Protein AF-0000000069060490 (afdb_homodimer)

Sequence (1458 aa):
MIKTLLTMTLVLTIKCEDIKHVHLLFMNHLDVGYDGLLPEELGFVNNVINKYFVEYFPRSINTSATLRELGYYEKQIYTTHPWLVRLYLHCPPNLVLSGIKLQCPNETEKAKFIAAARRGDITWHAGPMNMYMETMDPMMVGFGVQLSIDLDKELGIKRKYRTLSQRDVPAMTQAVLPILTDLGIEAVSVGVNTVTAPPAVPPIFNWKFKNSSVIGIWHPGGYPENPGPNPAKPYGLSRRDCATFPGFDHALCFAFRTDNSGPPMDYKEVLGYYEIARSQFPGADVQSSSLEAFVEALMPYKSKLPVITKEFGDTWIQGSASDPRKVAEMRAVFRARTKCLQSESGCSLSDPRFYNASVFFLKHGEHTWGLSSVFDSHHWSNDAFYPIMSNLSYGFVNGTLSWQEQRNFTNLGLEALGNHTLATEIVHQLGLIQAKKPNMSGFDNVGSPSEIQKCSNGFEFQFDSKGSLIHLKDPASQNVWADNTHPLGAFVYQTLNQTDFDFFNRNYPYSPRFQLGIGKPNISEANATSGYWDVSMQDLFKSKEGCSFIFHLQMSDPTSMSNYGAPAVIYVKYTGNVVSKQMSSIDVELQWFQKPPTRMPESIYFMFRPISNPKLSWKLHKVGQFIDPLNVILNGSQILHAVDKGVYYTDSRNQGLSIDSPDVAVVNVLTPGSHPSVIPVPLKPIKAVDGMAFNLFNNVWDVNFIFWYPFEKRDVNQKFRFKLNITPAMIKTLLTMTLVLTIKCEDIKHVHLLFMNHLDVGYDGLLPEELGFVNNVINKYFVEYFPRSINTSATLRELGYYEKQIYTTHPWLVRLYLHCPPNLVLSGIKLQCPNETEKAKFIAAARRGDITWHAGPMNMYMETMDPMMVGFGVQLSIDLDKELGIKRKYRTLSQRDVPAMTQAVLPILTDLGIEAVSVGVNTVTAPPAVPPIFNWKFKNSSVIGIWHPGGYPENPGPNPAKPYGLSRRDCATFPGFDHALCFAFRTDNSGPPMDYKEVLGYYEIARSQFPGADVQSSSLEAFVEALMPYKSKLPVITKEFGDTWIQGSASDPRKVAEMRAVFRARTKCLQSESGCSLSDPRFYNASVFFLKHGEHTWGLSSVFDSHHWSNDAFYPIMSNLSYGFVNGTLSWQEQRNFTNLGLEALGNHTLATEIVHQLGLIQAKKPNMSGFDNVGSPSEIQKCSNGFEFQFDSKGSLIHLKDPASQNVWADNTHPLGAFVYQTLNQTDFDFFNRNYPYSPRFQLGIGKPNISEANATSGYWDVSMQDLFKSKEGCSFIFHLQMSDPTSMSNYGAPAVIYVKYTGNVVSKQMSSIDVELQWFQKPPTRMPESIYFMFRPISNPKLSWKLHKVGQFIDPLNVILNGSQILHAVDKGVYYTDSRNQGLSIDSPDVAVVNVLTPGSHPSVIPVPLKPIKAVDGMAFNLFNNVWDVNFIFWYPFEKRDVNQKFRFKLNITPA

Secondary structure (DSSP, 8-state):
---------------GGG--EEEEEEEEE--TT---S-TTS---HHHHHHIIIIIIHHHHHHHHHHHHHTT-S----EEE-HHHHHHHHT--TT-EETTEE-----HHHHHHHHHHHHHTSEEE-SSSSSB-GGGS-HHHHHHHHHHHHHHHHHHT----SEEEEEEES----GGGHHHHHHTTEEEEEEEEPTTSPPPS--SEEEEEETTEEEEEEEE-SSS-PPEEEETTEEETTSGGGSB--TT--EEEEEEEEEET--S-SSHHHHHHHHHHHHHHSTT-EEEE--HHHHHHHHGGGGGGSPEE--B---GGGGGGGG-HHHHHHHHHHHHHHHHHHHSSSS--TTSHHHHHHHHHHHGGGBS--S-STT--SS--SHHHHHHHHTT--HHHHHHHHHHHHHHTHHHHHHHHHTT-HHHHHHHHHHHHTS--PPP-TTEEEEES--SPEEPTTS-EEEE-TTS-EEEEE-TTT--B--BTTB-EEEEEEEE--HHHHHHHHHHS-SSTT---SBS-TTGGGGT---EEE-EEEEEEEEESSSSEEEEEEEESSTHHHHTS---SEEEEEEEEEEEETTEEEEEEEEEEE-PPPB-S-EEEEEEE-PPP-TT-EEEEEETTEEE-TT-BPTTS-SSEEE-SSEEEEE-TTS-EEEEE-SS--EEEEEPTTPPP-SS----SPP----EEEEEEEE--B-SSS--SB--SGGGGSEEEEEEEEE---/---------------GGG--EEEEEEEEE--TT-S-S-TTS---HHHHHHIIIIIIHHHHHHHHHHHHHTT-S----EEE-HHHHHHHHT--TT-EETTEE-----HHHHHHHHHHHHHTSEEE-SSSSSB-GGGS-HHHHHHHHHHHHHHHHHHT----SEEEEEEES----GGGHHHHHHTTEEEEEEEEPTTSPPPS--SEEEEEETTEEEEEEEETTSS-PPEEEETTEEETTSGGGSB--TT--EEEEEEEEEET--S-SSHHHHHHHHHHHHHHSTT-EEEE--HHHHHHHHGGGGGGSPEE--B---GGGGGGGG-HHHHHHHHHHHHHHHHHHHSSSS--TTSHHHHHHHHHHHGGGBS--S-STT--SS--SHHHHHHHHTT--HHHHHHHHHHHHHHTHHHHHHHHHTT-HHHHHHHHHHHHTS--PPP-TTEEEEES--SPEEPTTS-EEEE-TTS-EEEEE-TTT--B--BTTB-EEEEEEEE--HHHHHHHHHHS-SSTT---SBS-TTGGGGT---EEE-EEEEEEEEESSSSEEEEEEEESSTHHHHTS---SEEEEEEEEEEEETTEEEEEEEEEEE-PPPB-S-EEEEEEE-PPP-TT-EEEEEETTEEE-TT-BPTTS-SSEEE-SSEEEEE-TTS-EEEEE-SS--EEEEEPTTPPP-SS----SPP----EEEEEEEE--B-SSS--SB--SGGGGSEEEEEEEEE---

Structure (mmCIF, N/CA/C/O backbone):
data_AF-0000000069060490-model_v1
#
loop_
_entity.id
_entity.type
_entity.pdbx_description
1 polymer 'Glycoside hydrolase family 38 N-terminal domain-containing protein'
#
loop_
_atom_site.group_PDB
_atom_site.id
_atom_site.type_symbol
_atom_site.label_atom_id
_atom_site.label_alt_id
_atom_site.label_comp_id
_atom_site.label_asym_id
_atom_site.label_entity_id
_atom_site.label_seq_id
_atom_site.pdbx_PDB_ins_code
_atom_site.Cartn_x
_atom_site.Cartn_y
_atom_site.Cartn_z
_atom_site.occupancy
_atom_site.B_iso_or_equiv
_atom_site.auth_seq_id
_atom_site.auth_comp_id
_atom_site.auth_asym_id
_atom_site.auth_atom_id
_atom_site.pdbx_PDB_model_num
ATOM 1 N N . MET A 1 1 ? -1.941 43.094 -11.805 1 22.73 1 MET A N 1
ATOM 2 C CA . MET A 1 1 ? -1.127 41.969 -12.227 1 22.73 1 MET A CA 1
ATOM 3 C C . MET A 1 1 ? 0.32 42.125 -11.773 1 22.73 1 MET A C 1
ATOM 5 O O . MET A 1 1 ? 1.102 42.844 -12.43 1 22.73 1 MET A O 1
ATOM 9 N N . ILE A 1 2 ? 0.549 42.219 -10.484 1 23.03 2 ILE A N 1
ATOM 10 C CA . ILE A 1 2 ? 1.885 42.438 -9.93 1 23.03 2 ILE A CA 1
ATOM 11 C C . ILE A 1 2 ? 2.762 41.219 -10.266 1 23.03 2 ILE A C 1
ATOM 13 O O . ILE A 1 2 ? 2.436 40.094 -9.906 1 23.03 2 ILE A O 1
ATOM 17 N N . LYS A 1 3 ? 3.508 41.469 -11.375 1 28.16 3 LYS A N 1
ATOM 18 C CA . LYS A 1 3 ? 4.621 40.656 -11.828 1 28.16 3 LYS A CA 1
ATOM 19 C C . LYS A 1 3 ? 5.535 40.281 -10.664 1 28.16 3 LYS A C 1
ATOM 21 O O . LYS A 1 3 ? 6.129 41.156 -10.031 1 28.16 3 LYS A O 1
ATOM 26 N N . THR A 1 4 ? 5.156 39.219 -9.93 1 28.62 4 THR A N 1
ATOM 27 C CA . THR A 1 4 ? 6.051 38.562 -8.984 1 28.62 4 THR A CA 1
ATOM 28 C C . THR A 1 4 ? 7.465 38.469 -9.555 1 28.62 4 THR A C 1
ATOM 30 O O . THR A 1 4 ? 7.668 37.875 -10.617 1 28.62 4 THR A O 1
ATOM 33 N N . LEU A 1 5 ? 8.188 39.375 -9.305 1 31.41 5 LEU A N 1
ATOM 34 C CA . LEU A 1 5 ? 9.594 39.25 -9.664 1 31.41 5 LEU A CA 1
ATOM 35 C C . LEU A 1 5 ? 10.203 38 -9.078 1 31.41 5 LEU A C 1
ATOM 37 O O . LEU A 1 5 ? 10.422 37.906 -7.867 1 31.41 5 LEU A O 1
ATOM 41 N N . LEU A 1 6 ? 9.852 36.875 -9.664 1 32.62 6 LEU A N 1
ATOM 42 C CA . LEU A 1 6 ? 10.57 35.625 -9.391 1 32.62 6 LEU A CA 1
ATOM 43 C C . LEU A 1 6 ? 12.062 35.781 -9.664 1 32.62 6 LEU A C 1
ATOM 45 O O . LEU A 1 6 ? 12.461 36.062 -10.797 1 32.62 6 LEU A O 1
ATOM 49 N N . THR A 1 7 ? 12.719 36.344 -8.75 1 31.27 7 THR A N 1
ATOM 50 C CA . THR A 1 7 ? 14.156 36.156 -8.898 1 31.27 7 THR A CA 1
ATOM 51 C C . THR A 1 7 ? 14.477 34.781 -9.469 1 31.27 7 THR A C 1
ATOM 53 O O . THR A 1 7 ? 13.977 33.781 -8.977 1 31.27 7 THR A O 1
ATOM 56 N N . MET A 1 8 ? 14.844 34.812 -10.695 1 32.97 8 MET A N 1
ATOM 57 C CA . MET A 1 8 ? 15.305 33.625 -11.438 1 32.97 8 MET A CA 1
ATOM 58 C C . MET A 1 8 ? 16.406 32.906 -10.68 1 32.97 8 MET A C 1
ATOM 60 O O . MET A 1 8 ? 17.578 33.219 -10.812 1 32.97 8 MET A O 1
ATOM 64 N N . THR A 1 9 ? 16.391 32.781 -9.406 1 33.75 9 THR A N 1
ATOM 65 C CA . THR A 1 9 ? 17.375 31.812 -8.969 1 33.75 9 THR A CA 1
ATOM 66 C C . THR A 1 9 ? 17.203 30.484 -9.719 1 33.75 9 THR A C 1
ATOM 68 O O . THR A 1 9 ? 16.078 30.016 -9.914 1 33.75 9 THR A O 1
ATOM 71 N N . LEU A 1 10 ? 18.156 30.078 -10.383 1 36.97 10 LEU A N 1
ATOM 72 C CA . LEU A 1 10 ? 18.297 28.766 -11.016 1 36.97 10 LEU A CA 1
ATOM 73 C C . LEU A 1 10 ? 17.703 27.672 -10.133 1 36.97 10 LEU A C 1
ATOM 75 O O . LEU A 1 10 ? 18.312 27.266 -9.148 1 36.97 10 LEU A O 1
ATOM 79 N N . VAL A 1 11 ? 16.484 27.812 -9.891 1 43.19 11 VAL A N 1
ATOM 80 C CA . VAL A 1 11 ? 15.828 26.719 -9.18 1 43.19 11 VAL A CA 1
ATOM 81 C C . VAL A 1 11 ? 16.156 25.391 -9.859 1 43.19 11 VAL A C 1
ATOM 83 O O . VAL A 1 11 ? 15.75 25.141 -11 1 43.19 11 VAL A O 1
ATOM 86 N N . LEU A 1 12 ? 17.312 24.828 -9.641 1 50.28 12 LEU A N 1
ATOM 87 C CA . LEU A 1 12 ? 17.562 23.438 -10.016 1 50.28 12 LEU A CA 1
ATOM 88 C C . LEU A 1 12 ? 16.328 22.578 -9.781 1 50.28 12 LEU A C 1
ATOM 90 O O . LEU A 1 12 ? 15.797 22.531 -8.672 1 50.28 12 LEU A O 1
ATOM 94 N N . THR A 1 13 ? 15.633 22.344 -10.828 1 65.56 13 THR A N 1
ATOM 95 C CA . THR A 1 13 ? 14.438 21.516 -10.836 1 65.56 13 THR A CA 1
ATOM 96 C C . THR A 1 13 ? 14.711 20.156 -10.195 1 65.56 13 THR A C 1
ATOM 98 O O . THR A 1 13 ? 15.625 19.438 -10.617 1 65.56 13 THR A O 1
ATOM 101 N N . ILE A 1 14 ? 14.359 19.953 -8.992 1 74.06 14 ILE A N 1
ATOM 102 C CA . ILE A 1 14 ? 14.453 18.672 -8.289 1 74.06 14 ILE A CA 1
ATOM 103 C C . ILE A 1 14 ? 13.562 17.641 -8.984 1 74.06 14 ILE A C 1
ATOM 105 O O . ILE A 1 14 ? 12.352 17.828 -9.086 1 74.06 14 ILE A O 1
ATOM 109 N N . LYS A 1 15 ? 14.344 16.75 -9.602 1 80.38 15 LYS A N 1
ATOM 110 C CA . LYS A 1 15 ? 13.602 15.656 -10.219 1 80.38 15 LYS A CA 1
ATOM 111 C C . LYS A 1 15 ? 13.102 14.672 -9.172 1 80.38 15 LYS A C 1
ATOM 113 O O . LYS A 1 15 ? 13.719 14.5 -8.117 1 80.38 15 LYS A O 1
ATOM 118 N N . CYS A 1 16 ? 11.945 14.008 -9.383 1 77.69 16 CYS A N 1
ATOM 119 C CA . CYS A 1 16 ? 11.375 13.016 -8.477 1 77.69 16 CYS A CA 1
ATOM 120 C C . CYS A 1 16 ? 12.375 11.906 -8.172 1 77.69 16 CYS A C 1
ATOM 122 O O . CYS A 1 16 ? 12.445 11.422 -7.047 1 77.69 16 CYS A O 1
ATOM 124 N N . GLU A 1 17 ? 13.148 11.57 -9.078 1 81.69 17 GLU A N 1
ATOM 125 C CA . GLU A 1 17 ? 14.094 10.469 -8.953 1 81.69 17 GLU A CA 1
ATOM 126 C C . GLU A 1 17 ? 15.242 10.836 -8.016 1 81.69 17 GLU A C 1
ATOM 128 O O . GLU A 1 17 ? 15.961 9.961 -7.531 1 81.69 17 GLU A O 1
ATOM 133 N N . ASP A 1 18 ? 15.328 12.094 -7.746 1 88.62 18 ASP A N 1
ATOM 134 C CA . ASP A 1 18 ? 16.406 12.555 -6.875 1 88.62 18 ASP A CA 1
ATOM 135 C C . ASP A 1 18 ? 16.094 12.266 -5.41 1 88.62 18 ASP A C 1
ATOM 137 O O . ASP A 1 18 ? 17 12.25 -4.57 1 88.62 18 ASP A O 1
ATOM 141 N N . ILE A 1 19 ? 14.852 12.102 -5.129 1 95.31 19 ILE A N 1
ATOM 142 C CA . ILE A 1 19 ? 14.422 11.867 -3.754 1 95.31 19 ILE A CA 1
ATOM 143 C C . ILE A 1 19 ? 14.469 10.375 -3.438 1 95.31 19 ILE A C 1
ATOM 145 O O . ILE A 1 19 ? 13.875 9.57 -4.152 1 95.31 19 ILE A O 1
ATOM 149 N N . LYS A 1 20 ? 15.188 10.008 -2.387 1 95.44 20 LYS A N 1
ATOM 150 C CA . LYS A 1 20 ? 15.336 8.609 -1.995 1 95.44 20 LYS A CA 1
ATOM 151 C C . LYS A 1 20 ? 14.586 8.312 -0.696 1 95.44 20 LYS A C 1
ATOM 153 O O . LYS A 1 20 ? 14.273 7.16 -0.4 1 95.44 20 LYS A O 1
ATOM 158 N N . HIS A 1 21 ? 14.391 9.422 0.159 1 97 21 HIS A N 1
ATOM 159 C CA . HIS A 1 21 ? 13.734 9.266 1.449 1 97 21 HIS A CA 1
ATOM 160 C C . HIS A 1 21 ? 12.578 10.258 1.598 1 97 21 HIS A C 1
ATOM 162 O O . HIS A 1 21 ? 12.766 11.461 1.407 1 97 21 HIS A O 1
ATOM 168 N N . VAL A 1 22 ? 11.422 9.789 1.873 1 98 22 VAL A N 1
ATOM 169 C CA . VAL A 1 22 ? 10.273 10.656 2.121 1 98 22 VAL A CA 1
ATOM 170 C C . VAL A 1 22 ? 9.875 10.57 3.594 1 98 22 VAL A C 1
ATOM 172 O O . VAL A 1 22 ? 9.594 9.492 4.109 1 98 22 VAL A O 1
ATOM 175 N N . HIS A 1 23 ? 9.977 11.688 4.309 1 98.62 23 HIS A N 1
ATOM 176 C CA . HIS A 1 23 ? 9.438 11.82 5.656 1 98.62 23 HIS A CA 1
ATOM 177 C C . HIS A 1 23 ? 7.945 12.156 5.621 1 98.62 23 HIS A C 1
ATOM 179 O O . HIS A 1 23 ? 7.566 13.281 5.293 1 98.62 23 HIS A O 1
ATOM 185 N N . LEU A 1 24 ? 7.125 11.203 5.902 1 98.56 24 LEU A N 1
ATOM 186 C CA . LEU A 1 24 ? 5.68 11.398 5.914 1 98.56 24 LEU A CA 1
ATOM 187 C C . LEU A 1 24 ? 5.191 11.75 7.316 1 98.56 24 LEU A C 1
ATOM 189 O O . LEU A 1 24 ? 5.289 10.93 8.234 1 98.56 24 LEU A O 1
ATOM 193 N N . LEU A 1 25 ? 4.676 12.938 7.504 1 98.31 25 LEU A N 1
ATOM 194 C CA . LEU A 1 25 ? 4.25 13.43 8.812 1 98.31 25 LEU A CA 1
ATOM 195 C C . LEU A 1 25 ? 2.732 13.406 8.93 1 98.31 25 LEU A C 1
ATOM 197 O O . LEU A 1 25 ? 2.031 14.008 8.117 1 98.31 25 LEU A O 1
ATOM 201 N N . PHE A 1 26 ? 2.217 12.727 9.953 1 98.62 26 PHE A N 1
ATOM 202 C CA . PHE A 1 26 ? 0.795 12.742 10.273 1 98.62 26 PHE A CA 1
ATOM 203 C C . PHE A 1 26 ? 0.482 13.812 11.305 1 98.62 26 PHE A C 1
ATOM 205 O O . PHE A 1 26 ? 0.991 13.773 12.422 1 98.62 26 PHE A O 1
ATOM 212 N N . MET A 1 27 ? -0.321 14.742 10.875 1 97.81 27 MET A N 1
ATOM 213 C CA . MET A 1 27 ? -0.64 15.883 11.727 1 97.81 27 MET A CA 1
ATOM 214 C C . MET A 1 27 ? -1.958 16.516 11.305 1 97.81 27 MET A C 1
ATOM 216 O O . MET A 1 27 ? -2.459 16.266 10.211 1 97.81 27 MET A O 1
ATOM 220 N N . ASN A 1 28 ? -2.598 17.25 12.172 1 97.12 28 ASN A N 1
ATOM 221 C CA . ASN A 1 28 ? -3.738 18.094 11.836 1 97.12 28 ASN A CA 1
ATOM 222 C C . ASN A 1 28 ? -3.625 19.469 12.492 1 97.12 28 ASN A C 1
ATOM 224 O O . ASN A 1 28 ? -2.748 19.703 13.328 1 97.12 28 ASN A O 1
ATOM 228 N N . HIS A 1 29 ? -4.457 20.344 12.094 1 96.56 29 HIS A N 1
ATOM 229 C CA . HIS A 1 29 ? -4.473 21.703 12.625 1 96.56 29 HIS A CA 1
ATOM 230 C C . HIS A 1 29 ? -5.312 21.797 13.891 1 96.56 29 HIS A C 1
ATOM 232 O O . HIS A 1 29 ? -6.426 21.266 13.938 1 96.56 29 HIS A O 1
ATOM 238 N N . LEU A 1 30 ? -4.793 22.438 14.914 1 97.19 30 LEU A N 1
ATOM 239 C CA . LEU A 1 30 ? -5.512 22.688 16.156 1 97.19 30 LEU A CA 1
ATOM 240 C C . LEU A 1 30 ? -5.969 24.141 16.234 1 97.19 30 LEU A C 1
ATOM 242 O O . LEU A 1 30 ? -5.156 25.062 16.094 1 97.19 30 LEU A O 1
ATOM 246 N N . ASP A 1 31 ? -7.289 24.344 16.422 1 95.38 31 ASP A N 1
ATOM 247 C CA . ASP A 1 31 ? -7.957 25.578 16.766 1 95.38 31 ASP A CA 1
ATOM 248 C C . ASP A 1 31 ? -8.797 25.422 18.031 1 95.38 31 ASP A C 1
ATOM 250 O O . ASP A 1 31 ? -9.875 24.828 18 1 95.38 31 ASP A O 1
ATOM 254 N N . VAL A 1 32 ? -8.344 26 19.062 1 96.56 32 VAL A N 1
ATOM 255 C CA . VAL A 1 32 ? -9.047 25.766 20.312 1 96.56 32 VAL A CA 1
ATOM 256 C C . VAL A 1 32 ? -10.242 26.703 20.422 1 96.56 32 VAL A C 1
ATOM 258 O O . VAL A 1 32 ? -10.109 27.844 20.891 1 96.56 32 VAL A O 1
ATOM 261 N N . GLY A 1 33 ? -11.406 26.203 20.125 1 94.38 33 GLY A N 1
ATOM 262 C CA . GLY A 1 33 ? -12.609 27.016 20.172 1 94.38 33 GLY A CA 1
ATOM 263 C C . GLY A 1 33 ? -13.141 27.375 18.797 1 94.38 33 GLY A C 1
ATOM 264 O O . GLY A 1 33 ? -13.984 28.266 18.656 1 94.38 33 GLY A O 1
ATOM 265 N N . TYR A 1 34 ? -12.672 26.672 17.781 1 92.38 34 TYR A N 1
ATOM 266 C CA . TYR A 1 34 ? -13.094 26.875 16.391 1 92.38 34 TYR A CA 1
ATOM 267 C C . TYR A 1 34 ? -13.758 25.625 15.844 1 92.38 34 TYR A C 1
ATOM 269 O O . TYR A 1 34 ? -13.523 24.516 16.344 1 92.38 34 TYR A O 1
ATOM 277 N N . ASP A 1 35 ? -14.492 25.766 14.773 1 87.38 35 ASP A N 1
ATOM 278 C CA . ASP A 1 35 ? -15.188 24.641 14.164 1 87.38 35 ASP A CA 1
ATOM 279 C C . ASP A 1 35 ? -14.211 23.719 13.453 1 87.38 35 ASP A C 1
ATOM 281 O O . ASP A 1 35 ? -13 23.781 13.695 1 87.38 35 ASP A O 1
ATOM 285 N N . GLY A 1 36 ? -14.758 22.719 12.727 1 80.94 36 GLY A N 1
ATOM 286 C CA . GLY A 1 36 ? -13.953 21.719 12.055 1 80.94 36 GLY A CA 1
ATOM 287 C C . GLY A 1 36 ? -14.133 20.328 12.633 1 80.94 36 GLY A C 1
ATOM 288 O O . GLY A 1 36 ? -13.469 19.375 12.203 1 80.94 36 GLY A O 1
ATOM 289 N N . LEU A 1 37 ? -14.898 20.344 13.648 1 84.38 37 LEU A N 1
ATOM 290 C CA . LEU A 1 37 ? -15.297 19.047 14.172 1 84.38 37 LEU A CA 1
ATOM 291 C C . LEU A 1 37 ? -16.328 18.391 13.258 1 84.38 37 LEU A C 1
ATOM 293 O O . LEU A 1 37 ? -16.5 18.797 12.109 1 84.38 37 LEU A O 1
ATOM 297 N N . LEU A 1 38 ? -17.109 17.547 13.641 1 73.31 38 LEU A N 1
ATOM 298 C CA . LEU A 1 38 ? -18.203 16.984 12.867 1 73.31 38 LEU A CA 1
ATOM 299 C C . LEU A 1 38 ? -19.312 18.016 12.68 1 73.31 38 LEU A C 1
ATOM 301 O O . LEU A 1 38 ? -19.5 18.906 13.523 1 73.31 38 LEU A O 1
ATOM 305 N N . PRO A 1 39 ? -19.906 18.109 11.586 1 70 39 PRO A N 1
ATOM 306 C CA . PRO A 1 39 ? -20.891 19.125 11.227 1 70 39 PRO A CA 1
ATOM 307 C C . PRO A 1 39 ? -21.891 19.391 12.336 1 70 39 PRO A C 1
ATOM 309 O O . PRO A 1 39 ? -22.375 20.516 12.484 1 70 39 PRO A O 1
ATOM 312 N N . GLU A 1 40 ? -22.031 18.531 13.133 1 74.69 40 GLU A N 1
ATOM 313 C CA . GLU A 1 40 ? -23.078 18.719 14.125 1 74.69 40 GLU A CA 1
ATOM 314 C C . GLU A 1 40 ? -22.516 19.281 15.43 1 74.69 40 GLU A C 1
ATOM 316 O O . GLU A 1 40 ? -23.266 19.781 16.266 1 74.69 40 GLU A O 1
ATOM 321 N N . GLU A 1 41 ? -21.344 19.328 15.5 1 84.88 41 GLU A N 1
ATOM 322 C CA . GLU A 1 41 ? -20.75 19.75 16.766 1 84.88 41 GLU A CA 1
ATOM 323 C C . GLU A 1 41 ? -20.031 21.094 16.609 1 84.88 41 GLU A C 1
ATOM 325 O O . GLU A 1 41 ? -19.156 21.25 15.758 1 84.88 41 GLU A O 1
ATOM 330 N N . LEU A 1 42 ? -20.422 22.078 17.484 1 87.94 42 LEU A N 1
ATOM 331 C CA . LEU A 1 42 ? -19.781 23.375 17.438 1 87.94 42 LEU A CA 1
ATOM 332 C C . LEU A 1 42 ? -18.391 23.328 18.078 1 87.94 42 LEU A C 1
ATOM 334 O O . LEU A 1 42 ? -18.172 22.594 19.047 1 87.94 42 LEU A O 1
ATOM 338 N N . GLY A 1 43 ? -17.484 24.172 17.594 1 92.19 43 GLY A N 1
ATOM 339 C CA . GLY A 1 43 ? -16.078 24.125 18.016 1 92.19 43 GLY A CA 1
ATOM 340 C C . GLY A 1 43 ? -15.812 24.953 19.266 1 92.19 43 GLY A C 1
ATOM 341 O O . GLY A 1 43 ? -14.82 25.688 19.312 1 92.19 43 GLY A O 1
ATOM 342 N N . PHE A 1 44 ? -16.688 24.844 20.297 1 94.62 44 PHE A N 1
ATOM 343 C CA . PHE A 1 44 ? -16.359 25.438 21.594 1 94.62 44 PHE A CA 1
ATOM 344 C C . PHE A 1 44 ? -15.07 24.844 22.141 1 94.62 44 PHE A C 1
ATOM 346 O O . PHE A 1 44 ? -14.672 23.734 21.75 1 94.62 44 PHE A O 1
ATOM 353 N N . VAL A 1 45 ? -14.445 25.516 23.031 1 97 45 VAL A N 1
ATOM 354 C CA . VAL A 1 45 ? -13.133 25.156 23.562 1 97 45 VAL A CA 1
ATOM 355 C C . VAL A 1 45 ? -13.156 23.719 24.062 1 97 45 VAL A C 1
ATOM 357 O O . VAL A 1 45 ? -12.406 22.875 23.562 1 97 45 VAL A O 1
ATOM 360 N N . ASN A 1 46 ? -14.039 23.375 24.953 1 97.38 46 ASN A N 1
ATOM 361 C CA . ASN A 1 46 ? -14.039 22.047 25.562 1 97.38 46 ASN A CA 1
ATOM 362 C C . ASN A 1 46 ? -14.492 20.984 24.578 1 97.38 46 ASN A C 1
ATOM 364 O O . ASN A 1 46 ? -14.078 19.812 24.672 1 97.38 46 ASN A O 1
ATOM 368 N N . ASN A 1 47 ? -15.359 21.344 23.625 1 96.56 47 ASN A N 1
ATOM 369 C CA . ASN A 1 47 ? -15.703 20.375 22.578 1 96.56 47 ASN A CA 1
ATOM 370 C C . ASN A 1 47 ? -14.477 19.938 21.781 1 96.56 47 ASN A C 1
ATOM 372 O O . ASN A 1 47 ? -14.297 18.766 21.5 1 96.56 47 ASN A O 1
ATOM 376 N N . VAL A 1 48 ? -13.695 20.906 21.422 1 97.06 48 VAL A N 1
ATOM 377 C CA . VAL A 1 48 ? -12.484 20.609 20.656 1 97.06 48 VAL A CA 1
ATOM 378 C C . VAL A 1 48 ? -11.539 19.75 21.5 1 97.06 48 VAL A C 1
ATOM 380 O O . VAL A 1 48 ? -11.055 18.719 21.031 1 97.06 48 VAL A O 1
ATOM 383 N N . ILE A 1 49 ? -11.273 20.141 22.734 1 98 49 ILE A N 1
ATOM 384 C CA . ILE A 1 49 ? -10.336 19.422 23.594 1 98 49 ILE A CA 1
ATOM 385 C C . ILE A 1 49 ? -10.859 18.016 23.875 1 98 49 ILE A C 1
ATOM 387 O O . ILE A 1 49 ? -10.094 17.047 23.844 1 98 49 ILE A O 1
ATOM 391 N N . ASN A 1 50 ? -12.133 17.906 24.125 1 97.81 50 ASN A N 1
ATOM 392 C CA . ASN A 1 50 ? -12.734 16.609 24.375 1 97.81 50 ASN A CA 1
ATOM 393 C C . ASN A 1 50 ? -12.57 15.672 23.188 1 97.81 50 ASN A C 1
ATOM 395 O O . ASN A 1 50 ? -12.367 14.469 23.344 1 97.81 50 ASN A O 1
ATOM 399 N N . LYS A 1 51 ? -12.734 16.203 22 1 97.19 51 LYS A N 1
ATOM 400 C CA . LYS A 1 51 ? -12.531 15.375 20.812 1 97.19 51 LYS A CA 1
ATOM 401 C C . LYS A 1 51 ? -11.125 14.789 20.781 1 97.19 51 LYS A C 1
ATOM 403 O O . LYS A 1 51 ? -10.938 13.625 20.438 1 97.19 51 LYS A O 1
ATOM 408 N N . TYR A 1 52 ? -10.125 15.555 21.109 1 97.81 52 TYR A N 1
ATOM 409 C CA . TYR A 1 52 ? -8.75 15.062 21.156 1 97.81 52 TYR A CA 1
ATOM 410 C C . TYR A 1 52 ? -8.578 14.016 22.25 1 97.81 52 TYR A C 1
ATOM 412 O O . TYR A 1 52 ? -7.949 12.977 22.031 1 97.81 52 TYR A O 1
ATOM 420 N N . PHE A 1 53 ? -9.164 14.266 23.422 1 98.19 53 PHE A N 1
ATOM 421 C CA . PHE A 1 53 ? -8.961 13.422 24.578 1 98.19 53 PHE A CA 1
ATOM 422 C C . PHE A 1 53 ? -9.648 12.07 24.406 1 98.19 53 PHE A C 1
ATOM 424 O O . PHE A 1 53 ? -9.062 11.023 24.719 1 98.19 53 PHE A O 1
ATOM 431 N N . VAL A 1 54 ? -10.82 12.078 23.859 1 97.62 54 VAL A N 1
ATOM 432 C CA . VAL A 1 54 ? -11.672 10.891 23.953 1 97.62 54 VAL A CA 1
ATOM 433 C C . VAL A 1 54 ? -11.617 10.133 22.625 1 97.62 54 VAL A C 1
ATOM 435 O O . VAL A 1 54 ? -11.82 8.914 22.594 1 97.62 54 VAL A O 1
ATOM 438 N N . GLU A 1 55 ? -11.336 10.844 21.594 1 97.31 55 GLU A N 1
ATOM 439 C CA . GLU A 1 55 ? -11.438 10.188 20.281 1 97.31 55 GLU A CA 1
ATOM 440 C C . GLU A 1 55 ? -10.094 10.188 19.562 1 97.31 55 GLU A C 1
ATOM 442 O O . GLU A 1 55 ? -9.602 9.133 19.156 1 97.31 55 GLU A O 1
ATOM 447 N N . TYR A 1 56 ? -9.453 11.312 19.391 1 98.19 56 TYR A N 1
ATOM 448 C CA . TYR A 1 56 ? -8.32 11.438 18.484 1 98.19 56 TYR A CA 1
ATOM 449 C C . TYR A 1 56 ? -7.09 10.742 19.062 1 98.19 56 TYR A C 1
ATOM 451 O O . TYR A 1 56 ? -6.402 10 18.344 1 98.19 56 TYR A O 1
ATOM 459 N N . PHE A 1 57 ? -6.723 10.992 20.281 1 98.62 57 PHE A N 1
ATOM 460 C CA . PHE A 1 57 ? -5.551 10.352 20.875 1 98.62 57 PHE A CA 1
ATOM 461 C C . PHE A 1 57 ? -5.727 8.844 20.906 1 98.62 57 PHE A C 1
ATOM 463 O O . PHE A 1 57 ? -4.863 8.102 20.438 1 98.62 57 PHE A O 1
ATOM 470 N N . PRO A 1 58 ? -6.875 8.328 21.406 1 98.56 58 PRO A N 1
ATOM 471 C CA . PRO A 1 58 ? -7.062 6.879 21.391 1 98.56 58 PRO A CA 1
ATOM 472 C C . PRO A 1 58 ? -7.047 6.301 19.969 1 98.56 58 PRO A C 1
ATOM 474 O O . PRO A 1 58 ? -6.461 5.242 19.734 1 98.56 58 PRO A O 1
ATOM 477 N N . ARG A 1 59 ? -7.688 6.934 19.031 1 98.25 59 ARG A N 1
ATOM 478 C CA . ARG A 1 59 ? -7.727 6.477 17.656 1 98.25 59 ARG A CA 1
ATOM 479 C C . ARG A 1 59 ? -6.32 6.379 17.062 1 98.25 59 ARG A C 1
ATOM 481 O O . ARG A 1 59 ? -5.988 5.398 16.391 1 98.25 59 ARG A O 1
ATOM 488 N N . SER A 1 60 ? -5.531 7.418 17.297 1 98.56 60 SER A N 1
ATOM 489 C CA . SER A 1 60 ? -4.164 7.418 16.781 1 98.56 60 SER A CA 1
ATOM 490 C C . SER A 1 60 ? -3.35 6.273 17.375 1 98.56 60 SER A C 1
ATOM 492 O O . SER A 1 60 ? -2.609 5.594 16.656 1 98.56 60 SER A O 1
ATOM 494 N N . ILE A 1 61 ? -3.447 6.062 18.656 1 98.56 61 ILE A N 1
ATOM 495 C CA . ILE A 1 61 ? -2.727 5.008 19.359 1 98.56 61 ILE A CA 1
ATOM 496 C C . ILE A 1 61 ? -3.141 3.643 18.812 1 98.56 61 ILE A C 1
ATOM 498 O O . ILE A 1 61 ? -2.289 2.801 18.516 1 98.56 61 ILE A O 1
ATOM 502 N N . ASN A 1 62 ? -4.402 3.439 18.672 1 98.56 62 ASN A N 1
ATOM 503 C CA . ASN A 1 62 ? -4.926 2.172 18.172 1 98.56 62 ASN A CA 1
ATOM 504 C C . ASN A 1 62 ? -4.5 1.915 16.734 1 98.56 62 ASN A C 1
ATOM 506 O O . ASN A 1 62 ? -4.211 0.777 16.359 1 98.56 62 ASN A O 1
ATOM 510 N N . THR A 1 63 ? -4.57 2.926 15.906 1 98.62 63 THR A N 1
ATOM 511 C CA . THR A 1 63 ? -4.16 2.805 14.508 1 98.62 63 THR A CA 1
ATOM 512 C C . THR A 1 63 ? -2.703 2.365 14.414 1 98.62 63 THR A C 1
ATOM 514 O O . THR A 1 63 ? -2.373 1.455 13.648 1 98.62 63 THR A O 1
ATOM 517 N N . SER A 1 64 ? -1.799 2.992 15.156 1 98.56 64 SER A N 1
ATOM 518 C CA . SER A 1 64 ? -0.388 2.621 15.172 1 98.56 64 SER A CA 1
ATOM 519 C C . SER A 1 64 ? -0.199 1.185 15.648 1 98.56 64 SER A C 1
ATOM 521 O O . SER A 1 64 ? 0.603 0.438 15.078 1 98.56 64 SER A O 1
ATOM 523 N N . ALA A 1 65 ? -0.907 0.8 16.656 1 98.44 65 ALA A N 1
ATOM 524 C CA . ALA A 1 65 ? -0.831 -0.561 17.188 1 98.44 65 ALA A CA 1
ATOM 525 C C . ALA A 1 65 ? -1.286 -1.577 16.141 1 98.44 65 ALA A C 1
ATOM 527 O O . ALA A 1 65 ? -0.68 -2.643 16 1 98.44 65 ALA A O 1
ATOM 528 N N . THR A 1 66 ? -2.32 -1.298 15.469 1 98.5 66 THR A N 1
ATOM 529 C CA . THR A 1 66 ? -2.871 -2.197 14.461 1 98.5 66 THR A CA 1
ATOM 530 C C . THR A 1 66 ? -1.869 -2.422 13.336 1 98.5 66 THR A C 1
ATOM 532 O O . THR A 1 66 ? -1.693 -3.549 12.867 1 98.5 66 THR A O 1
ATOM 535 N N . LEU A 1 67 ? -1.286 -1.366 12.836 1 98.5 67 LEU A N 1
ATOM 536 C CA . LEU A 1 67 ? -0.266 -1.492 11.797 1 98.5 67 LEU A CA 1
ATOM 537 C C . LEU A 1 67 ? 0.844 -2.439 12.242 1 98.5 67 LEU A C 1
ATOM 539 O O . LEU A 1 67 ? 1.271 -3.305 11.469 1 98.5 67 LEU A O 1
ATOM 543 N N . ARG A 1 68 ? 1.331 -2.295 13.461 1 97.62 68 ARG A N 1
ATOM 544 C CA . ARG A 1 68 ? 2.379 -3.152 14 1 97.62 68 ARG A CA 1
ATOM 545 C C . ARG A 1 68 ? 1.898 -4.594 14.125 1 97.62 68 ARG A C 1
ATOM 547 O O . ARG A 1 68 ? 2.623 -5.527 13.773 1 97.62 68 ARG A O 1
ATOM 554 N N . GLU A 1 69 ? 0.678 -4.77 14.664 1 98 69 GLU A N 1
ATOM 555 C CA . GLU A 1 69 ? 0.118 -6.098 14.898 1 98 69 GLU A CA 1
ATOM 556 C C . GLU A 1 69 ? -0.076 -6.848 13.578 1 98 69 GLU A C 1
ATOM 558 O O . GLU A 1 69 ? 0.135 -8.062 13.516 1 98 69 GLU A O 1
ATOM 563 N N . LEU A 1 70 ? -0.441 -6.195 12.539 1 97.94 70 LEU A N 1
ATOM 564 C CA . LEU A 1 70 ? -0.703 -6.812 11.242 1 97.94 70 LEU A CA 1
ATOM 565 C C . LEU A 1 70 ? 0.576 -6.91 10.422 1 97.94 70 LEU A C 1
ATOM 567 O O . LEU A 1 70 ? 0.553 -7.391 9.289 1 97.94 70 LEU A O 1
ATOM 571 N N . GLY A 1 71 ? 1.686 -6.391 10.891 1 97.12 71 GLY A N 1
ATOM 572 C CA . GLY A 1 71 ? 3.012 -6.617 10.344 1 97.12 71 GLY A CA 1
ATOM 573 C C . GLY A 1 71 ? 3.354 -5.668 9.211 1 97.12 71 GLY A C 1
ATOM 574 O O . GLY A 1 71 ? 4.266 -5.938 8.422 1 97.12 71 GLY A O 1
ATOM 575 N N . TYR A 1 72 ? 2.648 -4.629 9.023 1 97.31 72 TYR A N 1
ATOM 576 C CA . TYR A 1 72 ? 2.914 -3.693 7.934 1 97.31 72 TYR A CA 1
ATOM 577 C C . TYR A 1 72 ? 4.277 -3.033 8.102 1 97.31 72 TYR A C 1
ATOM 579 O O . TYR A 1 72 ? 4.727 -2.803 9.227 1 97.31 72 TYR A O 1
ATOM 587 N N . TYR A 1 73 ? 4.98 -2.789 6.965 1 96.06 73 TYR A N 1
ATOM 588 C CA . TYR A 1 73 ? 6.199 -1.992 6.949 1 96.06 73 TYR A CA 1
ATOM 589 C C . TYR A 1 73 ? 5.914 -0.547 7.34 1 96.06 73 TYR A C 1
ATOM 591 O O . TYR A 1 73 ? 6.738 0.101 7.992 1 96.06 73 TYR A O 1
ATOM 599 N N . GLU A 1 74 ? 4.723 -0.003 6.949 1 97.5 74 GLU A N 1
ATOM 600 C CA . GLU A 1 74 ? 4.254 1.355 7.211 1 97.5 74 GLU A CA 1
ATOM 601 C C . GLU A 1 74 ? 3.945 1.559 8.688 1 97.5 74 GLU A C 1
ATOM 603 O O . GLU A 1 74 ? 3.418 0.658 9.352 1 97.5 74 GLU A O 1
ATOM 608 N N . LYS A 1 75 ? 4.246 2.711 9.188 1 98 75 LYS A N 1
ATOM 609 C CA . LYS A 1 75 ? 3.941 3.127 10.555 1 98 75 LYS A CA 1
ATOM 610 C C . LYS A 1 75 ? 3.168 4.445 10.57 1 98 75 LYS A C 1
ATOM 612 O O . LYS A 1 75 ? 2.994 5.078 9.523 1 98 75 LYS A O 1
ATOM 617 N N . GLN A 1 76 ? 2.629 4.793 11.68 1 98.56 76 GLN A N 1
ATOM 618 C CA . GLN A 1 76 ? 2.025 6.102 11.914 1 98.56 76 GLN A CA 1
ATOM 619 C C . GLN A 1 76 ? 2.627 6.773 13.148 1 98.56 76 GLN A C 1
ATOM 621 O O . GLN A 1 76 ? 2.539 6.242 14.258 1 98.56 76 GLN A O 1
ATOM 626 N N . ILE A 1 77 ? 3.252 7.82 12.969 1 98.69 77 ILE A N 1
ATOM 627 C CA . ILE A 1 77 ? 3.686 8.711 14.039 1 98.69 77 ILE A CA 1
ATOM 628 C C . ILE A 1 77 ? 2.85 9.992 14.008 1 98.69 77 ILE A C 1
ATOM 630 O O . ILE A 1 77 ? 2.996 10.82 13.102 1 98.69 77 ILE A O 1
ATOM 634 N N . TYR A 1 78 ? 2.02 10.133 14.977 1 98.62 78 TYR A N 1
ATOM 635 C CA . TYR A 1 78 ? 1.121 11.281 15.016 1 98.62 78 TYR A CA 1
ATOM 636 C C . TYR A 1 78 ? 1.746 12.438 15.789 1 98.62 78 TYR A C 1
ATOM 638 O O . TYR A 1 78 ? 2.152 12.273 16.938 1 98.62 78 TYR A O 1
ATOM 646 N N . THR A 1 79 ? 1.85 13.578 15.141 1 98.62 79 THR A N 1
ATOM 647 C CA . THR A 1 79 ? 2.391 14.773 15.781 1 98.62 79 THR A CA 1
ATOM 648 C C . THR A 1 79 ? 1.269 15.664 16.297 1 98.62 79 THR A C 1
ATOM 650 O O . THR A 1 79 ? 0.424 16.125 15.531 1 98.62 79 THR A O 1
ATOM 653 N N . THR A 1 80 ? 1.269 15.852 17.594 1 98.44 80 THR A N 1
ATOM 654 C CA . THR A 1 80 ? 0.262 16.703 18.219 1 98.44 80 THR A CA 1
ATOM 655 C C . THR A 1 80 ? 0.91 17.922 18.859 1 98.44 80 THR A C 1
ATOM 657 O O . THR A 1 80 ? 2.01 18.312 18.484 1 98.44 80 THR A O 1
ATOM 660 N N . HIS A 1 81 ? 0.161 18.641 19.766 1 98.38 81 HIS A N 1
ATOM 661 C CA . HIS A 1 81 ? 0.581 19.906 20.344 1 98.38 81 HIS A CA 1
ATOM 662 C C . HIS A 1 81 ? 0.844 19.797 21.828 1 98.38 81 HIS A C 1
ATOM 664 O O . HIS A 1 81 ? 0.019 19.25 22.578 1 98.38 81 HIS A O 1
ATOM 670 N N . PRO A 1 82 ? 1.939 20.328 22.328 1 98.5 82 PRO A N 1
ATOM 671 C CA . PRO A 1 82 ? 2.322 20.172 23.734 1 98.5 82 PRO A CA 1
ATOM 672 C C . PRO A 1 82 ? 1.257 20.688 24.703 1 98.5 82 PRO A C 1
ATOM 674 O O . PRO A 1 82 ? 1.05 20.109 25.766 1 98.5 82 PRO A O 1
ATOM 677 N N . TRP A 1 83 ? 0.624 21.781 24.375 1 98.69 83 TRP A N 1
ATOM 678 C CA . TRP A 1 83 ? -0.391 22.344 25.266 1 98.69 83 TRP A CA 1
ATOM 679 C C . TRP A 1 83 ? -1.512 21.344 25.516 1 98.69 83 TRP A C 1
ATOM 681 O O . TRP A 1 83 ? -1.968 21.188 26.656 1 98.69 83 TRP A O 1
ATOM 691 N N . LEU A 1 84 ? -1.938 20.641 24.484 1 98.25 84 LEU A N 1
ATOM 692 C CA . LEU A 1 84 ? -2.963 19.609 24.625 1 98.25 84 LEU A CA 1
ATOM 693 C C . LEU A 1 84 ? -2.463 18.453 25.484 1 98.25 84 LEU A C 1
ATOM 695 O O . LEU A 1 84 ? -3.209 17.906 26.297 1 98.25 84 LEU A O 1
ATOM 699 N N . VAL A 1 85 ? -1.234 18.047 25.172 1 98.69 85 VAL A N 1
ATOM 700 C CA . VAL A 1 85 ? -0.659 16.922 25.891 1 98.69 85 VAL A CA 1
ATOM 701 C C . VAL A 1 85 ? -0.572 17.266 27.391 1 98.69 85 VAL A C 1
ATOM 703 O O . VAL A 1 85 ? -0.881 16.438 28.234 1 98.69 85 VAL A O 1
ATOM 706 N N . ARG A 1 86 ? -0.139 18.469 27.703 1 98.5 86 ARG A N 1
ATOM 707 C CA . ARG A 1 86 ? -0.065 18.938 29.078 1 98.5 86 ARG A CA 1
ATOM 708 C C . ARG A 1 86 ? -1.434 18.875 29.75 1 98.5 86 ARG A C 1
ATOM 710 O O . ARG A 1 86 ? -1.558 18.406 30.891 1 98.5 86 ARG A O 1
ATOM 717 N N . LEU A 1 87 ? -2.422 19.391 29.078 1 98.25 87 LEU A N 1
ATOM 718 C CA . LEU A 1 87 ? -3.773 19.359 29.625 1 98.25 87 LEU A CA 1
ATOM 719 C C . LEU A 1 87 ? -4.258 17.938 29.812 1 98.25 87 LEU A C 1
ATOM 721 O O . LEU A 1 87 ? -4.969 17.641 30.781 1 98.25 87 LEU A O 1
ATOM 725 N N . TYR A 1 88 ? -3.936 17.078 28.875 1 98.56 88 TYR A N 1
ATOM 726 C CA . TYR A 1 88 ? -4.348 15.672 28.938 1 98.56 88 TYR A CA 1
ATOM 727 C C . TYR A 1 88 ? -3.77 14.992 30.172 1 98.56 88 TYR A C 1
ATOM 729 O O . TYR A 1 88 ? -4.484 14.312 30.906 1 98.56 88 TYR A O 1
ATOM 737 N N . LEU A 1 89 ? -2.484 15.164 30.406 1 98.38 89 LEU A N 1
ATOM 738 C CA . LEU A 1 89 ? -1.783 14.484 31.484 1 98.38 89 LEU A CA 1
ATOM 739 C C . LEU A 1 89 ? -2.104 15.125 32.844 1 98.38 89 LEU A C 1
ATOM 741 O O . LEU A 1 89 ? -2.092 14.445 33.875 1 98.38 89 LEU A O 1
ATOM 745 N N . HIS A 1 90 ? -2.307 16.484 32.844 1 97.81 90 HIS A N 1
ATOM 746 C CA . HIS A 1 90 ? -2.643 17.234 34.031 1 97.81 90 HIS A CA 1
ATOM 747 C C . HIS A 1 90 ? -3.998 17.922 33.906 1 97.81 90 HIS A C 1
ATOM 749 O O . HIS A 1 90 ? -4.113 19.125 34.125 1 97.81 90 HIS A O 1
ATOM 755 N N . CYS A 1 91 ? -4.988 17.188 33.719 1 97.44 91 CYS A N 1
ATOM 756 C CA . CYS A 1 91 ? -6.32 17.641 33.344 1 97.44 91 CYS A CA 1
ATOM 757 C C . CYS A 1 91 ? -7.055 18.25 34.531 1 97.44 91 CYS A C 1
ATOM 759 O O . CYS A 1 91 ? -7.148 17.609 35.594 1 97.44 91 CYS A O 1
ATOM 761 N N . PRO A 1 92 ? -7.566 19.438 34.344 1 96.12 92 PRO A N 1
ATOM 762 C CA . PRO A 1 92 ? -8.414 19.984 35.406 1 96.12 92 PRO A CA 1
ATOM 763 C C . PRO A 1 92 ? -9.789 19.328 35.469 1 96.12 92 PRO A C 1
ATOM 765 O O . PRO A 1 92 ? -10.625 19.578 34.594 1 96.12 92 PRO A O 1
ATOM 768 N N . PRO A 1 93 ? -10.109 18.625 36.406 1 92.44 93 PRO A N 1
ATOM 769 C CA . PRO A 1 93 ? -11.273 17.734 36.375 1 92.44 93 PRO A CA 1
ATOM 770 C C . PRO A 1 93 ? -12.594 18.5 36.438 1 92.44 93 PRO A C 1
ATOM 772 O O . PRO A 1 93 ? -13.633 17.984 36.031 1 92.44 93 PRO A O 1
ATOM 775 N N . ASN A 1 94 ? -12.695 19.734 36.906 1 93.44 94 ASN A N 1
ATOM 776 C CA . ASN A 1 94 ? -13.969 20.438 37.062 1 93.44 94 ASN A CA 1
ATOM 777 C C . ASN A 1 94 ? -14.086 21.641 36.125 1 93.44 94 ASN A C 1
ATOM 779 O O . ASN A 1 94 ? -14.891 22.531 36.375 1 93.44 94 ASN A O 1
ATOM 783 N N . LEU A 1 95 ? -13.344 21.594 35.094 1 97.19 95 LEU A N 1
ATOM 784 C CA . LEU A 1 95 ? -13.359 22.734 34.188 1 97.19 95 LEU A CA 1
ATOM 785 C C . LEU A 1 95 ? -14.594 22.703 33.281 1 97.19 95 LEU A C 1
ATOM 787 O O . LEU A 1 95 ? -14.828 21.719 32.562 1 97.19 95 LEU A O 1
ATOM 791 N N . VAL A 1 96 ? -15.453 23.688 33.375 1 97.5 96 VAL A N 1
ATOM 792 C CA . VAL A 1 96 ? -16.641 23.859 32.531 1 97.5 96 VAL A CA 1
ATOM 793 C C . VAL A 1 96 ? -16.578 25.203 31.812 1 97.5 96 VAL A C 1
ATOM 795 O O . VAL A 1 96 ? -16.344 26.25 32.438 1 97.5 96 VAL A O 1
ATOM 798 N N . LEU A 1 97 ? -16.703 25.203 30.594 1 97.25 97 LEU A N 1
ATOM 799 C CA . LEU A 1 97 ? -16.781 26.391 29.734 1 97.25 97 LEU A CA 1
ATOM 800 C C . LEU A 1 97 ? -18 26.312 28.812 1 97.25 97 LEU A C 1
ATOM 802 O O . LEU A 1 97 ? -18.188 25.312 28.125 1 97.25 97 LEU A O 1
ATOM 806 N N . SER A 1 98 ? -18.812 27.359 28.797 1 94.62 98 SER A N 1
ATOM 807 C CA . SER A 1 98 ? -20.016 27.422 27.969 1 94.62 98 SER A CA 1
ATOM 808 C C . SER A 1 98 ? -20.938 26.234 28.25 1 94.62 98 SER A C 1
ATOM 810 O O . SER A 1 98 ? -21.516 25.672 27.312 1 94.62 98 SER A O 1
ATOM 812 N N . GLY A 1 99 ? -20.906 25.797 29.438 1 95.31 99 GLY A N 1
ATOM 813 C CA . GLY A 1 99 ? -21.781 24.719 29.875 1 95.31 99 GLY A CA 1
ATOM 814 C C . GLY A 1 99 ? -21.266 23.344 29.5 1 95.31 99 GLY A C 1
ATOM 815 O O . GLY A 1 99 ? -21.938 22.328 29.75 1 95.31 99 GLY A O 1
ATOM 816 N N . ILE A 1 100 ? -20.125 23.234 28.922 1 96.81 100 ILE A N 1
ATOM 817 C CA . ILE A 1 100 ? -19.547 21.969 28.484 1 96.81 100 ILE A CA 1
ATOM 818 C C . ILE A 1 100 ? -18.438 21.562 29.438 1 96.81 100 ILE A C 1
ATOM 820 O O . ILE A 1 100 ? -17.484 22.297 29.656 1 96.81 100 ILE A O 1
ATOM 824 N N . LYS A 1 101 ? -18.516 20.422 29.922 1 97.88 101 LYS A N 1
ATOM 825 C CA . LYS A 1 101 ? -17.516 19.906 30.859 1 97.88 101 LYS A CA 1
ATOM 826 C C . LYS A 1 101 ? -16.344 19.266 30.109 1 97.88 101 LYS A C 1
ATOM 828 O O . LYS A 1 101 ? -16.531 18.562 29.125 1 97.88 101 LYS A O 1
ATOM 833 N N . LEU A 1 102 ? -15.133 19.516 30.562 1 98.12 102 LEU A N 1
ATOM 834 C CA . LEU A 1 102 ? -13.945 18.859 30.031 1 98.12 102 LEU A CA 1
ATOM 835 C C . LEU A 1 102 ? -13.922 17.391 30.438 1 98.12 102 LEU A C 1
ATOM 837 O O . LEU A 1 102 ? -14.156 17.062 31.609 1 98.12 102 LEU A O 1
ATOM 841 N N . GLN A 1 103 ? -13.672 16.516 29.531 1 98.19 103 GLN A N 1
ATOM 842 C CA . GLN A 1 103 ? -13.633 15.078 29.797 1 98.19 103 GLN A CA 1
ATOM 843 C C . GLN A 1 103 ? -12.195 14.602 30.016 1 98.19 103 GLN A C 1
ATOM 845 O O . GLN A 1 103 ? -11.516 14.203 29.078 1 98.19 103 GLN A O 1
ATOM 850 N N . CYS A 1 104 ? -11.82 14.508 31.266 1 98.44 104 CYS A N 1
ATOM 851 C CA . CYS A 1 104 ? -10.453 14.148 31.625 1 98.44 104 CYS A CA 1
ATOM 852 C C . CYS A 1 104 ? -10.219 12.648 31.469 1 98.44 104 CYS A C 1
ATOM 854 O O . CYS A 1 104 ? -11.109 11.844 31.75 1 98.44 104 CYS A O 1
ATOM 856 N N . PRO A 1 105 ? -9.047 12.25 30.984 1 98.25 105 PRO A N 1
ATOM 857 C CA . PRO A 1 105 ? -8.711 10.82 30.891 1 98.25 105 PRO A CA 1
ATOM 858 C C . PRO A 1 105 ? -8.539 10.172 32.25 1 98.25 105 PRO A C 1
ATOM 860 O O . PRO A 1 105 ? -8.109 10.82 33.219 1 98.25 105 PRO A O 1
ATOM 863 N N . ASN A 1 106 ? -8.859 8.852 32.406 1 97.56 106 ASN A N 1
ATOM 864 C CA . ASN A 1 106 ? -8.531 8.109 33.625 1 97.56 106 ASN A CA 1
ATOM 865 C C . ASN A 1 106 ? -7.086 7.633 33.625 1 97.56 106 ASN A C 1
ATOM 867 O O . ASN A 1 106 ? -6.344 7.887 32.656 1 97.56 106 ASN A O 1
ATOM 871 N N . GLU A 1 107 ? -6.684 6.949 34.594 1 97.88 107 GLU A N 1
ATOM 872 C CA . GLU A 1 107 ? -5.285 6.574 34.75 1 97.88 107 GLU A CA 1
ATOM 873 C C . GLU A 1 107 ? -4.848 5.574 33.688 1 97.88 107 GLU A C 1
ATOM 875 O O . GLU A 1 107 ? -3.703 5.605 33.25 1 97.88 107 GLU A O 1
ATOM 880 N N . THR A 1 108 ? -5.688 4.715 33.312 1 98.06 108 THR A N 1
ATOM 881 C CA . THR A 1 108 ? -5.383 3.73 32.281 1 98.06 108 THR A CA 1
ATOM 882 C C . THR A 1 108 ? -5.16 4.406 30.938 1 98.06 108 THR A C 1
ATOM 884 O O . THR A 1 108 ? -4.242 4.051 30.188 1 98.06 108 THR A O 1
ATOM 887 N N . GLU A 1 109 ? -6.043 5.293 30.641 1 98.06 109 GLU A N 1
ATOM 888 C CA . GLU A 1 109 ? -5.934 6.043 29.391 1 98.06 109 GLU A CA 1
ATOM 889 C C . GLU A 1 109 ? -4.641 6.852 29.344 1 98.06 109 GLU A C 1
ATOM 891 O O . GLU A 1 109 ? -3.963 6.887 28.312 1 98.06 109 GLU A O 1
ATOM 896 N N . LYS A 1 110 ? -4.277 7.477 30.438 1 98.25 110 LYS A N 1
ATOM 897 C CA . LYS A 1 110 ? -3.029 8.227 30.516 1 98.25 110 LYS A CA 1
ATOM 898 C C . LYS A 1 110 ? -1.824 7.312 30.312 1 98.25 110 LYS A C 1
ATOM 900 O O . LYS A 1 110 ? -0.879 7.672 29.609 1 98.25 110 LYS A O 1
ATOM 905 N N . ALA A 1 111 ? -1.924 6.152 30.953 1 98.38 111 ALA A N 1
ATOM 906 C CA . ALA A 1 111 ? -0.821 5.203 30.844 1 98.38 111 ALA A CA 1
ATOM 907 C C . ALA A 1 111 ? -0.627 4.758 29.391 1 98.38 111 ALA A C 1
ATOM 909 O O . ALA A 1 111 ? 0.505 4.602 28.938 1 98.38 111 ALA A O 1
ATOM 910 N N . LYS A 1 112 ? -1.699 4.488 28.766 1 98.25 112 LYS A N 1
ATOM 911 C CA . LYS A 1 112 ? -1.641 4.102 27.359 1 98.25 112 LYS A CA 1
ATOM 912 C C . LYS A 1 112 ? -1.025 5.211 26.516 1 98.25 112 LYS A C 1
ATOM 914 O O . LYS A 1 112 ? -0.236 4.938 25.594 1 98.25 112 LYS A O 1
ATOM 919 N N . PHE A 1 113 ? -1.41 6.379 26.75 1 98.69 113 PHE A N 1
ATOM 920 C CA . PHE A 1 113 ? -0.868 7.527 26.031 1 98.69 113 PHE A CA 1
ATOM 921 C C . PHE A 1 113 ? 0.634 7.648 26.266 1 98.69 113 PHE A C 1
ATOM 923 O O . PHE A 1 113 ? 1.399 7.84 25.312 1 98.69 113 PHE A O 1
ATOM 930 N N . ILE A 1 114 ? 1.035 7.559 27.484 1 98.69 114 ILE A N 1
ATOM 931 C CA . ILE A 1 114 ? 2.439 7.691 27.859 1 98.69 114 ILE A CA 1
ATOM 932 C C . ILE A 1 114 ? 3.26 6.602 27.172 1 98.69 114 ILE A C 1
ATOM 934 O O . ILE A 1 114 ? 4.344 6.867 26.656 1 98.69 114 ILE A O 1
ATOM 938 N N . ALA A 1 115 ? 2.742 5.422 27.172 1 98.56 115 ALA A N 1
ATOM 939 C CA . ALA A 1 115 ? 3.434 4.316 26.516 1 98.56 115 ALA A CA 1
ATOM 940 C C . ALA A 1 115 ? 3.59 4.582 25.016 1 98.56 115 ALA A C 1
ATOM 942 O O . ALA A 1 115 ? 4.641 4.301 24.438 1 98.56 115 ALA A O 1
ATOM 943 N N . ALA A 1 116 ? 2.527 5.043 24.391 1 98.62 116 ALA A N 1
ATOM 944 C CA . ALA A 1 116 ? 2.564 5.359 22.969 1 98.62 116 ALA A CA 1
ATOM 945 C C . ALA A 1 116 ? 3.576 6.461 22.672 1 98.62 116 ALA A C 1
ATOM 947 O O . ALA A 1 116 ? 4.277 6.418 21.656 1 98.62 116 ALA A O 1
ATOM 948 N N . ALA A 1 117 ? 3.609 7.477 23.531 1 98.5 117 ALA A N 1
ATOM 949 C CA . ALA A 1 117 ? 4.566 8.57 23.375 1 98.5 117 ALA A CA 1
ATOM 950 C C . ALA A 1 117 ? 6 8.07 23.516 1 98.5 117 ALA A C 1
ATOM 952 O O . ALA A 1 117 ? 6.875 8.453 22.734 1 98.5 117 ALA A O 1
ATOM 953 N N . ARG A 1 118 ? 6.254 7.211 24.453 1 98 118 ARG A N 1
ATOM 954 C CA . ARG A 1 118 ? 7.586 6.668 24.688 1 98 118 ARG A CA 1
ATOM 955 C C . ARG A 1 118 ? 8.023 5.777 23.531 1 98 118 ARG A C 1
ATOM 957 O O . ARG A 1 118 ? 9.203 5.742 23.172 1 98 118 ARG A O 1
ATOM 964 N N . ARG A 1 119 ? 7.07 5.082 22.953 1 96.81 119 ARG A N 1
ATOM 965 C CA . ARG A 1 119 ? 7.359 4.215 21.828 1 96.81 119 ARG A CA 1
ATOM 966 C C . ARG A 1 119 ? 7.578 5.031 20.547 1 96.81 119 ARG A C 1
ATOM 968 O O . ARG A 1 119 ? 8.102 4.523 19.562 1 96.81 119 ARG A O 1
ATOM 975 N N . GLY A 1 120 ? 7.082 6.273 20.578 1 97.12 120 GLY A N 1
ATOM 976 C CA . GLY A 1 120 ? 7.262 7.148 19.438 1 97.12 120 GLY A CA 1
ATOM 977 C C . GLY A 1 120 ? 6.059 7.176 18.5 1 97.12 120 GLY A C 1
ATOM 978 O O . GLY A 1 120 ? 6.121 7.754 17.422 1 97.12 120 GLY A O 1
ATOM 979 N N . ASP A 1 121 ? 4.895 6.543 18.922 1 98.06 121 ASP A N 1
ATOM 980 C CA . ASP A 1 121 ? 3.682 6.535 18.109 1 98.06 121 ASP A CA 1
ATOM 981 C C . ASP A 1 121 ? 3.02 7.91 18.094 1 98.06 121 ASP A C 1
ATOM 983 O O . ASP A 1 121 ? 2.322 8.258 17.141 1 98.06 121 ASP A O 1
ATOM 987 N N . ILE A 1 122 ? 3.139 8.602 19.156 1 98.06 122 ILE A N 1
ATOM 988 C CA . ILE A 1 122 ? 2.666 9.977 19.297 1 98.06 122 ILE A CA 1
ATOM 989 C C . ILE A 1 122 ? 3.828 10.883 19.688 1 98.06 122 ILE A C 1
ATOM 991 O O . ILE A 1 122 ? 4.66 10.516 20.516 1 98.06 122 ILE A O 1
ATOM 995 N N . THR A 1 123 ? 3.938 11.93 19.016 1 98.38 123 THR A N 1
ATOM 996 C CA . THR A 1 123 ? 4.945 12.93 19.344 1 98.38 123 THR A CA 1
ATOM 997 C C . THR A 1 123 ? 4.348 14.336 19.281 1 98.38 123 THR A C 1
ATOM 999 O O . THR A 1 123 ? 3.145 14.492 19.062 1 98.38 123 THR A O 1
ATOM 1002 N N . TRP A 1 124 ? 5.074 15.328 19.656 1 98.62 124 TRP A N 1
ATOM 1003 C CA . TRP A 1 124 ? 4.617 16.719 19.578 1 98.62 124 TRP A CA 1
ATOM 1004 C C . TRP A 1 124 ? 5.742 17.641 19.125 1 98.62 124 TRP A C 1
ATOM 1006 O O . TRP A 1 124 ? 6.922 17.328 19.328 1 98.62 124 TRP A O 1
ATOM 1016 N N . HIS A 1 125 ? 5.363 18.703 18.422 1 98.44 125 HIS A N 1
ATOM 1017 C CA . HIS A 1 125 ? 6.363 19.688 18.016 1 98.44 125 HIS A CA 1
ATOM 1018 C C . HIS A 1 125 ? 6.762 20.578 19.172 1 98.44 125 HIS A C 1
ATOM 1020 O O . HIS A 1 125 ? 6.262 20.406 20.297 1 98.44 125 HIS A O 1
ATOM 1026 N N . ALA A 1 126 ? 7.547 21.578 18.969 1 98.5 126 ALA A N 1
ATOM 1027 C CA . ALA A 1 126 ? 8.219 22.297 20.047 1 98.5 126 ALA A CA 1
ATOM 1028 C C . ALA A 1 126 ? 7.367 23.453 20.547 1 98.5 126 ALA A C 1
ATOM 1030 O O . ALA A 1 126 ? 7.535 23.922 21.688 1 98.5 126 ALA A O 1
ATOM 1031 N N . GLY A 1 127 ? 6.539 24.078 19.703 1 98.06 127 GLY A N 1
ATOM 1032 C CA . GLY A 1 127 ? 5.664 25.156 20.125 1 98.06 127 GLY A CA 1
ATOM 1033 C C . GLY A 1 127 ? 4.438 24.672 20.875 1 98.06 127 GLY A C 1
ATOM 1034 O O . GLY A 1 127 ? 4.082 23.484 20.797 1 98.06 127 GLY A O 1
ATOM 1035 N N . PRO A 1 128 ? 3.844 25.516 21.672 1 98.06 128 PRO A N 1
ATOM 1036 C CA . PRO A 1 128 ? 2.666 25.062 22.406 1 98.06 128 PRO A CA 1
ATOM 1037 C C . PRO A 1 128 ? 1.499 24.703 21.484 1 98.06 128 PRO A C 1
ATOM 1039 O O . PRO A 1 128 ? 0.826 23.688 21.719 1 98.06 128 PRO A O 1
ATOM 1042 N N . MET A 1 129 ? 1.141 25.484 20.609 1 97.69 129 MET A N 1
ATOM 1043 C CA . MET A 1 129 ? 0.131 25.359 19.562 1 97.69 129 MET A CA 1
ATOM 1044 C C . MET A 1 129 ? 0.304 26.453 18.516 1 97.69 129 MET A C 1
ATOM 1046 O O . MET A 1 129 ? 1.422 26.906 18.266 1 97.69 129 MET A O 1
ATOM 1050 N N . ASN A 1 130 ? -0.721 26.891 17.828 1 97.5 130 ASN A N 1
ATOM 1051 C CA . ASN A 1 130 ? -0.625 27.938 16.812 1 97.5 130 ASN A CA 1
ATOM 1052 C C . ASN A 1 130 ? -0.862 29.312 17.422 1 97.5 130 ASN A C 1
ATOM 1054 O O . ASN A 1 130 ? -1.979 29.641 17.844 1 97.5 130 ASN A O 1
ATOM 1058 N N . MET A 1 131 ? 0.256 30.109 17.438 1 97.56 131 MET A N 1
ATOM 1059 C CA . MET A 1 131 ? 0.239 31.281 18.281 1 97.56 131 MET A CA 1
ATOM 1060 C C . MET A 1 131 ? 0.35 32.562 17.453 1 97.56 131 MET A C 1
ATOM 1062 O O . MET A 1 131 ? 0.947 32.562 16.375 1 97.56 131 MET A O 1
ATOM 1066 N N . TYR A 1 132 ? -0.233 33.656 18 1 96.94 132 TYR A N 1
ATOM 1067 C CA . TYR A 1 132 ? 0.218 35 17.688 1 96.94 132 TYR A CA 1
ATOM 1068 C C . TYR A 1 132 ? 1.369 35.438 18.609 1 96.94 132 TYR A C 1
ATOM 1070 O O . TYR A 1 132 ? 1.175 36.188 19.562 1 96.94 132 TYR A O 1
ATOM 1078 N N . MET A 1 133 ? 2.502 35.094 18.25 1 96.19 133 MET A N 1
ATOM 1079 C CA . MET A 1 133 ? 3.664 35.25 19.125 1 96.19 133 MET A CA 1
ATOM 1080 C C . MET A 1 133 ? 3.885 36.719 19.469 1 96.19 133 MET A C 1
ATOM 1082 O O . MET A 1 133 ? 4.285 37.062 20.578 1 96.19 133 MET A O 1
ATOM 1086 N N . GLU A 1 134 ? 3.533 37.625 18.609 1 95.25 134 GLU A N 1
ATOM 1087 C CA . GLU A 1 134 ? 3.818 39.062 18.766 1 95.25 134 GLU A CA 1
ATOM 1088 C C . GLU A 1 134 ? 2.941 39.688 19.859 1 95.25 134 GLU A C 1
ATOM 1090 O O . GLU A 1 134 ? 3.25 40.75 20.375 1 95.25 134 GLU A O 1
ATOM 1095 N N . THR A 1 135 ? 1.894 39 20.109 1 96.75 135 THR A N 1
ATOM 1096 C CA . THR A 1 135 ? 0.981 39.594 21.078 1 96.75 135 THR A CA 1
ATOM 1097 C C . THR A 1 135 ? 1.419 39.25 22.516 1 96.75 135 THR A C 1
ATOM 1099 O O . THR A 1 135 ? 0.861 39.781 23.469 1 96.75 135 THR A O 1
ATOM 1102 N N . MET A 1 136 ? 2.426 38.469 22.656 1 97.44 136 MET A N 1
ATOM 1103 C CA . MET A 1 136 ? 2.883 38.031 23.969 1 97.44 136 MET A CA 1
ATOM 1104 C C . MET A 1 136 ? 4.176 38.75 24.359 1 97.44 136 MET A C 1
ATOM 1106 O O . MET A 1 136 ? 4.793 39.438 23.531 1 97.44 136 MET A O 1
ATOM 1110 N N . ASP A 1 137 ? 4.508 38.688 25.625 1 97.69 137 ASP A N 1
ATOM 1111 C CA . ASP A 1 137 ? 5.809 39.156 26.062 1 97.69 137 ASP A CA 1
ATOM 1112 C C . ASP A 1 137 ? 6.855 38.062 26.031 1 97.69 137 ASP A C 1
ATOM 1114 O O . ASP A 1 137 ? 6.52 36.875 25.844 1 97.69 137 ASP A O 1
ATOM 1118 N N . PRO A 1 138 ? 8.133 38.406 26.125 1 97.88 138 PRO A N 1
ATOM 1119 C CA . PRO A 1 138 ? 9.203 37.406 25.969 1 97.88 138 PRO A CA 1
ATOM 1120 C C . PRO A 1 138 ? 9.062 36.219 26.922 1 97.88 138 PRO A C 1
ATOM 1122 O O . PRO A 1 138 ? 9.289 35.094 26.531 1 97.88 138 PRO A O 1
ATOM 1125 N N . MET A 1 139 ? 8.664 36.469 28.156 1 97.44 139 MET A N 1
ATOM 1126 C CA . MET A 1 139 ? 8.617 35.406 29.141 1 97.44 139 MET A CA 1
ATOM 1127 C C . MET A 1 139 ? 7.492 34.438 28.828 1 97.44 139 MET A C 1
ATOM 1129 O O . MET A 1 139 ? 7.637 33.219 29.062 1 97.44 139 MET A O 1
ATOM 1133 N N . MET A 1 140 ? 6.41 34.906 28.391 1 98.25 140 MET A N 1
ATOM 1134 C CA . MET A 1 140 ? 5.316 34.031 28.031 1 98.25 140 MET A CA 1
ATOM 1135 C C . MET A 1 140 ? 5.66 33.219 26.781 1 98.25 140 MET A C 1
ATOM 1137 O O . MET A 1 140 ? 5.32 32.031 26.672 1 98.25 140 MET A O 1
ATOM 1141 N N . VAL A 1 141 ? 6.312 33.844 25.797 1 98.44 141 VAL A N 1
ATOM 1142 C CA . VAL A 1 141 ? 6.793 33.125 24.625 1 98.44 141 VAL A CA 1
ATOM 1143 C C . VAL A 1 141 ? 7.734 32 25.047 1 98.44 141 VAL A C 1
ATOM 1145 O O . VAL A 1 141 ? 7.609 30.875 24.594 1 98.44 141 VAL A O 1
ATOM 1148 N N . GLY A 1 142 ? 8.648 32.375 25.875 1 98.44 142 GLY A N 1
ATOM 1149 C CA . GLY A 1 142 ? 9.578 31.375 26.391 1 98.44 142 GLY A CA 1
ATOM 1150 C C . GLY A 1 142 ? 8.883 30.219 27.094 1 98.44 142 GLY A C 1
ATOM 1151 O O . GLY A 1 142 ? 9.258 29.062 26.891 1 98.44 142 GLY A O 1
ATOM 1152 N N . PHE A 1 143 ? 7.895 30.484 27.922 1 98.25 143 PHE A N 1
ATOM 1153 C CA . PHE A 1 143 ? 7.148 29.453 28.625 1 98.25 143 PHE A CA 1
ATOM 1154 C C . PHE A 1 143 ? 6.453 28.516 27.641 1 98.25 143 PHE A C 1
ATOM 1156 O O . PHE A 1 143 ? 6.398 27.312 27.844 1 98.25 143 PHE A O 1
ATOM 1163 N N . GLY A 1 144 ? 5.875 29.141 26.609 1 98.38 144 GLY A N 1
ATOM 1164 C CA . GLY A 1 144 ? 5.234 28.344 25.594 1 98.38 144 GLY A CA 1
ATOM 1165 C C . GLY A 1 144 ? 6.148 27.281 25 1 98.38 144 GLY A C 1
ATOM 1166 O O . GLY A 1 144 ? 5.727 26.141 24.797 1 98.38 144 GLY A O 1
ATOM 1167 N N . VAL A 1 145 ? 7.355 27.625 24.703 1 98.31 145 VAL A N 1
ATOM 1168 C CA . VAL A 1 145 ? 8.336 26.688 24.156 1 98.31 145 VAL A CA 1
ATOM 1169 C C . VAL A 1 145 ? 8.82 25.75 25.266 1 98.31 145 VAL A C 1
ATOM 1171 O O . VAL A 1 145 ? 9 24.547 25.031 1 98.31 145 VAL A O 1
ATOM 1174 N N . GLN A 1 146 ? 9.008 26.266 26.438 1 98.06 146 GLN A N 1
ATOM 1175 C CA . GLN A 1 146 ? 9.477 25.5 27.578 1 98.06 146 GLN A CA 1
ATOM 1176 C C . GLN A 1 146 ? 8.516 24.359 27.906 1 98.06 146 GLN A C 1
ATOM 1178 O O . GLN A 1 146 ? 8.93 23.297 28.375 1 98.06 146 GLN A O 1
ATOM 1183 N N . LEU A 1 147 ? 7.324 24.562 27.641 1 98.25 147 LEU A N 1
ATOM 1184 C CA . LEU A 1 147 ? 6.293 23.578 27.938 1 98.25 147 LEU A CA 1
ATOM 1185 C C . LEU A 1 147 ? 6.617 22.234 27.281 1 98.25 147 LEU A C 1
ATOM 1187 O O . LEU A 1 147 ? 6.48 21.188 27.922 1 98.25 147 LEU A O 1
ATOM 1191 N N . SER A 1 148 ? 6.988 22.203 26 1 98.31 148 SER A N 1
ATOM 1192 C CA . SER A 1 148 ? 7.34 20.969 25.312 1 98.31 148 SER A CA 1
ATOM 1193 C C . SER A 1 148 ? 8.578 20.328 25.922 1 98.31 148 SER A C 1
ATOM 1195 O O . SER A 1 148 ? 8.664 19.094 26.016 1 98.31 148 SER A O 1
ATOM 1197 N N . ILE A 1 149 ? 9.523 21.109 26.328 1 98.38 149 ILE A N 1
ATOM 1198 C CA . ILE A 1 149 ? 10.75 20.625 26.969 1 98.38 149 ILE A CA 1
ATOM 1199 C C . ILE A 1 149 ? 10.414 19.953 28.297 1 98.38 149 ILE A C 1
ATOM 1201 O O . ILE A 1 149 ? 10.938 18.891 28.609 1 98.38 149 ILE A O 1
ATOM 1205 N N . ASP A 1 150 ? 9.578 20.578 29.047 1 98.44 150 ASP A N 1
ATOM 1206 C CA . ASP A 1 150 ? 9.172 20.031 30.344 1 98.44 150 ASP A CA 1
ATOM 1207 C C . ASP A 1 150 ? 8.43 18.703 30.172 1 98.44 150 ASP A C 1
ATOM 1209 O O . ASP A 1 150 ? 8.586 17.797 31 1 98.44 150 ASP A O 1
ATOM 1213 N N . LEU A 1 151 ? 7.582 18.656 29.156 1 98.25 151 LEU A N 1
ATOM 1214 C CA . LEU A 1 151 ? 6.867 17.406 28.891 1 98.25 151 LEU A CA 1
ATOM 1215 C C . LEU A 1 151 ? 7.844 16.281 28.547 1 98.25 151 LEU A C 1
ATOM 1217 O O . LEU A 1 151 ? 7.66 15.156 29 1 98.25 151 LEU A O 1
ATOM 1221 N N . ASP A 1 152 ? 8.805 16.578 27.688 1 98.31 152 ASP A N 1
ATOM 1222 C CA . ASP A 1 152 ? 9.836 15.602 27.359 1 98.31 152 ASP A CA 1
ATOM 1223 C C . ASP A 1 152 ? 10.516 15.086 28.641 1 98.31 152 ASP A C 1
ATOM 1225 O O . ASP A 1 152 ? 10.711 13.883 28.797 1 98.31 152 ASP A O 1
ATOM 1229 N N . LYS A 1 153 ? 10.891 16.016 29.5 1 97.94 153 LYS A N 1
ATOM 1230 C CA . LYS A 1 153 ? 11.539 15.656 30.75 1 97.94 153 LYS A CA 1
ATOM 1231 C C . LYS A 1 153 ? 10.625 14.781 31.609 1 97.94 153 LYS A C 1
ATOM 1233 O O . LYS A 1 153 ? 11.07 13.773 32.156 1 97.94 153 LYS A O 1
ATOM 1238 N N . GLU A 1 154 ? 9.422 15.195 31.703 1 97.62 154 GLU A N 1
ATOM 1239 C CA . GLU A 1 154 ? 8.438 14.469 32.5 1 97.62 154 GLU A CA 1
ATOM 1240 C C . GLU A 1 154 ? 8.281 13.031 32 1 97.62 154 GLU A C 1
ATOM 1242 O O . GLU A 1 154 ? 8.117 12.109 32.812 1 97.62 154 GLU A O 1
ATOM 1247 N N . LEU A 1 155 ? 8.32 12.852 30.719 1 97.94 155 LEU A N 1
ATOM 1248 C CA . LEU A 1 155 ? 8.055 11.531 30.156 1 97.94 155 LEU A CA 1
ATOM 1249 C C . LEU A 1 155 ? 9.352 10.797 29.844 1 97.94 155 LEU A C 1
ATOM 1251 O O . LEU A 1 155 ? 9.328 9.68 29.328 1 97.94 155 LEU A O 1
ATOM 1255 N N . GLY A 1 156 ? 10.477 11.414 30.094 1 97.31 156 GLY A N 1
ATOM 1256 C CA . GLY A 1 156 ? 11.773 10.797 29.844 1 97.31 156 GLY A CA 1
ATOM 1257 C C . GLY A 1 156 ? 12.125 10.711 28.375 1 97.31 156 GLY A C 1
ATOM 1258 O O . GLY A 1 156 ? 12.773 9.758 27.938 1 97.31 156 GLY A O 1
ATOM 1259 N N . ILE A 1 157 ? 11.648 11.602 27.594 1 97.5 157 ILE A N 1
ATOM 1260 C CA . ILE A 1 157 ? 11.906 11.625 26.156 1 97.5 157 ILE A CA 1
ATOM 1261 C C . ILE A 1 157 ? 13.086 12.555 25.859 1 97.5 157 ILE A C 1
ATOM 1263 O O . ILE A 1 157 ? 13.109 13.695 26.328 1 97.5 157 ILE A O 1
ATOM 1267 N N . LYS A 1 158 ? 14.07 12.086 25.188 1 96.12 158 LYS A N 1
ATOM 1268 C CA . LYS A 1 158 ? 15.195 12.891 24.734 1 96.12 158 LYS A CA 1
ATOM 1269 C C . LYS A 1 158 ? 15.023 13.297 23.266 1 96.12 158 LYS A C 1
ATOM 1271 O O . LYS A 1 158 ? 14.883 12.438 22.391 1 96.12 158 LYS A O 1
ATOM 1276 N N . ARG A 1 159 ? 14.977 14.555 23.062 1 95.62 159 ARG A N 1
ATOM 1277 C CA . ARG A 1 159 ? 14.75 15.062 21.719 1 95.62 159 ARG A CA 1
ATOM 1278 C C . ARG A 1 159 ? 15.875 16 21.281 1 95.62 159 ARG A C 1
ATOM 1280 O O . ARG A 1 159 ? 16.344 16.828 22.078 1 95.62 159 ARG A O 1
ATOM 1287 N N . LYS A 1 160 ? 16.359 15.719 20.094 1 95.69 160 LYS A N 1
ATOM 1288 C CA . LYS A 1 160 ? 17.281 16.625 19.422 1 95.69 160 LYS A CA 1
ATOM 1289 C C . LYS A 1 160 ? 16.641 17.297 18.203 1 95.69 160 LYS A C 1
ATOM 1291 O O . LYS A 1 160 ? 15.617 16.797 17.703 1 95.69 160 LYS A O 1
ATOM 1296 N N . TYR A 1 161 ? 17.156 18.453 17.781 1 97.94 161 TYR A N 1
ATOM 1297 C CA . TYR A 1 161 ? 16.719 19.188 16.609 1 97.94 161 TYR A CA 1
ATOM 1298 C C . TYR A 1 161 ? 15.25 19.578 16.719 1 97.94 161 TYR A C 1
ATOM 1300 O O . TYR A 1 161 ? 14.469 19.359 15.797 1 97.94 161 TYR A O 1
ATOM 1308 N N . ARG A 1 162 ? 14.898 20.109 17.953 1 98.44 162 ARG A N 1
ATOM 1309 C CA . ARG A 1 162 ? 13.523 20.516 18.234 1 98.44 162 ARG A CA 1
ATOM 1310 C C . ARG A 1 162 ? 13.008 21.469 17.172 1 98.44 162 ARG A C 1
ATOM 1312 O O . ARG A 1 162 ? 13.711 22.406 16.766 1 98.44 162 ARG A O 1
ATOM 1319 N N . THR A 1 163 ? 11.797 21.172 16.703 1 98.75 163 THR A N 1
ATOM 1320 C CA . THR A 1 163 ? 11.203 21.953 15.617 1 98.75 163 THR A CA 1
ATOM 1321 C C . THR A 1 163 ? 9.82 22.469 16.016 1 98.75 163 THR A C 1
ATOM 1323 O O . THR A 1 163 ? 8.969 21.688 16.453 1 98.75 163 THR A O 1
ATOM 1326 N N . LEU A 1 164 ? 9.641 23.766 15.93 1 98.69 164 LEU A N 1
ATOM 1327 C CA . LEU A 1 164 ? 8.352 24.391 16.172 1 98.69 164 LEU A CA 1
ATOM 1328 C C . LEU A 1 164 ? 7.488 24.391 14.922 1 98.69 164 LEU A C 1
ATOM 1330 O O . LEU A 1 164 ? 7.969 24.703 13.828 1 98.69 164 LEU A O 1
ATOM 1334 N N . SER A 1 165 ? 6.234 23.922 15.047 1 98.44 165 SER A N 1
ATOM 1335 C CA . SER A 1 165 ? 5.297 23.938 13.93 1 98.44 165 SER A CA 1
ATOM 1336 C C . SER A 1 165 ? 4.195 24.969 14.141 1 98.44 165 SER A C 1
ATOM 1338 O O . SER A 1 165 ? 3.592 25.031 15.211 1 98.44 165 SER A O 1
ATOM 1340 N N . GLN A 1 166 ? 3.992 25.797 13.195 1 97.69 166 GLN A N 1
ATOM 1341 C CA . GLN A 1 166 ? 2.869 26.734 13.133 1 97.69 166 GLN A CA 1
ATOM 1342 C C . GLN A 1 166 ? 2.096 26.578 11.828 1 97.69 166 GLN A C 1
ATOM 1344 O O . GLN A 1 166 ? 2.688 26.578 10.75 1 97.69 166 GLN A O 1
ATOM 1349 N N . ARG A 1 167 ? 0.806 26.375 11.961 1 96.81 167 ARG A N 1
ATOM 1350 C CA . ARG A 1 167 ? -0.068 26.188 10.805 1 96.81 167 ARG A CA 1
ATOM 1351 C C . ARG A 1 167 ? -1.191 27.219 10.797 1 96.81 167 ARG A C 1
ATOM 1353 O O . ARG A 1 167 ? -1.665 27.641 11.852 1 96.81 167 ARG A O 1
ATOM 1360 N N . ASP A 1 168 ? -1.655 27.641 9.656 1 94.94 168 ASP A N 1
ATOM 1361 C CA . ASP A 1 168 ? -2.727 28.609 9.453 1 94.94 168 ASP A CA 1
ATOM 1362 C C . ASP A 1 168 ? -2.215 30.047 9.617 1 94.94 168 ASP A C 1
ATOM 1364 O O . ASP A 1 168 ? -2.373 30.875 8.719 1 94.94 168 ASP A O 1
ATOM 1368 N N . VAL A 1 169 ? -1.593 30.328 10.734 1 95.06 169 VAL A N 1
ATOM 1369 C CA . VAL A 1 169 ? -1.004 31.641 10.992 1 95.06 169 VAL A CA 1
ATOM 1370 C C . VAL A 1 169 ? 0.168 31.859 10.039 1 95.06 169 VAL A C 1
ATOM 1372 O O . VAL A 1 169 ? 1.15 31.125 10.062 1 95.06 169 VAL A O 1
ATOM 1375 N N . PRO A 1 170 ? 0.094 32.875 9.188 1 94.06 170 PRO A N 1
ATOM 1376 C CA . PRO A 1 170 ? 0.97 32.938 8.016 1 94.06 170 PRO A CA 1
ATOM 1377 C C . PRO A 1 170 ? 2.436 33.156 8.391 1 94.06 170 PRO A C 1
ATOM 1379 O O . PRO A 1 170 ? 3.33 32.781 7.625 1 94.06 170 PRO A O 1
ATOM 1382 N N . ALA A 1 171 ? 2.631 33.906 9.523 1 96.31 171 ALA A N 1
ATOM 1383 C CA . ALA A 1 171 ? 4.02 34.25 9.836 1 96.31 171 ALA A CA 1
ATOM 1384 C C . ALA A 1 171 ? 4.188 34.562 11.312 1 96.31 171 ALA A C 1
ATOM 1386 O O . ALA A 1 171 ? 3.295 34.312 12.125 1 96.31 171 ALA A O 1
ATOM 1387 N N . MET A 1 172 ? 5.406 34.906 11.664 1 96.94 172 MET A N 1
ATOM 1388 C CA . MET A 1 172 ? 5.758 35.375 13.008 1 96.94 172 MET A CA 1
ATOM 1389 C C . MET A 1 172 ? 6.914 36.375 12.945 1 96.94 172 MET A C 1
ATOM 1391 O O . MET A 1 172 ? 7.574 36.5 11.914 1 96.94 172 MET A O 1
ATOM 1395 N N . THR A 1 173 ? 7.117 37.125 13.969 1 98.25 173 THR A N 1
ATOM 1396 C CA . THR A 1 173 ? 8.172 38.125 14.055 1 98.25 173 THR A CA 1
ATOM 1397 C C . THR A 1 173 ? 9.531 37.469 14.227 1 98.25 173 THR A C 1
ATOM 1399 O O . THR A 1 173 ? 9.648 36.438 14.891 1 98.25 173 THR A O 1
ATOM 1402 N N . GLN A 1 174 ? 10.578 38.031 13.672 1 98.19 174 GLN A N 1
ATOM 1403 C CA . GLN A 1 174 ? 11.938 37.531 13.883 1 98.19 174 GLN A CA 1
ATOM 1404 C C . GLN A 1 174 ? 12.391 37.781 15.32 1 98.19 174 GLN A C 1
ATOM 1406 O O . GLN A 1 174 ? 13.359 37.156 15.781 1 98.19 174 GLN A O 1
ATOM 1411 N N . ALA A 1 175 ? 11.609 38.562 16.031 1 98.31 175 ALA A N 1
ATOM 1412 C CA . ALA A 1 175 ? 11.938 38.906 17.422 1 98.31 175 ALA A CA 1
ATOM 1413 C C . ALA A 1 175 ? 11.898 37.656 18.312 1 98.31 175 ALA A C 1
ATOM 1415 O O . ALA A 1 175 ? 12.438 37.688 19.422 1 98.31 175 ALA A O 1
ATOM 1416 N N . VAL A 1 176 ? 11.352 36.594 17.906 1 98.38 176 VAL A N 1
ATOM 1417 C CA . VAL A 1 176 ? 11.234 35.406 18.75 1 98.38 176 VAL A CA 1
ATOM 1418 C C . VAL A 1 176 ? 12.5 34.562 18.625 1 98.38 176 VAL A C 1
ATOM 1420 O O . VAL A 1 176 ? 12.742 33.656 19.453 1 98.38 176 VAL A O 1
ATOM 1423 N N . LEU A 1 177 ? 13.391 34.75 17.609 1 98.5 177 LEU A N 1
ATOM 1424 C CA . LEU A 1 177 ? 14.492 33.875 17.266 1 98.5 177 LEU A CA 1
ATOM 1425 C C . LEU A 1 177 ? 15.461 33.719 18.438 1 98.5 177 LEU A C 1
ATOM 1427 O O . LEU A 1 177 ? 15.906 32.594 18.734 1 98.5 177 LEU A O 1
ATOM 1431 N N . PRO A 1 178 ? 15.797 34.844 19.141 1 98.56 178 PRO A N 1
ATOM 1432 C CA . PRO A 1 178 ? 16.703 34.656 20.281 1 98.56 178 PRO A CA 1
ATOM 1433 C C . PRO A 1 178 ? 16.141 33.719 21.344 1 98.56 178 PRO A C 1
ATOM 1435 O O . PRO A 1 178 ? 16.875 32.875 21.891 1 98.56 178 PRO A O 1
ATOM 1438 N N . ILE A 1 179 ? 14.875 33.812 21.609 1 98.5 179 ILE A N 1
ATOM 1439 C CA . ILE A 1 179 ? 14.234 32.938 22.594 1 98.5 179 ILE A CA 1
ATOM 1440 C C . ILE A 1 179 ? 14.25 31.5 22.094 1 98.5 179 ILE A C 1
ATOM 1442 O O . ILE A 1 179 ? 14.555 30.578 22.859 1 98.5 179 ILE A O 1
ATOM 1446 N N . LEU A 1 180 ? 13.93 31.281 20.812 1 98.62 180 LEU A N 1
ATOM 1447 C CA . LEU A 1 180 ? 13.914 29.938 20.234 1 98.62 180 LEU A CA 1
ATOM 1448 C C . LEU A 1 180 ? 15.289 29.297 20.297 1 98.62 180 LEU A C 1
ATOM 1450 O O . LEU A 1 180 ? 15.43 28.141 20.719 1 98.62 180 LEU A O 1
ATOM 1454 N N . THR A 1 181 ? 16.312 30.031 19.844 1 98.25 181 THR A N 1
ATOM 1455 C CA . THR A 1 181 ? 17.672 29.516 19.828 1 98.25 181 THR A CA 1
ATOM 1456 C C . THR A 1 181 ? 18.156 29.219 21.25 1 98.25 181 THR A C 1
ATOM 1458 O O . THR A 1 181 ? 18.797 28.188 21.484 1 98.25 181 THR A O 1
ATOM 1461 N N . ASP A 1 182 ? 17.859 30.078 22.172 1 98 182 ASP A N 1
ATOM 1462 C CA . ASP A 1 182 ? 18.266 29.891 23.562 1 98 182 ASP A CA 1
ATOM 1463 C C . ASP A 1 182 ? 17.641 28.625 24.141 1 98 182 ASP A C 1
ATOM 1465 O O . ASP A 1 182 ? 18.25 27.953 25 1 98 182 ASP A O 1
ATOM 1469 N N . LEU A 1 183 ? 16.484 28.312 23.688 1 98.19 183 LEU A N 1
ATOM 1470 C CA . LEU A 1 183 ? 15.773 27.156 24.219 1 98.19 183 LEU A CA 1
ATOM 1471 C C . LEU A 1 183 ? 16.031 25.922 23.359 1 98.19 183 LEU A C 1
ATOM 1473 O O . LEU A 1 183 ? 15.359 24.891 23.531 1 98.19 183 LEU A O 1
ATOM 1477 N N . GLY A 1 184 ? 16.844 25.984 22.422 1 97.69 184 GLY A N 1
ATOM 1478 C CA . GLY A 1 184 ? 17.312 24.828 21.688 1 97.69 184 GLY A CA 1
ATOM 1479 C C . GLY A 1 184 ? 16.438 24.469 20.5 1 97.69 184 GLY A C 1
ATOM 1480 O O . GLY A 1 184 ? 16.438 23.312 20.047 1 97.69 184 GLY A O 1
ATOM 1481 N N . ILE A 1 185 ? 15.68 25.328 20 1 98.56 185 ILE A N 1
ATOM 1482 C CA . ILE A 1 185 ? 14.883 25.094 18.797 1 98.56 185 ILE A CA 1
ATOM 1483 C C . ILE A 1 185 ? 15.758 25.219 17.562 1 98.56 185 ILE A C 1
ATOM 1485 O O . ILE A 1 185 ? 16.453 26.219 17.375 1 98.56 185 ILE A O 1
ATOM 1489 N N . GLU A 1 186 ? 15.703 24.188 16.719 1 98.5 186 GLU A N 1
ATOM 1490 C CA . GLU A 1 186 ? 16.562 24.156 15.539 1 98.5 186 GLU A CA 1
ATOM 1491 C C . GLU A 1 186 ? 15.82 24.641 14.297 1 98.5 186 GLU A C 1
ATOM 1493 O O . GLU A 1 186 ? 16.438 25.125 13.344 1 98.5 186 GLU A O 1
ATOM 1498 N N . ALA A 1 187 ? 14.547 24.469 14.273 1 98.75 187 ALA A N 1
ATOM 1499 C CA . ALA A 1 187 ? 13.812 24.797 13.062 1 98.75 187 ALA A CA 1
ATOM 1500 C C . ALA A 1 187 ? 12.383 25.234 13.383 1 98.75 187 ALA A C 1
ATOM 1502 O O . ALA A 1 187 ? 11.875 24.953 14.469 1 98.75 187 ALA A O 1
ATOM 1503 N N . VAL A 1 188 ? 11.82 25.984 12.445 1 98.56 188 VAL A N 1
ATOM 1504 C CA . VAL A 1 188 ? 10.414 26.375 12.453 1 98.56 188 VAL A CA 1
ATOM 1505 C C . VAL A 1 188 ? 9.766 25.969 11.133 1 98.56 188 VAL A C 1
ATOM 1507 O O . VAL A 1 188 ? 10.273 26.281 10.055 1 98.56 188 VAL A O 1
ATOM 1510 N N . SER A 1 189 ? 8.711 25.219 11.25 1 98.44 189 SER A N 1
ATOM 1511 C CA . SER A 1 189 ? 7.922 24.844 10.086 1 98.44 189 SER A CA 1
ATOM 1512 C C . SER A 1 189 ? 6.578 25.562 10.07 1 98.44 189 SER A C 1
ATOM 1514 O O . SER A 1 189 ? 5.809 25.484 11.031 1 98.44 189 SER A O 1
ATOM 1516 N N . VAL A 1 190 ? 6.273 26.234 8.984 1 98 190 VAL A N 1
ATOM 1517 C CA . VAL A 1 190 ? 5.043 27.016 8.914 1 98 190 VAL A CA 1
ATOM 1518 C C . VAL A 1 190 ? 4.25 26.625 7.672 1 98 190 VAL A C 1
ATOM 1520 O O . VAL A 1 190 ? 4.816 26.484 6.582 1 98 190 VAL A O 1
ATOM 1523 N N . GLY A 1 191 ? 2.955 26.297 7.863 1 96.94 191 GLY A N 1
ATOM 1524 C CA . GLY A 1 191 ? 1.992 26.219 6.773 1 96.94 191 GLY A CA 1
ATOM 1525 C C . GLY A 1 191 ? 1.088 27.438 6.703 1 96.94 191 GLY A C 1
ATOM 1526 O O . GLY A 1 191 ? 0.349 27.734 7.645 1 96.94 191 GLY A O 1
ATOM 1527 N N . VAL A 1 192 ? 1.127 28.109 5.582 1 96.06 192 VAL A N 1
ATOM 1528 C CA . VAL A 1 192 ? 0.417 29.375 5.434 1 96.06 192 VAL A CA 1
ATOM 1529 C C . VAL A 1 192 ? -1.009 29.109 4.949 1 96.06 192 VAL A C 1
ATOM 1531 O O . VAL A 1 192 ? -1.23 28.266 4.082 1 96.06 192 VAL A O 1
ATOM 1534 N N . ASN A 1 193 ? -1.879 29.812 5.52 1 93.62 193 ASN A N 1
ATOM 1535 C CA . ASN A 1 193 ? -3.271 29.719 5.094 1 93.62 193 ASN A CA 1
ATOM 1536 C C . ASN A 1 193 ? -3.406 29.828 3.578 1 93.62 193 ASN A C 1
ATOM 1538 O O . ASN A 1 193 ? -2.674 30.594 2.941 1 93.62 193 ASN A O 1
ATOM 1542 N N . THR A 1 194 ? -4.402 29.203 3.025 1 90.56 194 THR A N 1
ATOM 1543 C CA . THR A 1 194 ? -4.531 28.984 1.589 1 90.56 194 THR A CA 1
ATOM 1544 C C . THR A 1 194 ? -4.773 30.312 0.861 1 90.56 194 THR A C 1
ATOM 1546 O O . THR A 1 194 ? -4.422 30.453 -0.312 1 90.56 194 THR A O 1
ATOM 1549 N N . VAL A 1 195 ? -5.324 31.281 1.504 1 89.38 195 VAL A N 1
ATOM 1550 C CA . VAL A 1 195 ? -5.711 32.5 0.782 1 89.38 195 VAL A CA 1
ATOM 1551 C C . VAL A 1 195 ? -4.824 33.656 1.206 1 89.38 195 VAL A C 1
ATOM 1553 O O . VAL A 1 195 ? -4.973 34.781 0.708 1 89.38 195 VAL A O 1
ATOM 1556 N N . THR A 1 196 ? -3.896 33.438 2.078 1 92.88 196 THR A N 1
ATOM 1557 C CA . THR A 1 196 ? -3.018 34.469 2.602 1 92.88 196 THR A CA 1
ATOM 1558 C C . THR A 1 196 ? -1.714 34.531 1.812 1 92.88 196 THR A C 1
ATOM 1560 O O . THR A 1 196 ? -1.138 33.5 1.482 1 92.88 196 THR A O 1
ATOM 1563 N N . ALA A 1 197 ? -1.306 35.719 1.457 1 91.44 197 ALA A N 1
ATOM 1564 C CA . ALA A 1 197 ? -0.011 35.844 0.8 1 91.44 197 ALA A CA 1
ATOM 1565 C C . ALA A 1 197 ? 1.125 35.406 1.709 1 91.44 197 ALA A C 1
ATOM 1567 O O . ALA A 1 197 ? 1.307 35.938 2.805 1 91.44 197 ALA A O 1
ATOM 1568 N N . PRO A 1 198 ? 1.824 34.406 1.279 1 94.88 198 PRO A N 1
ATOM 1569 C CA . PRO A 1 198 ? 2.928 33.938 2.117 1 94.88 198 PRO A CA 1
ATOM 1570 C C . PRO A 1 198 ? 4.152 34.844 2.049 1 94.88 198 PRO A C 1
ATOM 1572 O O . PRO A 1 198 ? 4.457 35.406 0.987 1 94.88 198 PRO A O 1
ATOM 1575 N N . PRO A 1 199 ? 4.848 35.031 3.23 1 96.94 199 PRO A N 1
ATOM 1576 C CA . PRO A 1 199 ? 6.137 35.719 3.102 1 96.94 199 PRO A CA 1
ATOM 1577 C C . PRO A 1 199 ? 6.977 35.156 1.949 1 96.94 199 PRO A C 1
ATOM 1579 O O . PRO A 1 199 ? 7 33.969 1.714 1 96.94 199 PRO A O 1
ATOM 1582 N N . ALA A 1 200 ? 7.652 36.062 1.25 1 96.56 200 ALA A N 1
ATOM 1583 C CA . ALA A 1 200 ? 8.406 35.688 0.056 1 96.56 200 ALA A CA 1
ATOM 1584 C C . ALA A 1 200 ? 9.727 35.031 0.427 1 96.56 200 ALA A C 1
ATOM 1586 O O . ALA A 1 200 ? 10.797 35.625 0.293 1 96.56 200 ALA A O 1
ATOM 1587 N N . VAL A 1 201 ? 9.688 33.781 0.841 1 97 201 VAL A N 1
ATOM 1588 C CA . VAL A 1 201 ? 10.867 33.031 1.225 1 97 201 VAL A CA 1
ATOM 1589 C C . VAL A 1 201 ? 10.891 31.688 0.48 1 97 201 VAL A C 1
ATOM 1591 O O . VAL A 1 201 ? 9.844 31.219 0.023 1 97 201 VAL A O 1
ATOM 1594 N N . PRO A 1 202 ? 12.102 31.109 0.268 1 94.75 202 PRO A N 1
ATOM 1595 C CA . PRO A 1 202 ? 12.141 29.75 -0.284 1 94.75 202 PRO A CA 1
ATOM 1596 C C . PRO A 1 202 ? 11.594 28.703 0.684 1 94.75 202 PRO A C 1
ATOM 1598 O O . PRO A 1 202 ? 11.391 29 1.864 1 94.75 202 PRO A O 1
ATOM 1601 N N . PRO A 1 203 ? 11.328 27.484 0.218 1 94.69 203 PRO A N 1
ATOM 1602 C CA . PRO A 1 203 ? 10.719 26.469 1.069 1 94.69 203 PRO A CA 1
ATOM 1603 C C . PRO A 1 203 ? 11.578 26.109 2.281 1 94.69 203 PRO A C 1
ATOM 1605 O O . PRO A 1 203 ? 11.047 25.734 3.328 1 94.69 203 PRO A O 1
ATOM 1608 N N . ILE A 1 204 ? 12.875 26.141 2.113 1 97.62 204 ILE A N 1
ATOM 1609 C CA . ILE A 1 204 ? 13.82 25.875 3.197 1 97.62 204 ILE A CA 1
ATOM 1610 C C . ILE A 1 204 ? 14.914 26.938 3.193 1 97.62 204 ILE A C 1
ATOM 1612 O O . ILE A 1 204 ? 15.523 27.203 2.154 1 97.62 204 ILE A O 1
ATOM 1616 N N . PHE A 1 205 ? 15.203 27.547 4.293 1 98.12 205 PHE A N 1
ATOM 1617 C CA . PHE A 1 205 ? 16.172 28.625 4.395 1 98.12 205 PHE A CA 1
ATOM 1618 C C . PHE A 1 205 ? 16.703 28.75 5.82 1 98.12 205 PHE A C 1
ATOM 1620 O O . PHE A 1 205 ? 16.203 28.078 6.73 1 98.12 205 PHE A O 1
ATOM 1627 N N . ASN A 1 206 ? 17.703 29.5 6.012 1 98.31 206 ASN A N 1
ATOM 1628 C CA . ASN A 1 206 ? 18.25 29.859 7.32 1 98.31 206 ASN A CA 1
ATOM 1629 C C . ASN A 1 206 ? 17.766 31.234 7.762 1 98.31 206 ASN A C 1
ATOM 1631 O O . ASN A 1 206 ? 18.141 32.25 7.16 1 98.31 206 ASN A O 1
ATOM 1635 N N . TRP A 1 207 ? 16.922 31.312 8.719 1 98.56 207 TRP A N 1
ATOM 1636 C CA . TRP A 1 207 ? 16.391 32.562 9.242 1 98.56 207 TRP A CA 1
ATOM 1637 C C . TRP A 1 207 ? 17.281 33.094 10.352 1 98.56 207 TRP A C 1
ATOM 1639 O O . TRP A 1 207 ? 17.438 32.469 11.391 1 98.56 207 TRP A O 1
ATOM 1649 N N . LYS A 1 208 ? 17.734 34.312 10.148 1 98.5 208 LYS A N 1
ATOM 1650 C CA . LYS A 1 208 ? 18.719 34.875 11.07 1 98.5 208 LYS A CA 1
ATOM 1651 C C . LYS A 1 208 ? 18.297 36.219 11.617 1 98.5 208 LYS A C 1
ATOM 1653 O O . LYS A 1 208 ? 17.734 37.031 10.883 1 98.5 208 LYS A O 1
ATOM 1658 N N . PHE A 1 209 ? 18.469 36.469 12.82 1 98.38 209 PHE A N 1
ATOM 1659 C CA . PHE A 1 209 ? 18.266 37.75 13.523 1 98.38 209 PHE A CA 1
ATOM 1660 C C . PHE A 1 209 ? 19.281 37.875 14.656 1 98.38 209 PHE A C 1
ATOM 1662 O O . PHE A 1 209 ? 19.297 37.094 15.594 1 98.38 209 PHE A O 1
ATOM 1669 N N . LYS A 1 210 ? 20.141 38.906 14.57 1 96.62 210 LYS A N 1
ATOM 1670 C CA . LYS A 1 210 ? 21.25 39.094 15.5 1 96.62 210 LYS A CA 1
ATOM 1671 C C . LYS A 1 210 ? 22.125 37.844 15.555 1 96.62 210 LYS A C 1
ATOM 1673 O O . LYS A 1 210 ? 22.562 37.344 14.516 1 96.62 210 LYS A O 1
ATOM 1678 N N . ASN A 1 211 ? 22.312 37.25 16.734 1 96.56 211 ASN A N 1
ATOM 1679 C CA . ASN A 1 211 ? 23.188 36.094 16.859 1 96.56 211 ASN A CA 1
ATOM 1680 C C . ASN A 1 211 ? 22.391 34.781 16.875 1 96.56 211 ASN A C 1
ATOM 1682 O O . ASN A 1 211 ? 22.906 33.719 17.234 1 96.56 211 ASN A O 1
ATOM 1686 N N . SER A 1 212 ? 21.172 34.875 16.469 1 98 212 SER A N 1
ATOM 1687 C CA . SER A 1 212 ? 20.297 33.719 16.5 1 98 212 SER A CA 1
ATOM 1688 C C . SER A 1 212 ? 19.922 33.281 15.094 1 98 212 SER A C 1
ATOM 1690 O O . SER A 1 212 ? 19.812 34.094 14.18 1 98 212 SER A O 1
ATOM 1692 N N . SER A 1 213 ? 19.812 31.953 14.953 1 97.25 213 SER A N 1
ATOM 1693 C CA . SER A 1 213 ? 19.422 31.406 13.664 1 97.25 213 SER A CA 1
ATOM 1694 C C . SER A 1 213 ? 18.609 30.125 13.836 1 97.25 213 SER A C 1
ATOM 1696 O O . SER A 1 213 ? 18.922 29.297 14.703 1 97.25 213 SER A O 1
ATOM 1698 N N . VAL A 1 214 ? 17.594 29.938 13.055 1 98.12 214 VAL A N 1
ATOM 1699 C CA . VAL A 1 214 ? 16.797 28.719 12.977 1 98.12 214 VAL A CA 1
ATOM 1700 C C . VAL A 1 214 ? 16.516 28.375 11.516 1 98.12 214 VAL A C 1
ATOM 1702 O O . VAL A 1 214 ? 16.484 29.266 10.656 1 98.12 214 VAL A O 1
ATOM 1705 N N . ILE A 1 215 ? 16.406 27.094 11.172 1 98.62 215 ILE A N 1
ATOM 1706 C CA . ILE A 1 215 ? 16 26.688 9.828 1 98.62 215 ILE A CA 1
ATOM 1707 C C . ILE A 1 215 ? 14.508 26.953 9.648 1 98.62 215 ILE A C 1
ATOM 1709 O O . ILE A 1 215 ? 13.695 26.547 10.484 1 98.62 215 ILE A O 1
ATOM 1713 N N . GLY A 1 216 ? 14.18 27.734 8.648 1 98.44 216 GLY A N 1
ATOM 1714 C CA . GLY A 1 216 ? 12.789 27.922 8.281 1 98.44 216 GLY A CA 1
ATOM 1715 C C . GLY A 1 216 ? 12.312 26.953 7.211 1 98.44 216 GLY A C 1
ATOM 1716 O O . GLY A 1 216 ? 13.008 26.734 6.215 1 98.44 216 GLY A O 1
ATOM 1717 N N . ILE A 1 217 ? 11.188 26.297 7.398 1 98.25 217 ILE A N 1
ATOM 1718 C CA . ILE A 1 217 ? 10.492 25.469 6.418 1 98.25 217 ILE A CA 1
ATOM 1719 C C . ILE A 1 217 ? 9.086 26.016 6.184 1 98.25 217 ILE A C 1
ATOM 1721 O O . ILE A 1 217 ? 8.188 25.812 6.996 1 98.25 217 ILE A O 1
ATOM 1725 N N . TRP A 1 218 ? 8.891 26.656 5.07 1 97.38 218 TRP A N 1
ATOM 1726 C CA . TRP A 1 218 ? 7.652 27.391 4.832 1 97.38 218 TRP A CA 1
ATOM 1727 C C . TRP A 1 218 ? 6.875 26.781 3.674 1 97.38 218 TRP A C 1
ATOM 1729 O O . TRP A 1 218 ? 7.418 26.594 2.582 1 97.38 218 TRP A O 1
ATOM 1739 N N . HIS A 1 219 ? 5.645 26.469 3.898 1 96 219 HIS A N 1
ATOM 1740 C CA . HIS A 1 219 ? 4.75 25.984 2.859 1 96 219 HIS A CA 1
ATOM 1741 C C . HIS A 1 219 ? 3.707 27.031 2.486 1 96 219 HIS A C 1
ATOM 1743 O O . HIS A 1 219 ? 2.836 27.359 3.295 1 96 219 HIS A O 1
ATOM 1749 N N . PRO A 1 220 ? 3.75 27.516 1.248 1 93.56 220 PRO A N 1
ATOM 1750 C CA . PRO A 1 220 ? 2.738 28.484 0.825 1 93.56 220 PRO A CA 1
ATOM 1751 C C . PRO A 1 220 ? 1.421 27.812 0.421 1 93.56 220 PRO A C 1
ATOM 1753 O O . PRO A 1 220 ? 1.413 26.672 -0.023 1 93.56 220 PRO A O 1
ATOM 1756 N N . GLY A 1 221 ? 0.312 28.516 0.547 1 87.62 221 GLY A N 1
ATOM 1757 C CA . GLY A 1 221 ? -0.952 28.172 -0.08 1 87.62 221 GLY A CA 1
ATOM 1758 C C . GLY A 1 221 ? -1.652 27 0.599 1 87.62 221 GLY A C 1
ATOM 1759 O O . GLY A 1 221 ? -2.273 26.172 -0.066 1 87.62 221 GLY A O 1
ATOM 1760 N N . GLY A 1 222 ? -1.354 26.938 1.752 1 86.31 222 GLY A N 1
ATOM 1761 C CA . GLY A 1 222 ? -2.096 25.922 2.482 1 86.31 222 GLY A CA 1
ATOM 1762 C C . GLY A 1 222 ? -1.331 25.359 3.668 1 86.31 222 GLY A C 1
ATOM 1763 O O . GLY A 1 222 ? -0.107 25.219 3.615 1 86.31 222 GLY A O 1
ATOM 1764 N N . TYR A 1 223 ? -2.301 24.203 4.301 1 82.12 223 TYR A N 1
ATOM 1765 C CA . TYR A 1 223 ? -1.524 23.891 5.496 1 82.12 223 TYR A CA 1
ATOM 1766 C C . TYR A 1 223 ? -1.423 22.391 5.703 1 82.12 223 TYR A C 1
ATOM 1768 O O . TYR A 1 223 ? -2.039 21.844 6.617 1 82.12 223 TYR A O 1
ATOM 1776 N N . PRO A 1 224 ? -0.519 21.797 4.609 1 93.5 224 PRO A N 1
ATOM 1777 C CA . PRO A 1 224 ? -1.075 21.797 3.254 1 93.5 224 PRO A CA 1
ATOM 1778 C C . PRO A 1 224 ? -2.537 21.359 3.217 1 93.5 224 PRO A C 1
ATOM 1780 O O . PRO A 1 224 ? -3.186 21.266 4.262 1 93.5 224 PRO A O 1
ATOM 1783 N N . GLU A 1 225 ? -3.088 21.156 2.125 1 92.69 225 GLU A N 1
ATOM 1784 C CA . GLU A 1 225 ? -4.457 20.672 2.02 1 92.69 225 GLU A CA 1
ATOM 1785 C C . GLU A 1 225 ? -4.555 19.203 2.455 1 92.69 225 GLU A C 1
ATOM 1787 O O . GLU A 1 225 ? -3.531 18.531 2.625 1 92.69 225 GLU A O 1
ATOM 1792 N N . ASN A 1 226 ? -5.781 18.766 2.748 1 95.56 226 ASN A N 1
ATOM 1793 C CA . ASN A 1 226 ? -6.02 17.344 3.02 1 95.56 226 ASN A CA 1
ATOM 1794 C C . ASN A 1 226 ? -5.461 16.453 1.909 1 95.56 226 ASN A C 1
ATOM 1796 O O . ASN A 1 226 ? -5.504 16.828 0.734 1 95.56 226 ASN A O 1
ATOM 1800 N N . PRO A 1 227 ? -4.914 15.273 2.316 1 96.31 227 PRO A N 1
ATOM 1801 C CA . PRO A 1 227 ? -4.578 14.312 1.263 1 96.31 227 PRO A CA 1
ATOM 1802 C C . PRO A 1 227 ? -5.781 13.938 0.399 1 96.31 227 PRO A C 1
ATOM 1804 O O . PRO A 1 227 ? -6.906 13.867 0.899 1 96.31 227 PRO A O 1
ATOM 1807 N N . GLY A 1 228 ? -5.516 13.719 -0.894 1 95.88 228 GLY A N 1
ATOM 1808 C CA . GLY A 1 228 ? -6.586 13.328 -1.8 1 95.88 228 GLY A CA 1
ATOM 1809 C C . GLY A 1 228 ? -6.984 11.875 -1.66 1 95.88 228 GLY A C 1
ATOM 1810 O O . GLY A 1 228 ? -6.457 11.156 -0.808 1 95.88 228 GLY A O 1
ATOM 1811 N N . PRO A 1 229 ? -7.969 11.422 -2.455 1 96.06 229 PRO A N 1
ATOM 1812 C CA . PRO A 1 229 ? -8.531 10.078 -2.32 1 96.06 229 PRO A CA 1
ATOM 1813 C C . PRO A 1 229 ? -7.637 9 -2.934 1 96.06 229 PRO A C 1
ATOM 1815 O O . PRO A 1 229 ? -7.723 7.828 -2.557 1 96.06 229 PRO A O 1
ATOM 1818 N N . ASN A 1 230 ? -6.789 9.344 -3.877 1 96.38 230 ASN A N 1
ATOM 1819 C CA . ASN A 1 230 ? -5.918 8.414 -4.59 1 96.38 230 ASN A CA 1
ATOM 1820 C C . ASN A 1 230 ? -4.73 9.133 -5.223 1 96.38 230 ASN A C 1
ATOM 1822 O O . ASN A 1 230 ? -4.656 10.359 -5.199 1 96.38 230 ASN A O 1
ATOM 1826 N N . PRO A 1 231 ? -3.771 8.406 -5.793 1 97.12 231 PRO A N 1
ATOM 1827 C CA . PRO A 1 231 ? -2.555 9.039 -6.301 1 97.12 231 PRO A CA 1
ATOM 1828 C C . PRO A 1 231 ? -2.822 9.969 -7.488 1 97.12 231 PRO A C 1
ATOM 1830 O O . PRO A 1 2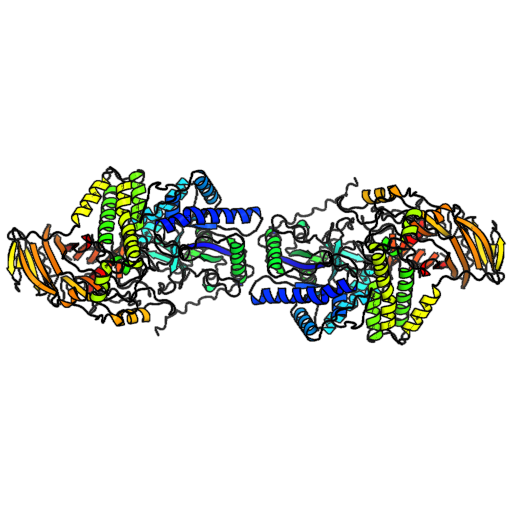31 ? -2.064 10.906 -7.727 1 97.12 231 PRO A O 1
ATOM 1833 N N . ALA A 1 232 ? -3.852 9.742 -8.312 1 97.25 232 ALA A N 1
ATOM 1834 C CA . ALA A 1 232 ? -4.168 10.609 -9.445 1 97.25 232 ALA A CA 1
ATOM 1835 C C . ALA A 1 232 ? -4.629 11.984 -8.961 1 97.25 232 ALA A C 1
ATOM 1837 O O . ALA A 1 232 ? -4.492 12.977 -9.68 1 97.25 232 ALA A O 1
ATOM 1838 N N . LYS A 1 233 ? -5.164 12.094 -7.793 1 98.06 233 LYS A N 1
ATOM 1839 C CA . LYS A 1 233 ? -5.598 13.305 -7.109 1 98.06 233 LYS A CA 1
ATOM 1840 C C . LYS A 1 233 ? -4.965 13.414 -5.727 1 98.06 233 LYS A C 1
ATOM 1842 O O . LYS A 1 233 ? -5.66 13.312 -4.711 1 98.06 233 LYS A O 1
ATOM 1847 N N . PRO A 1 234 ? -3.746 13.797 -5.68 1 97.5 234 PRO A N 1
ATOM 1848 C CA . PRO A 1 234 ? -3.006 13.711 -4.418 1 97.5 234 PRO A CA 1
ATOM 1849 C C . PRO A 1 234 ? -3.342 14.844 -3.455 1 97.5 234 PRO A C 1
ATOM 1851 O O . PRO A 1 234 ? -3.094 14.734 -2.252 1 97.5 234 PRO A O 1
ATOM 1854 N N . TYR A 1 235 ? -3.824 16.078 -3.934 1 96.69 235 TYR A N 1
ATOM 1855 C CA . TYR A 1 235 ? -4.133 17.266 -3.131 1 96.69 235 TYR A CA 1
ATOM 1856 C C . TYR A 1 235 ? -2.953 17.641 -2.242 1 96.69 235 TYR A C 1
ATOM 1858 O O . TYR A 1 235 ? -1.844 17.859 -2.732 1 96.69 235 TYR A O 1
ATOM 1866 N N . GLY A 1 236 ? -3.068 17.656 -0.96 1 96.44 236 GLY A N 1
ATOM 1867 C CA . GLY A 1 236 ? -2.037 18.141 -0.054 1 96.44 236 GLY A CA 1
ATOM 1868 C C . GLY A 1 236 ? -0.8 17.266 -0.039 1 96.44 236 GLY A C 1
ATOM 1869 O O . GLY A 1 236 ? 0.242 17.656 0.488 1 96.44 236 GLY A O 1
ATOM 1870 N N . LEU A 1 237 ? -0.857 16.047 -0.667 1 97.31 237 LEU A N 1
ATOM 1871 C CA . LEU A 1 237 ? 0.293 15.156 -0.713 1 97.31 237 LEU A CA 1
ATOM 1872 C C . LEU A 1 237 ? 0.966 15.203 -2.08 1 97.31 237 LEU A C 1
ATOM 1874 O O . LEU A 1 237 ? 1.777 14.336 -2.41 1 97.31 237 LEU A O 1
ATOM 1878 N N . SER A 1 238 ? 0.628 16.172 -2.889 1 96.69 238 SER A N 1
ATOM 1879 C CA . SER A 1 238 ? 1.321 16.375 -4.16 1 96.69 238 SER A CA 1
ATOM 1880 C C . SER A 1 238 ? 2.791 16.719 -3.939 1 96.69 238 SER A C 1
ATOM 1882 O O . SER A 1 238 ? 3.15 17.297 -2.918 1 96.69 238 SER A O 1
ATOM 1884 N N . ARG A 1 239 ? 3.604 16.438 -4.863 1 94.94 239 ARG A N 1
ATOM 1885 C CA . ARG A 1 239 ? 5.035 16.719 -4.797 1 94.94 239 ARG A CA 1
ATOM 1886 C C . ARG A 1 239 ? 5.297 18.203 -4.582 1 94.94 239 ARG A C 1
ATOM 1888 O O . ARG A 1 239 ? 6.262 18.578 -3.906 1 94.94 239 ARG A O 1
ATOM 1895 N N . ARG A 1 240 ? 4.449 19.047 -5.074 1 92.81 240 ARG A N 1
ATOM 1896 C CA . ARG A 1 240 ? 4.621 20.484 -4.957 1 92.81 240 ARG A CA 1
ATOM 1897 C C . ARG A 1 240 ? 4.402 20.953 -3.521 1 92.81 240 ARG A C 1
ATOM 1899 O O . ARG A 1 240 ? 4.863 22.031 -3.133 1 92.81 240 ARG A O 1
ATOM 1906 N N . ASP A 1 241 ? 3.695 20.141 -2.766 1 95.81 241 ASP A N 1
ATOM 1907 C CA . ASP A 1 241 ? 3.365 20.5 -1.393 1 95.81 241 ASP A CA 1
ATOM 1908 C C . ASP A 1 241 ? 4.367 19.906 -0.407 1 95.81 241 ASP A C 1
ATOM 1910 O O . ASP A 1 241 ? 4.23 20.078 0.806 1 95.81 241 ASP A O 1
ATOM 1914 N N . CYS A 1 242 ? 5.387 19.219 -0.881 1 96.5 242 CYS A N 1
ATOM 1915 C CA . CYS A 1 242 ? 6.441 18.672 -0.035 1 96.5 242 CYS A CA 1
ATOM 1916 C C . CYS A 1 242 ? 7.672 19.578 -0.043 1 96.5 242 CYS A C 1
ATOM 1918 O O . CYS A 1 242 ? 7.98 20.203 -1.06 1 96.5 242 CYS A O 1
ATOM 1920 N N . ALA A 1 243 ? 8.352 19.688 1.057 1 96.81 243 ALA A N 1
ATOM 1921 C CA . ALA A 1 243 ? 9.555 20.5 1.148 1 96.81 243 ALA A CA 1
ATOM 1922 C C . ALA A 1 243 ? 10.781 19.703 0.696 1 96.81 243 ALA A C 1
ATOM 1924 O O . ALA A 1 243 ? 11.062 18.625 1.219 1 96.81 243 ALA A O 1
ATOM 1925 N N . THR A 1 244 ? 11.453 20.188 -0.243 1 95.38 244 THR A N 1
ATOM 1926 C CA . THR A 1 244 ? 12.695 19.609 -0.752 1 95.38 244 THR A CA 1
ATOM 1927 C C . THR A 1 244 ? 13.758 20.703 -0.917 1 95.38 244 THR A C 1
ATOM 1929 O O . THR A 1 244 ? 13.469 21.891 -0.765 1 95.38 244 THR A O 1
ATOM 1932 N N . PHE A 1 245 ? 14.953 20.297 -1.122 1 94.12 245 PHE A N 1
ATOM 1933 C CA . PHE A 1 245 ? 16.078 21.188 -1.369 1 94.12 245 PHE A CA 1
ATOM 1934 C C . PHE A 1 245 ? 17.031 20.578 -2.391 1 94.12 245 PHE A C 1
ATOM 1936 O O . PHE A 1 245 ? 17.281 19.375 -2.377 1 94.12 245 PHE A O 1
ATOM 1943 N N . PRO A 1 246 ? 17.547 21.406 -3.35 1 91.56 246 PRO A N 1
ATOM 1944 C CA . PRO A 1 246 ? 18.453 20.859 -4.363 1 91.56 246 PRO A CA 1
ATOM 1945 C C . PRO A 1 246 ? 19.641 20.109 -3.756 1 91.56 246 PRO A C 1
ATOM 1947 O O . PRO A 1 246 ? 20.312 20.641 -2.871 1 91.56 246 PRO A O 1
ATOM 1950 N N . GLY A 1 247 ? 19.844 18.953 -4.23 1 92.31 247 GLY A N 1
ATOM 1951 C CA . GLY A 1 247 ? 20.969 18.141 -3.777 1 92.31 247 GLY A CA 1
ATOM 1952 C C . GLY A 1 247 ? 20.656 17.344 -2.531 1 92.31 247 GLY A C 1
ATOM 1953 O O . GLY A 1 247 ? 21.453 16.484 -2.123 1 92.31 247 GLY A O 1
ATOM 1954 N N . PHE A 1 248 ? 19.625 17.641 -1.874 1 94.81 248 PHE A N 1
ATOM 1955 C CA . PHE A 1 248 ? 19.125 16.922 -0.698 1 94.81 248 PHE A CA 1
ATOM 1956 C C . PHE A 1 248 ? 18.172 15.812 -1.1 1 94.81 248 PHE A C 1
ATOM 1958 O O . PHE A 1 248 ? 17.188 16.047 -1.812 1 94.81 248 PHE A O 1
ATOM 1965 N N . ASP A 1 249 ? 18.391 14.594 -0.77 1 96.69 249 ASP A N 1
ATOM 1966 C CA . ASP A 1 249 ? 17.625 13.484 -1.322 1 96.69 249 ASP A CA 1
ATOM 1967 C C . ASP A 1 249 ? 16.453 13.117 -0.408 1 96.69 249 ASP A C 1
ATOM 1969 O O . ASP A 1 249 ? 15.953 11.992 -0.448 1 96.69 249 ASP A O 1
ATOM 1973 N N . HIS A 1 250 ? 16.125 14.023 0.569 1 97.75 250 HIS A N 1
ATOM 1974 C CA . HIS A 1 250 ? 14.961 13.82 1.422 1 97.75 250 HIS A CA 1
ATOM 1975 C C . HIS A 1 250 ? 13.836 14.781 1.046 1 97.75 250 HIS A C 1
ATOM 1977 O O . HIS A 1 250 ? 14.086 15.883 0.549 1 97.75 250 HIS A O 1
ATOM 1983 N N . ALA A 1 251 ? 12.625 14.391 1.225 1 97.88 251 ALA A N 1
ATOM 1984 C CA . ALA A 1 251 ? 11.43 15.234 1.12 1 97.88 251 ALA A CA 1
ATOM 1985 C C . ALA A 1 251 ? 10.602 15.172 2.4 1 97.88 251 ALA A C 1
ATOM 1987 O O . ALA A 1 251 ? 10.484 14.109 3.021 1 97.88 251 ALA A O 1
ATOM 1988 N N . LEU A 1 252 ? 10.125 16.312 2.855 1 98.25 252 LEU A N 1
ATOM 1989 C CA . LEU A 1 252 ? 9.164 16.375 3.949 1 98.25 252 LEU A CA 1
ATOM 1990 C C . LEU A 1 252 ? 7.746 16.562 3.416 1 98.25 252 LEU A C 1
ATOM 1992 O O . LEU A 1 252 ? 7.449 17.578 2.766 1 98.25 252 LEU A O 1
ATOM 1996 N N . CYS A 1 253 ? 6.918 15.594 3.58 1 97.94 253 CYS A N 1
ATOM 1997 C CA . CYS A 1 253 ? 5.52 15.648 3.166 1 97.94 253 CYS A CA 1
ATOM 1998 C C . CYS A 1 253 ? 4.594 15.5 4.367 1 97.94 253 CYS A C 1
ATOM 2000 O O . CYS A 1 253 ? 4.91 14.789 5.32 1 97.94 253 CYS A O 1
ATOM 2002 N N . PHE A 1 254 ? 3.469 16.156 4.312 1 97.5 254 PHE A N 1
ATOM 2003 C CA . PHE A 1 254 ? 2.514 16.109 5.414 1 97.5 254 PHE A CA 1
ATOM 2004 C C . PHE A 1 254 ? 1.248 15.367 5.004 1 97.5 254 PHE A C 1
ATOM 2006 O O . PHE A 1 254 ? 0.542 15.789 4.086 1 97.5 254 PHE A O 1
ATOM 2013 N N . ALA A 1 255 ? 1.046 14.234 5.641 1 97.38 255 ALA A N 1
ATOM 2014 C CA . ALA A 1 255 ? -0.311 13.695 5.656 1 97.38 255 ALA A CA 1
ATOM 2015 C C . ALA A 1 255 ? -1.203 14.477 6.613 1 97.38 255 ALA A C 1
ATOM 2017 O O . ALA A 1 255 ? -1.614 13.961 7.656 1 97.38 255 ALA A O 1
ATOM 2018 N N . PHE A 1 256 ? -1.492 15.656 6.211 1 95.5 256 PHE A N 1
ATOM 2019 C CA . PHE A 1 256 ? -2.094 16.688 7.043 1 95.5 256 PHE A CA 1
ATOM 2020 C C . PHE A 1 256 ? -3.611 16.688 6.902 1 95.5 256 PHE A C 1
ATOM 2022 O O . PHE A 1 256 ? -4.137 16.656 5.789 1 95.5 256 PHE A O 1
ATOM 2029 N N . ARG A 1 257 ? -4.316 16.688 8.039 1 94 257 ARG A N 1
ATOM 2030 C CA . ARG A 1 257 ? -5.762 16.891 8.055 1 94 257 ARG A CA 1
ATOM 2031 C C . ARG A 1 257 ? -6.117 18.25 8.625 1 94 257 ARG A C 1
ATOM 2033 O O . ARG A 1 257 ? -5.551 18.672 9.633 1 94 257 ARG A O 1
ATOM 2040 N N . THR A 1 258 ? -7.02 18.906 8.062 1 90.12 258 THR A N 1
ATOM 2041 C CA . THR A 1 258 ? -7.219 20.328 8.32 1 90.12 258 THR A CA 1
ATOM 2042 C C . THR A 1 258 ? -7.926 20.547 9.648 1 90.12 258 THR A C 1
ATOM 2044 O O . THR A 1 258 ? -7.738 19.766 10.594 1 90.12 258 THR A O 1
ATOM 2047 N N . ASP A 1 259 ? -8.648 21.547 9.914 1 92.62 259 ASP A N 1
ATOM 2048 C CA . ASP A 1 259 ? -9.094 22.156 11.164 1 92.62 259 ASP A CA 1
ATOM 2049 C C . ASP A 1 259 ? -9.766 21.125 12.07 1 92.62 259 ASP A C 1
ATOM 2051 O O . ASP A 1 259 ? -10.852 20.641 11.75 1 92.62 259 ASP A O 1
ATOM 2055 N N . ASN A 1 260 ? -9.133 20.844 13.156 1 95.56 260 ASN A N 1
ATOM 2056 C CA . ASN A 1 260 ? -9.625 20.016 14.258 1 95.56 260 ASN A CA 1
ATOM 2057 C C . ASN A 1 260 ? -10.148 18.672 13.758 1 95.56 260 ASN A C 1
ATOM 2059 O O . ASN A 1 260 ? -11.109 18.141 14.312 1 95.56 260 ASN A O 1
ATOM 2063 N N . SER A 1 261 ? -9.555 18.062 12.688 1 94.19 261 SER A N 1
ATOM 2064 C CA . SER A 1 261 ? -10.078 16.859 12.055 1 94.19 261 SER A CA 1
ATOM 2065 C C . SER A 1 261 ? -9.398 15.602 12.609 1 94.19 261 SER A C 1
ATOM 2067 O O . SER A 1 261 ? -9.859 14.484 12.367 1 94.19 261 SER A O 1
ATOM 2069 N N . GLY A 1 262 ? -8.328 15.773 13.336 1 96.06 262 GLY A N 1
ATOM 2070 C CA . GLY A 1 262 ? -7.711 14.656 14.031 1 96.06 262 GLY A CA 1
ATOM 2071 C C . GLY A 1 262 ? -6.863 13.781 13.133 1 96.06 262 GLY A C 1
ATOM 2072 O O . GLY A 1 262 ? -6.609 14.133 11.977 1 96.06 262 GLY A O 1
ATOM 2073 N N . PRO A 1 263 ? -6.289 12.695 13.719 1 97.69 263 PRO A N 1
ATOM 2074 C CA . PRO A 1 263 ? -5.484 11.742 12.953 1 97.69 263 PRO A CA 1
ATOM 2075 C C . PRO A 1 263 ? -6.312 10.945 11.945 1 97.69 263 PRO A C 1
ATOM 2077 O O . PRO A 1 263 ? -7.539 11.062 11.922 1 97.69 263 PRO A O 1
ATOM 2080 N N . PRO A 1 264 ? -5.633 10.148 11.086 1 97.56 264 PRO A N 1
ATOM 2081 C CA . PRO A 1 264 ? -6.383 9.297 10.156 1 97.56 264 PRO A CA 1
ATOM 2082 C C . PRO A 1 264 ? -7.434 8.445 10.859 1 97.56 264 PRO A C 1
ATOM 2084 O O . PRO A 1 264 ? -7.266 8.086 12.031 1 97.56 264 PRO A O 1
ATOM 2087 N N . MET A 1 265 ? -8.5 8.047 10.164 1 97.19 265 MET A N 1
ATOM 2088 C CA . MET A 1 265 ? -9.633 7.312 10.719 1 97.19 265 MET A CA 1
ATOM 2089 C C . MET A 1 265 ? -9.227 5.898 11.109 1 97.19 265 MET A C 1
ATOM 2091 O O . MET A 1 265 ? -9.773 5.328 12.055 1 97.19 265 MET A O 1
ATOM 2095 N N . ASP A 1 266 ? -8.328 5.27 10.383 1 97.69 266 ASP A N 1
ATOM 2096 C CA . ASP A 1 266 ? -7.855 3.91 10.633 1 97.69 266 ASP A CA 1
ATOM 2097 C C . ASP A 1 266 ? -6.578 3.621 9.844 1 97.69 266 ASP A C 1
ATOM 2099 O O . ASP A 1 266 ? -6.039 4.508 9.172 1 97.69 266 ASP A O 1
ATOM 2103 N N . TYR A 1 267 ? -6.059 2.35 9.984 1 97.88 267 TYR A N 1
ATOM 2104 C CA . TYR A 1 267 ? -4.797 1.976 9.359 1 97.88 267 TYR A CA 1
ATOM 2105 C C . TYR A 1 267 ? -4.926 1.964 7.84 1 97.88 267 TYR A C 1
ATOM 2107 O O . TYR A 1 267 ? -3.945 2.189 7.125 1 97.88 267 TYR A O 1
ATOM 2115 N N . LYS A 1 268 ? -6.125 1.709 7.227 1 97.31 268 LYS A N 1
ATOM 2116 C CA . LYS A 1 268 ? -6.316 1.712 5.777 1 97.31 268 LYS A CA 1
ATOM 2117 C C . LYS A 1 268 ? -6.09 3.104 5.195 1 97.31 268 LYS A C 1
ATOM 2119 O O . LYS A 1 268 ? -5.527 3.242 4.109 1 97.31 268 LYS A O 1
ATOM 2124 N N . GLU A 1 269 ? -6.617 4.148 5.891 1 97.81 269 GLU A N 1
ATOM 2125 C CA . GLU A 1 269 ? -6.375 5.52 5.453 1 97.81 269 GLU A CA 1
ATOM 2126 C C . GLU A 1 269 ? -4.883 5.848 5.461 1 97.81 269 GLU A C 1
ATOM 2128 O O . GLU A 1 269 ? -4.383 6.512 4.555 1 97.81 269 GLU A O 1
ATOM 2133 N N . VAL A 1 270 ? -4.164 5.391 6.516 1 98.56 270 VAL A N 1
ATOM 2134 C CA . VAL A 1 270 ? -2.719 5.578 6.605 1 98.56 270 VAL A CA 1
ATOM 2135 C C . VAL A 1 270 ? -2.045 4.977 5.375 1 98.56 270 VAL A C 1
ATOM 2137 O O . VAL A 1 270 ? -1.22 5.629 4.73 1 98.56 270 VAL A O 1
ATOM 2140 N N . LEU A 1 271 ? -2.396 3.73 5.023 1 98.12 271 LEU A N 1
ATOM 2141 C CA . LEU A 1 271 ? -1.809 3.051 3.873 1 98.12 271 LEU A CA 1
ATOM 2142 C C . LEU A 1 271 ? -2.125 3.797 2.58 1 98.12 271 LEU A C 1
ATOM 2144 O O . LEU A 1 271 ? -1.298 3.846 1.669 1 98.12 271 LEU A O 1
ATOM 2148 N N . GLY A 1 272 ? -3.344 4.289 2.471 1 97.69 272 GLY A N 1
ATOM 2149 C CA . GLY A 1 272 ? -3.699 5.105 1.318 1 97.69 272 GLY A CA 1
ATOM 2150 C C . GLY A 1 272 ? -2.783 6.297 1.127 1 97.69 272 GLY A C 1
ATOM 2151 O O . GLY A 1 272 ? -2.416 6.629 -0.003 1 97.69 272 GLY A O 1
ATOM 2152 N N . TYR A 1 273 ? -2.432 6.957 2.236 1 98.38 273 TYR A N 1
ATOM 2153 C CA . TYR A 1 273 ? -1.528 8.102 2.164 1 98.38 273 TYR A CA 1
ATOM 2154 C C . TYR A 1 273 ? -0.142 7.668 1.698 1 98.38 273 TYR A C 1
ATOM 2156 O O . TYR A 1 273 ? 0.517 8.391 0.944 1 98.38 273 TYR A O 1
ATOM 2164 N N . TYR A 1 274 ? 0.307 6.504 2.199 1 98.25 274 TYR A N 1
ATOM 2165 C CA . TYR A 1 274 ? 1.579 5.961 1.738 1 98.25 274 TYR A CA 1
ATOM 2166 C C . TYR A 1 274 ? 1.569 5.754 0.229 1 98.25 274 TYR A C 1
ATOM 2168 O O . TYR A 1 274 ? 2.549 6.062 -0.453 1 98.25 274 TYR A O 1
ATOM 2176 N N . GLU A 1 275 ? 0.478 5.172 -0.301 1 97.75 275 GLU A N 1
ATOM 2177 C CA . GLU A 1 275 ? 0.383 4.91 -1.734 1 97.75 275 GLU A CA 1
ATOM 2178 C C . GLU A 1 275 ? 0.472 6.203 -2.539 1 97.75 275 GLU A C 1
ATOM 2180 O O . GLU A 1 275 ? 1.114 6.242 -3.592 1 97.75 275 GLU A O 1
ATOM 2185 N N . ILE A 1 276 ? -0.174 7.266 -2.111 1 98.06 276 ILE A N 1
ATOM 2186 C CA . ILE A 1 276 ? -0.107 8.555 -2.793 1 98.06 276 ILE A CA 1
ATOM 2187 C C . ILE A 1 276 ? 1.331 9.07 -2.785 1 98.06 276 ILE A C 1
ATOM 2189 O O . ILE A 1 276 ? 1.859 9.469 -3.826 1 98.06 276 ILE A O 1
ATOM 2193 N N . ALA A 1 277 ? 1.94 9.07 -1.585 1 97.94 277 ALA A N 1
ATOM 2194 C CA . ALA A 1 277 ? 3.312 9.547 -1.457 1 97.94 277 ALA A CA 1
ATOM 2195 C C . ALA A 1 277 ? 4.254 8.773 -2.377 1 97.94 277 ALA A C 1
ATOM 2197 O O . ALA A 1 277 ? 5.133 9.359 -3.012 1 97.94 277 ALA A O 1
ATOM 2198 N N . ARG A 1 278 ? 4.141 7.418 -2.414 1 96.69 278 ARG A N 1
ATOM 2199 C CA . ARG A 1 278 ? 4.992 6.574 -3.246 1 96.69 278 ARG A CA 1
ATOM 2200 C C . ARG A 1 278 ? 4.836 6.922 -4.723 1 96.69 278 ARG A C 1
ATOM 2202 O O . ARG A 1 278 ? 5.801 6.863 -5.484 1 96.69 278 ARG A O 1
ATOM 2209 N N . SER A 1 279 ? 3.619 7.184 -5.117 1 96.81 279 SER A N 1
ATOM 2210 C CA . SER A 1 279 ? 3.377 7.574 -6.504 1 96.81 279 SER A CA 1
ATOM 2211 C C . SER A 1 279 ? 4.027 8.914 -6.82 1 96.81 279 SER A C 1
ATOM 2213 O O . SER A 1 279 ? 4.5 9.133 -7.938 1 96.81 279 SER A O 1
ATOM 2215 N N . GLN A 1 280 ? 4.078 9.859 -5.805 1 96.5 280 GLN A N 1
ATOM 2216 C CA . GLN A 1 280 ? 4.672 11.18 -6 1 96.5 280 GLN A CA 1
ATOM 2217 C C . GLN A 1 280 ? 6.195 11.094 -6.059 1 96.5 280 GLN A C 1
ATOM 2219 O O . GLN A 1 280 ? 6.844 11.914 -6.711 1 96.5 280 GLN A O 1
ATOM 2224 N N . PHE A 1 281 ? 6.742 10.086 -5.391 1 96.31 281 PHE A N 1
ATOM 2225 C CA . PHE A 1 281 ? 8.188 9.867 -5.367 1 96.31 281 PHE A CA 1
ATOM 2226 C C . PHE A 1 281 ? 8.523 8.414 -5.656 1 96.31 281 PHE A C 1
ATOM 2228 O O . PHE A 1 281 ? 8.984 7.688 -4.773 1 96.31 281 PHE A O 1
ATOM 2235 N N . PRO A 1 282 ? 8.414 8.023 -6.914 1 92.38 282 PRO A N 1
ATOM 2236 C CA . PRO A 1 282 ? 8.625 6.617 -7.277 1 92.38 282 PRO A CA 1
ATOM 2237 C C . PRO A 1 282 ? 10.016 6.113 -6.902 1 92.38 282 PRO A C 1
ATOM 2239 O O . PRO A 1 282 ? 11.016 6.777 -7.18 1 92.38 282 PRO A O 1
ATOM 2242 N N . GLY A 1 283 ? 9.984 4.969 -6.215 1 89.06 283 GLY A N 1
ATOM 2243 C CA . GLY A 1 283 ? 11.25 4.332 -5.871 1 89.06 283 GLY A CA 1
ATOM 2244 C C . GLY A 1 283 ? 11.789 4.773 -4.523 1 89.06 283 GLY A C 1
ATOM 2245 O O . GLY A 1 283 ? 12.688 4.137 -3.975 1 89.06 283 GLY A O 1
ATOM 2246 N N . ALA A 1 284 ? 11.305 5.898 -3.959 1 94.75 284 ALA A N 1
ATOM 2247 C CA . ALA A 1 284 ? 11.773 6.387 -2.666 1 94.75 284 ALA A CA 1
ATOM 2248 C C . ALA A 1 284 ? 11.25 5.52 -1.527 1 94.75 284 ALA A C 1
ATOM 2250 O O . ALA A 1 284 ? 10.203 4.879 -1.658 1 94.75 284 ALA A O 1
ATOM 2251 N N . ASP A 1 285 ? 12.07 5.434 -0.434 1 95.38 285 ASP A N 1
ATOM 2252 C CA . ASP A 1 285 ? 11.586 4.824 0.801 1 95.38 285 ASP A CA 1
ATOM 2253 C C . ASP A 1 285 ? 10.711 5.793 1.587 1 95.38 285 ASP A C 1
ATOM 2255 O O . ASP A 1 285 ? 11.203 6.781 2.139 1 95.38 285 ASP A O 1
ATOM 2259 N N . VAL A 1 286 ? 9.383 5.605 1.618 1 97.12 286 VAL A N 1
ATOM 2260 C CA . VAL A 1 286 ? 8.438 6.441 2.346 1 97.12 286 VAL A CA 1
ATOM 2261 C C . VAL A 1 286 ? 8.281 5.93 3.775 1 97.12 286 VAL A C 1
ATOM 2263 O O . VAL A 1 286 ? 7.922 4.77 3.99 1 97.12 286 VAL A O 1
ATOM 2266 N N . GLN A 1 287 ? 8.57 6.762 4.762 1 97.38 287 GLN A N 1
ATOM 2267 C CA . GLN A 1 287 ? 8.461 6.379 6.164 1 97.38 287 GLN A CA 1
ATOM 2268 C C . GLN A 1 287 ? 7.719 7.438 6.973 1 97.38 287 GLN A C 1
ATOM 2270 O O . GLN A 1 287 ? 7.883 8.633 6.734 1 97.38 287 GLN A O 1
ATOM 2275 N N . SER A 1 288 ? 6.84 6.977 7.887 1 98.12 288 SER A N 1
ATOM 2276 C CA . SER A 1 288 ? 6.344 7.906 8.898 1 98.12 288 SER A CA 1
ATOM 2277 C C . SER A 1 288 ? 7.488 8.523 9.688 1 98.12 288 SER A C 1
ATOM 2279 O O . SER A 1 288 ? 8.469 7.844 10.008 1 98.12 288 SER A O 1
ATOM 2281 N N . SER A 1 289 ? 7.383 9.789 9.938 1 98.06 289 SER A N 1
ATOM 2282 C CA . SER A 1 289 ? 8.523 10.5 10.508 1 98.06 289 SER A CA 1
ATOM 2283 C C . SER A 1 289 ? 8.078 11.625 11.43 1 98.06 289 SER A C 1
ATOM 2285 O O . SER A 1 289 ? 6.883 11.781 11.695 1 98.06 289 SER A O 1
ATOM 2287 N N . SER A 1 290 ? 9.008 12.305 12.102 1 97.69 290 SER A N 1
ATOM 2288 C CA . SER A 1 290 ? 8.82 13.508 12.891 1 97.69 290 SER A CA 1
ATOM 2289 C C . SER A 1 290 ? 9.547 14.695 12.273 1 97.69 290 SER A C 1
ATOM 2291 O O . SER A 1 290 ? 10.391 14.523 11.383 1 97.69 290 SER A O 1
ATOM 2293 N N . LEU A 1 291 ? 9.18 15.883 12.68 1 98.19 291 LEU A N 1
ATOM 2294 C CA . LEU A 1 291 ? 9.867 17.078 12.211 1 98.19 291 LEU A CA 1
ATOM 2295 C C . LEU A 1 291 ? 11.352 17.031 12.578 1 98.19 291 LEU A C 1
ATOM 2297 O O . LEU A 1 291 ? 12.203 17.422 11.773 1 98.19 291 LEU A O 1
ATOM 2301 N N . GLU A 1 292 ? 11.695 16.516 13.711 1 98.06 292 GLU A N 1
ATOM 2302 C CA . GLU A 1 292 ? 13.062 16.453 14.203 1 98.06 292 GLU A CA 1
ATOM 2303 C C . GLU A 1 292 ? 13.922 15.531 13.336 1 98.06 292 GLU A C 1
ATOM 2305 O O . GLU A 1 292 ? 15.086 15.836 13.055 1 98.06 292 GLU A O 1
ATOM 2310 N N . ALA A 1 293 ? 13.32 14.422 12.953 1 98.12 293 ALA A N 1
ATOM 2311 C CA . ALA A 1 293 ? 14.055 13.469 12.117 1 98.12 293 ALA A CA 1
ATOM 2312 C C . ALA A 1 293 ? 14.414 14.094 10.766 1 98.12 293 ALA A C 1
ATOM 2314 O O . ALA A 1 293 ? 15.508 13.875 10.25 1 98.12 293 ALA A O 1
ATOM 2315 N N . PHE A 1 294 ? 13.562 14.828 10.18 1 98.44 294 PHE A N 1
ATOM 2316 C CA . PHE A 1 294 ? 13.844 15.5 8.914 1 98.44 294 PHE A CA 1
ATOM 2317 C C . PHE A 1 294 ? 14.938 16.547 9.094 1 98.44 294 PHE A C 1
ATOM 2319 O O . PHE A 1 294 ? 15.852 16.641 8.281 1 98.44 294 PHE A O 1
ATOM 2326 N N . VAL A 1 295 ? 14.758 17.344 10.148 1 98.69 295 VAL A N 1
ATOM 2327 C CA . VAL A 1 295 ? 15.719 18.406 10.398 1 98.69 295 VAL A CA 1
ATOM 2328 C C . VAL A 1 295 ? 17.094 17.812 10.672 1 98.69 295 VAL A C 1
ATOM 2330 O O . VAL A 1 295 ? 18.109 18.375 10.258 1 98.69 295 VAL A O 1
ATOM 2333 N N . GLU A 1 296 ? 17.109 16.703 11.398 1 98.44 296 GLU A N 1
ATOM 2334 C CA . GLU A 1 296 ? 18.375 15.992 11.602 1 98.44 296 GLU A CA 1
ATOM 2335 C C . GLU A 1 296 ? 19.047 15.672 10.273 1 98.44 296 GLU A C 1
ATOM 2337 O O . GLU A 1 296 ? 20.25 15.898 10.117 1 98.44 296 GLU A O 1
ATOM 2342 N N . ALA A 1 297 ? 18.25 15.156 9.336 1 98 297 ALA A N 1
ATOM 2343 C CA . ALA A 1 297 ? 18.781 14.82 8.016 1 98 297 ALA A CA 1
ATOM 2344 C C . ALA A 1 297 ? 19.25 16.078 7.277 1 98 297 ALA A C 1
ATOM 2346 O O . ALA A 1 297 ? 20.156 16.016 6.453 1 98 297 ALA A O 1
ATOM 2347 N N . LEU A 1 298 ? 18.641 17.188 7.555 1 97.5 298 LEU A N 1
ATOM 2348 C CA . LEU A 1 298 ? 18.891 18.438 6.855 1 97.5 298 LEU A CA 1
ATOM 2349 C C . LEU A 1 298 ? 20.125 19.141 7.414 1 97.5 298 LEU A C 1
ATOM 2351 O O . LEU A 1 298 ? 20.703 20.016 6.75 1 97.5 298 LEU A O 1
ATOM 2355 N N . MET A 1 299 ? 20.625 18.812 8.602 1 97.5 299 MET A N 1
ATOM 2356 C CA . MET A 1 299 ? 21.641 19.531 9.352 1 97.5 299 MET A CA 1
ATOM 2357 C C . MET A 1 299 ? 22.922 19.656 8.539 1 97.5 299 MET A C 1
ATOM 2359 O O . MET A 1 299 ? 23.562 20.719 8.523 1 97.5 299 MET A O 1
ATOM 2363 N N . PRO A 1 300 ? 23.266 18.578 7.781 1 96.75 300 PRO A N 1
ATOM 2364 C CA . PRO A 1 300 ? 24.5 18.703 6.992 1 96.75 300 PRO A CA 1
ATOM 2365 C C . PRO A 1 300 ? 24.391 19.75 5.891 1 96.75 300 PRO A C 1
ATOM 2367 O O . PRO A 1 300 ? 25.406 20.219 5.375 1 96.75 300 PRO A O 1
ATOM 2370 N N . TYR A 1 301 ? 23.234 20.203 5.582 1 95.25 301 TYR A N 1
ATOM 2371 C CA . TYR A 1 301 ? 23.016 21.156 4.496 1 95.25 301 TYR A CA 1
ATOM 2372 C C . TYR A 1 301 ? 22.75 22.547 5.035 1 95.25 301 TYR A C 1
ATOM 2374 O O . TYR A 1 301 ? 22.547 23.5 4.262 1 95.25 301 TYR A O 1
ATOM 2382 N N . LYS A 1 302 ? 22.75 22.75 6.297 1 95.88 302 LYS A N 1
ATOM 2383 C CA . LYS A 1 302 ? 22.375 24.016 6.93 1 95.88 302 LYS A CA 1
ATOM 2384 C C . LYS A 1 302 ? 23.188 25.172 6.375 1 95.88 302 LYS A C 1
ATOM 2386 O O . LYS A 1 302 ? 22.656 26.25 6.102 1 95.88 302 LYS A O 1
ATOM 2391 N N . SER A 1 303 ? 24.469 24.969 6.137 1 95.69 303 SER A N 1
ATOM 2392 C CA . SER A 1 303 ? 25.359 26.016 5.68 1 95.69 303 SER A CA 1
ATOM 2393 C C . SER A 1 303 ? 25.062 26.406 4.23 1 95.69 303 SER A C 1
ATOM 2395 O O . SER A 1 303 ? 25.469 27.484 3.775 1 95.69 303 SER A O 1
ATOM 2397 N N . LYS A 1 304 ? 24.375 25.531 3.502 1 96.06 304 LYS A N 1
ATOM 2398 C CA . LYS A 1 304 ? 24.094 25.766 2.09 1 96.06 304 LYS A CA 1
ATOM 2399 C C . LYS A 1 304 ? 22.75 26.453 1.904 1 96.06 304 LYS A C 1
ATOM 2401 O O . LYS A 1 304 ? 22.422 26.922 0.81 1 96.06 304 LYS A O 1
ATOM 2406 N N . LEU A 1 305 ? 22 26.609 2.938 1 97.56 305 LEU A N 1
ATOM 2407 C CA . LEU A 1 305 ? 20.656 27.188 2.848 1 97.56 305 LEU A CA 1
ATOM 2408 C C . LEU A 1 305 ? 20.734 28.703 2.643 1 97.56 305 LEU A C 1
ATOM 2410 O O . LEU A 1 305 ? 21.609 29.359 3.205 1 97.56 305 LEU A O 1
ATOM 2414 N N . PRO A 1 306 ? 19.812 29.234 1.807 1 97.44 306 PRO A N 1
ATOM 2415 C CA . PRO A 1 306 ? 19.734 30.688 1.713 1 97.44 306 PRO A CA 1
ATOM 2416 C C . PRO A 1 306 ? 19.5 31.359 3.066 1 97.44 306 PRO A C 1
ATOM 2418 O O . PRO A 1 306 ? 18.719 30.844 3.881 1 97.44 306 PRO A O 1
ATOM 2421 N N . VAL A 1 307 ? 20.094 32.531 3.334 1 98.19 307 VAL A N 1
ATOM 2422 C CA . VAL A 1 307 ? 19.969 33.219 4.605 1 98.19 307 VAL A CA 1
ATOM 2423 C C . VAL A 1 307 ? 18.984 34.375 4.469 1 98.19 307 VAL A C 1
ATOM 2425 O O . VAL A 1 307 ? 19.078 35.188 3.541 1 98.19 307 VAL A O 1
ATOM 2428 N N . ILE A 1 308 ? 18.031 34.438 5.273 1 98.5 308 ILE A N 1
ATOM 2429 C CA . ILE A 1 308 ? 17.047 35.531 5.332 1 98.5 308 ILE A CA 1
ATOM 2430 C C . ILE A 1 308 ? 17.172 36.25 6.664 1 98.5 308 ILE A C 1
ATOM 2432 O O . ILE A 1 308 ? 17.125 35.656 7.73 1 98.5 308 ILE A O 1
ATOM 2436 N N . THR A 1 309 ? 17.25 37.594 6.707 1 98.44 309 THR A N 1
ATOM 2437 C CA . THR A 1 309 ? 17.438 38.375 7.93 1 98.44 309 THR A CA 1
ATOM 2438 C C . THR A 1 309 ? 16.281 39.344 8.117 1 98.44 309 THR A C 1
ATOM 2440 O O . THR A 1 309 ? 16.375 40.25 8.945 1 98.44 309 THR A O 1
ATOM 2443 N N . LYS A 1 310 ? 15.273 39.219 7.426 1 98.25 310 LYS A N 1
ATOM 2444 C CA . LYS A 1 310 ? 14.188 40.188 7.395 1 98.25 310 LYS A CA 1
ATOM 2445 C C . LYS A 1 310 ? 13.102 39.812 8.414 1 98.25 310 LYS A C 1
ATOM 2447 O O . LYS A 1 310 ? 12.945 38.656 8.773 1 98.25 310 LYS A O 1
ATOM 2452 N N . GLU A 1 311 ? 12.406 40.906 8.859 1 98.31 311 GLU A N 1
ATOM 2453 C CA . GLU A 1 311 ? 11.164 40.75 9.602 1 98.31 311 GLU A CA 1
ATOM 2454 C C . GLU A 1 311 ? 10.039 40.25 8.695 1 98.31 311 GLU A C 1
ATOM 2456 O O . GLU A 1 311 ? 9.922 40.688 7.551 1 98.31 311 GLU A O 1
ATOM 2461 N N . PHE A 1 312 ? 9.258 39.219 9.25 1 97.88 312 PHE A N 1
ATOM 2462 C CA . PHE A 1 312 ? 8.07 38.812 8.492 1 97.88 312 PHE A CA 1
ATOM 2463 C C . PHE A 1 312 ? 6.832 39.531 9.008 1 97.88 312 PHE A C 1
ATOM 2465 O O . PHE A 1 312 ? 6.055 40.094 8.219 1 97.88 312 PHE A O 1
ATOM 2472 N N . GLY A 1 313 ? 6.742 39.625 10.43 1 95.44 313 GLY A N 1
ATOM 2473 C CA . GLY A 1 313 ? 5.477 40.062 10.977 1 95.44 313 GLY A CA 1
ATOM 2474 C C . GLY A 1 313 ? 4.293 39.219 10.539 1 95.44 313 GLY A C 1
ATOM 2475 O O . GLY A 1 313 ? 4.359 38.531 9.523 1 95.44 313 GLY A O 1
ATOM 2476 N N . ASP A 1 314 ? 3.227 39.25 11.328 1 94.44 314 ASP A N 1
ATOM 2477 C CA . ASP A 1 314 ? 2.033 38.5 10.977 1 94.44 314 ASP A CA 1
ATOM 2478 C C . ASP A 1 314 ? 0.941 39.406 10.422 1 94.44 314 ASP A C 1
ATOM 2480 O O . ASP A 1 314 ? 0.408 40.25 11.141 1 94.44 314 ASP A O 1
ATOM 2484 N N . THR A 1 315 ? 0.547 39.125 9.203 1 93.81 315 THR A N 1
ATOM 2485 C CA . THR A 1 315 ? -0.454 40 8.562 1 93.81 315 THR A CA 1
ATOM 2486 C C . THR A 1 315 ? -1.82 39.781 9.219 1 93.81 315 THR A C 1
ATOM 2488 O O . THR A 1 315 ? -2.723 40.625 9.039 1 93.81 315 THR A O 1
ATOM 2491 N N . TRP A 1 316 ? -1.979 38.75 9.969 1 94.69 316 TRP A N 1
ATOM 2492 C CA . TRP A 1 316 ? -3.246 38.469 10.641 1 94.69 316 TRP A CA 1
ATOM 2493 C C . TRP A 1 316 ? -3.309 39.125 12 1 94.69 316 TRP A C 1
ATOM 2495 O O . TRP A 1 316 ? -4.352 39.125 12.656 1 94.69 316 TRP A O 1
ATOM 2505 N N . ILE A 1 317 ? -2.297 39.812 12.383 1 95.44 317 ILE A N 1
ATOM 2506 C CA . ILE A 1 317 ? -2.152 40.312 13.742 1 95.44 317 ILE A CA 1
ATOM 2507 C C . ILE A 1 317 ? -3.23 41.344 14.023 1 95.44 317 ILE A C 1
ATOM 2509 O O . ILE A 1 317 ? -3.551 41.625 15.188 1 95.44 317 ILE A O 1
ATOM 2513 N N . GLN A 1 318 ? -3.762 42 12.953 1 93 318 GLN A N 1
ATOM 2514 C CA . GLN A 1 318 ? -4.766 43.062 13.109 1 93 318 GLN A CA 1
ATOM 2515 C C . GLN A 1 318 ? -6.004 42.531 13.828 1 93 318 GLN A C 1
ATOM 2517 O O . GLN A 1 318 ? -6.676 43.281 14.539 1 93 318 GLN A O 1
ATOM 2522 N N . GLY A 1 319 ? -6.293 41.25 13.695 1 93.5 319 GLY A N 1
ATOM 2523 C CA . GLY A 1 319 ? -7.453 40.656 14.344 1 93.5 319 GLY A CA 1
ATOM 2524 C C . GLY A 1 319 ? -7.391 40.719 15.859 1 93.5 319 GLY A C 1
ATOM 2525 O O . GLY A 1 319 ? -8.43 40.719 16.531 1 93.5 319 GLY A O 1
ATOM 2526 N N . SER A 1 320 ? -6.219 40.812 16.359 1 94.69 320 SER A N 1
ATOM 2527 C CA . SER A 1 320 ? -6.047 40.812 17.812 1 94.69 320 SER A CA 1
ATOM 2528 C C . SER A 1 320 ? -6.586 42.094 18.438 1 94.69 320 SER A C 1
ATOM 2530 O O . SER A 1 320 ? -6.801 42.156 19.656 1 94.69 320 SER A O 1
ATOM 2532 N N . ALA A 1 321 ? -6.883 43.062 17.672 1 96.5 321 ALA A N 1
ATOM 2533 C CA . ALA A 1 321 ? -7.426 44.312 18.203 1 96.5 321 ALA A CA 1
ATOM 2534 C C . ALA A 1 321 ? -8.953 44.281 18.25 1 96.5 321 ALA A C 1
ATOM 2536 O O . ALA A 1 321 ? -9.594 45.219 18.688 1 96.5 321 ALA A O 1
ATOM 2537 N N . SER A 1 322 ? -9.531 43.188 17.953 1 95.75 322 SER A N 1
ATOM 2538 C CA . SER A 1 322 ? -10.984 43.062 17.891 1 95.75 322 SER A CA 1
ATOM 2539 C C . SER A 1 322 ? -11.602 43 19.281 1 95.75 322 SER A C 1
ATOM 2541 O O . SER A 1 322 ? -12.805 43.219 19.438 1 95.75 322 SER A O 1
ATOM 2543 N N . ASP A 1 323 ? -10.828 42.688 20.25 1 96.81 323 ASP A N 1
ATOM 2544 C CA . ASP A 1 323 ? -11.266 42.625 21.656 1 96.81 323 ASP A CA 1
ATOM 2545 C C . ASP A 1 323 ? -10.328 43.438 22.547 1 96.81 323 ASP A C 1
ATOM 2547 O O . ASP A 1 323 ? -9.477 42.875 23.234 1 96.81 323 ASP A O 1
ATOM 2551 N N . PRO A 1 324 ? -10.516 44.719 22.562 1 96.81 324 PRO A N 1
ATOM 2552 C CA . PRO A 1 324 ? -9.578 45.562 23.297 1 96.81 324 PRO A CA 1
ATOM 2553 C C . PRO A 1 324 ? -9.523 45.25 24.797 1 96.81 324 PRO A C 1
ATOM 2555 O O . PRO A 1 324 ? -8.453 45.344 25.406 1 96.81 324 PRO A O 1
ATOM 2558 N N . ARG A 1 325 ? -10.633 44.844 25.375 1 96.81 325 ARG A N 1
ATOM 2559 C CA . ARG A 1 325 ? -10.641 44.469 26.797 1 96.81 325 ARG A CA 1
ATOM 2560 C C . ARG A 1 325 ? -9.781 43.25 27.031 1 96.81 325 ARG A C 1
ATOM 2562 O O . ARG A 1 325 ? -8.961 43.219 27.953 1 96.81 325 ARG A O 1
ATOM 2569 N N . LYS A 1 326 ? -9.984 42.219 26.25 1 96.94 326 LYS A N 1
ATOM 2570 C CA . LYS A 1 326 ? -9.195 41 26.375 1 96.94 326 LYS A CA 1
ATOM 2571 C C . LYS A 1 326 ? -7.699 41.312 26.266 1 96.94 326 LYS A C 1
ATOM 2573 O O . LYS A 1 326 ? -6.891 40.75 27.016 1 96.94 326 LYS A O 1
ATOM 2578 N N . VAL A 1 327 ? -7.344 42.125 25.281 1 97.56 327 VAL A N 1
ATOM 2579 C CA . VAL A 1 327 ? -5.941 42.469 25.031 1 97.56 327 VAL A CA 1
ATOM 2580 C C . VAL A 1 327 ? -5.363 43.219 26.234 1 97.56 327 VAL A C 1
ATOM 2582 O O . VAL A 1 327 ? -4.262 42.906 26.703 1 97.56 327 VAL A O 1
ATOM 2585 N N . ALA A 1 328 ? -6.094 44.156 26.719 1 97.75 328 ALA A N 1
ATOM 2586 C CA . ALA A 1 328 ? -5.625 44.906 27.875 1 97.75 328 ALA A CA 1
ATOM 2587 C C . ALA A 1 328 ? -5.441 44 29.094 1 97.75 328 ALA A C 1
ATOM 2589 O O . ALA A 1 328 ? -4.438 44.094 29.797 1 97.75 328 ALA A O 1
ATOM 2590 N N . GLU A 1 329 ? -6.395 43.156 29.328 1 97.44 329 GLU A N 1
ATOM 2591 C CA . GLU A 1 329 ? -6.34 42.25 30.469 1 97.44 329 GLU A CA 1
ATOM 2592 C C . GLU A 1 329 ? -5.195 41.25 30.312 1 97.44 329 GLU A C 1
ATOM 2594 O O . GLU A 1 329 ? -4.445 41.031 31.266 1 97.44 329 GLU A O 1
ATOM 2599 N N . MET A 1 330 ? -5.109 40.688 29.188 1 97.81 330 MET A N 1
ATOM 2600 C CA . MET A 1 330 ? -4.047 39.719 28.938 1 97.81 330 MET A CA 1
ATOM 2601 C C . MET A 1 330 ? -2.674 40.344 29.156 1 97.81 330 MET A C 1
ATOM 2603 O O . MET A 1 330 ? -1.787 39.719 29.75 1 97.81 330 MET A O 1
ATOM 2607 N N . ARG A 1 331 ? -2.514 41.5 28.609 1 97.94 331 ARG A N 1
ATOM 2608 C CA . ARG A 1 331 ? -1.235 42.188 28.734 1 97.94 331 ARG A CA 1
ATOM 2609 C C . ARG A 1 331 ? -0.951 42.562 30.188 1 97.94 331 ARG A C 1
ATOM 2611 O O . ARG A 1 331 ? 0.197 42.5 30.641 1 97.94 331 ARG A O 1
ATOM 2618 N N . ALA A 1 332 ? -1.976 42.938 30.969 1 98 332 ALA A N 1
ATOM 2619 C CA . ALA A 1 332 ? -1.816 43.156 32.406 1 98 332 ALA A CA 1
ATOM 2620 C C . ALA A 1 332 ? -1.348 41.875 33.094 1 98 332 ALA A C 1
ATOM 2622 O O . ALA A 1 332 ? -0.468 41.938 33.969 1 98 332 ALA A O 1
ATOM 2623 N N . VAL A 1 333 ? -1.921 40.812 32.75 1 98 333 VAL A N 1
ATOM 2624 C CA . VAL A 1 333 ? -1.572 39.5 33.312 1 98 333 VAL A CA 1
ATOM 2625 C C . VAL A 1 333 ? -0.114 39.188 33 1 98 333 VAL A C 1
ATOM 2627 O O . VAL A 1 333 ? 0.645 38.781 33.875 1 98 333 VAL A O 1
ATOM 2630 N N . PHE A 1 334 ? 0.308 39.344 31.75 1 97.81 334 PHE A N 1
ATOM 2631 C CA . PHE A 1 334 ? 1.669 39.031 31.328 1 97.81 334 PHE A CA 1
ATOM 2632 C C . PHE A 1 334 ? 2.68 39.875 32.062 1 97.81 334 PHE A C 1
ATOM 2634 O O . PHE A 1 334 ? 3.711 39.375 32.531 1 97.81 334 PHE A O 1
ATOM 2641 N N . ARG A 1 335 ? 2.383 41.156 32.188 1 96.38 335 ARG A N 1
ATOM 2642 C CA . ARG A 1 335 ? 3.291 42.062 32.906 1 96.38 335 ARG A CA 1
ATOM 2643 C C . ARG A 1 335 ? 3.42 41.688 34.375 1 96.38 335 ARG A C 1
ATOM 2645 O O . ARG A 1 335 ? 4.52 41.688 34.906 1 96.38 335 ARG A O 1
ATOM 2652 N N . ALA A 1 336 ? 2.279 41.406 35 1 96.75 336 ALA A N 1
ATOM 2653 C CA . ALA A 1 336 ? 2.303 41 36.375 1 96.75 336 ALA A CA 1
ATOM 2654 C C . ALA A 1 336 ? 3.098 39.719 36.562 1 96.75 336 ALA A C 1
ATOM 2656 O O . ALA A 1 336 ? 3.877 39.594 37.531 1 96.75 336 ALA A O 1
ATOM 2657 N N . ARG A 1 337 ? 2.883 38.812 35.75 1 96.94 337 ARG A N 1
ATOM 2658 C CA . ARG A 1 337 ? 3.582 37.531 35.812 1 96.94 337 ARG A CA 1
ATOM 2659 C C . ARG A 1 337 ? 5.086 37.719 35.625 1 96.94 337 ARG A C 1
ATOM 2661 O O . ARG A 1 337 ? 5.883 37.156 36.344 1 96.94 337 ARG A O 1
ATOM 2668 N N . THR A 1 338 ? 5.434 38.469 34.562 1 96.12 338 THR A N 1
ATOM 2669 C CA . THR A 1 338 ? 6.84 38.719 34.312 1 96.12 338 THR A CA 1
ATOM 2670 C C . THR A 1 338 ? 7.512 39.406 35.5 1 96.12 338 THR A C 1
ATOM 2672 O O . THR A 1 338 ? 8.609 39.031 35.906 1 96.12 338 THR A O 1
ATOM 2675 N N . LYS A 1 339 ? 6.895 40.406 36.031 1 95 339 LYS A N 1
ATOM 2676 C CA . LYS A 1 339 ? 7.426 41.094 37.188 1 95 339 LYS A CA 1
ATOM 2677 C C . LYS A 1 339 ? 7.602 40.156 38.375 1 95 339 LYS A C 1
ATOM 2679 O O . LYS A 1 339 ? 8.609 40.219 39.094 1 95 339 LYS A O 1
ATOM 2684 N N . CYS A 1 340 ? 6.637 39.375 38.562 1 94.88 340 CYS A N 1
ATOM 2685 C CA . CYS A 1 340 ? 6.664 38.406 39.656 1 94.88 340 CYS A CA 1
ATOM 2686 C C . CYS A 1 340 ? 7.848 37.438 39.5 1 94.88 340 CYS A C 1
ATOM 2688 O O . CYS A 1 340 ? 8.531 37.125 40.5 1 94.88 340 CYS A O 1
ATOM 2690 N N . LEU A 1 341 ? 8.117 36.969 38.312 1 93.94 341 LEU A N 1
ATOM 2691 C CA . LEU A 1 341 ? 9.211 36.031 38.062 1 93.94 341 LEU A CA 1
ATOM 2692 C C . LEU A 1 341 ? 10.562 36.719 38.25 1 93.94 341 LEU A C 1
ATOM 2694 O O . LEU A 1 341 ? 11.531 36.062 38.688 1 93.94 341 LEU A O 1
ATOM 2698 N N . GLN A 1 342 ? 10.562 37.969 37.875 1 91.06 342 GLN A N 1
ATOM 2699 C CA . GLN A 1 342 ? 11.812 38.688 37.969 1 91.06 342 GLN A CA 1
ATOM 2700 C C . GLN A 1 342 ? 12.094 39.125 39.406 1 91.06 342 GLN A C 1
ATOM 2702 O O . GLN A 1 342 ? 13.25 39.312 39.781 1 91.06 342 GLN A O 1
ATOM 2707 N N . SER A 1 343 ? 10.93 39.344 40.094 1 83.06 343 SER A N 1
ATOM 2708 C CA . SER A 1 343 ? 11.102 39.75 41.5 1 83.06 343 SER A CA 1
ATOM 2709 C C . SER A 1 343 ? 11.469 38.562 42.375 1 83.06 343 SER A C 1
ATOM 2711 O O . SER A 1 343 ? 11.141 37.438 42.062 1 83.06 343 SER A O 1
ATOM 2713 N N . GLU A 1 344 ? 12.734 38.219 42.781 1 62.38 344 GLU A N 1
ATOM 2714 C CA . GLU A 1 344 ? 13.258 37.094 43.594 1 62.38 344 GLU A CA 1
ATOM 2715 C C . GLU A 1 344 ? 12.258 36.688 44.688 1 62.38 344 GLU A C 1
ATOM 2717 O O . GLU A 1 344 ? 12.609 35.969 45.594 1 62.38 344 GLU A O 1
ATOM 2722 N N . SER A 1 345 ? 11.023 37.219 44.625 1 63.75 345 SER A N 1
ATOM 2723 C CA . SER A 1 345 ? 10.234 36.844 45.781 1 63.75 345 SER A CA 1
ATOM 2724 C C . SER A 1 345 ? 8.938 36.156 45.406 1 63.75 345 SER A C 1
ATOM 2726 O O . SER A 1 345 ? 8.078 36.75 44.75 1 63.75 345 SER A O 1
ATOM 2728 N N . GLY A 1 346 ? 8.844 34.812 45.312 1 77.81 346 GLY A N 1
ATOM 2729 C CA . GLY A 1 346 ? 7.684 33.969 45.531 1 77.81 346 GLY A CA 1
ATOM 2730 C C . GLY A 1 346 ? 7.156 33.344 44.25 1 77.81 346 GLY A C 1
ATOM 2731 O O . GLY A 1 346 ? 6.324 32.438 44.312 1 77.81 346 GLY A O 1
ATOM 2732 N N . CYS A 1 347 ? 7.551 33.844 42.906 1 90.44 347 CYS A N 1
ATOM 2733 C CA . CYS A 1 347 ? 7.047 33.219 41.719 1 90.44 347 CYS A CA 1
ATOM 2734 C C . CYS A 1 347 ? 8.094 32.281 41.094 1 90.44 347 CYS A C 1
ATOM 2736 O O . CYS A 1 347 ? 9.266 32.656 40.969 1 90.44 347 CYS A O 1
ATOM 2738 N N . SER A 1 348 ? 7.703 31.125 40.781 1 92.88 348 SER A N 1
ATOM 2739 C CA . SER A 1 348 ? 8.57 30.109 40.219 1 92.88 348 SER A CA 1
ATOM 2740 C C . SER A 1 348 ? 7.766 29.094 39.406 1 92.88 348 SER A C 1
ATOM 2742 O O . SER A 1 348 ? 6.652 28.734 39.781 1 92.88 348 SER A O 1
ATOM 2744 N N . LEU A 1 349 ? 8.43 28.641 38.375 1 92.69 349 LEU A N 1
ATOM 2745 C CA . LEU A 1 349 ? 7.797 27.625 37.531 1 92.69 349 LEU A CA 1
ATOM 2746 C C . LEU A 1 349 ? 7.758 26.281 38.281 1 92.69 349 LEU A C 1
ATOM 2748 O O . LEU A 1 349 ? 7.035 25.359 37.875 1 92.69 349 LEU A O 1
ATOM 2752 N N . SER A 1 350 ? 8.484 26.141 39.344 1 93.62 350 SER A N 1
ATOM 2753 C CA . SER A 1 350 ? 8.453 24.906 40.156 1 93.62 350 SER A CA 1
ATOM 2754 C C . SER A 1 350 ? 7.195 24.844 41 1 93.62 350 SER A C 1
ATOM 2756 O O . SER A 1 350 ? 6.844 23.766 41.5 1 93.62 350 SER A O 1
ATOM 2758 N N . ASP A 1 351 ? 6.555 25.969 41.25 1 95.06 351 ASP A N 1
ATOM 2759 C CA . ASP A 1 351 ? 5.262 26 41.906 1 95.06 351 ASP A CA 1
ATOM 2760 C C . ASP A 1 351 ? 4.141 25.578 40.969 1 95.06 351 ASP A C 1
ATOM 2762 O O . ASP A 1 351 ? 3.852 26.266 40 1 95.06 351 ASP A O 1
ATOM 2766 N N . PRO A 1 352 ? 3.455 24.469 41.344 1 95.19 352 PRO A N 1
ATOM 2767 C CA . PRO A 1 352 ? 2.42 23.969 40.406 1 95.19 352 PRO A CA 1
ATOM 2768 C C . PRO A 1 352 ? 1.291 24.984 40.219 1 95.19 352 PRO A C 1
ATOM 2770 O O . PRO A 1 352 ? 0.685 25.016 39.125 1 95.19 352 PRO A O 1
ATOM 2773 N N . ARG A 1 353 ? 0.966 25.703 41.344 1 94.69 353 ARG A N 1
ATOM 2774 C CA . ARG A 1 353 ? -0.072 26.719 41.188 1 94.69 353 ARG A CA 1
ATOM 2775 C C . ARG A 1 353 ? 0.301 27.734 40.094 1 94.69 353 ARG A C 1
ATOM 2777 O O . ARG A 1 353 ? -0.506 28.031 39.219 1 94.69 353 ARG A O 1
ATOM 2784 N N . PHE A 1 354 ? 1.534 28.219 40.031 1 97.06 354 PHE A N 1
ATOM 2785 C CA . PHE A 1 354 ? 2.068 29.172 39.062 1 97.06 354 PHE A CA 1
ATOM 2786 C C . PHE A 1 354 ? 2.152 28.547 37.688 1 97.06 354 PHE A C 1
ATOM 2788 O O . PHE A 1 354 ? 1.785 29.172 36.688 1 97.06 354 PHE A O 1
ATOM 2795 N N . TYR A 1 355 ? 2.678 27.359 37.625 1 97.56 355 TYR A N 1
ATOM 2796 C CA . TYR A 1 355 ? 2.826 26.656 36.344 1 97.56 355 TYR A CA 1
ATOM 2797 C C . TYR A 1 355 ? 1.475 26.469 35.688 1 97.56 355 TYR A C 1
ATOM 2799 O O . TYR A 1 355 ? 1.317 26.781 34.5 1 97.56 355 TYR A O 1
ATOM 2807 N N . ASN A 1 356 ? 0.512 26 36.438 1 97.69 356 ASN A N 1
ATOM 2808 C CA . ASN A 1 356 ? -0.819 25.734 35.906 1 97.69 356 ASN A CA 1
ATOM 2809 C C . ASN A 1 356 ? -1.485 27.031 35.406 1 97.69 356 ASN A C 1
ATOM 2811 O O . ASN A 1 356 ? -2.143 27.031 34.375 1 97.69 356 ASN A O 1
ATOM 2815 N N . ALA A 1 357 ? -1.372 28.031 36.188 1 98.12 357 ALA A N 1
ATOM 2816 C CA . ALA A 1 357 ? -1.912 29.312 35.75 1 98.12 357 ALA A CA 1
ATOM 2817 C C . ALA A 1 357 ? -1.288 29.781 34.438 1 98.12 357 ALA A C 1
ATOM 2819 O O . ALA A 1 357 ? -1.983 30.297 33.562 1 98.12 357 ALA A O 1
ATOM 2820 N N . SER A 1 358 ? -0.001 29.594 34.344 1 98.38 358 SER A N 1
ATOM 2821 C CA . SER A 1 358 ? 0.715 29.984 33.125 1 98.38 358 SER A CA 1
ATOM 2822 C C . SER A 1 358 ? 0.202 29.234 31.906 1 98.38 358 SER A C 1
ATOM 2824 O O . SER A 1 358 ? 0.128 29.781 30.812 1 98.38 358 SER A O 1
ATOM 2826 N N . VAL A 1 359 ? -0.129 27.953 32.125 1 98.5 359 VAL A N 1
ATOM 2827 C CA . VAL A 1 359 ? -0.682 27.156 31.031 1 98.5 359 VAL A CA 1
ATOM 2828 C C . VAL A 1 359 ? -1.995 27.766 30.547 1 98.5 359 VAL A C 1
ATOM 2830 O O . VAL A 1 359 ? -2.246 27.844 29.344 1 98.5 359 VAL A O 1
ATOM 2833 N N . PHE A 1 360 ? -2.82 28.203 31.453 1 98.5 360 PHE A N 1
ATOM 2834 C CA . PHE A 1 360 ? -4.082 28.828 31.094 1 98.5 360 PHE A CA 1
ATOM 2835 C C . PHE A 1 360 ? -3.842 30.188 30.438 1 98.5 360 PHE A C 1
ATOM 2837 O O . PHE A 1 360 ? -4.465 30.516 29.422 1 98.5 360 PHE A O 1
ATOM 2844 N N . PHE A 1 361 ? -2.955 30.984 30.969 1 98.56 361 PHE A N 1
ATOM 2845 C CA . PHE A 1 361 ? -2.66 32.312 30.422 1 98.56 361 PHE A CA 1
ATOM 2846 C C . PHE A 1 361 ? -2.121 32.188 29 1 98.56 361 PHE A C 1
ATOM 2848 O O . PHE A 1 361 ? -2.377 33.031 28.156 1 98.56 361 PHE A O 1
ATOM 2855 N N . LEU A 1 362 ? -1.399 31.141 28.766 1 98.25 362 LEU A N 1
ATOM 2856 C CA . LEU A 1 362 ? -0.779 30.922 27.469 1 98.25 362 LEU A CA 1
ATOM 2857 C C . LEU A 1 362 ? -1.829 30.891 26.359 1 98.25 362 LEU A C 1
ATOM 2859 O O . LEU A 1 362 ? -1.56 31.312 25.234 1 98.25 362 LEU A O 1
ATOM 2863 N N . LYS A 1 363 ? -3.033 30.484 26.656 1 98.12 363 LYS A N 1
ATOM 2864 C CA . LYS A 1 363 ? -4.109 30.375 25.672 1 98.12 363 LYS A CA 1
ATOM 2865 C C . LYS A 1 363 ? -4.457 31.734 25.078 1 98.12 363 LYS A C 1
ATOM 2867 O O . LYS A 1 363 ? -4.984 31.812 23.969 1 98.12 363 LYS A O 1
ATOM 2872 N N . HIS A 1 364 ? -4.164 32.75 25.781 1 97.38 364 HIS A N 1
ATOM 2873 C CA . HIS A 1 364 ? -4.461 34.094 25.281 1 97.38 364 HIS A CA 1
ATOM 2874 C C . HIS A 1 364 ? -3.703 34.375 23.984 1 97.38 364 HIS A C 1
ATOM 2876 O O . HIS A 1 364 ? -4.176 35.156 23.156 1 97.38 364 HIS A O 1
ATOM 2882 N N . GLY A 1 365 ? -2.547 33.812 23.844 1 96.06 365 GLY A N 1
ATOM 2883 C CA . GLY A 1 365 ? -1.728 34.062 22.672 1 96.06 365 GLY A CA 1
ATOM 2884 C C . GLY A 1 365 ? -2.1 33.188 21.484 1 96.06 365 GLY A C 1
ATOM 2885 O O . GLY A 1 365 ? -1.552 33.344 20.391 1 96.06 365 GLY A O 1
ATOM 2886 N N . GLU A 1 366 ? -3.037 32.219 21.656 1 97.5 366 GLU A N 1
ATOM 2887 C CA . GLU A 1 366 ? -3.465 31.344 20.578 1 97.5 366 GLU A CA 1
ATOM 2888 C C . GLU A 1 366 ? -4.336 32.094 19.578 1 97.5 366 GLU A C 1
ATOM 2890 O O . GLU A 1 366 ? -5.066 33 19.938 1 97.5 366 GLU A O 1
ATOM 2895 N N . HIS A 1 367 ? -4.34 31.672 18.328 1 95.62 367 HIS A N 1
ATOM 2896 C CA . HIS A 1 367 ? -4.828 32.5 17.234 1 95.62 367 HIS A CA 1
ATOM 2897 C C . HIS A 1 367 ? -6.344 32.375 17.094 1 95.62 367 HIS A C 1
ATOM 2899 O O . HIS A 1 367 ? -6.945 33.094 16.266 1 95.62 367 HIS A O 1
ATOM 2905 N N . THR A 1 368 ? -7.043 31.578 17.875 1 95.31 368 THR A N 1
ATOM 2906 C CA . THR A 1 368 ? -8.5 31.453 17.828 1 95.31 368 THR A CA 1
ATOM 2907 C C . THR A 1 368 ? -9.148 32.188 18.984 1 95.31 368 THR A C 1
ATOM 2909 O O . THR A 1 368 ? -8.875 31.906 20.141 1 95.31 368 THR A O 1
ATOM 2912 N N . TRP A 1 369 ? -10.031 33.094 18.641 1 94.69 369 TRP A N 1
ATOM 2913 C CA . TRP A 1 369 ? -10.688 33.906 19.672 1 94.69 369 TRP A CA 1
ATOM 2914 C C . TRP A 1 369 ? -12.203 33.719 19.625 1 94.69 369 TRP A C 1
ATOM 2916 O O . TRP A 1 369 ? -12.953 34.531 20.156 1 94.69 369 TRP A O 1
ATOM 2926 N N . GLY A 1 370 ? -12.625 32.688 18.938 1 91.12 370 GLY A N 1
ATOM 2927 C CA . GLY A 1 370 ? -14.039 32.344 18.953 1 91.12 370 GLY A CA 1
ATOM 2928 C C . GLY A 1 370 ? -14.477 31.562 17.719 1 91.12 370 GLY A C 1
ATOM 2929 O O . GLY A 1 370 ? -13.664 31.25 16.859 1 91.12 370 GLY A O 1
ATOM 2930 N N . LEU A 1 371 ? -15.844 31.359 17.578 1 88.81 371 LEU A N 1
ATOM 2931 C CA . LEU A 1 371 ? -16.453 30.531 16.547 1 88.81 371 LEU A CA 1
ATOM 2932 C C . LEU A 1 371 ? -16.578 31.312 15.234 1 88.81 371 LEU A C 1
ATOM 2934 O O . LEU A 1 371 ? -16.766 32.531 15.258 1 88.81 371 LEU A O 1
ATOM 2938 N N . SER A 1 372 ? -16.562 30.766 14.023 1 74.38 372 SER A N 1
ATOM 2939 C CA . SER A 1 372 ? -16.75 31.391 12.719 1 74.38 372 SER A CA 1
ATOM 2940 C C . SER A 1 372 ? -18.203 31.234 12.25 1 74.38 372 SER A C 1
ATOM 2942 O O . SER A 1 372 ? -18.734 32.125 11.57 1 74.38 372 SER A O 1
ATOM 2944 N N . SER A 1 373 ? -18.812 30.141 12.305 1 60.81 373 SER A N 1
ATOM 2945 C CA . SER A 1 373 ? -20 29.672 11.594 1 60.81 373 SER A CA 1
ATOM 2946 C C . SER A 1 373 ? -21.281 30.219 12.219 1 60.81 373 SER A C 1
ATOM 2948 O O . SER A 1 373 ? -22.391 29.812 11.859 1 60.81 373 SER A O 1
ATOM 2950 N N . VAL A 1 374 ? -21.188 31.203 12.906 1 62.56 374 VAL A N 1
ATOM 2951 C CA . VAL A 1 374 ? -22.375 31.688 13.602 1 62.56 374 VAL A CA 1
ATOM 2952 C C . VAL A 1 374 ? -22.781 33.062 13.047 1 62.56 374 VAL A C 1
ATOM 2954 O O . VAL A 1 374 ? -23.547 33.781 13.68 1 62.56 374 VAL A O 1
ATOM 2957 N N . PHE A 1 375 ? -22.5 33.156 11.742 1 65.69 375 PHE A N 1
ATOM 2958 C CA . PHE A 1 375 ? -22.547 34.5 11.195 1 65.69 375 PHE A CA 1
ATOM 2959 C C . PHE A 1 375 ? -23.891 34.781 10.547 1 65.69 375 PHE A C 1
ATOM 2961 O O . PHE A 1 375 ? -24.562 33.875 10.07 1 65.69 375 PHE A O 1
ATOM 2968 N N . ASP A 1 376 ? -24.359 35.812 10.75 1 80.44 376 ASP A N 1
ATOM 2969 C CA . ASP A 1 376 ? -25.5 36.5 10.125 1 80.44 376 ASP A CA 1
ATOM 2970 C C . ASP A 1 376 ? -25.016 37.531 9.102 1 80.44 376 ASP A C 1
ATOM 2972 O O . ASP A 1 376 ? -24.266 38.438 9.438 1 80.44 376 ASP A O 1
ATOM 2976 N N . SER A 1 377 ? -25.469 37.312 7.836 1 84.31 377 SER A N 1
ATOM 2977 C CA . SER A 1 377 ? -24.984 38.188 6.777 1 84.31 377 SER A CA 1
ATOM 2978 C C . SER A 1 377 ? -26.016 39.219 6.398 1 84.31 377 SER A C 1
ATOM 2980 O O . SER A 1 377 ? -26 39.781 5.289 1 84.31 377 SER A O 1
ATOM 2982 N N . HIS A 1 378 ? -26.938 39.531 7.277 1 85.88 378 HIS A N 1
ATOM 2983 C CA . HIS A 1 378 ? -28.016 40.438 6.902 1 85.88 378 HIS A CA 1
ATOM 2984 C C . HIS A 1 378 ? -28.172 41.562 7.922 1 85.88 378 HIS A C 1
ATOM 2986 O O . HIS A 1 378 ? -28.406 42.719 7.555 1 85.88 378 HIS A O 1
ATOM 2992 N N . HIS A 1 379 ? -28.078 41.344 9.172 1 89.88 379 HIS A N 1
ATOM 2993 C CA . HIS A 1 379 ? -28.359 42.312 10.211 1 89.88 379 HIS A CA 1
ATOM 2994 C C . HIS A 1 379 ? -27.109 43.125 10.562 1 89.88 379 HIS A C 1
ATOM 2996 O O . HIS A 1 379 ? -26.703 43.156 11.727 1 89.88 379 HIS A O 1
ATOM 3002 N N . TRP A 1 380 ? -26.641 43.906 9.508 1 92.5 380 TRP A N 1
ATOM 3003 C CA . TRP A 1 380 ? -25.406 44.656 9.703 1 92.5 380 TRP A CA 1
ATOM 3004 C C . TRP A 1 380 ? -25.688 46.031 10.336 1 92.5 380 TRP A C 1
ATOM 3006 O O . TRP A 1 380 ? -25.016 46.406 11.289 1 92.5 380 TRP A O 1
ATOM 3016 N N . SER A 1 381 ? -26.688 46.75 9.836 1 94.44 381 SER A N 1
ATOM 3017 C CA . SER A 1 381 ? -26.969 48.062 10.352 1 94.44 381 SER A CA 1
ATOM 3018 C C . SER A 1 381 ? -27.469 48.031 11.797 1 94.44 381 SER A C 1
ATOM 3020 O O . SER A 1 381 ? -28.109 47.031 12.195 1 94.44 381 SER A O 1
ATOM 3022 N N . ASN A 1 382 ? -27.203 49.094 12.539 1 95.06 382 ASN A N 1
ATOM 3023 C CA . ASN A 1 382 ? -27.672 49.125 13.922 1 95.06 382 ASN A CA 1
ATOM 3024 C C . ASN A 1 382 ? -29.188 48.969 14 1 95.06 382 ASN A C 1
ATOM 3026 O O . ASN A 1 382 ? -29.703 48.312 14.898 1 95.06 382 ASN A O 1
ATOM 3030 N N . ASP A 1 383 ? -29.859 49.562 13.062 1 93.88 383 ASP A N 1
ATOM 3031 C CA . ASP A 1 383 ? -31.328 49.469 13.031 1 93.88 383 ASP A CA 1
ATOM 3032 C C . ASP A 1 383 ? -31.781 48.031 12.875 1 93.88 383 ASP A C 1
ATOM 3034 O O . ASP A 1 383 ? -32.812 47.625 13.414 1 93.88 383 ASP A O 1
ATOM 3038 N N . ALA A 1 384 ? -31.078 47.344 12.102 1 92.25 384 ALA A N 1
ATOM 3039 C CA . ALA A 1 384 ? -31.422 45.938 11.875 1 92.25 384 ALA A CA 1
ATOM 3040 C C . ALA A 1 384 ? -30.922 45.062 13.023 1 92.25 384 ALA A C 1
ATOM 3042 O O . ALA A 1 384 ? -31.547 44.062 13.367 1 92.25 384 ALA A O 1
ATOM 3043 N N . PHE A 1 385 ? -29.828 45.344 13.625 1 92.62 385 PHE A N 1
ATOM 3044 C CA . PHE A 1 385 ? -29.141 44.531 14.625 1 92.62 385 PHE A CA 1
ATOM 3045 C C . PHE A 1 385 ? -29.812 44.688 15.984 1 92.62 385 PHE A C 1
ATOM 3047 O O . PHE A 1 385 ? -29.984 43.688 16.703 1 92.62 385 PHE A O 1
ATOM 3054 N N . TYR A 1 386 ? -30.172 45.812 16.422 1 91.5 386 TYR A N 1
ATOM 3055 C CA . TYR A 1 386 ? -30.625 46.094 17.781 1 91.5 386 TYR A CA 1
ATOM 3056 C C . TYR A 1 386 ? -31.891 45.312 18.094 1 91.5 386 TYR A C 1
ATOM 3058 O O . TYR A 1 386 ? -32.031 44.75 19.188 1 91.5 386 TYR A O 1
ATOM 3066 N N . PRO A 1 387 ? -32.781 45.219 17.125 1 89.69 387 PRO A N 1
ATOM 3067 C CA . PRO A 1 387 ? -34 44.469 17.438 1 89.69 387 PRO A CA 1
ATOM 3068 C C . PRO A 1 387 ? -33.719 43 17.75 1 89.69 387 PRO A C 1
ATOM 3070 O O . PRO A 1 387 ? -34.5 42.375 18.5 1 89.69 387 PRO A O 1
ATOM 3073 N N . ILE A 1 388 ? -32.719 42.5 17.172 1 86.88 388 ILE A N 1
ATOM 3074 C CA . ILE A 1 388 ? -32.5 41.062 17.359 1 86.88 388 ILE A CA 1
ATOM 3075 C C . ILE A 1 388 ? -31.609 40.844 18.578 1 86.88 388 ILE A C 1
ATOM 3077 O O . ILE A 1 388 ? -31.438 39.719 19.031 1 86.88 388 ILE A O 1
ATOM 3081 N N . MET A 1 389 ? -31.062 41.844 19.109 1 82.62 389 MET A N 1
ATOM 3082 C CA . MET A 1 389 ? -30.172 41.719 20.266 1 82.62 389 MET A CA 1
ATOM 3083 C C . MET A 1 389 ? -30.922 41.219 21.5 1 82.62 389 MET A C 1
ATOM 3085 O O . MET A 1 389 ? -30.344 40.594 22.375 1 82.62 389 MET A O 1
ATOM 3089 N N . SER A 1 390 ? -32.156 41.656 21.531 1 78.06 390 SER A N 1
ATOM 3090 C CA . SER A 1 390 ? -32.969 41.25 22.672 1 78.06 390 SER A CA 1
ATOM 3091 C C . SER A 1 390 ? -33.375 39.781 22.562 1 78.06 390 SER A C 1
ATOM 3093 O O . SER A 1 390 ? -33.75 39.125 23.547 1 78.06 390 SER A O 1
ATOM 3095 N N . ASN A 1 391 ? -33.344 39.281 21.391 1 77.25 391 ASN A N 1
ATOM 3096 C CA . ASN A 1 391 ? -33.688 37.875 21.125 1 77.25 391 ASN A CA 1
ATOM 3097 C C . ASN A 1 391 ? -32.719 37.25 20.109 1 77.25 391 ASN A C 1
ATOM 3099 O O . ASN A 1 391 ? -33.125 36.969 18.984 1 77.25 391 ASN A O 1
ATOM 3103 N N . LEU A 1 392 ? -31.594 37.094 20.594 1 72.44 392 LEU A N 1
ATOM 3104 C CA . LEU A 1 392 ? -30.547 36.625 19.703 1 72.44 392 LEU A CA 1
ATOM 3105 C C . LEU A 1 392 ? -30.812 35.188 19.234 1 72.44 392 LEU A C 1
ATOM 3107 O O . LEU A 1 392 ? -31.281 34.344 20 1 72.44 392 LEU A O 1
ATOM 3111 N N . SER A 1 393 ? -30.656 35.062 17.953 1 76.75 393 SER A N 1
ATOM 3112 C CA . SER A 1 393 ? -30.703 33.719 17.406 1 76.75 393 SER A CA 1
ATOM 3113 C C . SER A 1 393 ? -29.578 32.844 17.969 1 76.75 393 SER A C 1
ATOM 3115 O O . SER A 1 393 ? -28.656 33.375 18.594 1 76.75 393 SER A O 1
ATOM 3117 N N . TYR A 1 394 ? -29.656 31.641 17.812 1 78.5 394 TYR A N 1
ATOM 3118 C CA . TYR A 1 394 ? -28.703 30.672 18.344 1 78.5 394 TYR A CA 1
ATOM 3119 C C . TYR A 1 394 ? -27.297 30.984 17.859 1 78.5 394 TYR A C 1
ATOM 3121 O O . TYR A 1 394 ? -26.328 30.828 18.609 1 78.5 394 TYR A O 1
ATOM 3129 N N . GLY A 1 395 ? -27.25 31.547 16.703 1 78.25 395 GLY A N 1
ATOM 3130 C CA . GLY A 1 395 ? -25.938 31.891 16.172 1 78.25 395 GLY A CA 1
ATOM 3131 C C . GLY A 1 395 ? -25.266 33 16.953 1 78.25 395 GLY A C 1
ATOM 3132 O O . GLY A 1 395 ? -24.078 32.906 17.266 1 78.25 395 GLY A O 1
ATOM 3133 N N . PHE A 1 396 ? -25.953 34 17.297 1 84.88 396 PHE A N 1
ATOM 3134 C CA . PHE A 1 396 ? -25.406 35.156 18.031 1 84.88 396 PHE A CA 1
ATOM 3135 C C . PHE A 1 396 ? -25.094 34.781 19.484 1 84.88 396 PHE A C 1
ATOM 3137 O O . PHE A 1 396 ? -24.094 35.219 20.047 1 84.88 396 PHE A O 1
ATOM 3144 N N . VAL A 1 397 ? -25.953 33.969 20 1 88.69 397 VAL A N 1
ATOM 3145 C CA . VAL A 1 397 ? -25.734 33.5 21.359 1 88.69 397 VAL A CA 1
ATOM 3146 C C . VAL A 1 397 ? -24.453 32.656 21.422 1 88.69 397 VAL A C 1
ATOM 3148 O O . VAL A 1 397 ? -23.609 32.875 22.297 1 88.69 397 VAL A O 1
ATOM 3151 N N . ASN A 1 398 ? -24.344 31.734 20.5 1 89.19 398 ASN A N 1
ATOM 3152 C CA . ASN A 1 398 ? -23.156 30.891 20.453 1 89.19 398 ASN A CA 1
ATOM 3153 C C . ASN A 1 398 ? -21.891 31.719 20.203 1 89.19 398 ASN A C 1
ATOM 3155 O O . ASN A 1 398 ? -20.828 31.438 20.781 1 89.19 398 ASN A O 1
ATOM 3159 N N . GLY A 1 399 ? -21.984 32.688 19.328 1 89.25 399 GLY A N 1
ATOM 3160 C CA . GLY A 1 399 ? -20.859 33.594 19.109 1 89.25 399 GLY A CA 1
ATOM 3161 C C . GLY A 1 399 ? -20.406 34.281 20.391 1 89.25 399 GLY A C 1
ATOM 3162 O O . GLY A 1 399 ? -19.219 34.281 20.719 1 89.25 399 GLY A O 1
ATOM 3163 N N . THR A 1 400 ? -21.344 34.844 21.094 1 91.38 400 THR A N 1
ATOM 3164 C CA . THR A 1 400 ? -21.031 35.562 22.328 1 91.38 400 THR A CA 1
ATOM 3165 C C . THR A 1 400 ? -20.422 34.656 23.375 1 91.38 400 THR A C 1
ATOM 3167 O O . THR A 1 400 ? -19.438 35 24.016 1 91.38 400 THR A O 1
ATOM 3170 N N . LEU A 1 401 ? -21.016 33.438 23.469 1 92.81 401 LEU A N 1
ATOM 3171 C CA . LEU A 1 401 ? -20.5 32.438 24.422 1 92.81 401 LEU A CA 1
ATOM 3172 C C . LEU A 1 401 ? -19.062 32.062 24.078 1 92.81 401 LEU A C 1
ATOM 3174 O O . LEU A 1 401 ? -18.234 31.875 24.953 1 92.81 401 LEU A O 1
ATOM 3178 N N . SER A 1 402 ? -18.844 31.938 22.812 1 94.44 402 SER A N 1
ATOM 3179 C CA . SER A 1 402 ? -17.516 31.531 22.359 1 94.44 402 SER A CA 1
ATOM 3180 C C . SER A 1 402 ? -16.469 32.625 22.656 1 94.44 402 SER A C 1
ATOM 3182 O O . SER A 1 402 ? -15.328 32.312 22.969 1 94.44 402 SER A O 1
ATOM 3184 N N . TRP A 1 403 ? -16.828 33.906 22.531 1 94.81 403 TRP A N 1
ATOM 3185 C CA . TRP A 1 403 ? -15.93 35 22.828 1 94.81 403 TRP A CA 1
ATOM 3186 C C . TRP A 1 403 ? -15.695 35.125 24.328 1 94.81 403 TRP A C 1
ATOM 3188 O O . TRP A 1 403 ? -14.57 35.375 24.766 1 94.81 403 TRP A O 1
ATOM 3198 N N . GLN A 1 404 ? -16.688 34.812 25.078 1 95.75 404 GLN A N 1
ATOM 3199 C CA . GLN A 1 404 ? -16.609 34.875 26.531 1 95.75 404 GLN A CA 1
ATOM 3200 C C . GLN A 1 404 ? -15.688 33.781 27.078 1 95.75 404 GLN A C 1
ATOM 3202 O O . GLN A 1 404 ? -14.922 34.031 28.016 1 95.75 404 GLN A O 1
ATOM 3207 N N . GLU A 1 405 ? -15.797 32.625 26.547 1 96.44 405 GLU A N 1
ATOM 3208 C CA . GLU A 1 405 ? -14.961 31.547 27.078 1 96.44 405 GLU A CA 1
ATOM 3209 C C . GLU A 1 405 ? -13.484 31.797 26.781 1 96.44 405 GLU A C 1
ATOM 3211 O O . GLU A 1 405 ? -12.617 31.422 27.578 1 96.44 405 GLU A O 1
ATOM 3216 N N . GLN A 1 406 ? -13.227 32.469 25.672 1 96.56 406 GLN A N 1
ATOM 3217 C CA . GLN A 1 406 ? -11.836 32.844 25.391 1 96.56 406 GLN A CA 1
ATOM 3218 C C . GLN A 1 406 ? -11.312 33.812 26.438 1 96.56 406 GLN A C 1
ATOM 3220 O O . GLN A 1 406 ? -10.18 33.688 26.906 1 96.56 406 GLN A O 1
ATOM 3225 N N . ARG A 1 407 ? -12.102 34.75 26.875 1 96.12 407 ARG A N 1
ATOM 3226 C CA . ARG A 1 407 ? -11.727 35.719 27.891 1 96.12 407 ARG A CA 1
ATOM 3227 C C . ARG A 1 407 ? -11.523 35.031 29.25 1 96.12 407 ARG A C 1
ATOM 3229 O O . ARG A 1 407 ? -10.688 35.469 30.047 1 96.12 407 ARG A O 1
ATOM 3236 N N . ASN A 1 408 ? -12.273 34 29.391 1 96.69 408 ASN A N 1
ATOM 3237 C CA . ASN A 1 408 ? -12.352 33.375 30.688 1 96.69 408 ASN A CA 1
ATOM 3238 C C . ASN A 1 408 ? -11.031 32.719 31.078 1 96.69 408 ASN A C 1
ATOM 3240 O O . ASN A 1 408 ? -10.836 32.312 32.219 1 96.69 408 ASN A O 1
ATOM 3244 N N . PHE A 1 409 ? -10.117 32.625 30.234 1 97.62 409 PHE A N 1
ATOM 3245 C CA . PHE A 1 409 ? -8.836 31.984 30.562 1 97.62 409 PHE A CA 1
ATOM 3246 C C . PHE A 1 409 ? -8.07 32.812 31.578 1 97.62 409 PHE A C 1
ATOM 3248 O O . PHE A 1 409 ? -7.219 32.281 32.312 1 97.62 409 PHE A O 1
ATOM 3255 N N . THR A 1 410 ? -8.328 34.094 31.609 1 97.56 410 THR A N 1
ATOM 3256 C CA . THR A 1 410 ? -7.781 34.906 32.688 1 97.56 410 THR A CA 1
ATOM 3257 C C . THR A 1 410 ? -8.305 34.406 34.062 1 97.56 410 THR A C 1
ATOM 3259 O O . THR A 1 410 ? -7.531 34.188 34.969 1 97.56 410 THR A O 1
ATOM 3262 N N . ASN A 1 411 ? -9.586 34.219 34.156 1 96.81 411 ASN A N 1
ATOM 3263 C CA . ASN A 1 411 ? -10.195 33.719 35.375 1 96.81 411 ASN A CA 1
ATOM 3264 C C . ASN A 1 411 ? -9.727 32.312 35.75 1 96.81 411 ASN A C 1
ATOM 3266 O O . ASN A 1 411 ? -9.539 32 36.906 1 96.81 411 ASN A O 1
ATOM 3270 N N . LEU A 1 412 ? -9.609 31.484 34.75 1 97.44 412 LEU A N 1
ATOM 3271 C CA . LEU A 1 412 ? -9.102 30.141 34.969 1 97.44 412 LEU A CA 1
ATOM 3272 C C . LEU A 1 412 ? -7.688 30.188 35.562 1 97.44 412 LEU A C 1
ATOM 3274 O O . LEU A 1 412 ? -7.359 29.406 36.469 1 97.44 412 LEU A O 1
ATOM 3278 N N . GLY A 1 413 ? -6.832 31.094 34.938 1 98.06 413 GLY A N 1
ATOM 3279 C CA . GLY A 1 413 ? -5.5 31.281 35.5 1 98.06 413 GLY A CA 1
ATOM 3280 C C . GLY A 1 413 ? -5.52 31.766 36.938 1 98.06 413 GLY A C 1
ATOM 3281 O O . GLY A 1 413 ? -4.742 31.281 37.781 1 98.06 413 GLY A O 1
ATOM 3282 N N . LEU A 1 414 ? -6.395 32.656 37.25 1 98 414 LEU A N 1
ATOM 3283 C CA . LEU A 1 414 ? -6.531 33.188 38.625 1 98 414 LEU A CA 1
ATOM 3284 C C . LEU A 1 414 ? -6.977 32.094 39.562 1 98 414 LEU A C 1
ATOM 3286 O O . LEU A 1 414 ? -6.48 32 40.688 1 98 414 LEU A O 1
ATOM 3290 N N . GLU A 1 415 ? -7.898 31.312 39.125 1 97.19 415 GLU A N 1
ATOM 3291 C CA . GLU A 1 415 ? -8.352 30.188 39.938 1 97.19 415 GLU A CA 1
ATOM 3292 C C . GLU A 1 415 ? -7.211 29.219 40.219 1 97.19 415 GLU A C 1
ATOM 3294 O O . GLU A 1 415 ? -7.078 28.703 41.344 1 97.19 415 GLU A O 1
ATOM 3299 N N . ALA A 1 416 ? -6.449 28.938 39.188 1 97.06 416 ALA A N 1
ATOM 3300 C CA . ALA A 1 416 ? -5.324 28.031 39.344 1 97.06 416 ALA A CA 1
ATOM 3301 C C . ALA A 1 416 ? -4.293 28.562 40.312 1 97.06 416 ALA A C 1
ATOM 3303 O O . ALA A 1 416 ? -3.629 27.797 41 1 97.06 416 ALA A O 1
ATOM 3304 N N . LEU A 1 417 ? -4.156 29.875 40.375 1 97.12 417 LEU A N 1
ATOM 3305 C CA . LEU A 1 417 ? -3.215 30.5 41.281 1 97.12 417 LEU A CA 1
ATOM 3306 C C . LEU A 1 417 ? -3.67 30.344 42.719 1 97.12 417 LEU A C 1
ATOM 3308 O O . LEU A 1 417 ? -2.844 30.281 43.625 1 97.12 417 LEU A O 1
ATOM 3312 N N . GLY A 1 418 ? -5.035 30.359 42.969 1 95.5 418 GLY A N 1
ATOM 3313 C CA . GLY A 1 418 ? -5.547 30.281 44.344 1 95.5 418 GLY A CA 1
ATOM 3314 C C . GLY A 1 418 ? -5.133 31.453 45.219 1 95.5 418 GLY A C 1
ATOM 3315 O O . GLY A 1 418 ? -5.395 32.594 44.875 1 95.5 418 GLY A O 1
ATOM 3316 N N . ASN A 1 419 ? -4.344 31.156 46.281 1 94.38 419 ASN A N 1
ATOM 3317 C CA . ASN A 1 419 ? -3.936 32.188 47.219 1 94.38 419 ASN A CA 1
ATOM 3318 C C . ASN A 1 419 ? -2.533 32.719 46.906 1 94.38 419 ASN A C 1
ATOM 3320 O O . ASN A 1 419 ? -1.915 33.375 47.75 1 94.38 419 ASN A O 1
ATOM 3324 N N . HIS A 1 420 ? -2.006 32.344 45.812 1 94.5 420 HIS A N 1
ATOM 3325 C CA . HIS A 1 420 ? -0.691 32.844 45.406 1 94.5 420 HIS A CA 1
ATOM 3326 C C . HIS A 1 420 ? -0.666 34.344 45.312 1 94.5 420 HIS A C 1
ATOM 3328 O O . HIS A 1 420 ? -1.635 34.969 44.875 1 94.5 420 HIS A O 1
ATOM 3334 N N . THR A 1 421 ? 0.401 35.031 45.562 1 92.94 421 THR A N 1
ATOM 3335 C CA . THR A 1 421 ? 0.538 36.5 45.625 1 92.94 421 THR A CA 1
ATOM 3336 C C . THR A 1 421 ? 0.315 37.094 44.25 1 92.94 421 THR A C 1
ATOM 3338 O O . THR A 1 421 ? -0.175 38.25 44.125 1 92.94 421 THR A O 1
ATOM 3341 N N . LEU A 1 422 ? 0.69 36.375 43.281 1 95.94 422 LEU A N 1
ATOM 3342 C CA . LEU A 1 422 ? 0.5 36.875 41.938 1 95.94 422 LEU A CA 1
ATOM 3343 C C . LEU A 1 422 ? -0.973 37.156 41.656 1 95.94 422 LEU A C 1
ATOM 3345 O O . LEU A 1 422 ? -1.303 38.094 40.906 1 95.94 422 LEU A O 1
ATOM 3349 N N . ALA A 1 423 ? -1.893 36.375 42.188 1 96.81 423 ALA A N 1
ATOM 3350 C CA . ALA A 1 423 ? -3.324 36.562 42 1 96.81 423 ALA A CA 1
ATOM 3351 C C . ALA A 1 423 ? -3.75 37.969 42.438 1 96.81 423 ALA A C 1
ATOM 3353 O O . ALA A 1 423 ? -4.504 38.656 41.75 1 96.81 423 ALA A O 1
ATOM 3354 N N . THR A 1 424 ? -3.283 38.344 43.562 1 95.25 424 THR A N 1
ATOM 3355 C CA . THR A 1 424 ? -3.611 39.656 44.125 1 95.25 424 THR A CA 1
ATOM 3356 C C . THR A 1 424 ? -3.084 40.75 43.219 1 95.25 424 THR A C 1
ATOM 3358 O O . THR A 1 424 ? -3.777 41.75 42.969 1 95.25 424 THR A O 1
ATOM 3361 N N . GLU A 1 425 ? -1.913 40.531 42.812 1 95.5 425 GLU A N 1
ATOM 3362 C CA . GLU A 1 425 ? -1.31 41.531 41.938 1 95.5 425 GLU A CA 1
ATOM 3363 C C . GLU A 1 425 ? -2.088 41.656 40.625 1 95.5 425 GLU A C 1
ATOM 3365 O O . GLU A 1 425 ? -2.299 42.75 40.125 1 95.5 425 GLU A O 1
ATOM 3370 N N . ILE A 1 426 ? -2.447 40.531 40.062 1 97.5 426 ILE A N 1
ATOM 3371 C CA . ILE A 1 426 ? -3.203 40.531 38.812 1 97.5 426 ILE A CA 1
ATOM 3372 C C . ILE A 1 426 ? -4.531 41.281 39.031 1 97.5 426 ILE A C 1
ATOM 3374 O O . ILE A 1 426 ? -4.918 42.125 38.219 1 97.5 426 ILE A O 1
ATOM 3378 N N . VAL A 1 427 ? -5.215 40.969 40.062 1 97.38 427 VAL A N 1
ATOM 3379 C CA . VAL A 1 427 ? -6.492 41.594 40.375 1 97.38 427 VAL A CA 1
ATOM 3380 C C . VAL A 1 427 ? -6.297 43.125 40.5 1 97.38 427 VAL A C 1
ATOM 3382 O O . VAL A 1 427 ? -7.117 43.906 40.031 1 97.38 427 VAL A O 1
ATOM 3385 N N . HIS A 1 428 ? -5.254 43.469 41.125 1 96.75 428 HIS A N 1
ATOM 3386 C CA . HIS A 1 428 ? -4.93 44.875 41.25 1 96.75 428 HIS A CA 1
ATOM 3387 C C . HIS A 1 428 ? -4.727 45.531 39.906 1 96.75 428 HIS A C 1
ATOM 3389 O O . HIS A 1 428 ? -5.293 46.594 39.625 1 96.75 428 HIS A O 1
ATOM 3395 N N . GLN A 1 429 ? -3.928 44.938 39.094 1 97 429 GLN A N 1
ATOM 3396 C CA . GLN A 1 429 ? -3.652 45.469 37.75 1 97 429 GLN A CA 1
ATOM 3397 C C . GLN A 1 429 ? -4.93 45.562 36.938 1 97 429 GLN A C 1
ATOM 3399 O O . GLN A 1 429 ? -5.117 46.531 36.188 1 97 429 GLN A O 1
ATOM 3404 N N . LEU A 1 430 ? -5.781 44.594 37.062 1 97.19 430 LEU A N 1
ATOM 3405 C CA . LEU A 1 430 ? -7.051 44.594 36.344 1 97.19 430 LEU A CA 1
ATOM 3406 C C . LEU A 1 430 ? -7.93 45.75 36.812 1 97.19 430 LEU A C 1
ATOM 3408 O O . LEU A 1 430 ? -8.68 46.312 36 1 97.19 430 LEU A O 1
ATOM 3412 N N . GLY A 1 431 ? -7.836 46.031 38.031 1 95.44 431 GLY A N 1
ATOM 3413 C CA . GLY A 1 431 ? -8.562 47.188 38.562 1 95.44 431 GLY A CA 1
ATOM 3414 C C . GLY A 1 431 ? -8.117 48.5 38 1 95.44 431 GLY A C 1
ATOM 3415 O O . GLY A 1 431 ? -8.922 49.406 37.844 1 95.44 431 GLY A O 1
ATOM 3416 N N . LEU A 1 432 ? -6.891 48.562 37.625 1 94.38 432 LEU A N 1
ATOM 3417 C CA . LEU A 1 432 ? -6.305 49.812 37.156 1 94.38 432 LEU A CA 1
ATOM 3418 C C . LEU A 1 432 ? -6.754 50.125 35.719 1 94.38 432 LEU A C 1
ATOM 3420 O O . LEU A 1 432 ? -6.621 51.25 35.25 1 94.38 432 LEU A O 1
ATOM 3424 N N . ILE A 1 433 ? -7.273 49.188 35.031 1 94.88 433 ILE A N 1
ATOM 3425 C CA . ILE A 1 433 ? -7.586 49.438 33.625 1 94.88 433 ILE A CA 1
ATOM 3426 C C . ILE A 1 433 ? -9.094 49.625 33.469 1 94.88 433 ILE A C 1
ATOM 3428 O O . ILE A 1 433 ? -9.594 49.719 32.344 1 94.88 433 ILE A O 1
ATOM 3432 N N . GLN A 1 434 ? -9.812 49.688 34.562 1 95.56 434 GLN A N 1
ATOM 3433 C CA . GLN A 1 434 ? -11.242 49.969 34.5 1 95.56 434 GLN A CA 1
ATOM 3434 C C . GLN A 1 434 ? -11.484 51.469 34.188 1 95.56 434 GLN A C 1
ATOM 3436 O O . GLN A 1 434 ? -10.852 52.312 34.781 1 95.56 434 GLN A O 1
ATOM 3441 N N . ALA A 1 435 ? -12.352 51.656 33.25 1 96.81 435 ALA A N 1
ATOM 3442 C CA . ALA A 1 435 ? -12.695 53.031 32.875 1 96.81 435 ALA A CA 1
ATOM 3443 C C . ALA A 1 435 ? -13.445 53.719 34 1 96.81 435 ALA A C 1
ATOM 3445 O O . ALA A 1 435 ? -14.281 53.094 34.688 1 96.81 435 ALA A O 1
ATOM 3446 N N . LYS A 1 436 ? -13.062 54.906 34.312 1 95.81 436 LYS A N 1
ATOM 3447 C CA . LYS A 1 436 ? -13.711 55.781 35.25 1 95.81 436 LYS A CA 1
ATOM 3448 C C . LYS A 1 436 ? -13.68 57.25 34.781 1 95.81 436 LYS A C 1
ATOM 3450 O O . LYS A 1 436 ? -12.617 57.75 34.406 1 95.81 436 LYS A O 1
ATOM 3455 N N . LYS A 1 437 ? -14.859 57.875 34.75 1 94.81 437 LYS A N 1
ATOM 3456 C CA . LYS A 1 437 ? -14.883 59.281 34.344 1 94.81 437 LYS A CA 1
ATOM 3457 C C . LYS A 1 437 ? -13.883 60.094 35.156 1 94.81 437 LYS A C 1
ATOM 3459 O O . LYS A 1 437 ? -13.75 59.906 36.375 1 94.81 437 LYS A O 1
ATOM 3464 N N . PRO A 1 438 ? -13.148 60.906 34.5 1 94.38 438 PRO A N 1
ATOM 3465 C CA . PRO A 1 438 ? -12.148 61.688 35.219 1 94.38 438 PRO A CA 1
ATOM 3466 C C . PRO A 1 438 ? -12.766 62.562 36.312 1 94.38 438 PRO A C 1
ATOM 3468 O O . PRO A 1 438 ? -13.844 63.156 36.094 1 94.38 438 PRO A O 1
ATOM 3471 N N . ASN A 1 439 ? -12.055 62.562 37.406 1 91.81 439 ASN A N 1
ATOM 3472 C CA . ASN A 1 439 ? -12.422 63.5 38.469 1 91.81 439 ASN A CA 1
ATOM 3473 C C . ASN A 1 439 ? -11.992 64.938 38.125 1 91.81 439 ASN A C 1
ATOM 3475 O O . ASN A 1 439 ? -10.797 65.25 38.031 1 91.81 439 ASN A O 1
ATOM 3479 N N . MET A 1 440 ? -12.883 65.812 38.031 1 92 440 MET A N 1
ATOM 3480 C CA . MET A 1 440 ? -12.586 67.188 37.594 1 92 440 MET A CA 1
ATOM 3481 C C . MET A 1 440 ? -12.266 68.125 38.781 1 92 440 MET A C 1
ATOM 3483 O O . MET A 1 440 ? -11.945 69.25 38.594 1 92 440 MET A O 1
ATOM 3487 N N . SER A 1 441 ? -12.273 67.438 39.906 1 91.56 441 SER A N 1
ATOM 3488 C CA . SER A 1 441 ? -11.914 68.188 41.094 1 91.56 441 SER A CA 1
ATOM 3489 C C . SER A 1 441 ? -10.469 68.688 41 1 91.56 441 SER A C 1
ATOM 3491 O O . SER A 1 441 ? -9.562 67.938 40.719 1 91.56 441 SER A O 1
ATOM 3493 N N . GLY A 1 442 ? -10.25 69.938 41.188 1 93.06 442 GLY A N 1
ATOM 3494 C CA . GLY A 1 442 ? -8.914 70.5 41.125 1 93.06 442 GLY A CA 1
ATOM 3495 C C . GLY A 1 442 ? -8.555 71 39.75 1 93.06 442 GLY A C 1
ATOM 3496 O O . GLY A 1 442 ? -7.406 71.375 39.5 1 93.06 442 GLY A O 1
ATOM 3497 N N . PHE A 1 443 ? -9.5 70.875 38.875 1 94.81 443 PHE A N 1
ATOM 3498 C CA . PHE A 1 443 ? -9.297 71.375 37.531 1 94.81 443 PHE A CA 1
ATOM 3499 C C . PHE A 1 443 ? -10.195 72.625 37.25 1 94.81 443 PHE A C 1
ATOM 3501 O O . PHE A 1 443 ? -11.297 72.688 37.781 1 94.81 443 PHE A O 1
ATOM 3508 N N . ASP A 1 444 ? -9.727 73.5 36.469 1 94.06 444 ASP A N 1
ATOM 3509 C CA . ASP A 1 444 ? -10.531 74.625 36 1 94.06 444 ASP A CA 1
ATOM 3510 C C . ASP A 1 444 ? -10.883 74.438 34.5 1 94.06 444 ASP A C 1
ATOM 3512 O O . ASP A 1 444 ? -10.039 74.062 33.719 1 94.06 444 ASP A O 1
ATOM 3516 N N . ASN A 1 445 ? -12.094 74.625 34.219 1 92.31 445 ASN A N 1
ATOM 3517 C CA . ASN A 1 445 ? -12.5 74.625 32.812 1 92.31 445 ASN A CA 1
ATOM 3518 C C . ASN A 1 445 ? -11.992 75.875 32.094 1 92.31 445 ASN A C 1
ATOM 3520 O O . ASN A 1 445 ? -12.398 77 32.438 1 92.31 445 ASN A O 1
ATOM 3524 N N . VAL A 1 446 ? -11.141 75.688 31.203 1 88.5 446 VAL A N 1
ATOM 3525 C CA . VAL A 1 446 ? -10.547 76.812 30.531 1 88.5 446 VAL A CA 1
ATOM 3526 C C . VAL A 1 446 ? -11.094 76.938 29.109 1 88.5 446 VAL A C 1
ATOM 3528 O O . VAL A 1 446 ? -10.547 77.688 28.266 1 88.5 446 VAL A O 1
ATOM 3531 N N . GLY A 1 447 ? -12.164 76.188 28.828 1 81.5 447 GLY A N 1
ATOM 3532 C CA . GLY A 1 447 ? -12.805 76.188 27.516 1 81.5 447 GLY A CA 1
ATOM 3533 C C . GLY A 1 447 ? -11.992 75.5 26.438 1 81.5 447 GLY A C 1
ATOM 3534 O O . GLY A 1 447 ? -11.617 74.375 26.578 1 81.5 447 GLY A O 1
ATOM 3535 N N . SER A 1 448 ? -11.82 76.25 25.266 1 72.12 448 SER A N 1
ATOM 3536 C CA . SER A 1 448 ? -11.039 75.688 24.141 1 72.12 448 SER A CA 1
ATOM 3537 C C . SER A 1 448 ? -9.961 76.688 23.734 1 72.12 448 SER A C 1
ATOM 3539 O O . SER A 1 448 ? -10.016 77.25 22.641 1 72.12 448 SER A O 1
ATOM 3541 N N . PRO A 1 449 ? -9.109 76.75 24.609 1 75.06 449 PRO A N 1
ATOM 3542 C CA . PRO A 1 449 ? -8.109 77.812 24.328 1 75.06 449 PRO A CA 1
ATOM 3543 C C . PRO A 1 449 ? -7.23 77.438 23.125 1 75.06 449 PRO A C 1
ATOM 3545 O O . PRO A 1 449 ? -6.883 76.25 22.922 1 75.06 449 PRO A O 1
ATOM 3548 N N . SER A 1 450 ? -6.871 78.438 22.359 1 78.31 450 SER A N 1
ATOM 3549 C CA . SER A 1 450 ? -5.973 78.25 21.219 1 78.31 450 SER A CA 1
ATOM 3550 C C . SER A 1 450 ? -4.535 78.625 21.594 1 78.31 450 SER A C 1
ATOM 3552 O O . SER A 1 450 ? -3.604 78.312 20.844 1 78.31 450 SER A O 1
ATOM 3554 N N . GLU A 1 451 ? -4.367 79.062 22.75 1 87.75 451 GLU A N 1
ATOM 3555 C CA . GLU A 1 451 ? -3.043 79.562 23.125 1 87.75 451 GLU A CA 1
ATOM 3556 C C . GLU A 1 451 ? -2.209 78.438 23.781 1 87.75 451 GLU A C 1
ATOM 3558 O O . GLU A 1 451 ? -2.754 77.5 24.266 1 87.75 451 GLU A O 1
ATOM 3563 N N . ILE A 1 452 ? -0.928 78.688 23.734 1 92.88 452 ILE A N 1
ATOM 3564 C CA . ILE A 1 452 ? 0.019 77.812 24.406 1 92.88 452 ILE A CA 1
ATOM 3565 C C . ILE A 1 452 ? -0.185 77.875 25.922 1 92.88 452 ILE A C 1
ATOM 3567 O O . ILE A 1 452 ? -0.256 78.938 26.484 1 92.88 452 ILE A O 1
ATOM 3571 N N . GLN A 1 453 ? -0.423 76.75 26.5 1 90.75 453 GLN A N 1
ATOM 3572 C CA . GLN A 1 453 ? -0.513 76.625 27.953 1 90.75 453 GLN A CA 1
ATOM 3573 C C . GLN A 1 453 ? 0.842 76.312 28.562 1 90.75 453 GLN A C 1
ATOM 3575 O O . GLN A 1 453 ? 1.398 75.25 28.297 1 90.75 453 GLN A O 1
ATOM 3580 N N . LYS A 1 454 ? 1.339 77.125 29.438 1 92.25 454 LYS A N 1
ATOM 3581 C CA . LYS A 1 454 ? 2.635 76.938 30.078 1 92.25 454 LYS A CA 1
ATOM 3582 C C . LYS A 1 454 ? 2.467 76.375 31.484 1 92.25 454 LYS A C 1
ATOM 3584 O O . LYS A 1 454 ? 1.653 76.875 32.25 1 92.25 454 LYS A O 1
ATOM 3589 N N . CYS A 1 455 ? 3.143 75.375 31.781 1 93.62 455 CYS A N 1
ATOM 3590 C CA . CYS A 1 455 ? 3.117 74.812 33.125 1 93.62 455 CYS A CA 1
ATOM 3591 C C . CYS A 1 455 ? 4.293 75.312 33.938 1 93.62 455 CYS A C 1
ATOM 3593 O O . CYS A 1 455 ? 5.324 75.688 33.406 1 93.62 455 CYS A O 1
ATOM 3595 N N . SER A 1 456 ? 4.137 75.25 35.281 1 91.94 456 SER A N 1
ATOM 3596 C CA . SER A 1 456 ? 5.168 75.688 36.188 1 91.94 456 SER A CA 1
ATOM 3597 C C . SER A 1 456 ? 6.426 74.812 36.094 1 91.94 456 SER A C 1
ATOM 3599 O O . SER A 1 456 ? 7.531 75.312 36.375 1 91.94 456 SER A O 1
ATOM 3601 N N . ASN A 1 457 ? 6.289 73.625 35.688 1 92.5 457 ASN A N 1
ATOM 3602 C CA . ASN A 1 457 ? 7.441 72.75 35.625 1 92.5 457 ASN A CA 1
ATOM 3603 C C . ASN A 1 457 ? 8.172 72.875 34.281 1 92.5 457 ASN A C 1
ATOM 3605 O O . ASN A 1 457 ? 9.086 72.125 34 1 92.5 457 ASN A O 1
ATOM 3609 N N . GLY A 1 458 ? 7.691 73.688 33.438 1 92.69 458 GLY A N 1
ATOM 3610 C CA . GLY A 1 458 ? 8.445 74 32.219 1 92.69 458 GLY A CA 1
ATOM 3611 C C . GLY A 1 458 ? 7.797 73.5 30.953 1 92.69 458 GLY A C 1
ATOM 3612 O O . GLY A 1 458 ? 8.18 73.875 29.844 1 92.69 458 GLY A O 1
ATOM 3613 N N . PHE A 1 459 ? 6.754 72.625 30.984 1 95.19 459 PHE A N 1
ATOM 3614 C CA . PHE A 1 459 ? 6.066 72.125 29.812 1 95.19 459 PHE A CA 1
ATOM 3615 C C . PHE A 1 459 ? 5.242 73.188 29.125 1 95.19 459 PHE A C 1
ATOM 3617 O O . PHE A 1 459 ? 4.699 74.062 29.781 1 95.19 459 PHE A O 1
ATOM 3624 N N . GLU A 1 460 ? 5.246 73.062 27.844 1 95 460 GLU A N 1
ATOM 3625 C CA . GLU A 1 460 ? 4.289 73.875 27.062 1 95 460 GLU A CA 1
ATOM 3626 C C . GLU A 1 460 ? 3.395 72.938 26.219 1 95 460 GLU A C 1
ATOM 3628 O O . GLU A 1 460 ? 3.885 72.062 25.5 1 95 460 GLU A O 1
ATOM 3633 N N . PHE A 1 461 ? 2.078 73.125 26.359 1 94.31 461 PHE A N 1
ATOM 3634 C CA . PHE A 1 461 ? 1.09 72.375 25.609 1 94.31 461 PHE A CA 1
ATOM 3635 C C . PHE A 1 461 ? 0.19 73.25 24.797 1 94.31 461 PHE A C 1
ATOM 3637 O O . PHE A 1 461 ? -0.166 74.375 25.25 1 94.31 461 PHE A O 1
ATOM 3644 N N . GLN A 1 462 ? -0.006 72.938 23.641 1 94.62 462 GLN A N 1
ATOM 3645 C CA . GLN A 1 462 ? -1.089 73.562 22.859 1 94.62 462 GLN A CA 1
ATOM 3646 C C . GLN A 1 462 ? -1.912 72.5 22.156 1 94.62 462 GLN A C 1
ATOM 3648 O O . GLN A 1 462 ? -1.36 71.5 21.641 1 94.62 462 GLN A O 1
ATOM 3653 N N . PHE A 1 463 ? -3.256 72.625 22.109 1 93.75 463 PHE A N 1
ATOM 3654 C CA . PHE A 1 463 ? -4.172 71.688 21.531 1 93.75 463 PHE A CA 1
ATOM 3655 C C . PHE A 1 463 ? -4.992 72.312 20.406 1 93.75 463 PHE A C 1
ATOM 3657 O O . PHE A 1 463 ? -5.266 73.5 20.422 1 93.75 463 PHE A O 1
ATOM 3664 N N . ASP A 1 464 ? -5.285 71.5 19.438 1 92.94 464 ASP A N 1
ATOM 3665 C CA . ASP A 1 464 ? -6.191 72 18.406 1 92.94 464 ASP A CA 1
ATOM 3666 C C . ASP A 1 464 ? -7.648 71.688 18.766 1 92.94 464 ASP A C 1
ATOM 3668 O O . ASP A 1 464 ? -7.934 71.188 19.859 1 92.94 464 ASP A O 1
ATOM 3672 N N . SER A 1 465 ? -8.578 72 17.891 1 91.56 465 SER A N 1
ATOM 3673 C CA . SER A 1 465 ? -10.008 71.938 18.156 1 91.56 465 SER A CA 1
ATOM 3674 C C . SER A 1 465 ? -10.453 70.438 18.203 1 91.56 465 SER A C 1
ATOM 3676 O O . SER A 1 465 ? -11.555 70.125 18.656 1 91.56 465 SER A O 1
ATOM 3678 N N . LYS A 1 466 ? -9.586 69.562 17.781 1 92.5 466 LYS A N 1
ATOM 3679 C CA . LYS A 1 466 ? -9.906 68.125 17.781 1 92.5 466 LYS A CA 1
ATOM 3680 C C . LYS A 1 466 ? -9.266 67.438 18.969 1 92.5 466 LYS A C 1
ATOM 3682 O O . LYS A 1 466 ? -9.414 66.188 19.141 1 92.5 466 LYS A O 1
ATOM 3687 N N . GLY A 1 467 ? -8.586 68.188 19.781 1 89.62 467 GLY A N 1
ATOM 3688 C CA . GLY A 1 467 ? -8.008 67.625 21 1 89.62 467 GLY A CA 1
ATOM 3689 C C . GLY A 1 467 ? -6.621 67.062 20.797 1 89.62 467 GLY A C 1
ATOM 3690 O O . GLY A 1 467 ? -6.066 66.438 21.703 1 89.62 467 GLY A O 1
ATOM 3691 N N . SER A 1 468 ? -5.957 67.312 19.688 1 93.75 468 SER A N 1
ATOM 3692 C CA . SER A 1 468 ? -4.594 66.812 19.422 1 93.75 468 SER A CA 1
ATOM 3693 C C . SER A 1 468 ? -3.568 67.875 19.922 1 93.75 468 SER A C 1
ATOM 3695 O O . SER A 1 468 ? -3.801 69.062 19.859 1 93.75 468 SER A O 1
ATOM 3697 N N . LEU A 1 469 ? -2.473 67.312 20.375 1 94.88 469 LEU A N 1
ATOM 3698 C CA . LEU A 1 469 ? -1.355 68.188 20.703 1 94.88 469 LEU A CA 1
ATOM 3699 C C . LEU A 1 469 ? -0.715 68.75 19.453 1 94.88 469 LEU A C 1
ATOM 3701 O O . LEU A 1 469 ? -0.187 68 18.625 1 94.88 469 LEU A O 1
ATOM 3705 N N . ILE A 1 470 ? -0.701 70.062 19.312 1 96 470 ILE A N 1
ATOM 3706 C CA . ILE A 1 470 ? -0.11 70.688 18.125 1 96 470 ILE A CA 1
ATOM 3707 C C . ILE A 1 470 ? 1.072 71.562 18.547 1 96 470 ILE A C 1
ATOM 3709 O O . ILE A 1 470 ? 1.609 72.312 17.734 1 96 470 ILE A O 1
ATOM 3713 N N . HIS A 1 471 ? 1.336 71.625 19.828 1 96 471 HIS A N 1
ATOM 3714 C CA . HIS A 1 471 ? 2.566 72.188 20.406 1 96 471 HIS A CA 1
ATOM 3715 C C . HIS A 1 471 ? 2.934 71.438 21.688 1 96 471 HIS A C 1
ATOM 3717 O O . HIS A 1 471 ? 2.117 71.375 22.609 1 96 471 HIS A O 1
ATOM 3723 N N . LEU A 1 472 ? 4.027 70.875 21.734 1 96.31 472 LEU A N 1
ATOM 3724 C CA . LEU A 1 472 ? 4.559 70.188 22.922 1 96.31 472 LEU A CA 1
ATOM 3725 C C . LEU A 1 472 ? 6.047 70.5 23.094 1 96.31 472 LEU A C 1
ATOM 3727 O O . LEU A 1 472 ? 6.867 70.062 22.297 1 96.31 472 LEU A O 1
ATOM 3731 N N . LYS A 1 473 ? 6.352 71.312 24 1 94.81 473 LYS A N 1
ATOM 3732 C CA . LYS A 1 473 ? 7.738 71.562 24.359 1 94.81 473 LYS A CA 1
ATOM 3733 C C . LYS A 1 473 ? 8.086 70.938 25.703 1 94.81 473 LYS A C 1
ATOM 3735 O O . LYS A 1 473 ? 7.402 71.188 26.703 1 94.81 473 LYS A O 1
ATOM 3740 N N . ASP A 1 474 ? 9.055 70.125 25.703 1 89.94 474 ASP A N 1
ATOM 3741 C CA . ASP A 1 474 ? 9.438 69.438 26.938 1 89.94 474 ASP A CA 1
ATOM 3742 C C . ASP A 1 474 ? 10.5 70.25 27.688 1 89.94 474 ASP A C 1
ATOM 3744 O O . ASP A 1 474 ? 11.312 70.938 27.078 1 89.94 474 ASP A O 1
ATOM 3748 N N . PRO A 1 475 ? 10.453 70.188 28.969 1 90.62 475 PRO A N 1
ATOM 3749 C CA . PRO A 1 475 ? 11.383 71 29.766 1 90.62 475 PRO A CA 1
ATOM 3750 C C . PRO A 1 475 ? 12.797 70.438 29.797 1 90.62 475 PRO A C 1
ATOM 3752 O O . PRO A 1 475 ? 13.75 71.125 30.125 1 90.62 475 PRO A O 1
ATOM 3755 N N . ALA A 1 476 ? 12.906 69.188 29.531 1 84.69 476 ALA A N 1
ATOM 3756 C CA . ALA A 1 476 ? 14.211 68.562 29.609 1 84.69 476 ALA A CA 1
ATOM 3757 C C . ALA A 1 476 ? 15.07 68.875 28.391 1 84.69 476 ALA A C 1
ATOM 3759 O O . ALA A 1 476 ? 16.188 69.375 28.547 1 84.69 476 ALA A O 1
ATOM 3760 N N . SER A 1 477 ? 14.57 68.688 27.25 1 81.44 477 SER A N 1
ATOM 3761 C CA . SER A 1 477 ? 15.336 68.938 26.016 1 81.44 477 SER A CA 1
ATOM 3762 C C . SER A 1 477 ? 15.023 70.25 25.391 1 81.44 477 SER A C 1
ATOM 3764 O O . SER A 1 477 ? 15.773 70.75 24.547 1 81.44 477 SER A O 1
ATOM 3766 N N . GLN A 1 478 ? 14.023 70.875 25.734 1 87.62 478 GLN A N 1
ATOM 3767 C CA . GLN A 1 478 ? 13.531 72.125 25.188 1 87.62 478 GLN A CA 1
ATOM 3768 C C . GLN A 1 478 ? 13.125 72 23.734 1 87.62 478 GLN A C 1
ATOM 3770 O O . GLN A 1 478 ? 12.891 73 23.047 1 87.62 478 GLN A O 1
ATOM 3775 N N . ASN A 1 479 ? 13.023 70.75 23.359 1 91.25 479 ASN A N 1
ATOM 3776 C CA . ASN A 1 479 ? 12.578 70.438 21.984 1 91.25 479 ASN A CA 1
ATOM 3777 C C . ASN A 1 479 ? 11.062 70.562 21.859 1 91.25 479 ASN A C 1
ATOM 3779 O O . ASN A 1 479 ? 10.328 70.312 22.812 1 91.25 479 ASN A O 1
ATOM 3783 N N . VAL A 1 480 ? 10.648 70.938 20.656 1 94.94 480 VAL A N 1
ATOM 3784 C CA . VAL A 1 480 ? 9.234 71 20.297 1 94.94 480 VAL A CA 1
ATOM 3785 C C . VAL A 1 480 ? 8.906 69.75 19.453 1 94.94 480 VAL A C 1
ATOM 3787 O O . VAL A 1 480 ? 9.531 69.5 18.422 1 94.94 480 VAL A O 1
ATOM 3790 N N . TRP A 1 481 ? 7.949 69 19.891 1 96.06 481 TRP A N 1
ATOM 3791 C CA . TRP A 1 481 ? 7.699 67.688 19.312 1 96.06 481 TRP A CA 1
ATOM 3792 C C . TRP A 1 481 ? 6.449 67.688 18.438 1 96.06 481 TRP A C 1
ATOM 3794 O O . TRP A 1 481 ? 6.211 66.75 17.672 1 96.06 481 TRP A O 1
ATOM 3804 N N . ALA A 1 482 ? 5.605 68.688 18.453 1 96.88 482 ALA A N 1
ATOM 3805 C CA . ALA A 1 482 ? 4.348 68.75 17.719 1 96.88 482 ALA A CA 1
ATOM 3806 C C . ALA A 1 482 ? 4.105 70.125 17.109 1 96.88 482 ALA A C 1
ATOM 3808 O O . ALA A 1 482 ? 4.559 71.125 17.656 1 96.88 482 ALA A O 1
ATOM 3809 N N . ASP A 1 483 ? 3.457 70.125 16.047 1 96.06 483 ASP A N 1
ATOM 3810 C CA . ASP A 1 483 ? 2.945 71.312 15.406 1 96.06 483 ASP A CA 1
ATOM 3811 C C . ASP A 1 483 ? 1.647 71 14.648 1 96.06 483 ASP A C 1
ATOM 3813 O O . ASP A 1 483 ? 1.068 69.938 14.781 1 96.06 483 ASP A O 1
ATOM 3817 N N . ASN A 1 484 ? 1.174 71.938 13.914 1 93.69 484 ASN A N 1
ATOM 3818 C CA . ASN A 1 484 ? -0.136 71.875 13.281 1 93.69 484 ASN A CA 1
ATOM 3819 C C . ASN A 1 484 ? -0.193 70.688 12.289 1 93.69 484 ASN A C 1
ATOM 3821 O O . ASN A 1 484 ? -1.258 70.125 12.062 1 93.69 484 ASN A O 1
ATOM 3825 N N . THR A 1 485 ? 0.9 70.312 11.75 1 94.19 485 THR A N 1
ATOM 3826 C CA . THR A 1 485 ? 0.924 69.25 10.75 1 94.19 485 THR A CA 1
ATOM 3827 C C . THR A 1 485 ? 1.501 68 11.336 1 94.19 485 THR A C 1
ATOM 3829 O O . THR A 1 485 ? 1.523 66.938 10.672 1 94.19 485 THR A O 1
ATOM 3832 N N . HIS A 1 486 ? 1.955 68.062 12.531 1 96.56 486 HIS A N 1
ATOM 3833 C CA . HIS A 1 486 ? 2.525 66.938 13.25 1 96.56 486 HIS A CA 1
ATOM 3834 C C . HIS A 1 486 ? 1.86 66.75 14.609 1 96.56 486 HIS A C 1
ATOM 3836 O O . HIS A 1 486 ? 2.502 66.938 15.648 1 96.56 486 HIS A O 1
ATOM 3842 N N . PRO A 1 487 ? 0.631 66.375 14.562 1 96.12 487 PRO A N 1
ATOM 3843 C CA . PRO A 1 487 ? -0.11 66.25 15.82 1 96.12 487 PRO A CA 1
ATOM 3844 C C . PRO A 1 487 ? 0.278 65 16.625 1 96.12 487 PRO A C 1
ATOM 3846 O O . PRO A 1 487 ? 0.641 63.969 16.047 1 96.12 487 PRO A O 1
ATOM 3849 N N . LEU A 1 488 ? 0.229 65.125 17.938 1 97.44 488 LEU A N 1
ATOM 3850 C CA . LEU A 1 488 ? 0.373 63.969 18.844 1 97.44 488 LEU A CA 1
ATOM 3851 C C . LEU A 1 488 ? -0.929 63.688 19.594 1 97.44 488 LEU A C 1
ATOM 3853 O O . LEU A 1 488 ? -1.618 64.625 20 1 97.44 488 LEU A O 1
ATOM 3857 N N . GLY A 1 489 ? -1.249 62.438 19.672 1 97.19 489 GLY A N 1
ATOM 3858 C CA . GLY A 1 489 ? -2.426 62.031 20.422 1 97.19 489 GLY A CA 1
ATOM 3859 C C . GLY A 1 489 ? -3.727 62.344 19.719 1 97.19 489 GLY A C 1
ATOM 3860 O O . GLY A 1 489 ? -4.645 62.938 20.312 1 97.19 489 GLY A O 1
ATOM 3861 N N . ALA A 1 490 ? -3.77 62.094 18.422 1 96.69 490 ALA A N 1
ATOM 3862 C CA . ALA A 1 490 ? -5 62.312 17.656 1 96.69 490 ALA A CA 1
ATOM 3863 C C . ALA A 1 490 ? -5.926 61.094 17.766 1 96.69 490 ALA A C 1
ATOM 3865 O O . ALA A 1 490 ? -5.516 59.969 17.484 1 96.69 490 ALA A O 1
ATOM 3866 N N . PHE A 1 491 ? -7.16 61.344 18.266 1 97.25 491 PHE A N 1
ATOM 3867 C CA . PHE A 1 491 ? -8.195 60.312 18.219 1 97.25 491 PHE A CA 1
ATOM 3868 C C . PHE A 1 491 ? -8.797 60.219 16.828 1 97.25 491 PHE A C 1
ATOM 3870 O O . PHE A 1 491 ? -9.312 61.188 16.281 1 97.25 491 PHE A O 1
ATOM 3877 N N . VAL A 1 492 ? -8.688 59 16.219 1 97.38 492 VAL A N 1
ATOM 3878 C CA . VAL A 1 492 ? -9.148 58.812 14.844 1 97.38 492 VAL A CA 1
ATOM 3879 C C . VAL A 1 492 ? -10.211 57.719 14.805 1 97.38 492 VAL A C 1
ATOM 3881 O O . VAL A 1 492 ? -9.992 56.625 15.32 1 97.38 492 VAL A O 1
ATOM 3884 N N . TYR A 1 493 ? -11.367 58 14.273 1 98 493 TYR A N 1
ATOM 3885 C CA . TYR A 1 493 ? -12.445 57.031 14.062 1 98 493 TYR A CA 1
ATOM 3886 C C . TYR A 1 493 ? -12.672 56.812 12.57 1 98 493 TYR A C 1
ATOM 3888 O O . TYR A 1 493 ? -12.867 57.75 11.812 1 98 493 TYR A O 1
ATOM 3896 N N . GLN A 1 494 ? -12.609 55.531 12.203 1 98 494 GLN A N 1
ATOM 3897 C CA . GLN A 1 494 ? -12.773 55.156 10.797 1 98 494 GLN A CA 1
ATOM 3898 C C . GLN A 1 494 ? -13.938 54.188 10.625 1 98 494 GLN A C 1
ATOM 3900 O O . GLN A 1 494 ? -14.125 53.281 11.438 1 98 494 GLN A O 1
ATOM 3905 N N . THR A 1 495 ? -14.734 54.438 9.602 1 97.75 495 THR A N 1
ATOM 3906 C CA . THR A 1 495 ? -15.703 53.438 9.141 1 97.75 495 THR A CA 1
ATOM 3907 C C . THR A 1 495 ? -15.289 52.875 7.781 1 97.75 495 THR A C 1
ATOM 3909 O O . THR A 1 495 ? -14.508 53.5 7.059 1 97.75 495 THR A O 1
ATOM 3912 N N . LEU A 1 496 ? -15.695 51.656 7.531 1 96.94 496 LEU A N 1
ATOM 3913 C CA . LEU A 1 496 ? -15.344 51 6.285 1 96.94 496 LEU A CA 1
ATOM 3914 C C . LEU A 1 496 ? -16.594 50.469 5.574 1 96.94 496 LEU A C 1
ATOM 3916 O O . LEU A 1 496 ? -17.656 50.344 6.191 1 96.94 496 LEU A O 1
ATOM 3920 N N . ASN A 1 497 ? -16.5 50.188 4.285 1 95.88 497 ASN A N 1
ATOM 3921 C CA . ASN A 1 497 ? -17.578 49.625 3.49 1 95.88 497 ASN A CA 1
ATOM 3922 C C . ASN A 1 497 ? -17.047 48.594 2.482 1 95.88 497 ASN A C 1
ATOM 3924 O O . ASN A 1 497 ? -15.914 48.156 2.6 1 95.88 497 ASN A O 1
ATOM 3928 N N . GLN A 1 498 ? -17.875 48.25 1.528 1 94.56 498 GLN A N 1
ATOM 3929 C CA . GLN A 1 498 ? -17.547 47.188 0.587 1 94.56 498 GLN A CA 1
ATOM 3930 C C . GLN A 1 498 ? -16.344 47.562 -0.268 1 94.56 498 GLN A C 1
ATOM 3932 O O . GLN A 1 498 ? -15.547 46.688 -0.642 1 94.56 498 GLN A O 1
ATOM 3937 N N . THR A 1 499 ? -16.172 48.75 -0.568 1 95.44 499 THR A N 1
ATOM 3938 C CA . THR A 1 499 ? -15.062 49.188 -1.412 1 95.44 499 THR A CA 1
ATOM 3939 C C . THR A 1 499 ? -13.727 48.906 -0.718 1 95.44 499 THR A C 1
ATOM 3941 O O . THR A 1 499 ? -12.734 48.594 -1.373 1 95.44 499 THR A O 1
ATOM 3944 N N . ASP A 1 500 ? -13.648 49.031 0.567 1 95.44 500 ASP A N 1
ATOM 3945 C CA . ASP A 1 500 ? -12.445 48.719 1.334 1 95.44 500 ASP A CA 1
ATOM 3946 C C . ASP A 1 500 ? -12.125 47.25 1.269 1 95.44 500 ASP A C 1
ATOM 3948 O O . ASP A 1 500 ? -10.961 46.844 1.129 1 95.44 500 ASP A O 1
ATOM 3952 N N . PHE A 1 501 ? -13.102 46.469 1.351 1 93.25 501 PHE A N 1
ATOM 3953 C CA . PHE A 1 501 ? -12.914 45.031 1.362 1 93.25 501 PHE A CA 1
ATOM 3954 C C . PHE A 1 501 ? -12.594 44.5 -0.035 1 93.25 501 PHE A C 1
ATOM 3956 O O . PHE A 1 501 ? -11.836 43.562 -0.187 1 93.25 501 PHE A O 1
ATOM 3963 N N . ASP A 1 502 ? -13.203 45.125 -1.032 1 92.44 502 ASP A N 1
ATOM 3964 C CA . ASP A 1 502 ? -12.805 44.781 -2.4 1 92.44 502 ASP A CA 1
ATOM 3965 C C . ASP A 1 502 ? -11.328 45.094 -2.629 1 92.44 502 ASP A C 1
ATOM 3967 O O . ASP A 1 502 ? -10.633 44.344 -3.309 1 92.44 502 ASP A O 1
ATOM 3971 N N . PHE A 1 503 ? -10.953 46.219 -2.141 1 93.25 503 PHE A N 1
ATOM 3972 C CA . PHE A 1 503 ? -9.547 46.594 -2.227 1 93.25 503 PHE A CA 1
ATOM 3973 C C . PHE A 1 503 ? -8.672 45.531 -1.564 1 93.25 503 PHE A C 1
ATOM 3975 O O . PHE A 1 503 ? -7.66 45.125 -2.129 1 93.25 503 PHE A O 1
ATOM 3982 N N . PHE A 1 504 ? -9.031 45.125 -0.437 1 93.81 504 PHE A N 1
ATOM 3983 C CA . PHE A 1 504 ? -8.328 44.062 0.278 1 93.81 504 PHE A CA 1
ATOM 3984 C C . PHE A 1 504 ? -8.273 42.781 -0.561 1 93.81 504 PHE A C 1
ATOM 3986 O O . PHE A 1 504 ? -7.203 42.219 -0.768 1 93.81 504 PHE A O 1
ATOM 3993 N N . ASN A 1 505 ? -9.398 42.344 -1.032 1 91 505 ASN A N 1
ATOM 3994 C CA . ASN A 1 505 ? -9.516 41.062 -1.758 1 91 505 ASN A CA 1
ATOM 3995 C C . ASN A 1 505 ? -8.734 41.094 -3.07 1 91 505 ASN A C 1
ATOM 3997 O O . ASN A 1 505 ? -8.305 40.062 -3.568 1 91 505 ASN A O 1
ATOM 4001 N N . ARG A 1 506 ? -8.578 42.188 -3.568 1 90.56 506 ARG A N 1
ATOM 4002 C CA . ARG A 1 506 ? -7.855 42.344 -4.828 1 90.56 506 ARG A CA 1
ATOM 4003 C C . ARG A 1 506 ? -6.348 42.312 -4.598 1 90.56 506 ARG A C 1
ATOM 4005 O O . ARG A 1 506 ? -5.598 41.812 -5.441 1 90.56 506 ARG A O 1
ATOM 4012 N N . ASN A 1 507 ? -5.891 42.719 -3.438 1 91.94 507 ASN A N 1
ATOM 4013 C CA . ASN A 1 507 ? -4.469 43 -3.312 1 91.94 507 ASN A CA 1
ATOM 4014 C C . ASN A 1 507 ? -3.785 42.062 -2.324 1 91.94 507 ASN A C 1
ATOM 4016 O O . ASN A 1 507 ? -2.557 42 -2.287 1 91.94 507 ASN A O 1
ATOM 4020 N N . TYR A 1 508 ? -4.539 41.281 -1.673 1 92.12 508 TYR A N 1
ATOM 4021 C CA . TYR A 1 508 ? -3.971 40.531 -0.562 1 92.12 508 TYR A CA 1
ATOM 4022 C C . TYR A 1 508 ? -3.912 39.031 -0.885 1 92.12 508 TYR A C 1
ATOM 4024 O O . TYR A 1 508 ? -2.891 38.375 -0.657 1 92.12 508 TYR A O 1
ATOM 4032 N N . PRO A 1 509 ? -4.914 38.406 -1.415 1 86.19 509 PRO A N 1
ATOM 4033 C CA . PRO A 1 509 ? -4.988 36.969 -1.475 1 86.19 509 PRO A CA 1
ATOM 4034 C C . PRO A 1 509 ? -3.912 36.344 -2.375 1 86.19 509 PRO A C 1
ATOM 4036 O O . PRO A 1 509 ? -3.547 36.938 -3.393 1 86.19 509 PRO A O 1
ATOM 4039 N N . TYR A 1 510 ? -3.502 35.25 -1.862 1 83.25 510 TYR A N 1
ATOM 4040 C CA . TYR A 1 510 ? -2.6 34.375 -2.615 1 83.25 510 TYR A CA 1
ATOM 4041 C C . TYR A 1 510 ? -3.338 33.688 -3.746 1 83.25 510 TYR A C 1
ATOM 4043 O O . TYR A 1 510 ? -2.768 33.438 -4.812 1 83.25 510 TYR A O 1
ATOM 4051 N N . SER A 1 511 ? -4.555 33.344 -3.504 1 79 511 SER A N 1
ATOM 4052 C CA . SER A 1 511 ? -5.406 32.656 -4.477 1 79 511 SER A CA 1
ATOM 4053 C C . SER A 1 511 ? -6.801 33.281 -4.516 1 79 511 SER A C 1
ATOM 4055 O O . SER A 1 511 ? -7.281 33.781 -3.508 1 79 511 SER A O 1
ATOM 4057 N N . PRO A 1 512 ? -7.43 33.281 -5.648 1 71.19 512 PRO A N 1
ATOM 4058 C CA . PRO A 1 512 ? -8.766 33.875 -5.762 1 71.19 512 PRO A CA 1
ATOM 4059 C C . PRO A 1 512 ? -9.852 33 -5.137 1 71.19 512 PRO A C 1
ATOM 4061 O O . PRO A 1 512 ? -11 33.438 -5.008 1 71.19 512 PRO A O 1
ATOM 4064 N N . ARG A 1 513 ? -9.633 31.953 -4.754 1 60.34 513 ARG A N 1
ATOM 4065 C CA . ARG A 1 513 ? -10.641 30.953 -4.43 1 60.34 513 ARG A CA 1
ATOM 4066 C C . ARG A 1 513 ? -11.391 31.328 -3.156 1 60.34 513 ARG A C 1
ATOM 4068 O O . ARG A 1 513 ? -12.539 30.906 -2.963 1 60.34 513 ARG A O 1
ATOM 4075 N N . PHE A 1 514 ? -10.586 31.797 -2.07 1 63.91 514 PHE A N 1
ATOM 4076 C CA . PHE A 1 514 ? -11.18 31.938 -0.746 1 63.91 514 PHE A CA 1
ATOM 4077 C C . PHE A 1 514 ? -11.031 33.375 -0.24 1 63.91 514 PHE A C 1
ATOM 4079 O O . PHE A 1 514 ? -10.172 34.125 -0.71 1 63.91 514 PHE A O 1
ATOM 4086 N N . GLN A 1 515 ? -12.117 33.656 0.481 1 68.56 515 GLN A N 1
ATOM 4087 C CA . GLN A 1 515 ? -12.086 34.938 1.19 1 68.56 515 GLN A CA 1
ATOM 4088 C C . GLN A 1 515 ? -11.594 34.75 2.625 1 68.56 515 GLN A C 1
ATOM 4090 O O . GLN A 1 515 ? -12.102 33.906 3.355 1 68.56 515 GLN A O 1
ATOM 4095 N N . LEU A 1 516 ? -10.5 35.344 3.1 1 71.81 516 LEU A N 1
ATOM 4096 C CA . LEU A 1 516 ? -9.891 35.281 4.422 1 71.81 516 LEU A CA 1
ATOM 4097 C C . LEU A 1 516 ? -10.906 35.625 5.508 1 71.81 516 LEU A C 1
ATOM 4099 O O . LEU A 1 516 ? -10.742 35.25 6.664 1 71.81 516 LEU A O 1
ATOM 4103 N N . GLY A 1 517 ? -11.984 36.281 5.156 1 77.75 517 GLY A N 1
ATOM 4104 C CA . GLY A 1 517 ? -13 36.656 6.129 1 77.75 517 GLY A CA 1
ATOM 4105 C C . GLY A 1 517 ? -12.906 38.094 6.594 1 77.75 517 GLY A C 1
ATOM 4106 O O . GLY A 1 517 ? -13.719 38.531 7.406 1 77.75 517 GLY A O 1
ATOM 4107 N N . ILE A 1 518 ? -11.852 38.75 6.199 1 85.81 518 ILE A N 1
ATOM 4108 C CA . ILE A 1 518 ? -11.875 40.188 6.391 1 85.81 518 ILE A CA 1
ATOM 4109 C C . ILE A 1 518 ? -12.922 40.812 5.477 1 85.81 518 ILE A C 1
ATOM 4111 O O . ILE A 1 518 ? -12.859 40.656 4.254 1 85.81 518 ILE A O 1
ATOM 4115 N N . GLY A 1 519 ? -13.797 41.406 6.078 1 87.69 519 GLY A N 1
ATOM 4116 C CA . GLY A 1 519 ? -14.977 41.938 5.395 1 87.69 519 GLY A CA 1
ATOM 4117 C C . GLY A 1 519 ? -16.281 41.5 6.051 1 87.69 519 GLY A C 1
ATOM 4118 O O . GLY A 1 519 ? -16.266 40.812 7.059 1 87.69 519 GLY A O 1
ATOM 4119 N N . LYS A 1 520 ? -17.281 42.031 5.555 1 88.56 520 LYS A N 1
ATOM 4120 C CA . LYS A 1 520 ? -18.641 41.75 6.012 1 88.56 520 LYS A CA 1
ATOM 4121 C C . LYS A 1 520 ? -19.562 41.469 4.832 1 88.56 520 LYS A C 1
ATOM 4123 O O . LYS A 1 520 ? -20.078 42.375 4.195 1 88.56 520 LYS A O 1
ATOM 4128 N N . PRO A 1 521 ? -19.781 40.156 4.691 1 86.69 521 PRO A N 1
ATOM 4129 C CA . PRO A 1 521 ? -20.578 39.781 3.52 1 86.69 521 PRO A CA 1
ATOM 4130 C C . PRO A 1 521 ? -21.906 40.531 3.445 1 86.69 521 PRO A C 1
ATOM 4132 O O . PRO A 1 521 ? -22.609 40.625 4.445 1 86.69 521 PRO A O 1
ATOM 4135 N N . ASN A 1 522 ? -22.281 41.094 2.318 1 88.88 522 ASN A N 1
ATOM 4136 C CA . ASN A 1 522 ? -23.531 41.781 2.012 1 88.88 522 ASN A CA 1
ATOM 4137 C C . ASN A 1 522 ? -23.609 43.125 2.723 1 88.88 522 ASN A C 1
ATOM 4139 O O . ASN A 1 522 ? -24.703 43.625 2.979 1 88.88 522 ASN A O 1
ATOM 4143 N N . ILE A 1 523 ? -22.484 43.688 3.145 1 91.25 523 ILE A N 1
ATOM 4144 C CA . ILE A 1 523 ? -22.453 44.938 3.891 1 91.25 523 ILE A CA 1
ATOM 4145 C C . ILE A 1 523 ? -23.078 46.062 3.051 1 91.25 523 ILE A C 1
ATOM 4147 O O . ILE A 1 523 ? -23.531 47.062 3.59 1 91.25 523 ILE A O 1
ATOM 4151 N N . SER A 1 524 ? -23.141 45.844 1.757 1 89.69 524 SER A N 1
ATOM 4152 C CA . SER A 1 524 ? -23.734 46.844 0.871 1 89.69 524 SER A CA 1
ATOM 4153 C C . SER A 1 524 ? -25.188 47.094 1.207 1 89.69 524 SER A C 1
ATOM 4155 O O . SER A 1 524 ? -25.719 48.188 0.961 1 89.69 524 SER A O 1
ATOM 4157 N N . GLU A 1 525 ? -25.797 46.156 1.794 1 89.88 525 GLU A N 1
ATOM 4158 C CA . GLU A 1 525 ? -27.203 46.281 2.164 1 89.88 525 GLU A CA 1
ATOM 4159 C C . GLU A 1 525 ? -27.406 47.281 3.289 1 89.88 525 GLU A C 1
ATOM 4161 O O . GLU A 1 525 ? -28.5 47.812 3.459 1 89.88 525 GLU A O 1
ATOM 4166 N N . ALA A 1 526 ? -26.406 47.594 4.004 1 92.19 526 ALA A N 1
ATOM 4167 C CA . ALA A 1 526 ? -26.531 48.438 5.188 1 92.19 526 ALA A CA 1
ATOM 4168 C C . ALA A 1 526 ? -26.109 49.875 4.875 1 92.19 526 ALA A C 1
ATOM 4170 O O . ALA A 1 526 ? -26.062 50.719 5.77 1 92.19 526 ALA A O 1
ATOM 4171 N N . ASN A 1 527 ? -25.797 50.188 3.617 1 91.12 527 ASN A N 1
ATOM 4172 C CA . ASN A 1 527 ? -25.391 51.531 3.176 1 91.12 527 ASN A CA 1
ATOM 4173 C C . ASN A 1 527 ? -24.234 52.062 4.008 1 91.12 527 ASN A C 1
ATOM 4175 O O . ASN A 1 527 ? -24.281 53.188 4.492 1 91.12 527 ASN A O 1
ATOM 4179 N N . ALA A 1 528 ? -23.297 51.25 4.266 1 94.62 528 ALA A N 1
ATOM 4180 C CA . ALA A 1 528 ? -22.109 51.656 5.012 1 94.62 528 ALA A CA 1
ATOM 4181 C C . ALA A 1 528 ? -21.266 52.656 4.219 1 94.62 528 ALA A C 1
ATOM 4183 O O . ALA A 1 528 ? -21.172 52.562 2.992 1 94.62 528 ALA A O 1
ATOM 4184 N N . THR A 1 529 ? -20.641 53.594 4.867 1 95.12 529 THR A N 1
ATOM 4185 C CA . THR A 1 529 ? -19.766 54.594 4.25 1 95.12 529 THR A CA 1
ATOM 4186 C C . THR A 1 529 ? -18.328 54.406 4.723 1 95.12 529 THR A C 1
ATOM 4188 O O . THR A 1 529 ? -18.094 54.125 5.895 1 95.12 529 THR A O 1
ATOM 4191 N N . SER A 1 530 ? -17.422 54.531 3.717 1 96.31 530 SER A N 1
ATOM 4192 C CA . SER A 1 530 ? -16 54.562 4.043 1 96.31 530 SER A CA 1
ATOM 4193 C C . SER A 1 530 ? -15.5 55.969 4.309 1 96.31 530 SER A C 1
ATOM 4195 O O . SER A 1 530 ? -15.773 56.875 3.529 1 96.31 530 SER A O 1
ATOM 4197 N N . GLY A 1 531 ? -14.805 56.062 5.453 1 96.06 531 GLY A N 1
ATOM 4198 C CA . GLY A 1 531 ? -14.242 57.375 5.703 1 96.06 531 GLY A CA 1
ATOM 4199 C C . GLY A 1 531 ? -13.75 57.562 7.125 1 96.06 531 GLY A C 1
ATOM 4200 O O . GLY A 1 531 ? -13.883 56.656 7.953 1 96.06 531 GLY A O 1
ATOM 4201 N N . TYR A 1 532 ? -13.148 58.656 7.34 1 97.06 532 TYR A N 1
ATOM 4202 C CA . TYR A 1 532 ? -12.664 59.094 8.641 1 97.06 532 TYR A CA 1
ATOM 4203 C C . TYR A 1 532 ? -13.547 60.219 9.203 1 97.06 532 TYR A C 1
ATOM 4205 O O . TYR A 1 532 ? -14.008 61.094 8.461 1 97.06 532 TYR A O 1
ATOM 4213 N N . TRP A 1 533 ? -13.82 60.125 10.484 1 96.88 533 TRP A N 1
ATOM 4214 C CA . TRP A 1 533 ? -14.758 61.062 11.109 1 96.88 533 TRP A CA 1
ATOM 4215 C C . TRP A 1 533 ? -14.031 62.031 12.039 1 96.88 533 TRP A C 1
ATOM 4217 O O . TRP A 1 533 ? -13.086 61.656 12.727 1 96.88 533 TRP A O 1
ATOM 4227 N N . ASP A 1 534 ? -14.555 63.25 12.109 1 92.94 534 ASP A N 1
ATOM 4228 C CA . ASP A 1 534 ? -13.93 64.312 12.922 1 92.94 534 ASP A CA 1
ATOM 4229 C C . ASP A 1 534 ? -14.43 64.25 14.367 1 92.94 534 ASP A C 1
ATOM 4231 O O . ASP A 1 534 ? -15.578 63.844 14.617 1 92.94 534 ASP A O 1
ATOM 4235 N N . VAL A 1 535 ? -13.523 64.562 15.25 1 94.88 535 VAL A N 1
ATOM 4236 C CA . VAL A 1 535 ? -13.875 64.75 16.656 1 94.88 535 VAL A CA 1
ATOM 4237 C C . VAL A 1 535 ? -13.75 66.25 17 1 94.88 535 VAL A C 1
ATOM 4239 O O . VAL A 1 535 ? -13.062 67 16.312 1 94.88 535 VAL A O 1
ATOM 4242 N N . SER A 1 536 ? -14.562 66.625 17.984 1 94.19 536 SER A N 1
ATOM 4243 C CA . SER A 1 536 ? -14.516 68.062 18.438 1 94.19 536 SER A CA 1
ATOM 4244 C C . SER A 1 536 ? -14.305 68.125 19.953 1 94.19 536 SER A C 1
ATOM 4246 O O . SER A 1 536 ? -14.891 67.312 20.703 1 94.19 536 SER A O 1
ATOM 4248 N N . MET A 1 537 ? -13.477 69 20.359 1 93.94 537 MET A N 1
ATOM 4249 C CA . MET A 1 537 ? -13.273 69.25 21.781 1 93.94 537 MET A CA 1
ATOM 4250 C C . MET A 1 537 ? -14.445 70.062 22.375 1 93.94 537 MET A C 1
ATOM 4252 O O . MET A 1 537 ? -14.789 71.125 21.875 1 93.94 537 MET A O 1
ATOM 4256 N N . GLN A 1 538 ? -14.984 69.625 23.375 1 92.38 538 GLN A N 1
ATOM 4257 C CA . GLN A 1 538 ? -16.109 70.25 24.047 1 92.38 538 GLN A CA 1
ATOM 4258 C C . GLN A 1 538 ? -15.625 71.125 25.219 1 92.38 538 GLN A C 1
ATOM 4260 O O . GLN A 1 538 ? -16.141 72.188 25.469 1 92.38 538 GLN A O 1
ATOM 4265 N N . ASP A 1 539 ? -14.695 70.5 25.906 1 91.94 539 ASP A N 1
ATOM 4266 C CA . ASP A 1 539 ? -14.156 71.188 27.094 1 91.94 539 ASP A CA 1
ATOM 4267 C C . ASP A 1 539 ? -12.672 70.875 27.281 1 91.94 539 ASP A C 1
ATOM 4269 O O . ASP A 1 539 ? -12.219 69.75 26.906 1 91.94 539 ASP A O 1
ATOM 4273 N N . LEU A 1 540 ? -11.953 71.875 27.812 1 93.25 540 LEU A N 1
ATOM 4274 C CA . LEU A 1 540 ? -10.586 71.688 28.281 1 93.25 540 LEU A CA 1
ATOM 4275 C C . LEU A 1 540 ? -10.461 72.062 29.75 1 93.25 540 LEU A C 1
ATOM 4277 O O . LEU A 1 540 ? -10.852 73.125 30.141 1 93.25 540 LEU A O 1
ATOM 4281 N N . PHE A 1 541 ? -10.039 71.125 30.531 1 93.81 541 PHE A N 1
ATOM 4282 C CA . PHE A 1 541 ? -9.805 71.312 31.953 1 93.81 541 PHE A CA 1
ATOM 4283 C C . PHE A 1 541 ? -8.312 71.375 32.25 1 93.81 541 PHE A C 1
ATOM 4285 O O . PHE A 1 541 ? -7.574 70.438 31.828 1 93.81 541 PHE A O 1
ATOM 4292 N N . LYS A 1 542 ? -7.836 72.375 32.875 1 94.31 542 LYS A N 1
ATOM 4293 C CA . LYS A 1 542 ? -6.441 72.5 33.312 1 94.31 542 LYS A CA 1
ATOM 4294 C C . LYS A 1 542 ? -6.305 72.375 34.812 1 94.31 542 LYS A C 1
ATOM 4296 O O . LYS A 1 542 ? -7.098 72.938 35.562 1 94.31 542 LYS A O 1
ATOM 4301 N N . SER A 1 543 ? -5.395 71.562 35.219 1 94.88 543 SER A N 1
ATOM 4302 C CA . SER A 1 543 ? -5.195 71.375 36.656 1 94.88 543 SER A CA 1
ATOM 4303 C C . SER A 1 543 ? -4.797 72.688 37.344 1 94.88 543 SER A C 1
ATOM 4305 O O . SER A 1 543 ? -4.02 73.438 36.812 1 94.88 543 SER A O 1
ATOM 4307 N N . LYS A 1 544 ? -5.32 72.812 38.562 1 91.88 544 LYS A N 1
ATOM 4308 C CA . LYS A 1 544 ? -4.973 74 39.344 1 91.88 544 LYS A CA 1
ATOM 4309 C C . LYS A 1 544 ? -3.525 73.938 39.812 1 91.88 544 LYS A C 1
ATOM 4311 O O . LYS A 1 544 ? -2.836 74.938 39.875 1 91.88 544 LYS A O 1
ATOM 4316 N N . GLU A 1 545 ? -3.281 72.812 40.156 1 88.88 545 GLU A N 1
ATOM 4317 C CA . GLU A 1 545 ? -1.915 72.5 40.594 1 88.88 545 GLU A CA 1
ATOM 4318 C C . GLU A 1 545 ? -1.256 71.438 39.719 1 88.88 545 GLU A C 1
ATOM 4320 O O . GLU A 1 545 ? -1.912 70.5 39.281 1 88.88 545 GLU A O 1
ATOM 4325 N N . GLY A 1 546 ? -0.103 71.75 39.281 1 86.94 546 GLY A N 1
ATOM 4326 C CA . GLY A 1 546 ? 0.621 70.75 38.5 1 86.94 546 GLY A CA 1
ATOM 4327 C C . GLY A 1 546 ? 0.469 71 37 1 86.94 546 GLY A C 1
ATOM 4328 O O . GLY A 1 546 ? 0.162 72.125 36.562 1 86.94 546 GLY A O 1
ATOM 4329 N N . CYS A 1 547 ? 0.823 70 36.219 1 93.25 547 CYS A N 1
ATOM 4330 C CA . CYS A 1 547 ? 0.77 70.125 34.75 1 93.25 547 CYS A CA 1
ATOM 4331 C C . CYS A 1 547 ? -0.093 69 34.156 1 93.25 547 CYS A C 1
ATOM 4333 O O . CYS A 1 547 ? 0.428 68.062 33.594 1 93.25 547 CYS A O 1
ATOM 4335 N N . SER A 1 548 ? -1.426 69.125 34.312 1 95.12 548 SER A N 1
ATOM 4336 C CA . SER A 1 548 ? -2.375 68.125 33.812 1 95.12 548 SER A CA 1
ATOM 4337 C C . SER A 1 548 ? -3.523 68.812 33.062 1 95.12 548 SER A C 1
ATOM 4339 O O . SER A 1 548 ? -3.971 69.875 33.438 1 95.12 548 SER A O 1
ATOM 4341 N N . PHE A 1 549 ? -3.885 68.125 32.062 1 94.5 549 PHE A N 1
ATOM 4342 C CA . PHE A 1 549 ? -4.988 68.625 31.234 1 94.5 549 PHE A CA 1
ATOM 4343 C C . PHE A 1 549 ? -5.98 67.5 30.953 1 94.5 549 PHE A C 1
ATOM 4345 O O . PHE A 1 549 ? -5.582 66.375 30.75 1 94.5 549 PHE A O 1
ATOM 4352 N N . ILE A 1 550 ? -7.312 67.75 30.984 1 94.62 550 ILE A N 1
ATOM 4353 C CA . ILE A 1 550 ? -8.359 66.812 30.594 1 94.62 550 ILE A CA 1
ATOM 4354 C C . ILE A 1 550 ? -9.227 67.438 29.5 1 94.62 550 ILE A C 1
ATOM 4356 O O . ILE A 1 550 ? -9.734 68.562 29.641 1 94.62 550 ILE A O 1
ATOM 4360 N N . PHE A 1 551 ? -9.344 66.75 28.5 1 92.44 551 PHE A N 1
ATOM 4361 C CA . PHE A 1 551 ? -10.273 67.188 27.469 1 92.44 551 PHE A CA 1
ATOM 4362 C C . PHE A 1 551 ? -11.43 66.188 27.297 1 92.44 551 PHE A C 1
ATOM 4364 O O . PHE A 1 551 ? -11.25 65 27.453 1 92.44 551 PHE A O 1
ATOM 4371 N N . HIS A 1 552 ? -12.484 66.812 27.047 1 94.06 552 HIS A N 1
ATOM 4372 C CA . HIS A 1 552 ? -13.711 66.125 26.688 1 94.06 552 HIS A CA 1
ATOM 4373 C C . HIS A 1 552 ? -13.984 66.25 25.188 1 94.06 552 HIS A C 1
ATOM 4375 O O . HIS A 1 552 ? -14.148 67.312 24.672 1 94.06 552 HIS A O 1
ATOM 4381 N N . LEU A 1 553 ? -13.945 65.062 24.547 1 95.31 553 LEU A N 1
ATOM 4382 C CA . LEU A 1 553 ? -14.156 65 23.094 1 95.31 553 LEU A CA 1
ATOM 4383 C C . LEU A 1 553 ? -15.492 64.312 22.766 1 95.31 553 LEU A C 1
ATOM 4385 O O . LEU A 1 553 ? -15.953 63.469 23.5 1 95.31 553 LEU A O 1
ATOM 4389 N N . GLN A 1 554 ? -16.078 64.812 21.641 1 95.5 554 GLN A N 1
ATOM 4390 C CA . GLN A 1 554 ? -17.25 64.188 21.031 1 95.5 554 GLN A CA 1
ATOM 4391 C C . GLN A 1 554 ? -17.125 64.125 19.516 1 95.5 554 GLN A C 1
ATOM 4393 O O . GLN A 1 554 ? -16.469 65 18.906 1 95.5 554 GLN A O 1
ATOM 4398 N N . MET A 1 555 ? -17.75 63.094 19 1 96.5 555 MET A N 1
ATOM 4399 C CA . MET A 1 555 ? -17.781 63.062 17.547 1 96.5 555 MET A CA 1
ATOM 4400 C C . MET A 1 555 ? -18.547 64.25 16.984 1 96.5 555 MET A C 1
ATOM 4402 O O . MET A 1 555 ? -19.578 64.688 17.531 1 96.5 555 MET A O 1
ATOM 4406 N N . SER A 1 556 ? -18.031 64.875 15.883 1 95.88 556 SER A N 1
ATOM 4407 C CA . SER A 1 556 ? -18.656 66.062 15.289 1 95.88 556 SER A CA 1
ATOM 4408 C C . SER A 1 556 ? -19.984 65.688 14.633 1 95.88 556 SER A C 1
ATOM 4410 O O . SER A 1 556 ? -20.906 66.5 14.57 1 95.88 556 SER A O 1
ATOM 4412 N N . ASP A 1 557 ? -19.984 64.562 14.062 1 96.12 557 ASP A N 1
ATOM 4413 C CA . ASP A 1 557 ? -21.188 64.062 13.391 1 96.12 557 ASP A CA 1
ATOM 4414 C C . ASP A 1 557 ? -21.828 62.938 14.195 1 96.12 557 ASP A C 1
ATOM 4416 O O . ASP A 1 557 ? -21.266 61.844 14.305 1 96.12 557 ASP A O 1
ATOM 4420 N N . PRO A 1 558 ? -22.953 63.156 14.695 1 94.19 558 PRO A N 1
ATOM 4421 C CA . PRO A 1 558 ? -23.609 62.156 15.555 1 94.19 558 PRO A CA 1
ATOM 4422 C C . PRO A 1 558 ? -23.938 60.875 14.82 1 94.19 558 PRO A C 1
ATOM 4424 O O . PRO A 1 558 ? -24.188 59.844 15.453 1 94.19 558 PRO A O 1
ATOM 4427 N N . THR A 1 559 ? -23.938 60.938 13.508 1 94.62 559 THR A N 1
ATOM 4428 C CA . THR A 1 559 ? -24.234 59.719 12.742 1 94.62 559 THR A CA 1
ATOM 4429 C C . THR A 1 559 ? -23.156 58.656 12.969 1 94.62 559 THR A C 1
ATOM 4431 O O . THR A 1 559 ? -23.406 57.469 12.789 1 94.62 559 THR A O 1
ATOM 4434 N N . SER A 1 560 ? -21.953 59.031 13.328 1 95.88 560 SER A N 1
ATOM 4435 C CA . SER A 1 560 ? -20.875 58.125 13.641 1 95.88 560 SER A CA 1
ATOM 4436 C C . SER A 1 560 ? -21.219 57.25 14.836 1 95.88 560 SER A C 1
ATOM 4438 O O . SER A 1 560 ? -20.734 56.125 14.961 1 95.88 560 SER A O 1
ATOM 4440 N N . MET A 1 561 ? -22.062 57.75 15.688 1 94.56 561 MET A N 1
ATOM 4441 C CA . MET A 1 561 ? -22.531 57 16.844 1 94.56 561 MET A CA 1
ATOM 4442 C C . MET A 1 561 ? -23.812 56.25 16.516 1 94.56 561 MET A C 1
ATOM 4444 O O . MET A 1 561 ? -23.906 55.062 16.797 1 94.56 561 MET A O 1
ATOM 4448 N N . SER A 1 562 ? -24.812 56.938 15.93 1 94.75 562 SER A N 1
ATOM 4449 C CA . SER A 1 562 ? -26.125 56.344 15.727 1 94.75 562 SER A CA 1
ATOM 4450 C C . SER A 1 562 ? -26.078 55.25 14.68 1 94.75 562 SER A C 1
ATOM 4452 O O . SER A 1 562 ? -26.672 54.188 14.859 1 94.75 562 SER A O 1
ATOM 4454 N N . ASN A 1 563 ? -25.328 55.469 13.57 1 95.62 563 ASN A N 1
ATOM 4455 C CA . ASN A 1 563 ? -25.266 54.5 12.484 1 95.62 563 ASN A CA 1
ATOM 4456 C C . ASN A 1 563 ? -24.094 53.531 12.648 1 95.62 563 ASN A C 1
ATOM 4458 O O . ASN A 1 563 ? -24.062 52.469 12.016 1 95.62 563 ASN A O 1
ATOM 4462 N N . TYR A 1 564 ? -23.203 53.938 13.445 1 96.56 564 TYR A N 1
ATOM 4463 C CA . TYR A 1 564 ? -22.016 53.094 13.68 1 96.56 564 TYR A CA 1
ATOM 4464 C C . TYR A 1 564 ? -21.75 52.938 15.164 1 96.56 564 TYR A C 1
ATOM 4466 O O . TYR A 1 564 ? -22.672 52.625 15.938 1 96.56 564 TYR A O 1
ATOM 4474 N N . GLY A 1 565 ? -20.562 52.938 15.594 1 96.56 565 GLY A N 1
ATOM 4475 C CA . GLY A 1 565 ? -20.297 52.594 16.984 1 96.56 565 GLY A CA 1
ATOM 4476 C C . GLY A 1 565 ? -19.297 53.531 17.641 1 96.56 565 GLY A C 1
ATOM 4477 O O . GLY A 1 565 ? -18.641 53.156 18.609 1 96.56 565 GLY A O 1
ATOM 4478 N N . ALA A 1 566 ? -19.141 54.719 17.125 1 97.94 566 ALA A N 1
ATOM 4479 C CA . ALA A 1 566 ? -18.25 55.656 17.812 1 97.94 566 ALA A CA 1
ATOM 4480 C C . ALA A 1 566 ? -18.719 55.906 19.25 1 97.94 566 ALA A C 1
ATOM 4482 O O . ALA A 1 566 ? -19.922 56 19.516 1 97.94 566 ALA A O 1
ATOM 4483 N N . PRO A 1 567 ? -17.812 56 20.188 1 97.56 567 PRO A N 1
ATOM 4484 C CA . PRO A 1 567 ? -18.219 56.281 21.562 1 97.56 567 PRO A CA 1
ATOM 4485 C C . PRO A 1 567 ? -18.891 57.625 21.719 1 97.56 567 PRO A C 1
ATOM 4487 O O . PRO A 1 567 ? -18.547 58.594 21.016 1 97.56 567 PRO A O 1
ATOM 4490 N N . ALA A 1 568 ? -19.734 57.781 22.672 1 96.12 568 ALA A N 1
ATOM 4491 C CA . ALA A 1 568 ? -20.484 59 22.891 1 96.12 568 ALA A CA 1
ATOM 4492 C C . ALA A 1 568 ? -19.594 60.062 23.547 1 96.12 568 ALA A C 1
ATOM 4494 O O . ALA A 1 568 ? -19.734 61.25 23.281 1 96.12 568 ALA A O 1
ATOM 4495 N N . VAL A 1 569 ? -18.797 59.594 24.422 1 96.06 569 VAL A N 1
ATOM 4496 C CA . VAL A 1 569 ? -17.938 60.5 25.188 1 96.06 569 VAL A CA 1
ATOM 4497 C C . VAL A 1 569 ? -16.516 59.969 25.188 1 96.06 569 VAL A C 1
ATOM 4499 O O . VAL A 1 569 ? -16.297 58.75 25.344 1 96.06 569 VAL A O 1
ATOM 4502 N N . ILE A 1 570 ? -15.562 60.844 24.953 1 97.69 570 ILE A N 1
ATOM 4503 C CA . ILE A 1 570 ? -14.148 60.469 24.984 1 97.69 570 ILE A CA 1
ATOM 4504 C C . ILE A 1 570 ? -13.398 61.469 25.891 1 97.69 570 ILE A C 1
ATOM 4506 O O . ILE A 1 570 ? -13.555 62.688 25.75 1 97.69 570 ILE A O 1
ATOM 4510 N N . TYR A 1 571 ? -12.688 60.969 26.797 1 97.25 571 TYR A N 1
ATOM 4511 C CA . TYR A 1 571 ? -11.812 61.781 27.625 1 97.25 571 TYR A CA 1
ATOM 4512 C C . TYR A 1 571 ? -10.344 61.438 27.375 1 97.25 571 TYR A C 1
ATOM 4514 O O . TYR A 1 571 ? -10 60.25 27.203 1 97.25 571 TYR A O 1
ATOM 4522 N N . VAL A 1 572 ? -9.516 62.438 27.281 1 97.06 572 VAL A N 1
ATOM 4523 C CA . VAL A 1 572 ? -8.07 62.25 27.25 1 97.06 572 VAL A CA 1
ATOM 4524 C C . VAL A 1 572 ? -7.418 63.125 28.328 1 97.06 572 VAL A C 1
ATOM 4526 O O . VAL A 1 572 ? -7.656 64.312 28.406 1 97.06 572 VAL A O 1
ATOM 4529 N N . LYS A 1 573 ? -6.664 62.531 29.125 1 96.5 573 LYS A N 1
ATOM 4530 C CA . LYS A 1 573 ? -5.938 63.25 30.188 1 96.5 573 LYS A CA 1
ATOM 4531 C C . LYS A 1 573 ? -4.43 63.188 29.953 1 96.5 573 LYS A C 1
ATOM 4533 O O . LYS A 1 573 ? -3.877 62.094 29.719 1 96.5 573 LYS A O 1
ATOM 4538 N N . TYR A 1 574 ? -3.799 64.312 29.922 1 95.81 574 TYR A N 1
ATOM 4539 C CA . TYR A 1 574 ? -2.348 64.375 29.844 1 95.81 574 TYR A CA 1
ATOM 4540 C C . TYR A 1 574 ? -1.766 64.875 31.172 1 95.81 574 TYR A C 1
ATOM 4542 O O . TYR A 1 574 ? -2.283 65.812 31.766 1 95.81 574 TYR A O 1
ATOM 4550 N N . THR A 1 575 ? -0.77 64.25 31.641 1 96.31 575 THR A N 1
ATOM 4551 C CA . THR A 1 575 ? -0.032 64.688 32.812 1 96.31 575 THR A CA 1
ATOM 4552 C C . THR A 1 575 ? 1.464 64.75 32.531 1 96.31 575 THR A C 1
ATOM 4554 O O . THR A 1 575 ? 2.104 63.719 32.281 1 96.31 575 THR A O 1
ATOM 4557 N N . GLY A 1 576 ? 2.018 66 32.531 1 95.62 576 GLY A N 1
ATOM 4558 C CA . GLY A 1 576 ? 3.443 66.188 32.312 1 95.62 576 GLY A CA 1
ATOM 4559 C C . GLY A 1 576 ? 4.266 66 33.594 1 95.62 576 GLY A C 1
ATOM 4560 O O . GLY A 1 576 ? 3.953 66.625 34.625 1 95.62 576 GLY A O 1
ATOM 4561 N N . ASN A 1 577 ? 5.258 65.188 33.469 1 95.44 577 ASN A N 1
ATOM 4562 C CA . ASN A 1 577 ? 6.129 64.938 34.625 1 95.44 577 ASN A CA 1
ATOM 4563 C C . ASN A 1 577 ? 7.594 65.188 34.281 1 95.44 577 ASN A C 1
ATOM 4565 O O . ASN A 1 577 ? 8.07 64.812 33.219 1 95.44 577 ASN A O 1
ATOM 4569 N N . VAL A 1 578 ? 8.234 65.938 35.156 1 94 578 VAL A N 1
ATOM 4570 C CA . VAL A 1 578 ? 9.68 66.062 35.062 1 94 578 VAL A CA 1
ATOM 4571 C C . VAL A 1 578 ? 10.344 64.938 35.875 1 94 578 VAL A C 1
ATOM 4573 O O . VAL A 1 578 ? 10.305 65 37.125 1 94 578 VAL A O 1
ATOM 4576 N N . VAL A 1 579 ? 10.906 64 35.25 1 91.12 579 VAL A N 1
ATOM 4577 C CA . VAL A 1 579 ? 11.484 62.844 35.875 1 91.12 579 VAL A CA 1
ATOM 4578 C C . VAL A 1 579 ? 12.891 63.188 36.375 1 91.12 579 VAL A C 1
ATOM 4580 O O . VAL A 1 579 ? 13.281 62.75 37.469 1 91.12 579 VAL A O 1
ATOM 4583 N N . SER A 1 580 ? 13.664 63.812 35.562 1 91.44 580 SER A N 1
ATOM 4584 C CA . SER A 1 580 ? 14.992 64.312 35.875 1 91.44 580 SER A CA 1
ATOM 4585 C C . SER A 1 580 ? 15.352 65.5 35.031 1 91.44 580 SER A C 1
ATOM 4587 O O . SER A 1 580 ? 14.531 66 34.219 1 91.44 580 SER A O 1
ATOM 4589 N N . LYS A 1 581 ? 16.594 65.875 35.219 1 88.75 581 LYS A N 1
ATOM 4590 C CA . LYS A 1 581 ? 17.047 67 34.438 1 88.75 581 LYS A CA 1
ATOM 4591 C C . LYS A 1 581 ? 17.078 66.688 32.938 1 88.75 581 LYS A C 1
ATOM 4593 O O . LYS A 1 581 ? 16.969 67.562 32.094 1 88.75 581 LYS A O 1
ATOM 4598 N N . GLN A 1 582 ? 17.188 65.438 32.719 1 91.06 582 GLN A N 1
ATOM 4599 C CA . GLN A 1 582 ? 17.391 65 31.344 1 91.06 582 GLN A CA 1
ATOM 4600 C C . GLN A 1 582 ? 16.234 64.125 30.844 1 91.06 582 GLN A C 1
ATOM 4602 O O . GLN A 1 582 ? 16.297 63.562 29.75 1 91.06 582 GLN A O 1
ATOM 4607 N N . MET A 1 583 ? 15.25 64 31.609 1 93.19 583 MET A N 1
ATOM 4608 C CA . MET A 1 583 ? 14.156 63.156 31.219 1 93.19 583 MET A CA 1
ATOM 4609 C C . MET A 1 583 ? 12.82 63.688 31.703 1 93.19 583 MET A C 1
ATOM 4611 O O . MET A 1 583 ? 12.688 64.125 32.844 1 93.19 583 MET A O 1
ATOM 4615 N N . SER A 1 584 ? 11.891 63.781 30.828 1 95.31 584 SER A N 1
ATOM 4616 C CA . SER A 1 584 ? 10.508 64.125 31.141 1 95.31 584 SER A CA 1
ATOM 4617 C C . SER A 1 584 ? 9.555 63.062 30.594 1 95.31 584 SER A C 1
ATOM 4619 O O . SER A 1 584 ? 9.953 62.219 29.766 1 95.31 584 SER A O 1
ATOM 4621 N N . SER A 1 585 ? 8.43 63 31.094 1 96.56 585 SER A N 1
ATOM 4622 C CA . SER A 1 585 ? 7.43 62.062 30.594 1 96.56 585 SER A CA 1
ATOM 4623 C C . SER A 1 585 ? 6.035 62.688 30.625 1 96.56 585 SER A C 1
ATOM 4625 O O . SER A 1 585 ? 5.801 63.688 31.312 1 96.56 585 SER A O 1
ATOM 4627 N N . ILE A 1 586 ? 5.219 62.188 29.812 1 97.06 586 ILE A N 1
ATOM 4628 C CA . ILE A 1 586 ? 3.809 62.562 29.781 1 97.06 586 ILE A CA 1
ATOM 4629 C C . ILE A 1 586 ? 2.947 61.281 29.906 1 97.06 586 ILE A C 1
ATOM 4631 O O . ILE A 1 586 ? 2.99 60.406 29.047 1 97.06 586 ILE A O 1
ATOM 4635 N N . ASP A 1 587 ? 2.174 61.156 30.969 1 97.25 587 ASP A N 1
ATOM 4636 C CA . ASP A 1 587 ? 1.165 60.125 31.078 1 97.25 587 ASP A CA 1
ATOM 4637 C C . ASP A 1 587 ? -0.11 60.5 30.328 1 97.25 587 ASP A C 1
ATOM 4639 O O . ASP A 1 587 ? -0.588 61.625 30.438 1 97.25 587 ASP A O 1
ATOM 4643 N N . VAL A 1 588 ? -0.548 59.594 29.562 1 97.56 588 VAL A N 1
ATOM 4644 C CA . VAL A 1 588 ? -1.776 59.812 28.812 1 97.56 588 VAL A CA 1
ATOM 4645 C C . VAL A 1 588 ? -2.811 58.75 29.172 1 97.56 588 VAL A C 1
ATOM 4647 O O . VAL A 1 588 ? -2.51 57.562 29.172 1 97.56 588 VAL A O 1
ATOM 4650 N N . GLU A 1 589 ? -3.992 59.125 29.516 1 97.5 589 GLU A N 1
ATOM 4651 C CA . GLU A 1 589 ? -5.141 58.25 29.719 1 97.5 589 GLU A CA 1
ATOM 4652 C C . GLU A 1 589 ? -6.27 58.594 28.75 1 97.5 589 GLU A C 1
ATOM 4654 O O . GLU A 1 589 ? -6.785 59.719 28.75 1 97.5 589 GLU A O 1
ATOM 4659 N N . LEU A 1 590 ? -6.535 57.688 27.875 1 98.12 590 LEU A N 1
ATOM 4660 C CA . LEU A 1 590 ? -7.664 57.812 26.953 1 98.12 590 LEU A CA 1
ATOM 4661 C C . LEU A 1 590 ? -8.812 56.906 27.391 1 98.12 590 LEU A C 1
ATOM 4663 O O . LEU A 1 590 ? -8.625 55.688 27.578 1 98.12 590 LEU A O 1
ATOM 4667 N N . GLN A 1 591 ? -10.008 57.438 27.594 1 98 591 GLN A N 1
ATOM 4668 C CA . GLN A 1 591 ? -11.18 56.688 27.984 1 98 591 GLN A CA 1
ATOM 4669 C C . GLN A 1 591 ? -12.375 57 27.094 1 98 591 GLN A C 1
ATOM 4671 O O . GLN A 1 591 ? -12.594 58.156 26.734 1 98 591 GLN A O 1
ATOM 4676 N N . TRP A 1 592 ? -13.023 56 26.656 1 98.12 592 TRP A N 1
ATOM 4677 C CA . TRP A 1 592 ? -14.297 56.25 25.984 1 98.12 592 TRP A CA 1
ATOM 4678 C C . TRP A 1 592 ? -15.461 55.719 26.812 1 98.12 592 TRP A C 1
ATOM 4680 O O . TRP A 1 592 ? -15.281 54.812 27.641 1 98.12 592 TRP A O 1
ATOM 4690 N N . PHE A 1 593 ? -16.625 56.281 26.656 1 97.5 593 PHE A N 1
ATOM 4691 C CA . PHE A 1 593 ? -17.828 55.906 27.391 1 97.5 593 PHE A CA 1
ATOM 4692 C C . PHE A 1 593 ? -19.031 55.781 26.469 1 97.5 593 PHE A C 1
ATOM 4694 O O . PHE A 1 593 ? -19.109 56.5 25.469 1 97.5 593 PHE A O 1
ATOM 4701 N N . GLN A 1 594 ? -19.828 54.844 26.781 1 96.88 594 GLN A N 1
ATOM 4702 C CA . GLN A 1 594 ? -21.109 54.656 26.125 1 96.88 594 GLN A CA 1
ATOM 4703 C C . GLN A 1 594 ? -20.953 54.375 24.641 1 96.88 594 GLN A C 1
ATOM 4705 O O . GLN A 1 594 ? -21.594 55.031 23.797 1 96.88 594 GLN A O 1
ATOM 4710 N N . LYS A 1 595 ? -20 53.562 24.312 1 97.62 595 LYS A N 1
ATOM 4711 C CA . LYS A 1 595 ? -19.906 53.062 22.938 1 97.62 595 LYS A CA 1
ATOM 4712 C C . LYS A 1 595 ? -21.094 52.156 22.609 1 97.62 595 LYS A C 1
ATOM 4714 O O . LYS A 1 595 ? -21.359 51.188 23.328 1 97.62 595 LYS A O 1
ATOM 4719 N N . PRO A 1 596 ? -21.797 52.438 21.594 1 96.19 596 PRO A N 1
ATOM 4720 C CA . PRO A 1 596 ? -22.891 51.531 21.234 1 96.19 596 PRO A CA 1
ATOM 4721 C C . PRO A 1 596 ? -22.391 50.281 20.531 1 96.19 596 PRO A C 1
ATOM 4723 O O . PRO A 1 596 ? -21.391 50.312 19.828 1 96.19 596 PRO A O 1
ATOM 4726 N N . PRO A 1 597 ? -23.062 49.125 20.812 1 94.88 597 PRO A N 1
ATOM 4727 C CA . PRO A 1 597 ? -22.703 47.938 20.062 1 94.88 597 PRO A CA 1
ATOM 4728 C C . PRO A 1 597 ? -23 48.062 18.562 1 94.88 597 PRO A C 1
ATOM 4730 O O . PRO A 1 597 ? -24 48.688 18.188 1 94.88 597 PRO A O 1
ATOM 4733 N N . THR A 1 598 ? -22.141 47.656 17.734 1 95.19 598 THR A N 1
ATOM 4734 C CA . THR A 1 598 ? -22.391 47.719 16.297 1 95.19 598 THR A CA 1
ATOM 4735 C C . THR A 1 598 ? -21.688 46.562 15.578 1 95.19 598 THR A C 1
ATOM 4737 O O . THR A 1 598 ? -20.641 46.094 16.031 1 95.19 598 THR A O 1
ATOM 4740 N N . ARG A 1 599 ? -22.266 46.094 14.523 1 93.25 599 ARG A N 1
ATOM 4741 C CA . ARG A 1 599 ? -21.672 45.125 13.617 1 93.25 599 ARG A CA 1
ATOM 4742 C C . ARG A 1 599 ? -21.078 45.812 12.391 1 93.25 599 ARG A C 1
ATOM 4744 O O . ARG A 1 599 ? -20.344 45.188 11.617 1 93.25 599 ARG A O 1
ATOM 4751 N N . MET A 1 600 ? -21.438 47.125 12.289 1 95.62 600 MET A N 1
ATOM 4752 C CA . MET A 1 600 ? -20.906 47.906 11.172 1 95.62 600 MET A CA 1
ATOM 4753 C C . MET A 1 600 ? -19.391 48 11.242 1 95.62 600 MET A C 1
ATOM 4755 O O . MET A 1 600 ? -18.812 48.094 12.336 1 95.62 600 MET A O 1
ATOM 4759 N N . PRO A 1 601 ? -18.719 47.875 10.047 1 95.81 601 PRO A N 1
ATOM 4760 C CA . PRO A 1 601 ? -17.25 47.844 10.086 1 95.81 601 PRO A CA 1
ATOM 4761 C C . PRO A 1 601 ? -16.656 49.188 10.555 1 95.81 601 PRO A C 1
ATOM 4763 O O . PRO A 1 601 ? -16.984 50.25 10.008 1 95.81 601 PRO A O 1
ATOM 4766 N N . GLU A 1 602 ? -15.836 49.125 11.492 1 97.06 602 GLU A N 1
ATOM 4767 C CA . GLU A 1 602 ? -15.242 50.312 12.102 1 97.06 602 GLU A CA 1
ATOM 4768 C C . GLU A 1 602 ? -13.852 50.031 12.656 1 97.06 602 GLU A C 1
ATOM 4770 O O . GLU A 1 602 ? -13.477 48.875 12.805 1 97.06 602 GLU A O 1
ATOM 4775 N N . SER A 1 603 ? -13.102 51.062 12.875 1 97.56 603 SER A N 1
ATOM 4776 C CA . SER A 1 603 ? -11.797 51.031 13.523 1 97.56 603 SER A CA 1
ATOM 4777 C C . SER A 1 603 ? -11.5 52.312 14.258 1 97.56 603 SER A C 1
ATOM 4779 O O . SER A 1 603 ? -11.953 53.406 13.852 1 97.56 603 SER A O 1
ATOM 4781 N N . ILE A 1 604 ? -10.859 52.219 15.375 1 98.19 604 ILE A N 1
ATOM 4782 C CA . ILE A 1 604 ? -10.508 53.375 16.203 1 98.19 604 ILE A CA 1
ATOM 4783 C C . ILE A 1 604 ? -9.008 53.375 16.469 1 98.19 604 ILE A C 1
ATOM 4785 O O . ILE A 1 604 ? -8.406 52.344 16.734 1 98.19 604 ILE A O 1
ATOM 4789 N N . TYR A 1 605 ? -8.414 54.625 16.406 1 98.44 605 TYR A N 1
ATOM 4790 C CA . TYR A 1 605 ? -6.969 54.75 16.547 1 98.44 605 TYR A CA 1
ATOM 4791 C C . TYR A 1 605 ? -6.609 55.906 17.484 1 98.44 605 TYR A C 1
ATOM 4793 O O . TYR A 1 605 ? -7.422 56.812 17.719 1 98.44 605 TYR A O 1
ATOM 4801 N N . PHE A 1 606 ? -5.48 55.781 18.125 1 98.25 606 PHE A N 1
ATOM 4802 C CA . PHE A 1 606 ? -4.766 56.875 18.781 1 98.25 606 PHE A CA 1
ATOM 4803 C C . PHE A 1 606 ? -3.424 57.125 18.094 1 98.25 606 PHE A C 1
ATOM 4805 O O . PHE A 1 606 ? -2.535 56.25 18.141 1 98.25 606 PHE A O 1
ATOM 4812 N N . MET A 1 607 ? -3.246 58.25 17.453 1 98.31 607 MET A N 1
ATOM 4813 C CA . MET A 1 607 ? -2.207 58.438 16.438 1 98.31 607 MET A CA 1
ATOM 4814 C C . MET A 1 607 ? -1.171 59.469 16.891 1 98.31 607 MET A C 1
ATOM 4816 O O . MET A 1 607 ? -1.517 60.469 17.5 1 98.31 607 MET A O 1
ATOM 4820 N N . PHE A 1 608 ? 0.071 59.25 16.594 1 98.31 608 PHE A N 1
ATOM 4821 C CA . PHE A 1 608 ? 1.204 60.094 16.906 1 98.31 608 PHE A CA 1
ATOM 4822 C C . PHE A 1 608 ? 2.062 60.344 15.672 1 98.31 608 PHE A C 1
ATOM 4824 O O . PHE A 1 608 ? 2.602 59.375 15.102 1 98.31 608 PHE A O 1
ATOM 4831 N N . ARG A 1 609 ? 2.176 61.531 15.25 1 97.69 609 ARG A N 1
ATOM 4832 C CA . ARG A 1 609 ? 3.051 61.938 14.156 1 97.69 609 ARG A CA 1
ATOM 4833 C C . ARG A 1 609 ? 3.947 63.094 14.586 1 97.69 609 ARG A C 1
ATOM 4835 O O . ARG A 1 609 ? 3.742 64.25 14.172 1 97.69 609 ARG A O 1
ATOM 4842 N N . PRO A 1 610 ? 4.988 62.844 15.297 1 97.31 610 PRO A N 1
ATOM 4843 C CA . PRO A 1 610 ? 5.859 63.906 15.781 1 97.31 610 PRO A CA 1
ATOM 4844 C C . PRO A 1 610 ? 6.59 64.625 14.648 1 97.31 610 PRO A C 1
ATOM 4846 O O . PRO A 1 610 ? 6.691 64.125 13.539 1 97.31 610 PRO A O 1
ATOM 4849 N N . ILE A 1 611 ? 7.066 65.812 15 1 96.38 611 ILE A N 1
ATOM 4850 C CA . ILE A 1 611 ? 7.887 66.562 14.062 1 96.38 611 ILE A CA 1
ATOM 4851 C C . ILE A 1 611 ? 9.07 65.688 13.609 1 96.38 611 ILE A C 1
ATOM 4853 O O . ILE A 1 611 ? 9.734 65.062 14.43 1 96.38 611 ILE A O 1
ATOM 4857 N N . SER A 1 612 ? 9.266 65.75 12.344 1 94.44 612 SER A N 1
ATOM 4858 C CA . SER A 1 612 ? 10.32 64.938 11.758 1 94.44 612 SER A CA 1
ATOM 4859 C C . SER A 1 612 ? 11.695 65.375 12.227 1 94.44 612 SER A C 1
ATOM 4861 O O . SER A 1 612 ? 11.969 66.562 12.32 1 94.44 612 SER A O 1
ATOM 4863 N N . ASN A 1 613 ? 12.445 64.375 12.602 1 93.75 613 ASN A N 1
ATOM 4864 C CA . ASN A 1 613 ? 13.852 64.562 12.961 1 93.75 613 ASN A CA 1
ATOM 4865 C C . ASN A 1 613 ? 14.742 63.562 12.258 1 93.75 613 ASN A C 1
ATOM 4867 O O . ASN A 1 613 ? 14.672 62.375 12.547 1 93.75 613 ASN A O 1
ATOM 4871 N N . PRO A 1 614 ? 15.633 64 11.406 1 92.56 614 PRO A N 1
ATOM 4872 C CA . PRO A 1 614 ? 16.453 63.094 10.602 1 92.56 614 PRO A CA 1
ATOM 4873 C C . PRO A 1 614 ? 17.406 62.25 11.453 1 92.56 614 PRO A C 1
ATOM 4875 O O . PRO A 1 614 ? 17.922 61.25 10.984 1 92.56 614 PRO A O 1
ATOM 4878 N N . LYS A 1 615 ? 17.609 62.656 12.672 1 94 615 LYS A N 1
ATOM 4879 C CA . LYS A 1 615 ? 18.516 61.906 13.547 1 94 615 LYS A CA 1
ATOM 4880 C C . LYS A 1 615 ? 17.797 60.75 14.219 1 94 615 LYS A C 1
ATOM 4882 O O . LYS A 1 615 ? 18.438 59.875 14.812 1 94 615 LYS A O 1
ATOM 4887 N N . LEU A 1 616 ? 16.562 60.75 14.148 1 96.31 616 LEU A N 1
ATOM 4888 C CA . LEU A 1 616 ? 15.766 59.75 14.836 1 96.31 616 LEU A CA 1
ATOM 4889 C C . LEU A 1 616 ? 15.156 58.781 13.844 1 96.31 616 LEU A C 1
ATOM 4891 O O . LEU A 1 616 ? 14.922 59.125 12.688 1 96.31 616 LEU A O 1
ATOM 4895 N N . SER A 1 617 ? 15.023 57.531 14.266 1 96.56 617 SER A N 1
ATOM 4896 C CA . SER A 1 617 ? 14.359 56.5 13.477 1 96.56 617 SER A CA 1
ATOM 4897 C C . SER A 1 617 ? 13.344 55.75 14.32 1 96.56 617 SER A C 1
ATOM 4899 O O . SER A 1 617 ? 13.492 55.625 15.547 1 96.56 617 SER A O 1
ATOM 4901 N N . TRP A 1 618 ? 12.375 55.25 13.609 1 98 618 TRP A N 1
ATOM 4902 C CA . TRP A 1 618 ? 11.328 54.5 14.289 1 98 618 TRP A CA 1
ATOM 4903 C C . TRP A 1 618 ? 11.742 53.062 14.492 1 98 618 TRP A C 1
ATOM 4905 O O . TRP A 1 618 ? 12.367 52.469 13.617 1 98 618 TRP A O 1
ATOM 4915 N N . LYS A 1 619 ? 11.383 52.531 15.641 1 98.31 619 LYS A N 1
ATOM 4916 C CA . LYS A 1 619 ? 11.523 51.125 15.977 1 98.31 619 LYS A CA 1
ATOM 4917 C C . LYS A 1 619 ? 10.289 50.594 16.688 1 98.31 619 LYS A C 1
ATOM 4919 O O . LYS A 1 619 ? 9.625 51.344 17.422 1 98.31 619 LYS A O 1
ATOM 4924 N N . LEU A 1 620 ? 9.992 49.375 16.438 1 98.44 620 LEU A N 1
ATOM 4925 C CA . LEU A 1 620 ? 8.953 48.656 17.156 1 98.44 620 LEU A CA 1
ATOM 4926 C C . LEU A 1 620 ? 9.555 47.75 18.219 1 98.44 620 LEU A C 1
ATOM 4928 O O . LEU A 1 620 ? 10.5 47 17.938 1 98.44 620 LEU A O 1
ATOM 4932 N N . HIS A 1 621 ? 9.109 47.844 19.422 1 98.31 621 HIS A N 1
ATOM 4933 C CA . HIS A 1 621 ? 9.555 46.875 20.438 1 98.31 621 HIS A CA 1
ATOM 4934 C C . HIS A 1 621 ? 8.648 45.656 20.484 1 98.31 621 HIS A C 1
ATOM 4936 O O . HIS A 1 621 ? 7.52 45.75 20.984 1 98.31 621 HIS A O 1
ATOM 4942 N N . LYS A 1 622 ? 9.133 44.531 19.984 1 98.19 622 LYS A N 1
ATOM 4943 C CA . LYS A 1 622 ? 8.375 43.281 19.859 1 98.19 622 LYS A CA 1
ATOM 4944 C C . LYS A 1 622 ? 9.062 42.156 20.625 1 98.19 622 LYS A C 1
ATOM 4946 O O . LYS A 1 622 ? 10.234 41.875 20.391 1 98.19 622 LYS A O 1
ATOM 4951 N N . VAL A 1 623 ? 8.391 41.531 21.484 1 98.12 623 VAL A N 1
ATOM 4952 C CA . VAL A 1 623 ? 8.859 40.344 22.203 1 98.12 623 VAL A CA 1
ATOM 4953 C C . VAL A 1 623 ? 10.273 40.594 22.734 1 98.12 623 VAL A C 1
ATOM 4955 O O . VAL A 1 623 ? 11.18 39.781 22.5 1 98.12 623 VAL A O 1
ATOM 4958 N N . GLY A 1 624 ? 10.484 41.688 23.219 1 97.56 624 GLY A N 1
ATOM 4959 C CA . GLY A 1 624 ? 11.727 42 23.891 1 97.56 624 GLY A CA 1
ATOM 4960 C C . GLY A 1 624 ? 12.805 42.5 22.953 1 97.56 624 GLY A C 1
ATOM 4961 O O . GLY A 1 624 ? 13.938 42.75 23.375 1 97.56 624 GLY A O 1
ATOM 4962 N N . GLN A 1 625 ? 12.5 42.688 21.703 1 98.12 625 GLN A N 1
ATOM 4963 C CA . GLN A 1 625 ? 13.5 43.094 20.734 1 98.12 625 GLN A CA 1
ATOM 4964 C C . GLN A 1 625 ? 13.031 44.344 19.969 1 98.12 625 GLN A C 1
ATOM 4966 O O . GLN A 1 625 ? 11.836 44.562 19.812 1 98.12 625 GLN A O 1
ATOM 4971 N N . PHE A 1 626 ? 14 45.094 19.469 1 97.88 626 PHE A N 1
ATOM 4972 C CA . PHE A 1 626 ? 13.703 46.219 18.562 1 97.88 626 PHE A CA 1
ATOM 4973 C C . PHE A 1 626 ? 13.672 45.75 17.109 1 97.88 626 PHE A C 1
ATOM 4975 O O . PHE A 1 626 ? 14.594 45.062 16.656 1 97.88 626 PHE A O 1
ATOM 4982 N N . ILE A 1 627 ? 12.641 46.094 16.453 1 98.25 627 ILE A N 1
ATOM 4983 C CA . ILE A 1 627 ? 12.461 45.719 15.047 1 98.25 627 ILE A CA 1
ATOM 4984 C C . ILE A 1 627 ? 12.352 46.969 14.188 1 98.25 627 ILE A C 1
ATOM 4986 O O . ILE A 1 627 ? 11.633 47.906 14.547 1 98.25 627 ILE A O 1
ATOM 4990 N N . ASP A 1 628 ? 13.102 47 13.109 1 97.94 628 ASP A N 1
ATOM 4991 C CA . ASP A 1 628 ? 13.008 48.062 12.117 1 97.94 628 ASP A CA 1
ATOM 4992 C C . ASP A 1 628 ? 11.797 47.875 11.203 1 97.94 628 ASP A C 1
ATOM 4994 O O . ASP A 1 628 ? 11.75 46.906 10.438 1 97.94 628 ASP A O 1
ATOM 4998 N N . PRO A 1 629 ? 10.828 48.781 11.273 1 98 629 PRO A N 1
ATOM 4999 C CA . PRO A 1 629 ? 9.641 48.594 10.438 1 98 629 PRO A CA 1
ATOM 5000 C C . PRO A 1 629 ? 9.953 48.688 8.945 1 98 629 PRO A C 1
ATOM 5002 O O . PRO A 1 629 ? 9.125 48.312 8.109 1 98 629 PRO A O 1
ATOM 5005 N N . LEU A 1 630 ? 11.125 49.094 8.578 1 98.06 630 LEU A N 1
ATOM 5006 C CA . LEU A 1 630 ? 11.492 49.25 7.172 1 98.06 630 LEU A CA 1
ATOM 5007 C C . LEU A 1 630 ? 12.234 48 6.688 1 98.06 630 LEU A C 1
ATOM 5009 O O . LEU A 1 630 ? 12.57 47.875 5.504 1 98.06 630 LEU A O 1
ATOM 5013 N N . ASN A 1 631 ? 12.414 47.031 7.496 1 98.06 631 ASN A N 1
ATOM 5014 C CA . ASN A 1 631 ? 13.102 45.781 7.137 1 98.06 631 ASN A CA 1
ATOM 5015 C C . ASN A 1 631 ? 12.141 44.594 7.137 1 98.06 631 ASN A C 1
ATOM 5017 O O . ASN A 1 631 ? 12.438 43.562 7.734 1 98.06 631 ASN A O 1
ATOM 5021 N N . VAL A 1 632 ? 11.016 44.719 6.523 1 98.38 632 VAL A N 1
ATOM 5022 C CA . VAL A 1 632 ? 10.008 43.656 6.445 1 98.38 632 VAL A CA 1
ATOM 5023 C C . VAL A 1 632 ? 10.078 42.969 5.078 1 98.38 632 VAL A C 1
ATOM 5025 O O . VAL A 1 632 ? 10.242 43.656 4.055 1 98.38 632 VAL A O 1
ATOM 5028 N N . ILE A 1 633 ? 10 41.719 5.031 1 98.25 633 ILE A N 1
ATOM 5029 C CA . ILE A 1 633 ? 10.102 40.938 3.816 1 98.25 633 ILE A CA 1
ATOM 5030 C C . ILE A 1 633 ? 8.898 41.188 2.914 1 98.25 633 ILE A C 1
ATOM 5032 O O . ILE A 1 633 ? 7.848 41.625 3.387 1 98.25 633 ILE A O 1
ATOM 5036 N N . LEU A 1 634 ? 9.086 41.031 1.571 1 97.31 634 LEU A N 1
ATOM 5037 C CA . LEU A 1 634 ? 7.973 41.031 0.634 1 97.31 634 LEU A CA 1
ATOM 5038 C C . LEU A 1 634 ? 6.871 40.094 1.076 1 97.31 634 LEU A C 1
ATOM 5040 O O . LEU A 1 634 ? 7.152 38.938 1.447 1 97.31 634 LEU A O 1
ATOM 5044 N N . ASN A 1 635 ? 5.582 40.531 1.096 1 96.19 635 ASN A N 1
ATOM 5045 C CA . ASN A 1 635 ? 4.398 39.781 1.497 1 96.19 635 ASN A CA 1
ATOM 5046 C C . ASN A 1 635 ? 4.34 39.594 3.01 1 96.19 635 ASN A C 1
ATOM 5048 O O . ASN A 1 635 ? 3.529 38.812 3.512 1 96.19 635 ASN A O 1
ATOM 5052 N N . GLY A 1 636 ? 5.219 40.188 3.773 1 97.12 636 GLY A N 1
ATOM 5053 C CA . GLY A 1 636 ? 5.117 40.281 5.223 1 97.12 636 GLY A CA 1
ATOM 5054 C C . GLY A 1 636 ? 4.215 41.375 5.707 1 97.12 636 GLY A C 1
ATOM 5055 O O . GLY A 1 636 ? 3.605 42.094 4.898 1 97.12 636 GLY A O 1
ATOM 5056 N N . SER A 1 637 ? 4.062 41.562 6.988 1 97.38 637 SER A N 1
ATOM 5057 C CA . SER A 1 637 ? 3.203 42.562 7.566 1 97.38 637 SER A CA 1
ATOM 5058 C C . SER A 1 637 ? 3.9 43.938 7.594 1 97.38 637 SER A C 1
ATOM 5060 O O . SER A 1 637 ? 4.613 44.25 8.547 1 97.38 637 SER A O 1
ATOM 5062 N N . GLN A 1 638 ? 3.551 44.781 6.684 1 97.88 638 GLN A N 1
ATOM 5063 C CA . GLN A 1 638 ? 4.285 46.031 6.484 1 97.88 638 GLN A CA 1
ATOM 5064 C C . GLN A 1 638 ? 3.832 47.094 7.473 1 97.88 638 GLN A C 1
ATOM 5066 O O . GLN A 1 638 ? 4.66 47.75 8.102 1 97.88 638 GLN A O 1
ATOM 5071 N N . ILE A 1 639 ? 2.506 47.156 7.648 1 97.69 639 ILE A N 1
ATOM 5072 C CA . ILE A 1 639 ? 2.062 48.344 8.336 1 97.69 639 ILE A CA 1
ATOM 5073 C C . ILE A 1 639 ? 1.332 47.969 9.625 1 97.69 639 ILE A C 1
ATOM 5075 O O . ILE A 1 639 ? 0.983 48.844 10.422 1 97.69 639 ILE A O 1
ATOM 5079 N N . LEU A 1 640 ? 1.04 46.75 9.844 1 97.56 640 LEU A N 1
ATOM 5080 C CA . LEU A 1 640 ? 0.359 46.312 11.055 1 97.56 640 LEU A CA 1
ATOM 5081 C C . LEU A 1 640 ? 1.247 45.406 11.875 1 97.56 640 LEU A C 1
ATOM 5083 O O . LEU A 1 640 ? 1.639 44.312 11.398 1 97.56 640 LEU A O 1
ATOM 5087 N N . HIS A 1 641 ? 1.556 45.75 13.086 1 98.12 641 HIS A N 1
ATOM 5088 C CA . HIS A 1 641 ? 2.391 44.969 14 1 98.12 641 HIS A CA 1
ATOM 5089 C C . HIS A 1 641 ? 1.821 45 15.414 1 98.12 641 HIS A C 1
ATOM 5091 O O . HIS A 1 641 ? 1.03 45.875 15.766 1 98.12 641 HIS A O 1
ATOM 5097 N N . ALA A 1 642 ? 2.139 44 16.156 1 98.25 642 ALA A N 1
ATOM 5098 C CA . ALA A 1 642 ? 1.893 44.062 17.594 1 98.25 642 ALA A CA 1
ATOM 5099 C C . ALA A 1 642 ? 3.186 44.312 18.359 1 98.25 642 ALA A C 1
ATOM 5101 O O . ALA A 1 642 ? 4.238 43.781 18.016 1 98.25 642 ALA A O 1
ATOM 5102 N N . VAL A 1 643 ? 3.115 45.188 19.359 1 98.19 643 VAL A N 1
ATOM 5103 C CA . VAL A 1 643 ? 4.262 45.5 20.203 1 98.19 643 VAL A CA 1
ATOM 5104 C C . VAL A 1 643 ? 4.023 45.031 21.625 1 98.19 643 VAL A C 1
ATOM 5106 O O . VAL A 1 643 ? 2.875 44.875 22.062 1 98.19 643 VAL A O 1
ATOM 5109 N N . ASP A 1 644 ? 5.109 44.688 22.344 1 96.88 644 ASP A N 1
ATOM 5110 C CA . ASP A 1 644 ? 4.957 44.25 23.734 1 96.88 644 ASP A CA 1
ATOM 5111 C C . ASP A 1 644 ? 5.102 45.438 24.688 1 96.88 644 ASP A C 1
ATOM 5113 O O . ASP A 1 644 ? 4.402 45.5 25.703 1 96.88 644 ASP A O 1
ATOM 5117 N N . LYS A 1 645 ? 5.973 46.438 24.344 1 97.44 645 LYS A N 1
ATOM 5118 C CA . LYS A 1 645 ? 6.141 47.594 25.188 1 97.44 645 LYS A CA 1
ATOM 5119 C C . LYS A 1 645 ? 5.602 48.844 24.5 1 97.44 645 LYS A C 1
ATOM 5121 O O . LYS A 1 645 ? 4.855 49.625 25.109 1 97.44 645 LYS A O 1
ATOM 5126 N N . GLY A 1 646 ? 6.078 49.062 23.312 1 98.25 646 GLY A N 1
ATOM 5127 C CA . GLY A 1 646 ? 5.652 50.25 22.609 1 98.25 646 GLY A CA 1
ATOM 5128 C C . GLY A 1 646 ? 6.484 50.531 21.359 1 98.25 646 GLY A C 1
ATOM 5129 O O . GLY A 1 646 ? 6.945 49.594 20.703 1 98.25 646 GLY A O 1
ATOM 5130 N N . VAL A 1 647 ? 6.512 51.844 21 1 98.69 647 VAL A N 1
ATOM 5131 C CA . VAL A 1 647 ? 7.23 52.281 19.812 1 98.69 647 VAL A CA 1
ATOM 5132 C C . VAL A 1 647 ? 8.258 53.344 20.203 1 98.69 647 VAL A C 1
ATOM 5134 O O . VAL A 1 647 ? 8.109 54.031 21.219 1 98.69 647 VAL A O 1
ATOM 5137 N N . TYR A 1 648 ? 9.312 53.438 19.344 1 98.19 648 TYR A N 1
ATOM 5138 C CA . TYR A 1 648 ? 10.445 54.312 19.672 1 98.19 648 TYR A CA 1
ATOM 5139 C C . TYR A 1 648 ? 10.859 55.125 18.469 1 98.19 648 TYR A C 1
ATOM 5141 O O . TYR A 1 648 ? 11.086 54.594 17.375 1 98.19 648 TYR A O 1
ATOM 5149 N N . TYR A 1 649 ? 10.812 56.375 18.578 1 98.06 649 TYR A N 1
ATOM 5150 C CA . TYR A 1 649 ? 11.398 57.312 17.656 1 98.06 649 TYR A CA 1
ATOM 5151 C C . TYR A 1 649 ? 12.672 57.938 18.219 1 98.06 649 TYR A C 1
ATOM 5153 O O . TYR A 1 649 ? 12.648 59 18.797 1 98.06 649 TYR A O 1
ATOM 5161 N N . THR A 1 650 ? 13.789 57.219 18.016 1 97 650 THR A N 1
ATOM 5162 C CA . THR A 1 650 ? 15 57.5 18.766 1 97 650 THR A CA 1
ATOM 5163 C C . THR A 1 650 ? 16.234 57.438 17.875 1 97 650 THR A C 1
ATOM 5165 O O . THR A 1 650 ? 16.156 56.969 16.734 1 97 650 THR A O 1
ATOM 5168 N N . ASP A 1 651 ? 17.359 57.938 18.375 1 95.69 651 ASP A N 1
ATOM 5169 C CA . ASP A 1 651 ? 18.641 57.844 17.688 1 95.69 651 ASP A CA 1
ATOM 5170 C C . ASP A 1 651 ? 19.344 56.531 18.016 1 95.69 651 ASP A C 1
ATOM 5172 O O . ASP A 1 651 ? 18.734 55.625 18.594 1 95.69 651 ASP A O 1
ATOM 5176 N N . SER A 1 652 ? 20.578 56.438 17.672 1 91.94 652 SER A N 1
ATOM 5177 C CA . SER A 1 652 ? 21.328 55.188 17.828 1 91.94 652 SER A CA 1
ATOM 5178 C C . SER A 1 652 ? 21.594 54.906 19.297 1 91.94 652 SER A C 1
ATOM 5180 O O . SER A 1 652 ? 21.891 53.75 19.656 1 91.94 652 SER A O 1
ATOM 5182 N N . ARG A 1 653 ? 21.469 55.938 20.234 1 89.44 653 ARG A N 1
ATOM 5183 C CA . ARG A 1 653 ? 21.688 55.781 21.672 1 89.44 653 ARG A CA 1
ATOM 5184 C C . ARG A 1 653 ? 20.359 55.594 22.406 1 89.44 653 ARG A C 1
ATOM 5186 O O . ARG A 1 653 ? 20.312 55.656 23.641 1 89.44 653 ARG A O 1
ATOM 5193 N N . ASN A 1 654 ? 19.297 55.438 21.594 1 90.5 654 ASN A N 1
ATOM 5194 C CA . ASN A 1 654 ? 17.938 55.25 22.109 1 90.5 654 ASN A CA 1
ATOM 5195 C C . ASN A 1 654 ? 17.453 56.469 22.859 1 90.5 654 ASN A C 1
ATOM 5197 O O . ASN A 1 654 ? 16.75 56.375 23.859 1 90.5 654 ASN A O 1
ATOM 5201 N N . GLN A 1 655 ? 17.922 57.625 22.453 1 93.62 655 GLN A N 1
ATOM 5202 C CA . GLN A 1 655 ? 17.438 58.906 22.984 1 93.62 655 GLN A CA 1
ATOM 5203 C C . GLN A 1 655 ? 16.438 59.562 22.031 1 93.62 655 GLN A C 1
ATOM 5205 O O . GLN A 1 655 ? 16.578 59.469 20.812 1 93.62 655 GLN A O 1
ATOM 5210 N N . GLY A 1 656 ? 15.461 60.094 22.609 1 95.25 656 GLY A N 1
ATOM 5211 C CA . GLY A 1 656 ? 14.391 60.719 21.828 1 95.25 656 GLY A CA 1
ATOM 5212 C C . GLY A 1 656 ? 13.023 60.562 22.484 1 95.25 656 GLY A C 1
ATOM 5213 O O . GLY A 1 656 ? 12.852 60.875 23.656 1 95.25 656 GLY A O 1
ATOM 5214 N N . LEU A 1 657 ? 12.078 60.156 21.656 1 96.56 657 LEU A N 1
ATOM 5215 C CA . LEU A 1 657 ? 10.703 59.969 22.094 1 96.56 657 LEU A CA 1
ATOM 5216 C C . LEU A 1 657 ? 10.289 58.5 22.047 1 96.56 657 LEU A C 1
ATOM 5218 O O . LEU A 1 657 ? 10.445 57.844 21.016 1 96.56 657 LEU A O 1
ATOM 5222 N N . SER A 1 658 ? 9.891 57.969 23.094 1 97.38 658 SER A N 1
ATOM 5223 C CA . SER A 1 658 ? 9.273 56.656 23.109 1 97.38 658 SER A CA 1
ATOM 5224 C C . SER A 1 658 ? 7.84 56.719 23.625 1 97.38 658 SER A C 1
ATOM 5226 O O . SER A 1 658 ? 7.516 57.562 24.453 1 97.38 658 SER A O 1
ATOM 5228 N N . ILE A 1 659 ? 7.012 55.906 23.109 1 98.5 659 ILE A N 1
ATOM 5229 C CA . ILE A 1 659 ? 5.621 55.812 23.531 1 98.5 659 ILE A CA 1
ATOM 5230 C C . ILE A 1 659 ? 5.328 54.406 24.047 1 98.5 659 ILE A C 1
ATOM 5232 O O . ILE A 1 659 ? 5.234 53.438 23.266 1 98.5 659 ILE A O 1
ATOM 5236 N N . ASP A 1 660 ? 5.133 54.281 25.344 1 98.31 660 ASP A N 1
ATOM 5237 C CA . ASP A 1 660 ? 4.727 53.031 25.953 1 98.31 660 ASP A CA 1
ATOM 5238 C C . ASP A 1 660 ? 3.221 52.812 25.828 1 98.31 660 ASP A C 1
ATOM 5240 O O . ASP A 1 660 ? 2.441 53.75 25.953 1 98.31 660 ASP A O 1
ATOM 5244 N N . SER A 1 661 ? 2.865 51.594 25.531 1 98.38 661 SER A N 1
ATOM 5245 C CA . SER A 1 661 ? 1.467 51.219 25.328 1 98.38 661 SER A CA 1
ATOM 5246 C C . SER A 1 661 ? 1.113 49.969 26.109 1 98.38 661 SER A C 1
ATOM 5248 O O . SER A 1 661 ? 1.042 48.875 25.547 1 98.38 661 SER A O 1
ATOM 5250 N N . PRO A 1 662 ? 0.818 50 27.344 1 98.06 662 PRO A N 1
ATOM 5251 C CA . PRO A 1 662 ? 0.596 48.781 28.172 1 98.06 662 PRO A CA 1
ATOM 5252 C C . PRO A 1 662 ? -0.724 48.094 27.844 1 98.06 662 PRO A C 1
ATOM 5254 O O . PRO A 1 662 ? -0.869 46.906 28.094 1 98.06 662 PRO A O 1
ATOM 5257 N N . ASP A 1 663 ? -1.679 48.844 27.234 1 98.25 663 ASP A N 1
ATOM 5258 C CA . ASP A 1 663 ? -3.018 48.25 27.109 1 98.25 663 ASP A CA 1
ATOM 5259 C C . ASP A 1 663 ? -3.359 47.969 25.656 1 98.25 663 ASP A C 1
ATOM 5261 O O . ASP A 1 663 ? -4.309 47.219 25.375 1 98.25 663 ASP A O 1
ATOM 5265 N N . VAL A 1 664 ? -2.641 48.531 24.672 1 98.25 664 VAL A N 1
ATOM 5266 C CA . VAL A 1 664 ? -2.9 48.344 23.25 1 98.25 664 VAL A CA 1
ATOM 5267 C C . VAL A 1 664 ? -1.697 47.688 22.578 1 98.25 664 VAL A C 1
ATOM 5269 O O . VAL A 1 664 ? -0.562 48.125 22.734 1 98.25 664 VAL A O 1
ATOM 5272 N N . ALA A 1 665 ? -1.974 46.625 21.844 1 98 665 ALA A N 1
ATOM 5273 C CA . ALA A 1 665 ? -0.872 45.844 21.281 1 98 665 ALA A CA 1
ATOM 5274 C C . ALA A 1 665 ? -0.624 46.25 19.828 1 98 665 ALA A C 1
ATOM 5276 O O . ALA A 1 665 ? 0.524 46.406 19.406 1 98 665 ALA A O 1
ATOM 5277 N N . VAL A 1 666 ? -1.683 46.344 19 1 98.38 666 VAL A N 1
ATOM 5278 C CA . VAL A 1 666 ? -1.555 46.5 17.562 1 98.38 666 VAL A CA 1
ATOM 5279 C C . VAL A 1 666 ? -1.24 47.938 17.203 1 98.38 666 VAL A C 1
ATOM 5281 O O . VAL A 1 666 ? -1.868 48.875 17.734 1 98.38 666 VAL A O 1
ATOM 5284 N N . VAL A 1 667 ? -0.261 48.125 16.391 1 98.19 667 VAL A N 1
ATOM 5285 C CA . VAL A 1 667 ? 0.143 49.469 15.953 1 98.19 667 VAL A CA 1
ATOM 5286 C C . VAL A 1 667 ? 0.193 49.5 14.422 1 98.19 667 VAL A C 1
ATOM 5288 O O . VAL A 1 667 ? 0.642 48.531 13.789 1 98.19 667 VAL A O 1
ATOM 5291 N N . ASN A 1 668 ? -0.333 50.531 13.898 1 97.94 668 ASN A N 1
ATOM 5292 C CA . ASN A 1 668 ? -0.208 50.844 12.484 1 97.94 668 ASN A CA 1
ATOM 5293 C C . ASN A 1 668 ? 1 51.75 12.211 1 97.94 668 ASN A C 1
ATOM 5295 O O . ASN A 1 668 ? 1.086 52.844 12.734 1 97.94 668 ASN A O 1
ATOM 5299 N N . VAL A 1 669 ? 1.874 51.25 11.414 1 98.31 669 VAL A N 1
ATOM 5300 C CA . VAL A 1 669 ? 2.99 52.062 10.945 1 98.31 669 VAL A CA 1
ATOM 5301 C C . VAL A 1 669 ? 2.506 53.031 9.867 1 98.31 669 VAL A C 1
ATOM 5303 O O . VAL A 1 669 ? 1.951 52.594 8.852 1 98.31 669 VAL A O 1
ATOM 5306 N N . LEU A 1 670 ? 2.744 54.281 10.117 1 98.19 670 LEU A N 1
ATOM 5307 C CA . LEU A 1 670 ? 2.23 55.281 9.195 1 98.19 670 LEU A CA 1
ATOM 5308 C C . LEU A 1 670 ? 3.311 55.719 8.219 1 98.19 670 LEU A C 1
ATOM 5310 O O . LEU A 1 670 ? 4.457 55.969 8.609 1 98.19 670 LEU A O 1
ATOM 5314 N N . THR A 1 671 ? 2.91 55.812 6.992 1 97.19 671 THR A N 1
ATOM 5315 C CA . THR A 1 671 ? 3.768 56.375 5.953 1 97.19 671 THR A CA 1
ATOM 5316 C C . THR A 1 671 ? 3.35 57.781 5.609 1 97.19 671 THR A C 1
ATOM 5318 O O . THR A 1 671 ? 2.244 58.219 5.949 1 97.19 671 THR A O 1
ATOM 5321 N N . PRO A 1 672 ? 4.277 58.562 5 1 95.06 672 PRO A N 1
ATOM 5322 C CA . PRO A 1 672 ? 3.922 59.938 4.672 1 95.06 672 PRO A CA 1
ATOM 5323 C C . PRO A 1 672 ? 2.635 60.031 3.857 1 95.06 672 PRO A C 1
ATOM 5325 O O . PRO A 1 672 ? 2.5 59.375 2.822 1 95.06 672 PRO A O 1
ATOM 5328 N N . GLY A 1 673 ? 1.736 60.812 4.445 1 89.56 673 GLY A N 1
ATOM 5329 C CA . GLY A 1 673 ? 0.5 61.094 3.732 1 89.56 673 GLY A CA 1
ATOM 5330 C C . GLY A 1 673 ? -0.566 60.031 3.943 1 89.56 673 GLY A C 1
ATOM 5331 O O . GLY A 1 673 ? -1.688 60.156 3.447 1 89.56 673 GLY A O 1
ATOM 5332 N N . SER A 1 674 ? -0.276 59.062 4.688 1 93.25 674 SER A N 1
ATOM 5333 C CA . SER A 1 674 ? -1.239 58 4.836 1 93.25 674 SER A CA 1
ATOM 5334 C C . SER A 1 674 ? -2.076 58.156 6.098 1 93.25 674 SER A C 1
ATOM 5336 O O . SER A 1 674 ? -1.61 58.719 7.086 1 93.25 674 SER A O 1
ATOM 5338 N N . HIS A 1 675 ? -3.322 57.688 6.031 1 95.12 675 HIS A N 1
ATOM 5339 C CA . HIS A 1 675 ? -4.137 57.469 7.219 1 95.12 675 HIS A CA 1
ATOM 5340 C C . HIS A 1 675 ? -3.934 56.062 7.773 1 95.12 675 HIS A C 1
ATOM 5342 O O . HIS A 1 675 ? -3.455 55.188 7.062 1 95.12 675 HIS A O 1
ATOM 5348 N N . PRO A 1 676 ? -4.16 55.906 9.109 1 97.12 676 PRO A N 1
ATOM 5349 C CA . PRO A 1 676 ? -4.109 54.531 9.617 1 97.12 676 PRO A CA 1
ATOM 5350 C C . PRO A 1 676 ? -5.141 53.625 8.961 1 97.12 676 PRO A C 1
ATOM 5352 O O . PRO A 1 676 ? -6.215 54.094 8.555 1 97.12 676 PRO A O 1
ATOM 5355 N N . SER A 1 677 ? -4.785 52.375 8.844 1 96.5 677 SER A N 1
ATOM 5356 C CA . SER A 1 677 ? -5.668 51.406 8.188 1 96.5 677 SER A CA 1
ATOM 5357 C C . SER A 1 677 ? -5.551 50.031 8.82 1 96.5 677 SER A C 1
ATOM 5359 O O . SER A 1 677 ? -4.453 49.594 9.156 1 96.5 677 SER A O 1
ATOM 5361 N N . VAL A 1 678 ? -6.68 49.375 8.914 1 95 678 VAL A N 1
ATOM 5362 C CA . VAL A 1 678 ? -6.695 48.031 9.461 1 95 678 VAL A CA 1
ATOM 5363 C C . VAL A 1 678 ? -6.57 47 8.328 1 95 678 VAL A C 1
ATOM 5365 O O . VAL A 1 678 ? -6.414 45.812 8.578 1 95 678 VAL A O 1
ATOM 5368 N N . ILE A 1 679 ? -6.641 47.406 7.051 1 94.75 679 ILE A N 1
ATOM 5369 C CA . ILE A 1 679 ? -6.441 46.531 5.898 1 94.75 679 ILE A CA 1
ATOM 5370 C C . ILE A 1 679 ? -4.953 46.188 5.746 1 94.75 679 ILE A C 1
ATOM 5372 O O . ILE A 1 679 ? -4.129 47.094 5.605 1 94.75 679 ILE A O 1
ATOM 5376 N N . PRO A 1 680 ? -4.586 44.875 5.805 1 94 680 PRO A N 1
ATOM 5377 C CA . PRO A 1 680 ? -3.174 44.469 5.875 1 94 680 PRO A CA 1
ATOM 5378 C C . PRO A 1 680 ? -2.473 44.562 4.52 1 94 680 PRO A C 1
ATOM 5380 O O . PRO A 1 680 ? -1.818 43.625 4.094 1 94 680 PRO A O 1
ATOM 5383 N N . VAL A 1 681 ? -2.553 45.625 3.793 1 94.44 681 VAL A N 1
ATOM 5384 C CA . VAL A 1 681 ? -1.845 46 2.57 1 94.44 681 VAL A CA 1
ATOM 5385 C C . VAL A 1 681 ? -1.214 47.375 2.736 1 94.44 681 VAL A C 1
ATOM 5387 O O . VAL A 1 681 ? -1.69 48.188 3.529 1 94.44 681 VAL A O 1
ATOM 5390 N N . PRO A 1 682 ? -0.193 47.688 2.152 1 94.94 682 PRO A N 1
ATOM 5391 C CA . PRO A 1 682 ? 0.432 46.938 1.047 1 94.94 682 PRO A CA 1
ATOM 5392 C C . PRO A 1 682 ? 1.259 45.75 1.521 1 94.94 682 PRO A C 1
ATOM 5394 O O . PRO A 1 682 ? 1.532 45.625 2.717 1 94.94 682 PRO A O 1
ATOM 5397 N N . LEU A 1 683 ? 1.59 44.938 0.517 1 95.06 683 LEU A N 1
ATOM 5398 C CA . LEU A 1 683 ? 2.447 43.781 0.768 1 95.06 683 LEU A CA 1
ATOM 5399 C C . LEU A 1 683 ? 3.881 44.062 0.333 1 95.06 683 LEU A C 1
ATOM 5401 O O . LEU A 1 683 ? 4.809 43.375 0.753 1 95.06 683 LEU A O 1
ATOM 5405 N N . LYS A 1 684 ? 4.066 45.062 -0.476 1 96.81 684 LYS A N 1
ATOM 5406 C CA . LYS A 1 684 ? 5.406 45.5 -0.841 1 96.81 684 LYS A CA 1
ATOM 5407 C C . LYS A 1 684 ? 6.051 46.312 0.295 1 96.81 684 LYS A C 1
ATOM 5409 O O . LYS A 1 684 ? 5.383 47.094 0.967 1 96.81 684 LYS A O 1
ATOM 5414 N N . PRO A 1 685 ? 7.312 46.125 0.533 1 97.31 685 PRO A N 1
ATOM 5415 C CA . PRO A 1 685 ? 8 46.844 1.61 1 97.31 685 PRO A CA 1
ATOM 5416 C C . PRO A 1 685 ? 7.82 48.344 1.52 1 97.31 685 PRO A C 1
ATOM 5418 O O . PRO A 1 685 ? 7.957 48.938 0.438 1 97.31 685 PRO A O 1
ATOM 5421 N N . ILE A 1 686 ? 7.539 49 2.623 1 97.62 686 ILE A N 1
ATOM 5422 C CA . ILE A 1 686 ? 7.383 50.438 2.676 1 97.62 686 ILE A CA 1
ATOM 5423 C C . ILE A 1 686 ? 8.758 51.094 2.719 1 97.62 686 ILE A C 1
ATOM 5425 O O . ILE A 1 686 ? 9.75 50.469 3.104 1 97.62 686 ILE A O 1
ATOM 5429 N N . LYS A 1 687 ? 8.781 52.438 2.426 1 96.69 687 LYS A N 1
ATOM 5430 C CA . LYS A 1 687 ? 10.07 53.094 2.227 1 96.69 687 LYS A CA 1
ATOM 5431 C C . LYS A 1 687 ? 10.32 54.156 3.307 1 96.69 687 LYS A C 1
ATOM 5433 O O . LYS A 1 687 ? 11.461 54.562 3.506 1 96.69 687 LYS A O 1
ATOM 5438 N N . ALA A 1 688 ? 9.273 54.531 3.994 1 97.12 688 ALA A N 1
ATOM 5439 C CA . ALA A 1 688 ? 9.414 55.562 5.02 1 97.12 688 ALA A CA 1
ATOM 5440 C C . ALA A 1 688 ? 8.328 55.438 6.082 1 97.12 688 ALA A C 1
ATOM 5442 O O . ALA A 1 688 ? 7.27 54.844 5.828 1 97.12 688 ALA A O 1
ATOM 5443 N N . VAL A 1 689 ? 8.633 55.906 7.234 1 97.75 689 VAL A N 1
ATOM 5444 C CA . VAL A 1 689 ? 7.711 55.938 8.367 1 97.75 689 VAL A CA 1
ATOM 5445 C C . VAL A 1 689 ? 7.711 57.344 8.977 1 97.75 689 VAL A C 1
ATOM 5447 O O . VAL A 1 689 ? 8.773 57.938 9.18 1 97.75 689 VAL A O 1
ATOM 5450 N N . ASP A 1 690 ? 6.52 57.906 9.227 1 97.06 690 ASP A N 1
ATOM 5451 C CA . ASP A 1 690 ? 6.508 59.219 9.805 1 97.06 690 ASP A CA 1
ATOM 5452 C C . ASP A 1 690 ? 5.57 59.312 11.008 1 97.06 690 ASP A C 1
ATOM 5454 O O . ASP A 1 690 ? 5.223 60.375 11.477 1 97.06 690 ASP A O 1
ATOM 5458 N N . GLY A 1 691 ? 5.109 58.188 11.445 1 97.88 691 GLY A N 1
ATOM 5459 C CA . GLY A 1 691 ? 4.258 58.156 12.625 1 97.88 691 GLY A CA 1
ATOM 5460 C C . GLY A 1 691 ? 3.779 56.75 12.984 1 97.88 691 GLY A C 1
ATOM 5461 O O . GLY A 1 691 ? 4.117 55.781 12.312 1 97.88 691 GLY A O 1
ATOM 5462 N N . MET A 1 692 ? 3.098 56.688 14.078 1 98.62 692 MET A N 1
ATOM 5463 C CA . MET A 1 692 ? 2.508 55.438 14.602 1 98.62 692 MET A CA 1
ATOM 5464 C C . MET A 1 692 ? 1.076 55.688 15.07 1 98.62 692 MET A C 1
ATOM 5466 O O . MET A 1 692 ? 0.778 56.719 15.664 1 98.62 692 MET A O 1
ATOM 5470 N N . ALA A 1 693 ? 0.212 54.781 14.703 1 98.69 693 ALA A N 1
ATOM 5471 C CA . ALA A 1 693 ? -1.161 54.812 15.203 1 98.69 693 ALA A CA 1
ATOM 5472 C C . ALA A 1 693 ? -1.514 53.531 15.938 1 98.69 693 ALA A C 1
ATOM 5474 O O . ALA A 1 693 ? -1.507 52.469 15.344 1 98.69 693 ALA A O 1
ATOM 5475 N N . PHE A 1 694 ? -1.756 53.656 17.234 1 98.69 694 PHE A N 1
ATOM 5476 C CA . PHE A 1 694 ? -2.199 52.5 18 1 98.69 694 PHE A CA 1
ATOM 5477 C C . PHE A 1 694 ? -3.645 52.125 17.672 1 98.69 694 PHE A C 1
ATOM 5479 O O . PHE A 1 694 ? -4.531 53 17.766 1 98.69 694 PHE A O 1
ATOM 5486 N N . ASN A 1 695 ? -3.898 50.906 17.188 1 98.56 695 ASN A N 1
ATOM 5487 C CA . ASN A 1 695 ? -5.25 50.469 16.891 1 98.56 695 ASN A CA 1
ATOM 5488 C C . ASN A 1 695 ? -5.984 50.031 18.172 1 98.56 695 ASN A C 1
ATOM 5490 O O . ASN A 1 695 ? -5.812 48.906 18.641 1 98.56 695 ASN A O 1
ATOM 5494 N N . LEU A 1 696 ? -6.879 50.875 18.609 1 98.31 696 LEU A N 1
ATOM 5495 C CA . LEU A 1 696 ? -7.602 50.625 19.844 1 98.31 696 LEU A CA 1
ATOM 5496 C C . LEU A 1 696 ? -8.648 49.531 19.656 1 98.31 696 LEU A C 1
ATOM 5498 O O . LEU A 1 696 ? -8.93 48.75 20.578 1 98.31 696 LEU A O 1
ATOM 5502 N N . PHE A 1 697 ? -9.188 49.531 18.516 1 97.62 697 PHE A N 1
ATOM 5503 C CA . PHE A 1 697 ? -10.266 48.594 18.234 1 97.62 697 PHE A CA 1
ATOM 5504 C C . PHE A 1 697 ? -10.531 48.5 16.734 1 97.62 697 PHE A C 1
ATOM 5506 O O . PHE A 1 697 ? -10.406 49.5 16.016 1 97.62 697 PHE A O 1
ATOM 5513 N N . ASN A 1 698 ? -10.836 47.312 16.266 1 96.88 698 ASN A N 1
ATOM 5514 C CA . ASN A 1 698 ? -11.469 47.125 14.969 1 96.88 698 ASN A CA 1
ATOM 5515 C C . ASN A 1 698 ? -12.336 45.875 14.953 1 96.88 698 ASN A C 1
ATOM 5517 O O . ASN A 1 698 ? -12.188 45 15.805 1 96.88 698 ASN A O 1
ATOM 5521 N N . ASN A 1 699 ? -13.273 45.719 14.031 1 94.56 699 ASN A N 1
ATOM 5522 C CA . ASN A 1 699 ? -14.148 44.562 13.984 1 94.56 699 ASN A CA 1
ATOM 5523 C C . ASN A 1 699 ? -14.328 44.062 12.555 1 94.56 699 ASN A C 1
ATOM 5525 O O . ASN A 1 699 ? -15.406 43.594 12.188 1 94.56 699 ASN A O 1
ATOM 5529 N N . VAL A 1 700 ? -13.281 44.094 11.797 1 93.06 700 VAL A N 1
ATOM 5530 C CA . VAL A 1 700 ? -13.461 43.875 10.367 1 93.06 700 VAL A CA 1
ATOM 5531 C C . VAL A 1 700 ? -13.289 42.375 10.039 1 93.06 700 VAL A C 1
ATOM 5533 O O . VAL A 1 700 ? -13.656 41.938 8.953 1 93.06 700 VAL A O 1
ATOM 5536 N N . TRP A 1 701 ? -12.727 41.656 10.906 1 90.25 701 TRP A N 1
ATOM 5537 C CA . TRP A 1 701 ? -12.484 40.219 10.648 1 90.25 701 TRP A CA 1
ATOM 5538 C C . TRP A 1 701 ? -13.555 39.375 11.312 1 90.25 701 TRP A C 1
ATOM 5540 O O . TRP A 1 701 ? -13.672 39.344 12.539 1 90.25 701 TRP A O 1
ATOM 5550 N N . ASP A 1 702 ? -14.234 38.562 10.547 1 81.25 702 ASP A N 1
ATOM 5551 C CA . ASP A 1 702 ? -15.438 37.906 11.055 1 81.25 702 ASP A CA 1
ATOM 5552 C C . ASP A 1 702 ? -15.242 36.406 11.141 1 81.25 702 ASP A C 1
ATOM 5554 O O . ASP A 1 702 ? -16.219 35.656 11.227 1 81.25 702 ASP A O 1
ATOM 5558 N N . VAL A 1 703 ? -14.086 35.844 11.109 1 83 703 VAL A N 1
ATOM 5559 C CA . VAL A 1 703 ? -13.922 34.375 11.094 1 83 703 VAL A CA 1
ATOM 5560 C C . VAL A 1 703 ? -13.539 33.875 12.492 1 83 703 VAL A C 1
ATOM 5562 O O . VAL A 1 703 ? -14.32 33.188 13.141 1 83 703 VAL A O 1
ATOM 5565 N N . ASN A 1 704 ? -12.414 34.344 13.047 1 86.5 704 ASN A N 1
ATOM 5566 C CA . ASN A 1 704 ? -11.984 33.781 14.32 1 86.5 704 ASN A CA 1
ATOM 5567 C C . ASN A 1 704 ? -11.891 34.844 15.398 1 86.5 704 ASN A C 1
ATOM 5569 O O . ASN A 1 704 ? -11.281 34.625 16.453 1 86.5 704 ASN A O 1
ATOM 5573 N N . PHE A 1 705 ? -12.516 35.969 15.141 1 91.75 705 PHE A N 1
ATOM 5574 C CA . PHE A 1 705 ? -12.422 37.094 16.062 1 91.75 705 PHE A CA 1
ATOM 5575 C C . PHE A 1 705 ? -13.805 37.656 16.359 1 91.75 705 PHE A C 1
ATOM 5577 O O . PHE A 1 705 ? -14.805 37.188 15.836 1 91.75 705 PHE A O 1
ATOM 5584 N N . ILE A 1 706 ? -13.82 38.594 17.234 1 91.12 706 ILE A N 1
ATOM 5585 C CA . ILE A 1 706 ? -15.047 39.281 17.594 1 91.12 706 ILE A CA 1
ATOM 5586 C C . ILE A 1 706 ? -15.492 40.188 16.453 1 91.12 706 ILE A C 1
ATOM 5588 O O . ILE A 1 706 ? -14.695 40.969 15.914 1 91.12 706 ILE A O 1
ATOM 5592 N N . PHE A 1 707 ? -16.812 40.156 16.141 1 83 707 PHE A N 1
ATOM 5593 C CA . PHE A 1 707 ? -17.172 40.938 14.977 1 83 707 PHE A CA 1
ATOM 5594 C C . PHE A 1 707 ? -18.234 41.969 15.336 1 83 707 PHE A C 1
ATOM 5596 O O . PHE A 1 707 ? -18.766 42.656 14.453 1 83 707 PHE A O 1
ATOM 5603 N N . TRP A 1 708 ? -18.609 42.031 16.516 1 89.75 708 TRP A N 1
ATOM 5604 C CA . TRP A 1 708 ? -19.281 43.219 16.984 1 89.75 708 TRP A CA 1
ATOM 5605 C C . TRP A 1 708 ? -18.875 43.562 18.422 1 89.75 708 TRP A C 1
ATOM 5607 O O . TRP A 1 708 ? -18.578 42.656 19.203 1 89.75 708 TRP A O 1
ATOM 5617 N N . TYR A 1 709 ? -18.766 44.719 18.766 1 93.19 709 TYR A N 1
ATOM 5618 C CA . TYR A 1 709 ? -18.297 45.219 20.047 1 93.19 709 TYR A CA 1
ATOM 5619 C C . TYR A 1 709 ? -18.984 46.531 20.406 1 93.19 709 TYR A C 1
ATOM 5621 O O . TYR A 1 709 ? -19.203 47.375 19.547 1 93.19 709 TYR A O 1
ATOM 5629 N N . PRO A 1 710 ? -19.375 46.719 21.672 1 95.69 710 PRO A N 1
ATOM 5630 C CA . PRO A 1 710 ? -19.266 45.781 22.797 1 95.69 710 PRO A CA 1
ATOM 5631 C C . PRO A 1 710 ? -20.266 44.625 22.703 1 95.69 710 PRO A C 1
ATOM 5633 O O . PRO A 1 710 ? -21.375 44.781 22.203 1 95.69 710 PRO A O 1
ATOM 5636 N N . PHE A 1 711 ? -19.828 43.5 23.188 1 92.69 711 PHE A N 1
ATOM 5637 C CA . PHE A 1 711 ? -20.719 42.344 23.234 1 92.69 711 PHE A CA 1
ATOM 5638 C C . PHE A 1 711 ? -21.109 42 24.656 1 92.69 711 PHE A C 1
ATOM 5640 O O . PHE A 1 711 ? -21.953 41.156 24.891 1 92.69 711 PHE A O 1
ATOM 5647 N N . GLU A 1 712 ? -20.438 42.688 25.641 1 93.25 712 GLU A N 1
ATOM 5648 C CA . GLU A 1 712 ? -20.797 42.656 27.062 1 93.25 712 GLU A CA 1
ATOM 5649 C C . GLU A 1 712 ? -21.094 44.062 27.594 1 93.25 712 GLU A C 1
ATOM 5651 O O . GLU A 1 712 ? -20.5 45.031 27.141 1 93.25 712 GLU A O 1
ATOM 5656 N N . LYS A 1 713 ? -21.859 44.094 28.562 1 91.56 713 LYS A N 1
ATOM 5657 C CA . LYS A 1 713 ? -22.266 45.375 29.141 1 91.56 713 LYS A CA 1
ATOM 5658 C C . LYS A 1 713 ? -21.047 46.125 29.688 1 91.56 713 LYS A C 1
ATOM 5660 O O . LYS A 1 713 ? -20.984 47.375 29.578 1 91.56 713 LYS A O 1
ATOM 5665 N N . ARG A 1 714 ? -20.172 45.469 30.219 1 91 714 ARG A N 1
ATOM 5666 C CA . ARG A 1 714 ? -19.016 46.125 30.844 1 91 714 ARG A CA 1
ATOM 5667 C C . ARG A 1 714 ? -18.094 46.719 29.797 1 91 714 ARG A C 1
ATOM 5669 O O . ARG A 1 714 ? -17.219 47.531 30.109 1 91 714 ARG A O 1
ATOM 5676 N N . ASP A 1 715 ? -18.281 46.438 28.547 1 94.38 715 ASP A N 1
ATOM 5677 C CA . ASP A 1 715 ? -17.359 46.812 27.484 1 94.38 715 ASP A CA 1
ATOM 5678 C C . ASP A 1 715 ? -17.75 48.156 26.875 1 94.38 715 ASP A C 1
ATOM 5680 O O . ASP A 1 715 ? -17.016 48.688 26.062 1 94.38 715 ASP A O 1
ATOM 5684 N N . VAL A 1 716 ? -18.797 48.719 27.328 1 96.25 716 VAL A N 1
ATOM 5685 C CA . VAL A 1 716 ? -19.281 49.969 26.797 1 96.25 716 VAL A CA 1
ATOM 5686 C C . VAL A 1 716 ? -18.281 51.094 27.109 1 96.25 716 VAL A C 1
ATOM 5688 O O . VAL A 1 716 ? -18.188 52.094 26.375 1 96.25 716 VAL A O 1
ATOM 5691 N N . ASN A 1 717 ? -17.625 50.969 28.156 1 97.69 717 ASN A N 1
ATOM 5692 C CA . ASN A 1 717 ? -16.578 51.906 28.594 1 97.69 717 ASN A CA 1
ATOM 5693 C C . ASN A 1 717 ? -15.203 51.219 28.609 1 97.69 717 ASN A C 1
ATOM 5695 O O . ASN A 1 717 ? -15.086 50.062 28.953 1 97.69 717 ASN A O 1
ATOM 5699 N N . GLN A 1 718 ? -14.219 51.938 28.172 1 97.62 718 GLN A N 1
ATOM 5700 C CA . GLN A 1 718 ? -12.875 51.375 28.094 1 97.62 718 GLN A CA 1
ATOM 5701 C C . GLN A 1 718 ? -11.812 52.438 28.375 1 97.62 718 GLN A C 1
ATOM 5703 O O . GLN A 1 718 ? -11.992 53.594 28.031 1 97.62 718 GLN A O 1
ATOM 5708 N N . LYS A 1 719 ? -10.766 51.969 28.984 1 98.06 719 LYS A N 1
ATOM 5709 C CA . LYS A 1 719 ? -9.617 52.812 29.328 1 98.06 719 LYS A CA 1
ATOM 5710 C C . LYS A 1 719 ? -8.352 52.312 28.641 1 98.06 719 LYS A C 1
ATOM 5712 O O . LYS A 1 719 ? -8.117 51.094 28.562 1 98.06 719 LYS A O 1
ATOM 5717 N N . PHE A 1 720 ? -7.629 53.25 28.141 1 98.31 720 PHE A N 1
ATOM 5718 C CA . PHE A 1 720 ? -6.32 52.969 27.547 1 98.31 720 PHE A CA 1
ATOM 5719 C C . PHE A 1 720 ? -5.262 53.906 28.141 1 98.31 720 PHE A C 1
ATOM 5721 O O . PHE A 1 720 ? -5.484 55.094 28.281 1 98.31 720 PHE A O 1
ATOM 5728 N N . ARG A 1 721 ? -4.09 53.281 28.453 1 98.44 721 ARG A N 1
ATOM 5729 C CA . ARG A 1 721 ? -2.984 54.062 29.016 1 98.44 721 ARG A CA 1
ATOM 5730 C C . ARG A 1 721 ? -1.812 54.125 28.031 1 98.44 721 ARG A C 1
ATOM 5732 O O . ARG A 1 721 ? -1.521 53.125 27.344 1 98.44 721 ARG A O 1
ATOM 5739 N N . PHE A 1 722 ? -1.206 55.344 27.969 1 98.5 722 PHE A N 1
ATOM 5740 C CA . PHE A 1 722 ? 0.041 55.562 27.234 1 98.5 722 PHE A CA 1
ATOM 5741 C C . PHE A 1 722 ? 1.014 56.375 28.062 1 98.5 722 PHE A C 1
ATOM 5743 O O . PHE A 1 722 ? 0.603 57.125 28.969 1 98.5 722 PHE A O 1
ATOM 5750 N N . LYS A 1 723 ? 2.262 56.25 27.781 1 98.38 723 LYS A N 1
ATOM 5751 C CA . LYS A 1 723 ? 3.291 57.062 28.391 1 98.38 723 LYS A CA 1
ATOM 5752 C C . LYS A 1 723 ? 4.324 57.5 27.359 1 98.38 723 LYS A C 1
ATOM 5754 O O . LYS A 1 723 ? 4.969 56.688 26.719 1 98.38 723 LYS A O 1
ATOM 5759 N N . LEU A 1 724 ? 4.426 58.781 27.172 1 97.5 724 LEU A N 1
ATOM 5760 C CA . LEU A 1 724 ? 5.477 59.344 26.328 1 97.5 724 LEU A CA 1
ATOM 5761 C C . LEU A 1 724 ? 6.723 59.656 27.156 1 97.5 724 LEU A C 1
ATOM 5763 O O . LEU A 1 724 ? 6.672 60.438 28.109 1 97.5 724 LEU A O 1
ATOM 5767 N N . ASN A 1 725 ? 7.754 59.031 26.844 1 96.81 725 ASN A N 1
ATOM 5768 C CA . ASN A 1 725 ? 9.047 59.312 27.453 1 96.81 725 ASN A CA 1
ATOM 5769 C C . ASN A 1 725 ? 9.938 60.125 26.531 1 96.81 725 ASN A C 1
ATOM 5771 O O . ASN A 1 725 ? 10.109 59.812 25.359 1 96.81 725 ASN A O 1
ATOM 5775 N N . ILE A 1 726 ? 10.484 61.188 27.062 1 95.75 726 ILE A N 1
ATOM 5776 C CA . ILE A 1 726 ? 11.234 62.156 26.234 1 95.75 726 ILE A CA 1
ATOM 5777 C C . ILE A 1 726 ? 12.625 62.375 26.828 1 95.75 726 ILE A C 1
ATOM 5779 O O . ILE A 1 726 ? 12.758 62.688 28.016 1 95.75 726 ILE A O 1
ATOM 5783 N N . THR A 1 727 ? 13.555 62.156 26.062 1 92.31 727 THR A N 1
ATOM 5784 C CA . THR A 1 727 ? 14.945 62.406 26.422 1 92.31 727 THR A CA 1
ATOM 5785 C C . THR A 1 727 ? 15.609 63.281 25.359 1 92.31 727 THR A C 1
ATOM 5787 O O . THR A 1 727 ? 15.109 63.406 24.234 1 92.31 727 THR A O 1
ATOM 5790 N N . PRO A 1 728 ? 16.734 63.969 25.812 1 86.25 728 PRO A N 1
ATOM 5791 C CA . PRO A 1 728 ? 17.438 64.812 24.844 1 86.25 728 PRO A CA 1
ATOM 5792 C C . PRO A 1 728 ? 18.062 64 23.719 1 86.25 728 PRO A C 1
ATOM 5794 O O . PRO A 1 728 ? 18.734 63 23.969 1 86.25 728 PRO A O 1
ATOM 5797 N N . ALA A 1 729 ? 17.516 64.188 22.531 1 77.38 729 ALA A N 1
ATOM 5798 C CA . ALA A 1 729 ? 18.078 63.5 21.375 1 77.38 729 ALA A CA 1
ATOM 5799 C C . ALA A 1 729 ? 19.25 64.25 20.766 1 77.38 729 ALA A C 1
ATOM 5801 O O . ALA A 1 729 ? 19.281 65.5 20.859 1 77.38 729 ALA A O 1
ATOM 5802 N N . MET B 1 1 ? 13.586 -41.562 9.047 1 22.72 1 MET B N 1
ATOM 5803 C CA . MET B 1 1 ? 14.148 -40.25 9.281 1 22.72 1 MET B CA 1
ATOM 5804 C C . MET B 1 1 ? 15.383 -40.031 8.406 1 22.72 1 MET B C 1
ATOM 5806 O O . MET B 1 1 ? 16.484 -40.469 8.75 1 22.72 1 MET B O 1
ATOM 5810 N N . ILE B 1 2 ? 15.234 -40.062 7.105 1 24.25 2 ILE B N 1
ATOM 5811 C CA . ILE B 1 2 ? 16.344 -39.875 6.176 1 24.25 2 ILE B CA 1
ATOM 5812 C C . ILE B 1 2 ? 16.922 -38.469 6.34 1 24.25 2 ILE B C 1
ATOM 5814 O O . ILE B 1 2 ? 16.203 -37.469 6.176 1 24.25 2 ILE B O 1
ATOM 5818 N N . LYS B 1 3 ? 18.016 -38.5 7.172 1 28.78 3 LYS B N 1
ATOM 5819 C CA . LYS B 1 3 ? 18.922 -37.344 7.34 1 28.78 3 LYS B CA 1
ATOM 5820 C C . LYS B 1 3 ? 19.312 -36.75 5.988 1 28.78 3 LYS B C 1
ATOM 5822 O O . LYS B 1 3 ? 19.875 -37.438 5.141 1 28.78 3 LYS B O 1
ATOM 5827 N N . THR B 1 4 ? 18.453 -35.844 5.508 1 29.45 4 THR B N 1
ATOM 5828 C CA . THR B 1 4 ? 18.812 -34.969 4.402 1 29.45 4 THR B CA 1
ATOM 5829 C C . THR B 1 4 ? 20.25 -34.5 4.535 1 29.45 4 THR B C 1
ATOM 5831 O O . THR B 1 4 ? 20.609 -33.875 5.531 1 29.45 4 THR B O 1
ATOM 5834 N N . LEU B 1 5 ? 21.094 -35.188 4.051 1 32.16 5 LEU B N 1
ATOM 5835 C CA . LEU B 1 5 ? 22.453 -34.688 3.965 1 32.16 5 LEU B CA 1
ATOM 5836 C C . LEU B 1 5 ? 22.469 -33.281 3.326 1 32.16 5 LEU B C 1
ATOM 5838 O O . LEU B 1 5 ? 22.219 -33.156 2.125 1 32.16 5 LEU B O 1
ATOM 5842 N N . LEU B 1 6 ? 22.062 -32.312 4.105 1 32.56 6 LEU B N 1
ATOM 5843 C CA . LEU B 1 6 ? 22.281 -30.906 3.734 1 32.56 6 LEU B CA 1
ATOM 5844 C C . LEU B 1 6 ? 23.766 -30.641 3.467 1 32.56 6 LEU B C 1
ATOM 5846 O O . LEU B 1 6 ? 24.594 -30.781 4.367 1 32.56 6 LEU B O 1
ATOM 5850 N N . THR B 1 7 ? 24.188 -31.047 2.34 1 31.47 7 THR B N 1
ATOM 5851 C CA . THR B 1 7 ? 25.484 -30.453 2.008 1 31.47 7 THR B CA 1
ATOM 5852 C C . THR B 1 7 ? 25.547 -29 2.502 1 31.47 7 THR B C 1
ATOM 5854 O O . THR B 1 7 ? 24.656 -28.203 2.229 1 31.47 7 THR B O 1
ATOM 5857 N N . MET B 1 8 ? 26.25 -28.875 3.574 1 33.03 8 MET B N 1
ATOM 5858 C CA . MET B 1 8 ? 26.562 -27.578 4.184 1 33.03 8 MET B CA 1
ATOM 5859 C C . MET B 1 8 ? 27.141 -26.625 3.152 1 33.03 8 MET B C 1
ATOM 5861 O O . MET B 1 8 ? 28.344 -26.609 2.912 1 33.03 8 MET B O 1
ATOM 5865 N N . THR B 1 9 ? 26.719 -26.578 1.961 1 34.03 9 THR B N 1
ATOM 5866 C CA . THR B 1 9 ? 27.219 -25.391 1.285 1 34.03 9 THR B CA 1
ATOM 5867 C C . THR B 1 9 ? 26.922 -24.141 2.104 1 34.03 9 THR B C 1
ATOM 5869 O O . THR B 1 9 ? 25.828 -23.984 2.648 1 34.03 9 THR B O 1
ATOM 5872 N N . LEU B 1 10 ? 27.891 -23.469 2.488 1 37.19 10 LEU B N 1
ATOM 5873 C CA . LEU B 1 10 ? 27.844 -22.141 3.1 1 37.19 10 LEU B CA 1
ATOM 5874 C C . LEU B 1 10 ? 26.734 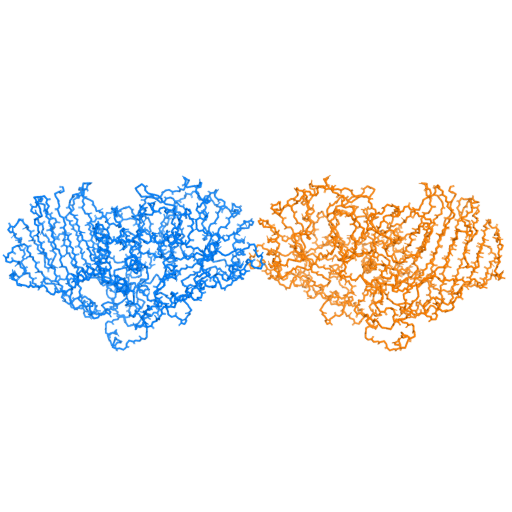-21.297 2.48 1 37.19 10 LEU B C 1
ATOM 5876 O O . LEU B 1 10 ? 26.891 -20.781 1.368 1 37.19 10 LEU B O 1
ATOM 5880 N N . VAL B 1 11 ? 25.578 -21.766 2.623 1 43.44 11 VAL B N 1
ATOM 5881 C CA . VAL B 1 11 ? 24.469 -20.922 2.189 1 43.44 11 VAL B CA 1
ATOM 5882 C C . VAL B 1 11 ? 24.625 -19.531 2.775 1 43.44 11 VAL B C 1
ATOM 5884 O O . VAL B 1 11 ? 24.531 -19.344 3.99 1 43.44 11 VAL B O 1
ATOM 5887 N N . LEU B 1 12 ? 25.438 -18.688 2.232 1 50.59 12 LEU B N 1
ATOM 5888 C CA . LEU B 1 12 ? 25.422 -17.266 2.566 1 50.59 12 LEU B CA 1
ATOM 5889 C C . LEU B 1 12 ? 23.984 -16.781 2.777 1 50.59 12 LEU B C 1
ATOM 5891 O O . LEU B 1 12 ? 23.141 -16.922 1.887 1 50.59 12 LEU B O 1
ATOM 5895 N N . THR B 1 13 ? 23.641 -16.688 4.004 1 65.62 13 THR B N 1
ATOM 5896 C CA . THR B 1 13 ? 22.328 -16.219 4.438 1 65.62 13 THR B CA 1
ATOM 5897 C C . THR B 1 13 ? 22.016 -14.867 3.807 1 65.62 13 THR B C 1
ATOM 5899 O O . THR B 1 13 ? 22.781 -13.914 3.947 1 65.62 13 THR B O 1
ATOM 5902 N N . ILE B 1 14 ? 21.25 -14.812 2.781 1 74.06 14 ILE B N 1
ATOM 5903 C CA . ILE B 1 14 ? 20.766 -13.586 2.154 1 74.06 14 ILE B CA 1
ATOM 5904 C C . ILE B 1 14 ? 19.891 -12.812 3.146 1 74.06 14 ILE B C 1
ATOM 5906 O O . ILE B 1 14 ? 18.875 -13.32 3.623 1 74.06 14 ILE B O 1
ATOM 5910 N N . LYS B 1 15 ? 20.562 -11.727 3.531 1 80.31 15 LYS B N 1
ATOM 5911 C CA . LYS B 1 15 ? 19.797 -10.844 4.406 1 80.31 15 LYS B CA 1
ATOM 5912 C C . LYS B 1 15 ? 18.734 -10.086 3.623 1 80.31 15 LYS B C 1
ATOM 5914 O O . LYS B 1 15 ? 18.922 -9.797 2.438 1 80.31 15 LYS B O 1
ATOM 5919 N N . CYS B 1 16 ? 17.578 -9.734 4.219 1 77.94 16 CYS B N 1
ATOM 5920 C CA . CYS B 1 16 ? 16.5 -8.977 3.594 1 77.94 16 CYS B CA 1
ATOM 5921 C C . CYS B 1 16 ? 17 -7.656 3.039 1 77.94 16 CYS B C 1
ATOM 5923 O O . CYS B 1 16 ? 16.578 -7.215 1.974 1 77.94 16 CYS B O 1
ATOM 5925 N N . GLU B 1 17 ? 17.906 -7.07 3.67 1 81.88 17 GLU B N 1
ATOM 5926 C CA . GLU B 1 17 ? 18.438 -5.762 3.297 1 81.88 17 GLU B CA 1
ATOM 5927 C C . GLU B 1 17 ? 19.281 -5.848 2.031 1 81.88 17 GLU B C 1
ATOM 5929 O O . GLU B 1 17 ? 19.547 -4.832 1.382 1 81.88 17 GLU B O 1
ATOM 5934 N N . ASP B 1 18 ? 19.625 -7.047 1.686 1 88.69 18 ASP B N 1
ATOM 5935 C CA . ASP B 1 18 ? 20.438 -7.234 0.497 1 88.69 18 ASP B CA 1
ATOM 5936 C C . ASP B 1 18 ? 19.609 -7.102 -0.777 1 88.69 18 ASP B C 1
ATOM 5938 O O . ASP B 1 18 ? 20.156 -6.883 -1.86 1 88.69 18 ASP B O 1
ATOM 5942 N N . ILE B 1 19 ? 18.344 -7.301 -0.646 1 95.25 19 ILE B N 1
ATOM 5943 C CA . ILE B 1 19 ? 17.453 -7.262 -1.799 1 95.25 19 ILE B CA 1
ATOM 5944 C C . ILE B 1 19 ? 17 -5.828 -2.045 1 95.25 19 ILE B C 1
ATOM 5946 O O . ILE B 1 19 ? 16.469 -5.176 -1.142 1 95.25 19 ILE B O 1
ATOM 5950 N N . LYS B 1 20 ? 17.203 -5.316 -3.246 1 95.44 20 LYS B N 1
ATOM 5951 C CA . LYS B 1 20 ? 16.844 -3.945 -3.598 1 95.44 20 LYS B CA 1
ATOM 5952 C C . LYS B 1 20 ? 15.68 -3.922 -4.578 1 95.44 20 LYS B C 1
ATOM 5954 O O . LYS B 1 20 ? 14.984 -2.91 -4.703 1 95.44 20 LYS B O 1
ATOM 5959 N N . HIS B 1 21 ? 15.531 -5.074 -5.387 1 97 21 HIS B N 1
ATOM 5960 C CA . HIS B 1 21 ? 14.477 -5.164 -6.391 1 97 21 HIS B CA 1
ATOM 5961 C C . HIS B 1 21 ? 13.648 -6.434 -6.211 1 97 21 HIS B C 1
ATOM 5963 O O . HIS B 1 21 ? 14.203 -7.535 -6.152 1 97 21 HIS B O 1
ATOM 5969 N N . VAL B 1 22 ? 12.383 -6.297 -6.07 1 98 22 VAL B N 1
ATOM 5970 C CA . VAL B 1 22 ? 11.492 -7.449 -5.977 1 98 22 VAL B CA 1
ATOM 5971 C C . VAL B 1 22 ? 10.641 -7.547 -7.242 1 98 22 VAL B C 1
ATOM 5973 O O . VAL B 1 22 ? 9.922 -6.605 -7.586 1 98 22 VAL B O 1
ATOM 5976 N N . HIS B 1 23 ? 10.805 -8.617 -8.008 1 98.62 23 HIS B N 1
ATOM 5977 C CA . HIS B 1 23 ? 9.914 -8.953 -9.117 1 98.62 23 HIS B CA 1
ATOM 5978 C C . HIS B 1 23 ? 8.664 -9.672 -8.625 1 98.62 23 HIS B C 1
ATOM 5980 O O . HIS B 1 23 ? 8.727 -10.844 -8.242 1 98.62 23 HIS B O 1
ATOM 5986 N N . LEU B 1 24 ? 7.57 -8.984 -8.586 1 98.56 24 LEU B N 1
ATOM 5987 C CA . LEU B 1 24 ? 6.305 -9.57 -8.148 1 98.56 24 LEU B CA 1
ATOM 5988 C C . LEU B 1 24 ? 5.512 -10.094 -9.336 1 98.56 24 LEU B C 1
ATOM 5990 O O . LEU B 1 24 ? 5.086 -9.32 -10.203 1 98.56 24 LEU B O 1
ATOM 5994 N N . LEU B 1 25 ? 5.301 -11.391 -9.406 1 98.38 25 LEU B N 1
ATOM 5995 C CA . LEU B 1 25 ? 4.633 -12.031 -10.539 1 98.38 25 LEU B CA 1
ATOM 5996 C C . LEU B 1 25 ? 3.207 -12.43 -10.164 1 98.38 25 LEU B C 1
ATOM 5998 O O . LEU B 1 25 ? 2.994 -13.156 -9.195 1 98.38 25 LEU B O 1
ATOM 6002 N N . PHE B 1 26 ? 2.232 -11.953 -10.938 1 98.62 26 PHE B N 1
ATOM 6003 C CA . PHE B 1 26 ? 0.841 -12.367 -10.789 1 98.62 26 PHE B CA 1
ATOM 6004 C C . PHE B 1 26 ? 0.52 -13.531 -11.719 1 98.62 26 PHE B C 1
ATOM 6006 O O . PHE B 1 26 ? 0.612 -13.398 -12.938 1 98.62 26 PHE B O 1
ATOM 6013 N N . MET B 1 27 ? 0.172 -14.617 -11.102 1 97.88 27 MET B N 1
ATOM 6014 C CA . MET B 1 27 ? -0.08 -15.836 -11.859 1 97.88 27 MET B CA 1
ATOM 6015 C C . MET B 1 27 ? -0.972 -16.797 -11.07 1 97.88 27 MET B C 1
ATOM 6017 O O . MET B 1 27 ? -1.151 -16.625 -9.859 1 97.88 27 MET B O 1
ATOM 6021 N N . ASN B 1 28 ? -1.632 -17.703 -11.719 1 97.12 28 ASN B N 1
ATOM 6022 C CA . ASN B 1 28 ? -2.33 -18.812 -11.078 1 97.12 28 ASN B CA 1
ATOM 6023 C C . ASN B 1 28 ? -2.072 -20.141 -11.797 1 97.12 28 ASN B C 1
ATOM 6025 O O . ASN B 1 28 ? -1.504 -20.141 -12.891 1 97.12 28 ASN B O 1
ATOM 6029 N N . HIS B 1 29 ? -2.451 -21.188 -11.195 1 96.56 29 HIS B N 1
ATOM 6030 C CA . HIS B 1 29 ? -2.271 -22.516 -11.758 1 96.56 29 HIS B CA 1
ATOM 6031 C C . HIS B 1 29 ? -3.418 -22.875 -12.695 1 96.56 29 HIS B C 1
ATOM 6033 O O . HIS B 1 29 ? -4.586 -22.656 -12.367 1 96.56 29 HIS B O 1
ATOM 6039 N N . LEU B 1 30 ? -3.1 -23.406 -13.867 1 97.25 30 LEU B N 1
ATOM 6040 C CA . LEU B 1 30 ? -4.086 -23.891 -14.828 1 97.25 30 LEU B CA 1
ATOM 6041 C C . LEU B 1 30 ? -4.137 -25.406 -14.82 1 97.25 30 LEU B C 1
ATOM 6043 O O . LEU B 1 30 ? -3.113 -26.078 -15 1 97.25 30 LEU B O 1
ATOM 6047 N N . ASP B 1 31 ? -5.34 -25.953 -14.586 1 95.38 31 ASP B N 1
ATOM 6048 C CA . ASP B 1 31 ? -5.73 -27.344 -14.773 1 95.38 31 ASP B CA 1
ATOM 6049 C C . ASP B 1 31 ? -6.938 -27.469 -15.703 1 95.38 31 ASP B C 1
ATOM 6051 O O . ASP B 1 31 ? -8.062 -27.172 -15.297 1 95.38 31 ASP B O 1
ATOM 6055 N N . VAL B 1 32 ? -6.695 -27.953 -16.844 1 96.5 32 VAL B N 1
ATOM 6056 C CA . VAL B 1 32 ? -7.793 -27.984 -17.797 1 96.5 32 VAL B CA 1
ATOM 6057 C C . VAL B 1 32 ? -8.664 -29.219 -17.562 1 96.5 32 VAL B C 1
ATOM 6059 O O . VAL B 1 32 ? -8.391 -30.281 -18.109 1 96.5 32 VAL B O 1
ATOM 6062 N N . GLY B 1 33 ? -9.75 -29.031 -16.875 1 94.31 33 GLY B N 1
ATOM 6063 C CA . GLY B 1 33 ? -10.633 -30.141 -16.578 1 94.31 33 GLY B CA 1
ATOM 6064 C C . GLY B 1 33 ? -10.57 -30.578 -15.117 1 94.31 33 GLY B C 1
ATOM 6065 O O . GLY B 1 33 ? -11.008 -31.688 -14.773 1 94.31 33 GLY B O 1
ATOM 6066 N N . TYR B 1 34 ? -10.039 -29.734 -14.273 1 92.06 34 TYR B N 1
ATOM 6067 C CA . TYR B 1 34 ? -9.922 -29.984 -12.844 1 92.06 34 TYR B CA 1
ATOM 6068 C C . TYR B 1 34 ? -10.695 -28.938 -12.039 1 92.06 34 TYR B C 1
ATOM 6070 O O . TYR B 1 34 ? -10.977 -27.844 -12.539 1 92.06 34 TYR B O 1
ATOM 6078 N N . ASP B 1 35 ? -10.938 -29.25 -10.82 1 86.81 35 ASP B N 1
ATOM 6079 C CA . ASP B 1 35 ? -11.68 -28.328 -9.961 1 86.81 35 ASP B CA 1
ATOM 6080 C C . ASP B 1 35 ? -10.828 -27.125 -9.57 1 86.81 35 ASP B C 1
ATOM 6082 O O . ASP B 1 35 ? -9.812 -26.844 -10.211 1 86.81 35 ASP B O 1
ATOM 6086 N N . GLY B 1 36 ? -11.352 -26.266 -8.664 1 81.5 36 GLY B N 1
ATOM 6087 C CA . GLY B 1 36 ? -10.68 -25.047 -8.25 1 81.5 36 GLY B CA 1
ATOM 6088 C C . GLY B 1 36 ? -11.406 -23.781 -8.68 1 81.5 36 GLY B C 1
ATOM 6089 O O . GLY B 1 36 ? -10.922 -22.672 -8.453 1 81.5 36 GLY B O 1
ATOM 6090 N N . LEU B 1 37 ? -12.438 -24.062 -9.406 1 84.25 37 LEU B N 1
ATOM 6091 C CA . LEU B 1 37 ? -13.32 -22.938 -9.719 1 84.25 37 LEU B CA 1
ATOM 6092 C C . LEU B 1 37 ? -14.156 -22.547 -8.5 1 84.25 37 LEU B C 1
ATOM 6094 O O . LEU B 1 37 ? -13.758 -22.828 -7.359 1 84.25 37 LEU B O 1
ATOM 6098 N N . LEU B 1 38 ? -15.258 -22 -8.633 1 74.38 38 LEU B N 1
ATOM 6099 C CA . LEU B 1 38 ? -16.172 -21.734 -7.527 1 74.38 38 LEU B CA 1
ATOM 6100 C C . LEU B 1 38 ? -16.812 -23.031 -7.035 1 74.38 38 LEU B C 1
ATOM 6102 O O . LEU B 1 38 ? -16.984 -23.969 -7.805 1 74.38 38 LEU B O 1
ATOM 6106 N N . PRO B 1 39 ? -17.031 -23.219 -5.789 1 70.25 39 PRO B N 1
ATOM 6107 C CA . PRO B 1 39 ? -17.531 -24.453 -5.188 1 70.25 39 PRO B CA 1
ATOM 6108 C C . PRO B 1 39 ? -18.734 -25.031 -5.945 1 70.25 39 PRO B C 1
ATOM 6110 O O . PRO B 1 39 ? -18.891 -26.25 -6.008 1 70.25 39 PRO B O 1
ATOM 6113 N N . GLU B 1 40 ? -19.359 -24.219 -6.621 1 74.75 40 GLU B N 1
ATOM 6114 C CA . GLU B 1 40 ? -20.578 -24.719 -7.262 1 74.75 40 GLU B CA 1
ATOM 6115 C C . GLU B 1 40 ? -20.297 -25.156 -8.703 1 74.75 40 GLU B C 1
ATOM 6117 O O . GLU B 1 40 ? -21.125 -25.828 -9.312 1 74.75 40 GLU B O 1
ATOM 6122 N N . GLU B 1 41 ? -19.203 -24.906 -9.109 1 84.31 41 GLU B N 1
ATOM 6123 C CA . GLU B 1 41 ? -18.906 -25.219 -10.508 1 84.31 41 GLU B CA 1
ATOM 6124 C C . GLU B 1 41 ? -17.859 -26.312 -10.609 1 84.31 41 GLU B C 1
ATOM 6126 O O . GLU B 1 41 ? -16.766 -26.219 -10.031 1 84.31 41 GLU B O 1
ATOM 6131 N N . LEU B 1 42 ? -18.203 -27.375 -11.375 1 86.88 42 LEU B N 1
ATOM 6132 C CA . LEU B 1 42 ? -17.25 -28.469 -11.578 1 86.88 42 LEU B CA 1
ATOM 6133 C C . LEU B 1 42 ? -16.203 -28.094 -12.617 1 86.88 42 LEU B C 1
ATOM 6135 O O . LEU B 1 42 ? -16.5 -27.391 -13.578 1 86.88 42 LEU B O 1
ATOM 6139 N N . GLY B 1 43 ? -14.992 -28.641 -12.484 1 91.88 43 GLY B N 1
ATOM 6140 C CA . GLY B 1 43 ? -13.859 -28.25 -13.305 1 91.88 43 GLY B CA 1
ATOM 6141 C C . GLY B 1 43 ? -13.789 -29 -14.617 1 91.88 43 GLY B C 1
ATOM 6142 O O . GLY B 1 43 ? -12.719 -29.453 -15.031 1 91.88 43 GLY B O 1
ATOM 6143 N N . PHE B 1 44 ? -14.953 -29.172 -15.312 1 94.44 44 PHE B N 1
ATOM 6144 C CA . PHE B 1 44 ? -14.922 -29.688 -16.672 1 94.44 44 PHE B CA 1
ATOM 6145 C C . PHE B 1 44 ? -14.086 -28.797 -17.578 1 94.44 44 PHE B C 1
ATOM 6147 O O . PHE B 1 44 ? -13.891 -27.609 -17.281 1 94.44 44 PHE B O 1
ATOM 6154 N N . VAL B 1 45 ? -13.633 -29.312 -18.656 1 96.88 45 VAL B N 1
ATOM 6155 C CA . VAL B 1 45 ? -12.703 -28.625 -19.547 1 96.88 45 VAL B CA 1
ATOM 6156 C C . VAL B 1 45 ? -13.273 -27.266 -19.938 1 96.88 45 VAL B C 1
ATOM 6158 O O . VAL B 1 45 ? -12.664 -26.234 -19.672 1 96.88 45 VAL B O 1
ATOM 6161 N N . ASN B 1 46 ? -14.453 -27.234 -20.484 1 97.25 46 ASN B N 1
ATOM 6162 C CA . ASN B 1 46 ? -15 -25.984 -21 1 97.25 46 ASN B CA 1
ATOM 6163 C C . ASN B 1 46 ? -15.391 -25.031 -19.875 1 97.25 46 ASN B C 1
ATOM 6165 O O . ASN B 1 46 ? -15.375 -23.812 -20.047 1 97.25 46 ASN B O 1
ATOM 6169 N N . ASN B 1 47 ? -15.781 -25.562 -18.703 1 96.44 47 ASN B N 1
ATOM 6170 C CA . ASN B 1 47 ? -16.031 -24.688 -17.578 1 96.44 47 ASN B CA 1
ATOM 6171 C C . ASN B 1 47 ? -14.773 -23.906 -17.188 1 96.44 47 ASN B C 1
ATOM 6173 O O . ASN B 1 47 ? -14.844 -22.703 -16.922 1 96.44 47 ASN B O 1
ATOM 6177 N N . VAL B 1 48 ? -13.688 -24.594 -17.141 1 97 48 VAL B N 1
ATOM 6178 C CA . VAL B 1 48 ? -12.422 -23.969 -16.781 1 97 48 VAL B CA 1
ATOM 6179 C C . VAL B 1 48 ? -12.055 -22.922 -17.844 1 97 48 VAL B C 1
ATOM 6181 O O . VAL B 1 48 ? -11.75 -21.766 -17.5 1 97 48 VAL B O 1
ATOM 6184 N N . ILE B 1 49 ? -12.102 -23.266 -19.109 1 97.94 49 ILE B N 1
ATOM 6185 C CA . ILE B 1 49 ? -11.711 -22.375 -20.188 1 97.94 49 ILE B CA 1
ATOM 6186 C C . ILE B 1 49 ? -12.656 -21.172 -20.219 1 97.94 49 ILE B C 1
ATOM 6188 O O . ILE B 1 49 ? -12.211 -20.031 -20.391 1 97.94 49 ILE B O 1
ATOM 6192 N N . ASN B 1 50 ? -13.93 -21.422 -20.062 1 97.75 50 ASN B N 1
ATOM 6193 C CA . ASN B 1 50 ? -14.906 -20.344 -20.047 1 97.75 50 ASN B CA 1
ATOM 6194 C C . ASN B 1 50 ? -14.625 -19.344 -18.922 1 97.75 50 ASN B C 1
ATOM 6196 O O . ASN B 1 50 ? -14.812 -18.141 -19.094 1 97.75 50 ASN B O 1
ATOM 6200 N N . LYS B 1 51 ? -14.266 -19.844 -17.781 1 97.19 51 LYS B N 1
ATOM 6201 C CA . LYS B 1 51 ? -13.922 -18.953 -16.672 1 97.19 51 LYS B CA 1
ATOM 6202 C C . LYS B 1 51 ? -12.797 -18 -17.078 1 97.19 51 LYS B C 1
ATOM 6204 O O . LYS B 1 51 ? -12.828 -16.812 -16.75 1 97.19 51 LYS B O 1
ATOM 6209 N N . TYR B 1 52 ? -11.781 -18.484 -17.734 1 97.81 52 TYR B N 1
ATOM 6210 C CA . TYR B 1 52 ? -10.672 -17.641 -18.188 1 97.81 52 TYR B CA 1
ATOM 6211 C C . TYR B 1 52 ? -11.148 -16.641 -19.234 1 97.81 52 TYR B C 1
ATOM 6213 O O . TYR B 1 52 ? -10.789 -15.461 -19.188 1 97.81 52 TYR B O 1
ATOM 6221 N N . PHE B 1 53 ? -11.992 -17.094 -20.156 1 98.19 53 PHE B N 1
ATOM 6222 C CA . PHE B 1 53 ? -12.398 -16.266 -21.297 1 98.19 53 PHE B CA 1
ATOM 6223 C C . PHE B 1 53 ? -13.328 -15.148 -20.844 1 98.19 53 PHE B C 1
ATOM 6225 O O . PHE B 1 53 ? -13.18 -14.008 -21.266 1 98.19 53 PHE B O 1
ATOM 6232 N N . VAL B 1 54 ? -14.219 -15.445 -19.953 1 97.62 54 VAL B N 1
ATOM 6233 C CA . VAL B 1 54 ? -15.336 -14.539 -19.703 1 97.62 54 VAL B CA 1
ATOM 6234 C C . VAL B 1 54 ? -15.07 -13.734 -18.422 1 97.62 54 VAL B C 1
ATOM 6236 O O . VAL B 1 54 ? -15.57 -12.617 -18.281 1 97.62 54 VAL B O 1
ATOM 6239 N N . GLU B 1 55 ? -14.297 -14.297 -17.562 1 97.38 55 GLU B N 1
ATOM 6240 C CA . GLU B 1 55 ? -14.148 -13.641 -16.266 1 97.38 55 GLU B CA 1
ATOM 6241 C C . GLU B 1 55 ? -12.695 -13.25 -16.016 1 97.38 55 GLU B C 1
ATOM 6243 O O . GLU B 1 55 ? -12.406 -12.086 -15.734 1 97.38 55 GLU B O 1
ATOM 6248 N N . TYR B 1 56 ? -11.766 -14.141 -16.109 1 98.19 56 TYR B N 1
ATOM 6249 C CA . TYR B 1 56 ? -10.406 -13.922 -15.617 1 98.19 56 TYR B CA 1
ATOM 6250 C C . TYR B 1 56 ? -9.656 -12.945 -16.516 1 98.19 56 TYR B C 1
ATOM 6252 O O . TYR B 1 56 ? -9.008 -12.016 -16.031 1 98.19 56 TYR B O 1
ATOM 6260 N N . PHE B 1 57 ? -9.641 -13.148 -17.812 1 98.62 57 PHE B N 1
ATOM 6261 C CA . PHE B 1 57 ? -8.938 -12.242 -18.719 1 98.62 57 PHE B CA 1
ATOM 6262 C C . PHE B 1 57 ? -9.516 -10.836 -18.625 1 98.62 57 PHE B C 1
ATOM 6264 O O . PHE B 1 57 ? -8.781 -9.867 -18.406 1 98.62 57 PHE B O 1
ATOM 6271 N N . PRO B 1 58 ? -10.867 -10.68 -18.703 1 98.56 58 PRO B N 1
ATOM 6272 C CA . PRO B 1 58 ? -11.422 -9.328 -18.562 1 98.56 58 PRO B CA 1
ATOM 6273 C C . PRO B 1 58 ? -11.109 -8.711 -17.203 1 98.56 58 PRO B C 1
ATOM 6275 O O . PRO B 1 58 ? -10.789 -7.52 -17.109 1 98.56 58 PRO B O 1
ATOM 6278 N N . ARG B 1 59 ? -11.219 -9.445 -16.141 1 98.25 59 ARG B N 1
ATOM 6279 C CA . ARG B 1 59 ? -10.938 -8.961 -14.789 1 98.25 59 ARG B CA 1
ATOM 6280 C C . ARG B 1 59 ? -9.5 -8.461 -14.68 1 98.25 59 ARG B C 1
ATOM 6282 O O . ARG B 1 59 ? -9.25 -7.398 -14.109 1 98.25 59 ARG B O 1
ATOM 6289 N N . SER B 1 60 ? -8.578 -9.25 -15.188 1 98.56 60 SER B N 1
ATOM 6290 C CA . SER B 1 60 ? -7.172 -8.859 -15.141 1 98.56 60 SER B CA 1
ATOM 6291 C C . SER B 1 60 ? -6.93 -7.566 -15.906 1 98.56 60 SER B C 1
ATOM 6293 O O . SER B 1 60 ? -6.219 -6.68 -15.438 1 98.56 60 SER B O 1
ATOM 6295 N N . ILE B 1 61 ? -7.484 -7.445 -17.078 1 98.56 61 ILE B N 1
ATOM 6296 C CA . ILE B 1 61 ? -7.34 -6.266 -17.938 1 98.56 61 ILE B CA 1
ATOM 6297 C C . ILE B 1 61 ? -7.91 -5.043 -17.219 1 98.56 61 ILE B C 1
ATOM 6299 O O . ILE B 1 61 ? -7.27 -3.988 -17.172 1 98.56 61 ILE B O 1
ATOM 6303 N N . ASN B 1 62 ? -9.062 -5.184 -16.656 1 98.56 62 ASN B N 1
ATOM 6304 C CA . ASN B 1 62 ? -9.727 -4.082 -15.969 1 98.56 62 ASN B CA 1
ATOM 6305 C C . ASN B 1 62 ? -8.945 -3.656 -14.727 1 98.56 62 ASN B C 1
ATOM 6307 O O . ASN B 1 62 ? -8.875 -2.467 -14.414 1 98.56 62 ASN B O 1
ATOM 6311 N N . THR B 1 63 ? -8.477 -4.609 -13.977 1 98.62 63 THR B N 1
ATOM 6312 C CA . THR B 1 63 ? -7.695 -4.316 -12.781 1 98.62 63 THR B CA 1
ATOM 6313 C C . THR B 1 63 ? -6.457 -3.498 -13.133 1 98.62 63 THR B C 1
ATOM 6315 O O . THR B 1 63 ? -6.16 -2.5 -12.469 1 98.62 63 THR B O 1
ATOM 6318 N N . SER B 1 64 ? -5.703 -3.887 -14.148 1 98.56 64 SER B N 1
ATOM 6319 C CA . SER B 1 64 ? -4.527 -3.148 -14.594 1 98.56 64 SER B CA 1
ATOM 6320 C C . SER B 1 64 ? -4.898 -1.736 -15.039 1 98.56 64 SER B C 1
ATOM 6322 O O . SER B 1 64 ? -4.191 -0.776 -14.727 1 98.56 64 SER B O 1
ATOM 6324 N N . ALA B 1 65 ? -5.965 -1.611 -15.758 1 98.5 65 ALA B N 1
ATOM 6325 C CA . ALA B 1 65 ? -6.434 -0.306 -16.219 1 98.5 65 ALA B CA 1
ATOM 6326 C C . ALA B 1 65 ? -6.789 0.595 -15.039 1 98.5 65 ALA B C 1
ATOM 6328 O O . ALA B 1 65 ? -6.48 1.789 -15.047 1 98.5 65 ALA B O 1
ATOM 6329 N N . THR B 1 66 ? -7.438 0.074 -14.086 1 98.5 66 THR B N 1
ATOM 6330 C CA . THR B 1 66 ? -7.859 0.832 -12.914 1 98.5 66 THR B CA 1
ATOM 6331 C C . THR B 1 66 ? -6.652 1.369 -12.148 1 98.5 66 THR B C 1
ATOM 6333 O O . THR B 1 66 ? -6.645 2.523 -11.719 1 98.5 66 THR B O 1
ATOM 6336 N N . LEU B 1 67 ? -5.68 0.542 -11.914 1 98.5 67 LEU B N 1
ATOM 6337 C CA . LEU B 1 67 ? -4.457 0.984 -11.258 1 98.5 67 LEU B CA 1
ATOM 6338 C C . LEU B 1 67 ? -3.844 2.174 -11.984 1 98.5 67 LEU B C 1
ATOM 6340 O O . LEU B 1 67 ? -3.447 3.156 -11.359 1 98.5 67 LEU B O 1
ATOM 6344 N N . ARG B 1 68 ? -3.75 2.107 -13.297 1 97.62 68 ARG B N 1
ATOM 6345 C CA . ARG B 1 68 ? -3.201 3.189 -14.109 1 97.62 68 ARG B CA 1
ATOM 6346 C C . ARG B 1 68 ? -4.066 4.441 -14.008 1 97.62 68 ARG B C 1
ATOM 6348 O O . ARG B 1 68 ? -3.547 5.551 -13.867 1 97.62 68 ARG B O 1
ATOM 6355 N N . GLU B 1 69 ? -5.391 4.262 -14.125 1 98 69 GLU B N 1
ATOM 6356 C CA . GLU B 1 69 ? -6.328 5.379 -14.102 1 98 69 GLU B CA 1
ATOM 6357 C C . GLU B 1 69 ? -6.289 6.109 -12.758 1 98 69 GLU B C 1
ATOM 6359 O O . GLU B 1 69 ? -6.402 7.336 -12.711 1 98 69 GLU B O 1
ATOM 6364 N N . LEU B 1 70 ? -6.117 5.422 -11.695 1 97.94 70 LEU B N 1
ATOM 6365 C CA . LEU B 1 70 ? -6.109 6.004 -10.359 1 97.94 70 LEU B CA 1
ATOM 6366 C C . LEU B 1 70 ? -4.707 6.473 -9.977 1 97.94 70 LEU B C 1
ATOM 6368 O O . LEU B 1 70 ? -4.496 6.973 -8.875 1 97.94 70 LEU B O 1
ATOM 6372 N N . GLY B 1 71 ? -3.713 6.258 -10.789 1 97.12 71 GLY B N 1
ATOM 6373 C CA . GLY B 1 71 ? -2.393 6.859 -10.68 1 97.12 71 GLY B CA 1
ATOM 6374 C C . GLY B 1 71 ? -1.464 6.086 -9.758 1 97.12 71 GLY B C 1
ATOM 6375 O O . GLY B 1 71 ? -0.458 6.625 -9.289 1 97.12 71 GLY B O 1
ATOM 6376 N N . TYR B 1 72 ? -1.761 4.898 -9.414 1 97.31 72 TYR B N 1
ATOM 6377 C CA . TYR B 1 72 ? -0.921 4.121 -8.508 1 97.31 72 TYR B CA 1
ATOM 6378 C C . TYR B 1 72 ? 0.441 3.842 -9.133 1 97.31 72 TYR B C 1
ATOM 6380 O O . TYR B 1 72 ? 0.554 3.693 -10.352 1 97.31 72 TYR B O 1
ATOM 6388 N N . TYR B 1 73 ? 1.497 3.838 -8.281 1 96.12 73 TYR B N 1
ATOM 6389 C CA . TYR B 1 73 ? 2.826 3.4 -8.695 1 96.12 73 TYR B CA 1
ATOM 6390 C C . TYR B 1 73 ? 2.832 1.916 -9.031 1 96.12 73 TYR B C 1
ATOM 6392 O O . TYR B 1 73 ? 3.543 1.484 -9.945 1 96.12 73 TYR B O 1
ATOM 6400 N N . GLU B 1 74 ? 2.023 1.097 -8.305 1 97.5 74 GLU B N 1
ATOM 6401 C CA . GLU B 1 74 ? 1.882 -0.348 -8.469 1 97.5 74 GLU B CA 1
ATOM 6402 C C . GLU B 1 74 ? 1.184 -0.694 -9.781 1 97.5 74 GLU B C 1
ATOM 6404 O O . GLU B 1 74 ? 0.25 -0.003 -10.195 1 97.5 74 GLU B O 1
ATOM 6409 N N . LYS B 1 75 ? 1.612 -1.74 -10.406 1 98 75 LYS B N 1
ATOM 6410 C CA . LYS B 1 75 ? 1.012 -2.285 -11.625 1 98 75 LYS B CA 1
ATOM 6411 C C . LYS B 1 75 ? 0.658 -3.76 -11.445 1 98 75 LYS B C 1
ATOM 6413 O O . LYS B 1 75 ? 1 -4.367 -10.43 1 98 75 LYS B O 1
ATOM 6418 N N . GLN B 1 76 ? -0.09 -4.289 -12.344 1 98.56 76 GLN B N 1
ATOM 6419 C CA . GLN B 1 76 ? -0.361 -5.719 -12.438 1 98.56 76 GLN B CA 1
ATOM 6420 C C . GLN B 1 76 ? -0.023 -6.258 -13.82 1 98.56 76 GLN B C 1
ATOM 6422 O O . GLN B 1 76 ? -0.6 -5.824 -14.82 1 98.56 76 GLN B O 1
ATOM 6427 N N . ILE B 1 77 ? 0.893 -7.078 -13.906 1 98.62 77 ILE B N 1
ATOM 6428 C CA . ILE B 1 77 ? 1.189 -7.871 -15.094 1 98.62 77 ILE B CA 1
ATOM 6429 C C . ILE B 1 77 ? 0.781 -9.32 -14.859 1 98.62 77 ILE B C 1
ATOM 6431 O O . ILE B 1 77 ? 1.419 -10.039 -14.086 1 98.62 77 ILE B O 1
ATOM 6435 N N . TYR B 1 78 ? -0.25 -9.734 -15.523 1 98.62 78 TYR B N 1
ATOM 6436 C CA . TYR B 1 78 ? -0.772 -11.078 -15.32 1 98.62 78 TYR B CA 1
ATOM 6437 C C . TYR B 1 78 ? -0.142 -12.055 -16.312 1 98.62 78 TYR B C 1
ATOM 6439 O O . TYR B 1 78 ? -0.186 -11.844 -17.516 1 98.62 78 TYR B O 1
ATOM 6447 N N . THR B 1 79 ? 0.471 -13.094 -15.781 1 98.62 79 THR B N 1
ATOM 6448 C CA . THR B 1 79 ? 1.083 -14.125 -16.609 1 98.62 79 THR B CA 1
ATOM 6449 C C . THR B 1 79 ? 0.136 -15.305 -16.781 1 98.62 79 THR B C 1
ATOM 6451 O O . THR B 1 79 ? -0.263 -15.938 -15.805 1 98.62 79 THR B O 1
ATOM 6454 N N . THR B 1 80 ? -0.222 -15.539 -18.016 1 98.44 80 THR B N 1
ATOM 6455 C CA . THR B 1 80 ? -1.106 -16.656 -18.328 1 98.44 80 THR B CA 1
ATOM 6456 C C . THR B 1 80 ? -0.392 -17.688 -19.203 1 98.44 80 THR B C 1
ATOM 6458 O O . THR B 1 80 ? 0.839 -17.75 -19.203 1 98.44 80 THR B O 1
ATOM 6461 N N . HIS B 1 81 ? -1.17 -18.609 -19.859 1 98.44 81 HIS B N 1
ATOM 6462 C CA . HIS B 1 81 ? -0.624 -19.75 -20.594 1 98.44 81 HIS B CA 1
ATOM 6463 C C . HIS B 1 81 ? -0.897 -19.625 -22.094 1 98.44 81 HIS B C 1
ATOM 6465 O O . HIS B 1 81 ? -2.029 -19.359 -22.5 1 98.44 81 HIS B O 1
ATOM 6471 N N . PRO B 1 82 ? 0.091 -19.875 -22.922 1 98.5 82 PRO B N 1
ATOM 6472 C CA . PRO B 1 82 ? -0.054 -19.672 -24.375 1 98.5 82 PRO B CA 1
ATOM 6473 C C . PRO B 1 82 ? -1.188 -20.516 -24.969 1 98.5 82 PRO B C 1
ATOM 6475 O O . PRO B 1 82 ? -1.874 -20.062 -25.891 1 98.5 82 PRO B O 1
ATOM 6478 N N . TRP B 1 83 ? -1.375 -21.703 -24.516 1 98.69 83 TRP B N 1
ATOM 6479 C CA . TRP B 1 83 ? -2.428 -22.562 -25.047 1 98.69 83 TRP B CA 1
ATOM 6480 C C . TRP B 1 83 ? -3.797 -21.906 -24.891 1 98.69 83 TRP B C 1
ATOM 6482 O O . TRP B 1 83 ? -4.613 -21.938 -25.812 1 98.69 83 TRP B O 1
ATOM 6492 N N . LEU B 1 84 ? -4.039 -21.297 -23.75 1 98.25 84 LEU B N 1
ATOM 6493 C CA . LEU B 1 84 ? -5.285 -20.594 -23.5 1 98.25 84 LEU B CA 1
ATOM 6494 C C . LEU B 1 84 ? -5.418 -19.375 -24.422 1 98.25 84 LEU B C 1
ATOM 6496 O O . LEU B 1 84 ? -6.504 -19.109 -24.938 1 98.25 84 LEU B O 1
ATOM 6500 N N . VAL B 1 85 ? -4.312 -18.656 -24.484 1 98.69 85 VAL B N 1
ATOM 6501 C CA . VAL B 1 85 ? -4.324 -17.453 -25.312 1 98.69 85 VAL B CA 1
ATOM 6502 C C . VAL B 1 85 ? -4.625 -17.828 -26.766 1 98.69 85 VAL B C 1
ATOM 6504 O O . VAL B 1 85 ? -5.406 -17.141 -27.438 1 98.69 85 VAL B O 1
ATOM 6507 N N . ARG B 1 86 ? -4.016 -18.875 -27.266 1 98.56 86 ARG B N 1
ATOM 6508 C CA . ARG B 1 86 ? -4.266 -19.359 -28.625 1 98.56 86 ARG B CA 1
ATOM 6509 C C . ARG B 1 86 ? -5.734 -19.703 -28.812 1 98.56 86 ARG B C 1
ATOM 6511 O O . ARG B 1 86 ? -6.336 -19.344 -29.828 1 98.56 86 ARG B O 1
ATOM 6518 N N . LEU B 1 87 ? -6.281 -20.438 -27.891 1 98.25 87 LEU B N 1
ATOM 6519 C CA . LEU B 1 87 ? -7.688 -20.797 -27.969 1 98.25 87 LEU B CA 1
ATOM 6520 C C . LEU B 1 87 ? -8.578 -19.562 -27.938 1 98.25 87 LEU B C 1
ATOM 6522 O O . LEU B 1 87 ? -9.609 -19.5 -28.609 1 98.25 87 LEU B O 1
ATOM 6526 N N . TYR B 1 88 ? -8.219 -18.609 -27.094 1 98.56 88 TYR B N 1
ATOM 6527 C CA . TYR B 1 88 ? -8.992 -17.375 -26.969 1 98.56 88 TYR B CA 1
ATOM 6528 C C . TYR B 1 88 ? -9.039 -16.625 -28.297 1 98.56 88 TYR B C 1
ATOM 6530 O O . TYR B 1 88 ? -10.109 -16.188 -28.734 1 98.56 88 TYR B O 1
ATOM 6538 N N . LEU B 1 89 ? -7.898 -16.453 -28.938 1 98.38 89 LEU B N 1
ATOM 6539 C CA . LEU B 1 89 ? -7.789 -15.648 -30.141 1 98.38 89 LEU B CA 1
ATOM 6540 C C . LEU B 1 89 ? -8.336 -16.406 -31.344 1 98.38 89 LEU B C 1
ATOM 6542 O O . LEU B 1 89 ? -8.828 -15.805 -32.312 1 98.38 89 LEU B O 1
ATOM 6546 N N . HIS B 1 90 ? -8.156 -17.781 -31.359 1 97.75 90 HIS B N 1
ATOM 6547 C CA . HIS B 1 90 ? -8.641 -18.656 -32.438 1 97.75 90 HIS B CA 1
ATOM 6548 C C . HIS B 1 90 ? -9.641 -19.672 -31.891 1 97.75 90 HIS B C 1
ATOM 6550 O O . HIS B 1 90 ? -9.484 -20.875 -32.125 1 97.75 90 HIS B O 1
ATOM 6556 N N . CYS B 1 91 ? -10.672 -19.219 -31.359 1 97.44 91 CYS B N 1
ATOM 6557 C CA . CYS B 1 91 ? -11.641 -20 -30.594 1 97.44 91 CYS B CA 1
ATOM 6558 C C . CYS B 1 91 ? -12.523 -20.828 -31.516 1 97.44 91 CYS B C 1
ATOM 6560 O O . CYS B 1 91 ? -13.117 -20.297 -32.469 1 97.44 91 CYS B O 1
ATOM 6562 N N . PRO B 1 92 ? -12.617 -22.109 -31.234 1 96.06 92 PRO B N 1
ATOM 6563 C CA . PRO B 1 92 ? -13.578 -22.906 -32 1 96.06 92 PRO B CA 1
ATOM 6564 C C . PRO B 1 92 ? -15.023 -22.656 -31.578 1 96.06 92 PRO B C 1
ATOM 6566 O O . PRO B 1 92 ? -15.438 -23.078 -30.5 1 96.06 92 PRO B O 1
ATOM 6569 N N . PRO B 1 93 ? -15.805 -22.109 -32.344 1 92.5 93 PRO B N 1
ATOM 6570 C CA . PRO B 1 93 ? -17.094 -21.562 -31.891 1 92.5 93 PRO B CA 1
ATOM 6571 C C . PRO B 1 93 ? -18.109 -22.656 -31.562 1 92.5 93 PRO B C 1
ATOM 6573 O O . PRO B 1 93 ? -19.062 -22.406 -30.828 1 92.5 93 PRO B O 1
ATOM 6576 N N . ASN B 1 94 ? -18.016 -23.891 -32.031 1 93.31 94 ASN B N 1
ATOM 6577 C CA . ASN B 1 94 ? -19.031 -24.906 -31.828 1 93.31 94 ASN B CA 1
ATOM 6578 C C . ASN B 1 94 ? -18.516 -26.062 -30.953 1 93.31 94 ASN B C 1
ATOM 6580 O O . ASN B 1 94 ? -19.094 -27.141 -30.953 1 93.31 94 ASN B O 1
ATOM 6584 N N . LEU B 1 95 ? -17.531 -25.781 -30.219 1 97.25 95 LEU B N 1
ATOM 6585 C CA . LEU B 1 95 ? -16.938 -26.828 -29.391 1 97.25 95 LEU B CA 1
ATOM 6586 C C . LEU B 1 95 ? -17.797 -27.094 -28.156 1 97.25 95 LEU B C 1
ATOM 6588 O O . LEU B 1 95 ? -18.047 -26.172 -27.359 1 97.25 95 LEU B O 1
ATOM 6592 N N . VAL B 1 96 ? -18.344 -28.281 -28 1 97.44 96 VAL B N 1
ATOM 6593 C CA . VAL B 1 96 ? -19.125 -28.734 -26.859 1 97.44 96 VAL B CA 1
ATOM 6594 C C . VAL B 1 96 ? -18.469 -29.969 -26.25 1 97.44 96 VAL B C 1
ATOM 6596 O O . VAL B 1 96 ? -18.188 -30.938 -26.953 1 97.44 96 VAL B O 1
ATOM 6599 N N . LEU B 1 97 ? -18.188 -29.953 -25.062 1 97.12 97 LEU B N 1
ATOM 6600 C CA . LEU B 1 97 ? -17.672 -31.078 -24.281 1 97.12 97 LEU B CA 1
ATOM 6601 C C . LEU B 1 97 ? -18.5 -31.297 -23.016 1 97.12 97 LEU B C 1
ATOM 6603 O O . LEU B 1 97 ? -18.719 -30.359 -22.25 1 97.12 97 LEU B O 1
ATOM 6607 N N . SER B 1 98 ? -18.938 -32.5 -22.797 1 94.44 98 SER B N 1
ATOM 6608 C CA . SER B 1 98 ? -19.766 -32.875 -21.641 1 94.44 98 SER B CA 1
ATOM 6609 C C . SER B 1 98 ? -21 -31.984 -21.547 1 94.44 98 SER B C 1
ATOM 6611 O O . SER B 1 98 ? -21.375 -31.562 -20.453 1 94.44 98 SER B O 1
ATOM 6613 N N . GLY B 1 99 ? -21.469 -31.609 -22.656 1 95.19 99 GLY B N 1
ATOM 6614 C CA . GLY B 1 99 ? -22.703 -30.828 -22.734 1 95.19 99 GLY B CA 1
ATOM 6615 C C . GLY B 1 99 ? -22.484 -29.344 -22.484 1 95.19 99 GLY B C 1
ATOM 6616 O O . GLY B 1 99 ? -23.438 -28.562 -22.453 1 95.19 99 GLY B O 1
ATOM 6617 N N . ILE B 1 100 ? -21.281 -28.922 -22.297 1 96.62 100 ILE B N 1
ATOM 6618 C CA . ILE B 1 100 ? -20.969 -27.516 -22 1 96.62 100 ILE B CA 1
ATOM 6619 C C . ILE B 1 100 ? -20.375 -26.859 -23.234 1 96.62 100 ILE B C 1
ATOM 6621 O O . ILE B 1 100 ? -19.359 -27.328 -23.781 1 96.62 100 ILE B O 1
ATOM 6625 N N . LYS B 1 101 ? -20.891 -25.812 -23.609 1 97.81 101 LYS B N 1
ATOM 6626 C CA . LYS B 1 101 ? -20.438 -25.078 -24.797 1 97.81 101 LYS B CA 1
ATOM 6627 C C . LYS B 1 101 ? -19.297 -24.125 -24.438 1 97.81 101 LYS B C 1
ATOM 6629 O O . LYS B 1 101 ? -19.344 -23.453 -23.391 1 97.81 101 LYS B O 1
ATOM 6634 N N . LEU B 1 102 ? -18.266 -24.062 -25.25 1 98.12 102 LEU B N 1
ATOM 6635 C CA . LEU B 1 102 ? -17.203 -23.078 -25.109 1 98.12 102 LEU B CA 1
ATOM 6636 C C . LEU B 1 102 ? -17.703 -21.672 -25.438 1 98.12 102 LEU B C 1
ATOM 6638 O O . LEU B 1 102 ? -18.391 -21.484 -26.453 1 98.12 102 LEU B O 1
ATOM 6642 N N . GLN B 1 103 ? -17.422 -20.719 -24.609 1 98.19 103 GLN B N 1
ATOM 6643 C CA . GLN B 1 103 ? -17.844 -19.344 -24.812 1 98.19 103 GLN B CA 1
ATOM 6644 C C . GLN B 1 103 ? -16.75 -18.516 -25.453 1 98.19 103 GLN B C 1
ATOM 6646 O O . GLN B 1 103 ? -15.922 -17.906 -24.766 1 98.19 103 GLN B O 1
ATOM 6651 N N . CYS B 1 104 ? -16.812 -18.375 -26.75 1 98.44 104 CYS B N 1
ATOM 6652 C CA . CYS B 1 104 ? -15.789 -17.672 -27.516 1 98.44 104 CYS B CA 1
ATOM 6653 C C . CYS B 1 104 ? -15.93 -16.172 -27.359 1 98.44 104 CYS B C 1
ATOM 6655 O O . CYS B 1 104 ? -17.047 -15.641 -27.328 1 98.44 104 CYS B O 1
ATOM 6657 N N . PRO B 1 105 ? -14.828 -15.445 -27.266 1 98.25 105 PRO B N 1
ATOM 6658 C CA . PRO B 1 105 ? -14.875 -13.984 -27.219 1 98.25 105 PRO B CA 1
ATOM 6659 C C . PRO B 1 105 ? -15.328 -13.367 -28.531 1 98.25 105 PRO B C 1
ATOM 6661 O O . PRO B 1 105 ? -15.062 -13.922 -29.609 1 98.25 105 PRO B O 1
ATOM 6664 N N . ASN B 1 106 ? -16.016 -12.188 -28.5 1 97.56 106 ASN B N 1
ATOM 6665 C CA . ASN B 1 106 ? -16.312 -11.43 -29.719 1 97.56 106 ASN B CA 1
ATOM 6666 C C . ASN B 1 106 ? -15.117 -10.586 -30.156 1 97.56 106 ASN B C 1
ATOM 6668 O O . ASN B 1 106 ? -14.078 -10.594 -29.5 1 97.56 106 ASN B O 1
ATOM 6672 N N . GLU B 1 107 ? -15.242 -9.867 -31.172 1 97.88 107 GLU B N 1
ATOM 6673 C CA . GLU B 1 107 ? -14.125 -9.133 -31.766 1 97.88 107 GLU B CA 1
ATOM 6674 C C . GLU B 1 107 ? -13.656 -8.008 -30.844 1 97.88 107 GLU B C 1
ATOM 6676 O O . GLU B 1 107 ? -12.461 -7.711 -30.766 1 97.88 107 GLU B O 1
ATOM 6681 N N . THR B 1 108 ? -14.539 -7.395 -30.172 1 98.06 108 THR B N 1
ATOM 6682 C CA . THR B 1 108 ? -14.195 -6.32 -29.25 1 98.06 108 THR B CA 1
ATOM 6683 C C . THR B 1 108 ? -13.391 -6.855 -28.078 1 98.06 108 THR B C 1
ATOM 6685 O O . THR B 1 108 ? -12.414 -6.23 -27.641 1 98.06 108 THR B O 1
ATOM 6688 N N . GLU B 1 109 ? -13.859 -7.934 -27.562 1 98.06 109 GLU B N 1
ATOM 6689 C CA . GLU B 1 109 ? -13.164 -8.57 -26.453 1 98.06 109 GLU B CA 1
ATOM 6690 C C . GLU B 1 109 ? -11.75 -9 -26.859 1 98.06 109 GLU B C 1
ATOM 6692 O O . GLU B 1 109 ? -10.797 -8.805 -26.094 1 98.06 109 GLU B O 1
ATOM 6697 N N . LYS B 1 110 ? -11.602 -9.547 -28.031 1 98.25 110 LYS B N 1
ATOM 6698 C CA . LYS B 1 110 ? -10.289 -9.93 -28.547 1 98.25 110 LYS B CA 1
ATOM 6699 C C . LYS B 1 110 ? -9.375 -8.719 -28.688 1 98.25 110 LYS B C 1
ATOM 6701 O O . LYS B 1 110 ? -8.195 -8.773 -28.328 1 98.25 110 LYS B O 1
ATOM 6706 N N . ALA B 1 111 ? -9.977 -7.652 -29.203 1 98.38 111 ALA B N 1
ATOM 6707 C CA . ALA B 1 111 ? -9.195 -6.438 -29.406 1 98.38 111 ALA B CA 1
ATOM 6708 C C . ALA B 1 111 ? -8.68 -5.895 -28.078 1 98.38 111 ALA B C 1
ATOM 6710 O O . ALA B 1 111 ? -7.547 -5.418 -27.984 1 98.38 111 ALA B O 1
ATOM 6711 N N . LYS B 1 112 ? -9.539 -5.898 -27.125 1 98.25 112 LYS B N 1
ATOM 6712 C CA . LYS B 1 112 ? -9.141 -5.453 -25.797 1 98.25 112 LYS B CA 1
ATOM 6713 C C . LYS B 1 112 ? -8.016 -6.316 -25.234 1 98.25 112 LYS B C 1
ATOM 6715 O O . LYS B 1 112 ? -7.078 -5.801 -24.625 1 98.25 112 LYS B O 1
ATOM 6720 N N . PHE B 1 113 ? -8.125 -7.555 -25.406 1 98.69 113 PHE B N 1
ATOM 6721 C CA . PHE B 1 113 ? -7.094 -8.477 -24.953 1 98.69 113 PHE B CA 1
ATOM 6722 C C . PHE B 1 113 ? -5.77 -8.203 -25.656 1 98.69 113 PHE B C 1
ATOM 6724 O O . PHE B 1 113 ? -4.723 -8.133 -25 1 98.69 113 PHE B O 1
ATOM 6731 N N . ILE B 1 114 ? -5.816 -8.062 -26.938 1 98.69 114 ILE B N 1
ATOM 6732 C CA . ILE B 1 114 ? -4.621 -7.828 -27.734 1 98.69 114 ILE B CA 1
ATOM 6733 C C . ILE B 1 114 ? -3.951 -6.531 -27.297 1 98.69 114 ILE B C 1
ATOM 6735 O O . ILE B 1 114 ? -2.729 -6.473 -27.156 1 98.69 114 ILE B O 1
ATOM 6739 N N . ALA B 1 115 ? -4.738 -5.531 -27.062 1 98.56 115 ALA B N 1
ATOM 6740 C CA . ALA B 1 115 ? -4.195 -4.254 -26.609 1 98.56 115 ALA B CA 1
ATOM 6741 C C . ALA B 1 115 ? -3.508 -4.398 -25.266 1 98.56 115 ALA B C 1
ATOM 6743 O O . ALA B 1 115 ? -2.443 -3.816 -25.031 1 98.56 115 ALA B O 1
ATOM 6744 N N . ALA B 1 116 ? -4.156 -5.105 -24.359 1 98.56 116 ALA B N 1
ATOM 6745 C CA . ALA B 1 116 ? -3.584 -5.336 -23.031 1 98.56 116 ALA B CA 1
ATOM 6746 C C . ALA B 1 116 ? -2.273 -6.113 -23.125 1 98.56 116 ALA B C 1
ATOM 6748 O O . ALA B 1 116 ? -1.324 -5.836 -22.391 1 98.56 116 ALA B O 1
ATOM 6749 N N . ALA B 1 117 ? -2.246 -7.109 -24 1 98.5 117 ALA B N 1
ATOM 6750 C CA . ALA B 1 117 ? -1.033 -7.898 -24.203 1 98.5 117 ALA B CA 1
ATOM 6751 C C . ALA B 1 117 ? 0.092 -7.035 -24.766 1 98.5 117 ALA B C 1
ATOM 6753 O O . ALA B 1 117 ? 1.238 -7.133 -24.328 1 98.5 117 ALA B O 1
ATOM 6754 N N . ARG B 1 118 ? -0.209 -6.184 -25.703 1 98 118 ARG B N 1
ATOM 6755 C CA . ARG B 1 118 ? 0.787 -5.312 -26.312 1 98 118 ARG B CA 1
ATOM 6756 C C . ARG B 1 118 ? 1.313 -4.289 -25.312 1 98 118 ARG B C 1
ATOM 6758 O O . ARG B 1 118 ? 2.49 -3.924 -25.359 1 98 118 ARG B O 1
ATOM 6765 N N . ARG B 1 119 ? 0.443 -3.855 -24.438 1 96.75 119 ARG B N 1
ATOM 6766 C CA . ARG B 1 119 ? 0.838 -2.896 -23.406 1 96.75 119 ARG B CA 1
ATOM 6767 C C . ARG B 1 119 ? 1.662 -3.572 -22.312 1 96.75 119 ARG B C 1
ATOM 6769 O O . ARG B 1 119 ? 2.324 -2.898 -21.531 1 96.75 119 ARG B O 1
ATOM 6776 N N . GLY B 1 120 ? 1.527 -4.898 -22.25 1 97.06 120 GLY B N 1
ATOM 6777 C CA . GLY B 1 120 ? 2.293 -5.641 -21.266 1 97.06 120 GLY B CA 1
ATOM 6778 C C . GLY B 1 120 ? 1.502 -5.953 -20.016 1 97.06 120 GLY B C 1
ATOM 6779 O O . GLY B 1 120 ? 2.059 -6.445 -19.031 1 97.06 120 GLY B O 1
ATOM 6780 N N . ASP B 1 121 ? 0.146 -5.676 -20 1 98.06 121 ASP B N 1
ATOM 6781 C CA . ASP B 1 121 ? -0.701 -5.957 -18.844 1 98.06 121 ASP B CA 1
ATOM 6782 C C . ASP B 1 121 ? -0.931 -7.457 -18.688 1 98.06 121 ASP B C 1
ATOM 6784 O O . ASP B 1 121 ? -1.172 -7.938 -17.578 1 98.06 121 ASP B O 1
ATOM 6788 N N . ILE B 1 122 ? -0.97 -8.141 -19.766 1 98.06 122 ILE B N 1
ATOM 6789 C CA . ILE B 1 122 ? -1.075 -9.594 -19.797 1 98.06 122 ILE B CA 1
ATOM 6790 C C . ILE B 1 122 ? 0.095 -10.172 -20.594 1 98.06 122 ILE B C 1
ATOM 6792 O O . ILE B 1 122 ? 0.48 -9.633 -21.625 1 98.06 122 ILE B O 1
ATOM 6796 N N . THR B 1 123 ? 0.69 -11.117 -20.031 1 98.38 123 THR B N 1
ATOM 6797 C CA . THR B 1 123 ? 1.772 -11.82 -20.703 1 98.38 123 THR B CA 1
ATOM 6798 C C . THR B 1 123 ? 1.619 -13.336 -20.531 1 98.38 123 THR B C 1
ATOM 6800 O O . THR B 1 123 ? 0.644 -13.797 -19.938 1 98.38 123 THR B O 1
ATOM 6803 N N . TRP B 1 124 ? 2.428 -14.117 -21.156 1 98.62 124 TRP B N 1
ATOM 6804 C CA . TRP B 1 124 ? 2.412 -15.562 -21.016 1 98.62 124 TRP B CA 1
ATOM 6805 C C . TRP B 1 124 ? 3.83 -16.125 -20.984 1 98.62 124 TRP B C 1
ATOM 6807 O O . TRP B 1 124 ? 4.75 -15.531 -21.547 1 98.62 124 TRP B O 1
ATOM 6817 N N . HIS B 1 125 ? 3.998 -17.219 -20.25 1 98.44 125 HIS B N 1
ATOM 6818 C CA . HIS B 1 125 ? 5.301 -17.875 -20.219 1 98.44 125 HIS B CA 1
ATOM 6819 C C . HIS B 1 125 ? 5.531 -18.672 -21.5 1 98.44 125 HIS B C 1
ATOM 6821 O O . HIS B 1 125 ? 4.68 -18.703 -22.391 1 98.44 125 HIS B O 1
ATOM 6827 N N . ALA B 1 126 ? 6.598 -19.422 -21.594 1 98.56 126 ALA B N 1
ATOM 6828 C CA . ALA B 1 126 ? 7.059 -19.984 -22.859 1 98.56 126 ALA B CA 1
ATOM 6829 C C . ALA B 1 126 ? 6.434 -21.344 -23.109 1 98.56 126 ALA B C 1
ATOM 6831 O O . ALA B 1 126 ? 6.34 -21.797 -24.266 1 98.56 126 ALA B O 1
ATOM 6832 N N . GLY B 1 127 ? 6.109 -22.125 -22.078 1 98.12 127 GLY B N 1
ATOM 6833 C CA . GLY B 1 127 ? 5.465 -23.422 -22.25 1 98.12 127 GLY B CA 1
ATOM 6834 C C . GLY B 1 127 ? 3.98 -23.312 -22.547 1 98.12 127 GLY B C 1
ATOM 6835 O O . GLY B 1 127 ? 3.367 -22.266 -22.297 1 98.12 127 GLY B O 1
ATOM 6836 N N . PRO B 1 128 ? 3.424 -24.328 -23.156 1 98.12 128 PRO B N 1
ATOM 6837 C CA . PRO B 1 128 ? 1.992 -24.234 -23.453 1 98.12 128 PRO B CA 1
ATOM 6838 C C . PRO B 1 128 ? 1.128 -24.172 -22.203 1 98.12 128 PRO B C 1
ATOM 6840 O O . PRO B 1 128 ? 0.169 -23.391 -22.141 1 98.12 128 PRO B O 1
ATOM 6843 N N . MET B 1 129 ? 1.298 -24.953 -21.297 1 97.75 129 MET B N 1
ATOM 6844 C CA . MET B 1 129 ? 0.682 -25.078 -19.969 1 97.75 129 MET B CA 1
ATOM 6845 C C . MET B 1 129 ? 1.46 -26.047 -19.094 1 97.75 129 MET B C 1
ATOM 6847 O O . MET B 1 129 ? 2.674 -26.203 -19.25 1 97.75 129 MET B O 1
ATOM 6851 N N . ASN B 1 130 ? 0.875 -26.703 -18.109 1 97.56 130 ASN B N 1
ATOM 6852 C CA . ASN B 1 130 ? 1.563 -27.641 -17.25 1 97.56 130 ASN B CA 1
ATOM 6853 C C . ASN B 1 130 ? 1.521 -29.062 -17.812 1 97.56 130 ASN B C 1
ATOM 6855 O O . ASN B 1 130 ? 0.458 -29.688 -17.859 1 97.56 130 ASN B O 1
ATOM 6859 N N . MET B 1 131 ? 2.746 -29.531 -18.203 1 97.62 131 MET B N 1
ATOM 6860 C CA . MET B 1 131 ? 2.775 -30.703 -19.078 1 97.62 131 MET B CA 1
ATOM 6861 C C . MET B 1 131 ? 3.486 -31.859 -18.391 1 97.62 131 MET B C 1
ATOM 6863 O O . MET B 1 131 ? 4.383 -31.656 -17.562 1 97.62 131 MET B O 1
ATOM 6867 N N . TYR B 1 132 ? 3.078 -33.094 -18.75 1 97 132 TYR B N 1
ATOM 6868 C CA . TYR B 1 132 ? 3.951 -34.281 -18.672 1 97 132 TYR B CA 1
ATOM 6869 C C . TYR B 1 132 ? 4.816 -34.375 -19.922 1 97 132 TYR B C 1
ATOM 6871 O O . TYR B 1 132 ? 4.539 -35.188 -20.812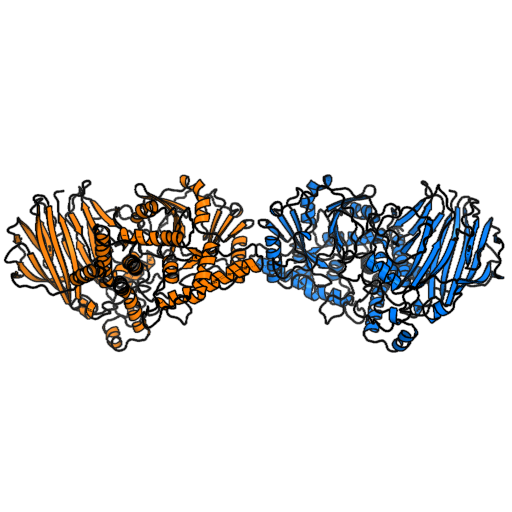 1 97 132 TYR B O 1
ATOM 6879 N N . MET B 1 133 ? 5.871 -33.75 -19.938 1 96.19 133 MET B N 1
ATOM 6880 C CA . MET B 1 133 ? 6.695 -33.625 -21.125 1 96.19 133 MET B CA 1
ATOM 6881 C C . MET B 1 133 ? 7.18 -35 -21.594 1 96.19 133 MET B C 1
ATOM 6883 O O . MET B 1 133 ? 7.277 -35.25 -22.797 1 96.19 133 MET B O 1
ATOM 6887 N N . GLU B 1 134 ? 7.375 -35.938 -20.719 1 95.25 134 GLU B N 1
ATOM 6888 C CA . GLU B 1 134 ? 7.961 -37.219 -21.031 1 95.25 134 GLU B CA 1
ATOM 6889 C C . GLU B 1 134 ? 6.984 -38.094 -21.812 1 95.25 134 GLU B C 1
ATOM 6891 O O . GLU B 1 134 ? 7.391 -39.062 -22.453 1 95.25 134 GLU B O 1
ATOM 6896 N N . THR B 1 135 ? 5.773 -37.75 -21.688 1 96.75 135 THR B N 1
ATOM 6897 C CA . THR B 1 135 ? 4.793 -38.625 -22.359 1 96.75 135 THR B CA 1
ATOM 6898 C C . THR B 1 135 ? 4.652 -38.219 -23.828 1 96.75 135 THR B C 1
ATOM 6900 O O . THR B 1 135 ? 3.979 -38.938 -24.594 1 96.75 135 THR B O 1
ATOM 6903 N N . MET B 1 136 ? 5.305 -37.188 -24.25 1 97.44 136 MET B N 1
ATOM 6904 C CA . MET B 1 136 ? 5.188 -36.719 -25.625 1 97.44 136 MET B CA 1
ATOM 6905 C C . MET B 1 136 ? 6.434 -37.062 -26.422 1 97.44 136 MET B C 1
ATOM 6907 O O . MET B 1 136 ? 7.438 -37.531 -25.859 1 97.44 136 MET B O 1
ATOM 6911 N N . ASP B 1 137 ? 6.309 -36.969 -27.719 1 97.75 137 ASP B N 1
ATOM 6912 C CA . ASP B 1 137 ? 7.484 -37.094 -28.578 1 97.75 137 ASP B CA 1
ATOM 6913 C C . ASP B 1 137 ? 8.148 -35.75 -28.828 1 97.75 137 ASP B C 1
ATOM 6915 O O . ASP B 1 137 ? 7.582 -34.719 -28.484 1 97.75 137 ASP B O 1
ATOM 6919 N N . PRO B 1 138 ? 9.375 -35.75 -29.344 1 97.88 138 PRO B N 1
ATOM 6920 C CA . PRO B 1 138 ? 10.125 -34.5 -29.484 1 97.88 138 PRO B CA 1
ATOM 6921 C C . PRO B 1 138 ? 9.375 -33.438 -30.297 1 97.88 138 PRO B C 1
ATOM 6923 O O . PRO B 1 138 ? 9.391 -32.25 -29.938 1 97.88 138 PRO B O 1
ATOM 6926 N N . MET B 1 139 ? 8.68 -33.844 -31.344 1 97.5 139 MET B N 1
ATOM 6927 C CA . MET B 1 139 ? 8.031 -32.875 -32.219 1 97.5 139 MET B CA 1
ATOM 6928 C C . MET B 1 139 ? 6.848 -32.219 -31.516 1 97.5 139 MET B C 1
ATOM 6930 O O . MET B 1 139 ? 6.582 -31.016 -31.719 1 97.5 139 MET B O 1
ATOM 6934 N N . MET B 1 140 ? 6.133 -32.938 -30.781 1 98.25 140 MET B N 1
ATOM 6935 C CA . MET B 1 140 ? 5.016 -32.375 -30.047 1 98.25 140 MET B CA 1
ATOM 6936 C C . MET B 1 140 ? 5.516 -31.453 -28.922 1 98.25 140 MET B C 1
ATOM 6938 O O . MET B 1 140 ? 4.922 -30.406 -28.672 1 98.25 140 MET B O 1
ATOM 6942 N N . VAL B 1 141 ? 6.59 -31.844 -28.234 1 98.44 141 VAL B N 1
ATOM 6943 C CA . VAL B 1 141 ? 7.207 -30.969 -27.234 1 98.44 141 VAL B CA 1
ATOM 6944 C C . VAL B 1 141 ? 7.625 -29.656 -27.906 1 98.44 141 VAL B C 1
ATOM 6946 O O . VAL B 1 141 ? 7.344 -28.578 -27.375 1 98.44 141 VAL B O 1
ATOM 6949 N N . GLY B 1 142 ? 8.297 -29.797 -28.984 1 98.44 142 GLY B N 1
ATOM 6950 C CA . GLY B 1 142 ? 8.703 -28.609 -29.719 1 98.44 142 GLY B CA 1
ATOM 6951 C C . GLY B 1 142 ? 7.539 -27.719 -30.109 1 98.44 142 GLY B C 1
ATOM 6952 O O . GLY B 1 142 ? 7.621 -26.484 -29.969 1 98.44 142 GLY B O 1
ATOM 6953 N N . PHE B 1 143 ? 6.445 -28.281 -30.594 1 98.31 143 PHE B N 1
ATOM 6954 C CA . PHE B 1 143 ? 5.262 -27.5 -30.969 1 98.31 143 PHE B CA 1
ATOM 6955 C C . PHE B 1 143 ? 4.699 -26.766 -29.766 1 98.31 143 PHE B C 1
ATOM 6957 O O . PHE B 1 143 ? 4.254 -25.625 -29.891 1 98.31 143 PHE B O 1
ATOM 6964 N N . GLY B 1 144 ? 4.656 -27.469 -28.641 1 98.38 144 GLY B N 1
ATOM 6965 C CA . GLY B 1 144 ? 4.188 -26.828 -27.438 1 98.38 144 GLY B CA 1
ATOM 6966 C C . GLY B 1 144 ? 4.918 -25.531 -27.125 1 98.38 144 GLY B C 1
ATOM 6967 O O . GLY B 1 144 ? 4.297 -24.547 -26.75 1 98.38 144 GLY B O 1
ATOM 6968 N N . VAL B 1 145 ? 6.215 -25.531 -27.234 1 98.31 145 VAL B N 1
ATOM 6969 C CA . VAL B 1 145 ? 7.023 -24.344 -26.984 1 98.31 145 VAL B CA 1
ATOM 6970 C C . VAL B 1 145 ? 6.855 -23.344 -28.141 1 98.31 145 VAL B C 1
ATOM 6972 O O . VAL B 1 145 ? 6.766 -22.141 -27.922 1 98.31 145 VAL B O 1
ATOM 6975 N N . GLN B 1 146 ? 6.797 -23.859 -29.344 1 98.06 146 GLN B N 1
ATOM 6976 C CA . GLN B 1 146 ? 6.648 -23.031 -30.547 1 98.06 146 GLN B CA 1
ATOM 6977 C C . GLN B 1 146 ? 5.367 -22.203 -30.484 1 98.06 146 GLN B C 1
ATOM 6979 O O . GLN B 1 146 ? 5.312 -21.094 -31.016 1 98.06 146 GLN B O 1
ATOM 6984 N N . LEU B 1 147 ? 4.426 -22.719 -29.859 1 98.25 147 LEU B N 1
ATOM 6985 C CA . LEU B 1 147 ? 3.129 -22.062 -29.766 1 98.25 147 LEU B CA 1
ATOM 6986 C C . LEU B 1 147 ? 3.271 -20.656 -29.188 1 98.25 147 LEU B C 1
ATOM 6988 O O . LEU B 1 147 ? 2.664 -19.703 -29.703 1 98.25 147 LEU B O 1
ATOM 6992 N N . SER B 1 148 ? 4.004 -20.469 -28.109 1 98.31 148 SER B N 1
ATOM 6993 C CA . SER B 1 148 ? 4.219 -19.156 -27.5 1 98.31 148 SER B CA 1
ATOM 6994 C C . SER B 1 148 ? 4.973 -18.219 -28.453 1 98.31 148 SER B C 1
ATOM 6996 O O . SER B 1 148 ? 4.699 -17.016 -28.5 1 98.31 148 SER B O 1
ATOM 6998 N N . ILE B 1 149 ? 5.914 -18.75 -29.172 1 98.31 149 ILE B N 1
ATOM 6999 C CA . ILE B 1 149 ? 6.699 -17.984 -30.125 1 98.31 149 ILE B CA 1
ATOM 7000 C C . ILE B 1 149 ? 5.793 -17.484 -31.25 1 98.31 149 ILE B C 1
ATOM 7002 O O . ILE B 1 149 ? 5.879 -16.328 -31.672 1 98.31 149 ILE B O 1
ATOM 7006 N N . ASP B 1 150 ? 4.953 -18.328 -31.734 1 98.44 150 ASP B N 1
ATOM 7007 C CA . ASP B 1 150 ? 4.027 -17.969 -32.812 1 98.44 150 ASP B CA 1
ATOM 7008 C C . ASP B 1 150 ? 3.051 -16.891 -32.344 1 98.44 150 ASP B C 1
ATOM 7010 O O . ASP B 1 150 ? 2.688 -16.016 -33.125 1 98.44 150 ASP B O 1
ATOM 7014 N N . LEU B 1 151 ? 2.59 -17.031 -31.125 1 98.25 151 LEU B N 1
ATOM 7015 C CA . LEU B 1 151 ? 1.695 -16.016 -30.578 1 98.25 151 LEU B CA 1
ATOM 7016 C C . LEU B 1 151 ? 2.385 -14.656 -30.516 1 98.25 151 LEU B C 1
ATOM 7018 O O . LEU B 1 151 ? 1.773 -13.633 -30.812 1 98.25 151 LEU B O 1
ATOM 7022 N N . ASP B 1 152 ? 3.611 -14.648 -30 1 98.31 152 ASP B N 1
ATOM 7023 C CA . ASP B 1 152 ? 4.383 -13.406 -29.969 1 98.31 152 ASP B CA 1
ATOM 7024 C C . ASP B 1 152 ? 4.465 -12.789 -31.375 1 98.31 152 ASP B C 1
ATOM 7026 O O . ASP B 1 152 ? 4.258 -11.586 -31.531 1 98.31 152 ASP B O 1
ATOM 7030 N N . LYS B 1 153 ? 4.789 -13.617 -32.344 1 97.94 153 LYS B N 1
ATOM 7031 C CA . LYS B 1 153 ? 4.879 -13.148 -33.719 1 97.94 153 LYS B CA 1
ATOM 7032 C C . LYS B 1 153 ? 3.541 -12.594 -34.219 1 97.94 153 LYS B C 1
ATOM 7034 O O . LYS B 1 153 ? 3.492 -11.531 -34.844 1 97.94 153 LYS B O 1
ATOM 7039 N N . GLU B 1 154 ? 2.521 -13.32 -33.938 1 97.62 154 GLU B N 1
ATOM 7040 C CA . GLU B 1 154 ? 1.181 -12.922 -34.344 1 97.62 154 GLU B CA 1
ATOM 7041 C C . GLU B 1 154 ? 0.809 -11.562 -33.75 1 97.62 154 GLU B C 1
ATOM 7043 O O . GLU B 1 154 ? 0.157 -10.75 -34.438 1 97.62 154 GLU B O 1
ATOM 7048 N N . LEU B 1 155 ? 1.204 -11.32 -32.531 1 97.88 155 LEU B N 1
ATOM 7049 C CA . LEU B 1 155 ? 0.789 -10.102 -31.859 1 97.88 155 LEU B CA 1
ATOM 7050 C C . LEU B 1 155 ? 1.874 -9.031 -31.938 1 97.88 155 LEU B C 1
ATOM 7052 O O . LEU B 1 155 ? 1.716 -7.938 -31.406 1 97.88 155 LEU B O 1
ATOM 7056 N N . GLY B 1 156 ? 2.979 -9.344 -32.562 1 97.25 156 GLY B N 1
ATOM 7057 C CA . GLY B 1 156 ? 4.062 -8.383 -32.719 1 97.25 156 GLY B CA 1
ATOM 7058 C C . GLY B 1 156 ? 4.828 -8.141 -31.438 1 97.25 156 GLY B C 1
ATOM 7059 O O . GLY B 1 156 ? 5.301 -7.027 -31.188 1 97.25 156 GLY B O 1
ATOM 7060 N N . ILE B 1 157 ? 4.883 -9.086 -30.578 1 97.44 157 ILE B N 1
ATOM 7061 C CA . ILE B 1 157 ? 5.582 -8.977 -29.312 1 97.44 157 ILE B CA 1
ATOM 7062 C C . ILE B 1 157 ? 6.992 -9.547 -29.453 1 97.44 157 ILE B C 1
ATOM 7064 O O . ILE B 1 157 ? 7.18 -10.656 -29.938 1 97.44 157 ILE B O 1
ATOM 7068 N N . LYS B 1 158 ? 7.977 -8.789 -29.094 1 96 158 LYS B N 1
ATOM 7069 C CA . LYS B 1 158 ? 9.367 -9.234 -29.062 1 96 158 LYS B CA 1
ATOM 7070 C C . LYS B 1 158 ? 9.781 -9.609 -27.641 1 96 158 LYS B C 1
ATOM 7072 O O . LYS B 1 158 ? 9.711 -8.789 -26.734 1 96 158 LYS B O 1
ATOM 7077 N N . ARG B 1 159 ? 10.148 -10.836 -27.5 1 95.56 159 ARG B N 1
ATOM 7078 C CA . ARG B 1 159 ? 10.5 -11.328 -26.172 1 95.56 159 ARG B CA 1
ATOM 7079 C C . ARG B 1 159 ? 11.906 -11.914 -26.156 1 95.56 159 ARG B C 1
ATOM 7081 O O . ARG B 1 159 ? 12.305 -12.609 -27.094 1 95.56 159 ARG B O 1
ATOM 7088 N N . LYS B 1 160 ? 12.664 -11.461 -25.172 1 95.5 160 LYS B N 1
ATOM 7089 C CA . LYS B 1 160 ? 13.961 -12.07 -24.875 1 95.5 160 LYS B CA 1
ATOM 7090 C C . LYS B 1 160 ? 13.922 -12.828 -23.547 1 95.5 160 LYS B C 1
ATOM 7092 O O . LYS B 1 160 ? 13.031 -12.609 -22.734 1 95.5 160 LYS B O 1
ATOM 7097 N N . TYR B 1 161 ? 14.852 -13.781 -23.359 1 97.88 161 TYR B N 1
ATOM 7098 C CA . TYR B 1 161 ? 15.023 -14.555 -22.141 1 97.88 161 TYR B CA 1
ATOM 7099 C C . TYR B 1 161 ? 13.758 -15.336 -21.797 1 97.88 161 TYR B C 1
ATOM 7101 O O . TYR B 1 161 ? 13.281 -15.289 -20.672 1 97.88 161 TYR B O 1
ATOM 7109 N N . ARG B 1 162 ? 13.188 -15.992 -22.875 1 98.44 162 ARG B N 1
ATOM 7110 C CA . ARG B 1 162 ? 11.953 -16.766 -22.734 1 98.44 162 ARG B CA 1
ATOM 7111 C C . ARG B 1 162 ? 12.086 -17.781 -21.594 1 98.44 162 ARG B C 1
ATOM 7113 O O . ARG B 1 162 ? 13.102 -18.469 -21.484 1 98.44 162 ARG B O 1
ATOM 7120 N N . THR B 1 163 ? 11.055 -17.781 -20.75 1 98.75 163 THR B N 1
ATOM 7121 C CA . THR B 1 163 ? 11.07 -18.656 -19.578 1 98.75 163 THR B CA 1
ATOM 7122 C C . THR B 1 163 ? 9.828 -19.531 -19.547 1 98.75 163 THR B C 1
ATOM 7124 O O . THR B 1 163 ? 8.703 -19.031 -19.656 1 98.75 163 THR B O 1
ATOM 7127 N N . LEU B 1 164 ? 10.047 -20.828 -19.453 1 98.69 164 LEU B N 1
ATOM 7128 C CA . LEU B 1 164 ? 8.969 -21.797 -19.312 1 98.69 164 LEU B CA 1
ATOM 7129 C C . LEU B 1 164 ? 8.578 -21.969 -17.859 1 98.69 164 LEU B C 1
ATOM 7131 O O . LEU B 1 164 ? 9.445 -22.109 -16.984 1 98.69 164 LEU B O 1
ATOM 7135 N N . SER B 1 165 ? 7.281 -21.859 -17.562 1 98.44 165 SER B N 1
ATOM 7136 C CA . SER B 1 165 ? 6.789 -22.078 -16.203 1 98.44 165 SER B CA 1
ATOM 7137 C C . SER B 1 165 ? 6.004 -23.375 -16.094 1 98.44 165 SER B C 1
ATOM 7139 O O . SER B 1 165 ? 5.141 -23.656 -16.938 1 98.44 165 SER B O 1
ATOM 7141 N N . GLN B 1 166 ? 6.336 -24.188 -15.172 1 97.75 166 GLN B N 1
ATOM 7142 C CA . GLN B 1 166 ? 5.586 -25.391 -14.797 1 97.75 166 GLN B CA 1
ATOM 7143 C C . GLN B 1 166 ? 5.25 -25.391 -13.312 1 97.75 166 GLN B C 1
ATOM 7145 O O . GLN B 1 166 ? 6.129 -25.172 -12.469 1 97.75 166 GLN B O 1
ATOM 7150 N N . ARG B 1 167 ? 3.988 -25.562 -13.016 1 96.88 167 ARG B N 1
ATOM 7151 C CA . ARG B 1 167 ? 3.506 -25.562 -11.641 1 96.88 167 ARG B CA 1
ATOM 7152 C C . ARG B 1 167 ? 2.766 -26.859 -11.32 1 96.88 167 ARG B C 1
ATOM 7154 O O . ARG B 1 167 ? 2.111 -27.438 -12.188 1 96.88 167 ARG B O 1
ATOM 7161 N N . ASP B 1 168 ? 2.814 -27.328 -10.117 1 94.88 168 ASP B N 1
ATOM 7162 C CA . ASP B 1 168 ? 2.17 -28.547 -9.625 1 94.88 168 ASP B CA 1
ATOM 7163 C C . ASP B 1 168 ? 2.969 -29.781 -10.016 1 94.88 168 ASP B C 1
ATOM 7165 O O . ASP B 1 168 ? 3.342 -30.578 -9.148 1 94.88 168 ASP B O 1
ATOM 7169 N N . VAL B 1 169 ? 3.248 -29.953 -11.289 1 95.19 169 VAL B N 1
ATOM 7170 C CA . VAL B 1 169 ? 4.062 -31.062 -11.781 1 95.19 169 VAL B CA 1
ATOM 7171 C C . VAL B 1 169 ? 5.488 -30.922 -11.258 1 95.19 169 VAL B C 1
ATOM 7173 O O . VAL B 1 1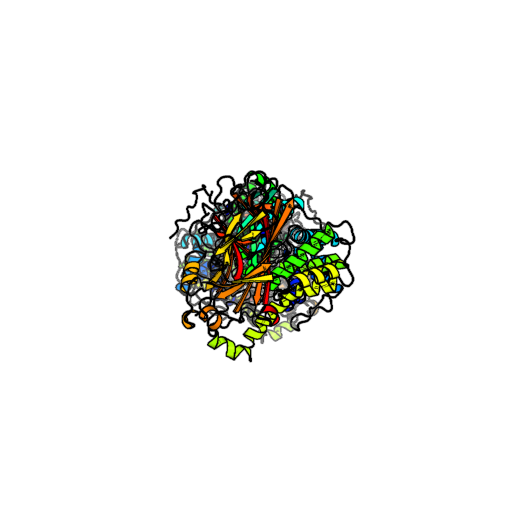69 ? 6.176 -29.938 -11.547 1 95.19 169 VAL B O 1
ATOM 7176 N N . PRO B 1 170 ? 5.973 -31.875 -10.484 1 93.94 170 PRO B N 1
ATOM 7177 C CA . PRO B 1 170 ? 7.16 -31.656 -9.648 1 93.94 170 PRO B CA 1
ATOM 7178 C C . PRO B 1 170 ? 8.43 -31.484 -10.477 1 93.94 170 PRO B C 1
ATOM 7180 O O . PRO B 1 170 ? 9.383 -30.844 -10.016 1 93.94 170 PRO B O 1
ATOM 7183 N N . ALA B 1 171 ? 8.445 -32.188 -11.656 1 96.19 171 ALA B N 1
ATOM 7184 C CA . ALA B 1 171 ? 9.703 -32.156 -12.406 1 96.19 171 ALA B CA 1
ATOM 7185 C C . ALA B 1 171 ? 9.469 -32.5 -13.875 1 96.19 171 ALA B C 1
ATOM 7187 O O . ALA B 1 171 ? 8.328 -32.531 -14.336 1 96.19 171 ALA B O 1
ATOM 7188 N N . MET B 1 172 ? 10.547 -32.5 -14.609 1 96.88 172 MET B N 1
ATOM 7189 C CA . MET B 1 172 ? 10.57 -32.906 -16.016 1 96.88 172 MET B CA 1
ATOM 7190 C C . MET B 1 172 ? 11.906 -33.562 -16.375 1 96.88 172 MET B C 1
ATOM 7192 O O . MET B 1 172 ? 12.867 -33.469 -15.609 1 96.88 172 MET B O 1
ATOM 7196 N N . THR B 1 173 ? 11.977 -34.281 -17.438 1 98.25 173 THR B N 1
ATOM 7197 C CA . THR B 1 173 ? 13.18 -34.969 -17.906 1 98.25 173 THR B CA 1
ATOM 7198 C C . THR B 1 173 ? 14.188 -33.969 -18.469 1 98.25 173 THR B C 1
ATOM 7200 O O . THR B 1 173 ? 13.797 -32.969 -19.094 1 98.25 173 THR B O 1
ATOM 7203 N N . GLN B 1 174 ? 15.461 -34.188 -18.312 1 98.25 174 GLN B N 1
ATOM 7204 C CA . GLN B 1 174 ? 16.5 -33.375 -18.922 1 98.25 174 GLN B CA 1
ATOM 7205 C C . GLN B 1 174 ? 16.516 -33.531 -20.438 1 98.25 174 GLN B C 1
ATOM 7207 O O . GLN B 1 174 ? 17.094 -32.719 -21.156 1 98.25 174 GLN B O 1
ATOM 7212 N N . ALA B 1 175 ? 15.781 -34.531 -20.906 1 98.31 175 ALA B N 1
ATOM 7213 C CA . ALA B 1 175 ? 15.719 -34.844 -22.328 1 98.31 175 ALA B CA 1
ATOM 7214 C C . ALA B 1 175 ? 15.078 -33.688 -23.109 1 98.31 175 ALA B C 1
ATOM 7216 O O . ALA B 1 175 ? 15.211 -33.625 -24.328 1 98.31 175 ALA B O 1
ATOM 7217 N N . VAL B 1 176 ? 14.414 -32.781 -22.5 1 98.38 176 VAL B N 1
ATOM 7218 C CA . VAL B 1 176 ? 13.727 -31.703 -23.188 1 98.38 176 VAL B CA 1
ATOM 7219 C C . VAL B 1 176 ? 14.688 -30.547 -23.453 1 98.38 176 VAL B C 1
ATOM 7221 O O . VAL B 1 176 ? 14.398 -29.656 -24.234 1 98.38 176 VAL B O 1
ATOM 7224 N N . LEU B 1 177 ? 15.867 -30.453 -22.781 1 98.44 177 LEU B N 1
ATOM 7225 C CA . LEU B 1 177 ? 16.75 -29.297 -22.766 1 98.44 177 LEU B CA 1
ATOM 7226 C C . LEU B 1 177 ? 17.203 -28.938 -24.172 1 98.44 177 LEU B C 1
ATOM 7228 O O . LEU B 1 177 ? 17.219 -27.766 -24.547 1 98.44 177 LEU B O 1
ATOM 7232 N N . PRO B 1 178 ? 17.594 -29.953 -25 1 98.56 178 PRO B N 1
ATOM 7233 C CA . PRO B 1 178 ? 18 -29.594 -26.359 1 98.56 178 PRO B CA 1
ATOM 7234 C C . PRO B 1 178 ? 16.891 -28.875 -27.125 1 98.56 178 PRO B C 1
ATOM 7236 O O . PRO B 1 178 ? 17.156 -27.906 -27.844 1 98.56 178 PRO B O 1
ATOM 7239 N N . ILE B 1 179 ? 15.688 -29.328 -27 1 98.5 179 ILE B N 1
ATOM 7240 C CA . ILE B 1 179 ? 14.555 -28.703 -27.688 1 98.5 179 ILE B CA 1
ATOM 7241 C C . ILE B 1 179 ? 14.344 -27.297 -27.141 1 98.5 179 ILE B C 1
ATOM 7243 O O . ILE B 1 179 ? 14.133 -26.359 -27.922 1 98.5 179 ILE B O 1
ATOM 7247 N N . LEU B 1 180 ? 14.406 -27.109 -25.828 1 98.62 180 LEU B N 1
ATOM 7248 C CA . LEU B 1 180 ? 14.211 -25.797 -25.203 1 98.62 180 LEU B CA 1
ATOM 7249 C C . LEU B 1 180 ? 15.273 -24.812 -25.672 1 98.62 180 LEU B C 1
ATOM 7251 O O . LEU B 1 180 ? 14.945 -23.688 -26.062 1 98.62 180 LEU B O 1
ATOM 7255 N N . THR B 1 181 ? 16.531 -25.219 -25.609 1 98.25 181 THR B N 1
ATOM 7256 C CA . THR B 1 181 ? 17.641 -24.359 -26 1 98.25 181 THR B CA 1
ATOM 7257 C C . THR B 1 181 ? 17.547 -23.984 -27.484 1 98.25 181 THR B C 1
ATOM 7259 O O . THR B 1 181 ? 17.781 -22.844 -27.859 1 98.25 181 THR B O 1
ATOM 7262 N N . ASP B 1 182 ? 17.203 -24.953 -28.297 1 98 182 ASP B N 1
ATOM 7263 C CA . ASP B 1 182 ? 17.078 -24.719 -29.734 1 98 182 ASP B CA 1
ATOM 7264 C C . ASP B 1 182 ? 15.992 -23.688 -30.031 1 98 182 ASP B C 1
ATOM 7266 O O . ASP B 1 182 ? 16.094 -22.922 -30.984 1 98 182 ASP B O 1
ATOM 7270 N N . LEU B 1 183 ? 15 -23.688 -29.203 1 98.19 183 LEU B N 1
ATOM 7271 C CA . LEU B 1 183 ? 13.867 -22.781 -29.438 1 98.19 183 LEU B CA 1
ATOM 7272 C C . LEU B 1 183 ? 14.039 -21.5 -28.641 1 98.19 183 LEU B C 1
ATOM 7274 O O . LEU B 1 183 ? 13.102 -20.703 -28.531 1 98.19 183 LEU B O 1
ATOM 7278 N N . GLY B 1 184 ? 15.094 -21.312 -28.016 1 97.69 184 GLY B N 1
ATOM 7279 C CA . GLY B 1 184 ? 15.453 -20.031 -27.406 1 97.69 184 GLY B CA 1
ATOM 7280 C C . GLY B 1 184 ? 14.938 -19.859 -26 1 97.69 184 GLY B C 1
ATOM 7281 O O . GLY B 1 184 ? 14.773 -18.75 -25.516 1 97.69 184 GLY B O 1
ATOM 7282 N N . ILE B 1 185 ? 14.648 -20.891 -25.312 1 98.56 185 ILE B N 1
ATOM 7283 C CA . ILE B 1 185 ? 14.242 -20.828 -23.922 1 98.56 185 ILE B CA 1
ATOM 7284 C C . ILE B 1 185 ? 15.469 -20.656 -23.031 1 98.56 185 ILE B C 1
ATOM 7286 O O . ILE B 1 185 ? 16.438 -21.422 -23.125 1 98.56 185 ILE B O 1
ATOM 7290 N N . GLU B 1 186 ? 15.414 -19.641 -22.156 1 98.5 186 GLU B N 1
ATOM 7291 C CA . GLU B 1 186 ? 16.562 -19.328 -21.312 1 98.5 186 GLU B CA 1
ATOM 7292 C C . GLU B 1 186 ? 16.422 -19.922 -19.922 1 98.5 186 GLU B C 1
ATOM 7294 O O . GLU B 1 186 ? 17.406 -20.188 -19.234 1 98.5 186 GLU B O 1
ATOM 7299 N N . ALA B 1 187 ? 15.227 -20.109 -19.5 1 98.81 187 ALA B N 1
ATOM 7300 C CA . ALA B 1 187 ? 15.031 -20.578 -18.125 1 98.81 187 ALA B CA 1
ATOM 7301 C C . ALA B 1 187 ? 13.75 -21.391 -18 1 98.81 187 ALA B C 1
ATOM 7303 O O . ALA B 1 187 ? 12.859 -21.297 -18.844 1 98.81 187 ALA B O 1
ATOM 7304 N N . VAL B 1 188 ? 13.734 -22.219 -16.969 1 98.56 188 VAL B N 1
ATOM 7305 C CA . VAL B 1 188 ? 12.562 -22.984 -16.531 1 98.56 188 VAL B CA 1
ATOM 7306 C C . VAL B 1 188 ? 12.281 -22.703 -15.062 1 98.56 188 VAL B C 1
ATOM 7308 O O . VAL B 1 188 ? 13.172 -22.812 -14.219 1 98.56 188 VAL B O 1
ATOM 7311 N N . SER B 1 189 ? 11.086 -22.281 -14.812 1 98.44 189 SER B N 1
ATOM 7312 C CA . SER B 1 189 ? 10.641 -22.062 -13.438 1 98.44 189 SER B CA 1
ATOM 7313 C C . SER B 1 189 ? 9.617 -23.125 -13.023 1 98.44 189 SER B C 1
ATOM 7315 O O . SER B 1 189 ? 8.578 -23.281 -13.672 1 98.44 189 SER B O 1
ATOM 7317 N N . VAL B 1 190 ? 9.875 -23.812 -11.938 1 98 190 VAL B N 1
ATOM 7318 C CA . VAL B 1 190 ? 8.984 -24.891 -11.508 1 98 190 VAL B CA 1
ATOM 7319 C C . VAL B 1 190 ? 8.555 -24.656 -10.062 1 98 190 VAL B C 1
ATOM 7321 O O . VAL B 1 190 ? 9.383 -24.359 -9.195 1 98 190 VAL B O 1
ATOM 7324 N N . GLY B 1 191 ? 7.223 -24.688 -9.82 1 96.94 191 GLY B N 1
ATOM 7325 C CA . GLY B 1 191 ? 6.672 -24.828 -8.477 1 96.94 191 GLY B CA 1
ATOM 7326 C C . GLY B 1 191 ? 6.199 -26.234 -8.18 1 96.94 191 GLY B C 1
ATOM 7327 O O . GLY B 1 191 ? 5.301 -26.75 -8.852 1 96.94 191 GLY B O 1
ATOM 7328 N N . VAL B 1 192 ? 6.762 -26.828 -7.156 1 96.06 192 VAL B N 1
ATOM 7329 C CA . VAL B 1 192 ? 6.504 -28.234 -6.848 1 96.06 192 VAL B CA 1
ATOM 7330 C C . VAL B 1 192 ? 5.285 -28.344 -5.934 1 96.06 192 VAL B C 1
ATOM 7332 O O . VAL B 1 192 ? 5.117 -27.547 -5.012 1 96.06 192 VAL B O 1
ATOM 7335 N N . ASN B 1 193 ? 4.508 -29.297 -6.23 1 93.69 193 ASN B N 1
ATOM 7336 C CA . ASN B 1 193 ? 3.361 -29.578 -5.375 1 93.69 193 ASN B CA 1
ATOM 7337 C C . ASN B 1 193 ? 3.768 -29.656 -3.906 1 93.69 193 ASN B C 1
ATOM 7339 O O . ASN B 1 193 ? 4.836 -30.172 -3.582 1 93.69 193 ASN B O 1
ATOM 7343 N N . THR B 1 194 ? 2.887 -29.297 -3.027 1 90.88 194 THR B N 1
ATOM 7344 C CA . THR B 1 194 ? 3.182 -29.062 -1.617 1 90.88 194 THR B CA 1
ATOM 7345 C C . THR B 1 194 ? 3.547 -30.375 -0.923 1 90.88 194 THR B C 1
ATOM 7347 O O . THR B 1 194 ? 4.293 -30.375 0.06 1 90.88 194 THR B O 1
ATOM 7350 N N . VAL B 1 195 ? 3.084 -31.484 -1.399 1 89.62 195 VAL B N 1
ATOM 7351 C CA . VAL B 1 195 ? 3.277 -32.719 -0.651 1 89.62 195 VAL B CA 1
ATOM 7352 C C . VAL B 1 195 ? 4.285 -33.594 -1.377 1 89.62 195 VAL B C 1
ATOM 7354 O O . VAL B 1 195 ? 4.641 -34.688 -0.885 1 89.62 195 VAL B O 1
ATOM 7357 N N . THR B 1 196 ? 4.781 -33.219 -2.484 1 92.75 196 THR B N 1
ATOM 7358 C CA . THR B 1 196 ? 5.691 -34 -3.311 1 92.75 196 THR B CA 1
ATOM 7359 C C . THR B 1 196 ? 7.145 -33.688 -2.969 1 92.75 196 THR B C 1
ATOM 7361 O O . THR B 1 196 ? 7.496 -32.5 -2.768 1 92.75 196 THR B O 1
ATOM 7364 N N . ALA B 1 197 ? 7.953 -34.656 -2.84 1 91.31 197 ALA B N 1
ATOM 7365 C CA . ALA B 1 197 ? 9.383 -34.438 -2.643 1 91.31 197 ALA B CA 1
ATOM 7366 C C . ALA B 1 197 ? 10 -33.719 -3.844 1 91.31 197 ALA B C 1
ATOM 7368 O O . ALA B 1 197 ? 9.961 -34.25 -4.965 1 91.31 197 ALA B O 1
ATOM 7369 N N . PRO B 1 198 ? 10.5 -32.594 -3.611 1 94.88 198 PRO B N 1
ATOM 7370 C CA . PRO B 1 198 ? 11.102 -31.875 -4.734 1 94.88 198 PRO B CA 1
ATOM 7371 C C . PRO B 1 198 ? 12.484 -32.406 -5.109 1 94.88 198 PRO B C 1
ATOM 7373 O O . PRO B 1 198 ? 13.25 -32.812 -4.23 1 94.88 198 PRO B O 1
ATOM 7376 N N . PRO B 1 199 ? 12.781 -32.406 -6.453 1 96.88 199 PRO B N 1
ATOM 7377 C CA . PRO B 1 199 ? 14.172 -32.719 -6.781 1 96.88 199 PRO B CA 1
ATOM 7378 C C . PRO B 1 199 ? 15.164 -31.922 -5.93 1 96.88 199 PRO B C 1
ATOM 7380 O O . PRO B 1 199 ? 14.938 -30.75 -5.648 1 96.88 199 PRO B O 1
ATOM 7383 N N . ALA B 1 200 ? 16.234 -32.562 -5.523 1 96.5 200 ALA B N 1
ATOM 7384 C CA . ALA B 1 200 ? 17.203 -31.969 -4.617 1 96.5 200 ALA B CA 1
ATOM 7385 C C . ALA B 1 200 ? 18.109 -30.984 -5.355 1 96.5 200 ALA B C 1
ATOM 7387 O O . ALA B 1 200 ? 19.297 -31.266 -5.582 1 96.5 200 ALA B O 1
ATOM 7388 N N . VAL B 1 201 ? 17.609 -29.844 -5.68 1 96.94 201 VAL B N 1
ATOM 7389 C CA . VAL B 1 201 ? 18.359 -28.797 -6.379 1 96.94 201 VAL B CA 1
ATOM 7390 C C . VAL B 1 201 ? 18.266 -27.484 -5.613 1 96.94 201 VAL B C 1
ATOM 7392 O O . VAL B 1 201 ? 17.328 -27.281 -4.832 1 96.94 201 VAL B O 1
ATOM 7395 N N . PRO B 1 202 ? 19.281 -26.578 -5.766 1 94.69 202 PRO B N 1
ATOM 7396 C CA . PRO B 1 202 ? 19.125 -25.25 -5.191 1 94.69 202 PRO B CA 1
ATOM 7397 C C . PRO B 1 202 ? 18.031 -24.422 -5.883 1 94.69 202 PRO B C 1
ATOM 7399 O O . PRO B 1 202 ? 17.562 -24.812 -6.953 1 94.69 202 PRO B O 1
ATOM 7402 N N . PRO B 1 203 ? 17.609 -23.297 -5.309 1 94.69 203 PRO B N 1
ATOM 7403 C CA . PRO B 1 203 ? 16.5 -22.516 -5.871 1 94.69 203 PRO B CA 1
ATOM 7404 C C . PRO B 1 203 ? 16.797 -22 -7.277 1 94.69 203 PRO B C 1
ATOM 7406 O O . PRO B 1 203 ? 15.883 -21.812 -8.078 1 94.69 203 PRO B O 1
ATOM 7409 N N . ILE B 1 204 ? 18.031 -21.656 -7.523 1 97.69 204 ILE B N 1
ATOM 7410 C CA . ILE B 1 204 ? 18.469 -21.203 -8.836 1 97.69 204 ILE B CA 1
ATOM 7411 C C . ILE B 1 204 ? 19.766 -21.922 -9.234 1 97.69 204 ILE B C 1
ATOM 7413 O O . ILE B 1 204 ? 20.719 -21.984 -8.453 1 97.69 204 ILE B O 1
ATOM 7417 N N . PHE B 1 205 ? 19.828 -22.484 -10.406 1 98.12 205 PHE B N 1
ATOM 7418 C CA . PHE B 1 205 ? 20.984 -23.25 -10.867 1 98.12 205 PHE B CA 1
ATOM 7419 C C . PHE B 1 205 ? 21.031 -23.281 -12.391 1 98.12 205 PHE B C 1
ATOM 7421 O O . PHE B 1 205 ? 20.109 -22.812 -13.055 1 98.12 205 PHE B O 1
ATOM 7428 N N . ASN B 1 206 ? 22.109 -23.75 -12.922 1 98.31 206 ASN B N 1
ATOM 7429 C CA . ASN B 1 206 ? 22.266 -24 -14.352 1 98.31 206 ASN B CA 1
ATOM 7430 C C . ASN B 1 206 ? 22.062 -25.484 -14.68 1 98.31 206 ASN B C 1
ATOM 7432 O O . ASN B 1 206 ? 22.875 -26.328 -14.289 1 98.31 206 ASN B O 1
ATOM 7436 N N . TRP B 1 207 ? 21 -25.812 -15.312 1 98.62 207 TRP B N 1
ATOM 7437 C CA . TRP B 1 207 ? 20.672 -27.188 -15.695 1 98.62 207 TRP B CA 1
ATOM 7438 C C . TRP B 1 207 ? 21.281 -27.516 -17.062 1 98.62 207 TRP B C 1
ATOM 7440 O O . TRP B 1 207 ? 20.906 -26.906 -18.062 1 98.62 207 TRP B O 1
ATOM 7450 N N . LYS B 1 208 ? 22.078 -28.562 -17.078 1 98.5 208 LYS B N 1
ATOM 7451 C CA . LYS B 1 208 ? 22.844 -28.844 -18.297 1 98.5 208 LYS B CA 1
ATOM 7452 C C . LYS B 1 208 ? 22.641 -30.297 -18.734 1 98.5 208 LYS B C 1
ATOM 7454 O O . LYS B 1 208 ? 22.578 -31.203 -17.906 1 98.5 208 LYS B O 1
ATOM 7459 N N . PHE B 1 209 ? 22.484 -30.547 -19.953 1 98.38 209 PHE B N 1
ATOM 7460 C CA . PHE B 1 209 ? 22.406 -31.844 -20.609 1 98.38 209 PHE B CA 1
ATOM 7461 C C . PHE B 1 209 ? 23 -31.766 -22.016 1 98.38 209 PHE B C 1
ATOM 7463 O O . PHE B 1 209 ? 22.484 -31.031 -22.875 1 98.38 209 PHE B O 1
ATOM 7470 N N . LYS B 1 210 ? 24.094 -32.5 -22.266 1 96.62 210 LYS B N 1
ATOM 7471 C CA . LYS B 1 210 ? 24.844 -32.406 -23.5 1 96.62 210 LYS B CA 1
ATOM 7472 C C . LYS B 1 210 ? 25.281 -30.984 -23.781 1 96.62 210 LYS B C 1
ATOM 7474 O O . LYS B 1 210 ? 25.891 -30.344 -22.906 1 96.62 210 LYS B O 1
ATOM 7479 N N . ASN B 1 211 ? 24.938 -30.406 -24.922 1 96.56 211 ASN B N 1
ATOM 7480 C CA . ASN B 1 211 ? 25.375 -29.062 -25.25 1 96.56 211 ASN B CA 1
ATOM 7481 C C . ASN B 1 211 ? 24.281 -28.031 -24.953 1 96.56 211 ASN B C 1
ATOM 7483 O O . ASN B 1 211 ? 24.359 -26.891 -25.438 1 96.56 211 ASN B O 1
ATOM 7487 N N . SER B 1 212 ? 23.344 -28.422 -24.188 1 98 212 SER B N 1
ATOM 7488 C CA . SER B 1 212 ? 22.219 -27.531 -23.875 1 98 212 SER B CA 1
ATOM 7489 C C . SER B 1 212 ? 22.203 -27.156 -22.406 1 98 212 SER B C 1
ATOM 7491 O O . SER B 1 212 ? 22.641 -27.938 -21.547 1 98 212 SER B O 1
ATOM 7493 N N . SER B 1 213 ? 21.797 -25.922 -22.172 1 97.25 213 SER B N 1
ATOM 7494 C CA . SER B 1 213 ? 21.703 -25.453 -20.781 1 97.25 213 SER B CA 1
ATOM 7495 C C . SER B 1 213 ? 20.562 -24.438 -20.625 1 97.25 213 SER B C 1
ATOM 7497 O O . SER B 1 213 ? 20.359 -23.609 -21.516 1 97.25 213 SER B O 1
ATOM 7499 N N . VAL B 1 214 ? 19.828 -24.516 -19.562 1 98.12 214 VAL B N 1
ATOM 7500 C CA . VAL B 1 214 ? 18.812 -23.531 -19.188 1 98.12 214 VAL B CA 1
ATOM 7501 C C . VAL B 1 214 ? 18.938 -23.219 -17.688 1 98.12 214 VAL B C 1
ATOM 7503 O O . VAL B 1 214 ? 19.406 -24.047 -16.906 1 98.12 214 VAL B O 1
ATOM 7506 N N . ILE B 1 215 ? 18.609 -22 -17.266 1 98.62 215 ILE B N 1
ATOM 7507 C CA . ILE B 1 215 ? 18.547 -21.672 -15.852 1 98.62 215 ILE B CA 1
ATOM 7508 C C . ILE B 1 215 ? 17.328 -22.312 -15.219 1 98.62 215 ILE B C 1
ATOM 7510 O O . ILE B 1 215 ? 16.203 -22.172 -15.719 1 98.62 215 ILE B O 1
ATOM 7514 N N . GLY B 1 216 ? 17.562 -23.109 -14.203 1 98.44 216 GLY B N 1
ATOM 7515 C CA . GLY B 1 216 ? 16.469 -23.656 -13.422 1 98.44 216 GLY B CA 1
ATOM 7516 C C . GLY B 1 216 ? 16.109 -22.812 -12.211 1 98.44 216 GLY B C 1
ATOM 7517 O O . GLY B 1 216 ? 17 -22.391 -11.477 1 98.44 216 GLY B O 1
ATOM 7518 N N . ILE B 1 217 ? 14.867 -22.5 -12.008 1 98.25 217 ILE B N 1
ATOM 7519 C CA . ILE B 1 217 ? 14.328 -21.844 -10.82 1 98.25 217 ILE B CA 1
ATOM 7520 C C . ILE B 1 217 ? 13.273 -22.734 -10.172 1 98.25 217 ILE B C 1
ATOM 7522 O O . ILE B 1 217 ? 12.133 -22.812 -10.641 1 98.25 217 ILE B O 1
ATOM 7526 N N . TRP B 1 218 ? 13.625 -23.375 -9.086 1 97.38 218 TRP B N 1
ATOM 7527 C CA . TRP B 1 218 ? 12.773 -24.391 -8.5 1 97.38 218 TRP B CA 1
ATOM 7528 C C . TRP B 1 218 ? 12.273 -23.969 -7.125 1 97.38 218 TRP B C 1
ATOM 7530 O O . TRP B 1 218 ? 13.07 -23.594 -6.262 1 97.38 218 TRP B O 1
ATOM 7540 N N . HIS B 1 219 ? 11.008 -24 -6.93 1 95.88 219 HIS B N 1
ATOM 7541 C CA . HIS B 1 219 ? 10.398 -23.734 -5.633 1 95.88 219 HIS B CA 1
ATOM 7542 C C . HIS B 1 219 ? 9.859 -25 -5 1 95.88 219 HIS B C 1
ATOM 7544 O O . HIS B 1 219 ? 8.883 -25.578 -5.488 1 95.88 219 HIS B O 1
ATOM 7550 N N . PRO B 1 220 ? 10.469 -25.484 -3.885 1 93.31 220 PRO B N 1
ATOM 7551 C CA . PRO B 1 220 ? 9.961 -26.688 -3.213 1 93.31 220 PRO B CA 1
ATOM 7552 C C . PRO B 1 220 ? 8.719 -26.406 -2.371 1 93.31 220 PRO B C 1
ATOM 7554 O O . PRO B 1 220 ? 8.555 -25.297 -1.854 1 93.31 220 PRO B O 1
ATOM 7557 N N . GLY B 1 221 ? 7.863 -27.484 -2.148 1 85.62 221 GLY B N 1
ATOM 7558 C CA . GLY B 1 221 ? 6.824 -27.484 -1.13 1 85.62 221 GLY B CA 1
ATOM 7559 C C . GLY B 1 221 ? 5.664 -26.562 -1.454 1 85.62 221 GLY B C 1
ATOM 7560 O O . GLY B 1 221 ? 5.039 -26 -0.552 1 85.62 221 GLY B O 1
ATOM 7561 N N . GLY B 1 222 ? 5.609 -26.469 -2.953 1 63.06 222 GLY B N 1
ATOM 7562 C CA . GLY B 1 222 ? 4.379 -25.812 -3.363 1 63.06 222 GLY B CA 1
ATOM 7563 C C . GLY B 1 222 ? 4.613 -24.531 -4.137 1 63.06 222 GLY B C 1
ATOM 7564 O O . GLY B 1 222 ? 5.598 -23.828 -3.895 1 63.06 222 GLY B O 1
ATOM 7565 N N . TYR B 1 223 ? 2.957 -23.766 -4.504 1 77.5 223 TYR B N 1
ATOM 7566 C CA . TYR B 1 223 ? 3.305 -23.312 -5.848 1 77.5 223 TYR B CA 1
ATOM 7567 C C . TYR B 1 223 ? 2.947 -21.844 -6.043 1 77.5 223 TYR B C 1
ATOM 7569 O O . TYR B 1 223 ? 2.111 -21.516 -6.887 1 77.5 223 TYR B O 1
ATOM 7577 N N . PRO B 1 224 ? 3.914 -21.25 -5.449 1 93.56 224 PRO B N 1
ATOM 7578 C CA . PRO B 1 224 ? 3.859 -21.297 -3.986 1 93.56 224 PRO B CA 1
ATOM 7579 C C . PRO B 1 224 ? 2.43 -21.281 -3.449 1 93.56 224 PRO B C 1
ATOM 7581 O O . PRO B 1 224 ? 1.476 -21.438 -4.215 1 93.56 224 PRO B O 1
ATOM 7584 N N . GLU B 1 225 ? 2.205 -21.172 -2.236 1 92.88 225 GLU B N 1
ATOM 7585 C CA . GLU B 1 225 ? 0.864 -21.062 -1.67 1 92.88 225 GLU B CA 1
ATOM 7586 C C . GLU B 1 225 ? 0.242 -19.703 -1.991 1 92.88 225 GLU B C 1
ATOM 7588 O O . GLU B 1 225 ? 0.931 -18.797 -2.453 1 92.88 225 GLU B O 1
ATOM 7593 N N . ASN B 1 226 ? -1.095 -19.609 -1.869 1 95.62 226 ASN B N 1
ATOM 7594 C CA . ASN B 1 226 ? -1.783 -18.328 -1.99 1 95.62 226 ASN B CA 1
ATOM 7595 C C . ASN B 1 226 ? -1.171 -17.281 -1.072 1 95.62 226 ASN B C 1
ATOM 7597 O O . ASN B 1 226 ? -0.745 -17.594 0.041 1 95.62 226 ASN B O 1
ATOM 7601 N N . PRO B 1 227 ? -1.131 -16 -1.568 1 96.38 227 PRO B N 1
ATOM 7602 C CA . PRO B 1 227 ? -0.75 -14.945 -0.632 1 96.38 227 PRO B CA 1
ATOM 7603 C C . PRO B 1 227 ? -1.669 -14.875 0.586 1 96.38 227 PRO B C 1
ATOM 7605 O O . PRO B 1 227 ? -2.869 -15.141 0.474 1 96.38 227 PRO B O 1
ATOM 7608 N N . GLY B 1 228 ? -1.079 -14.523 1.734 1 95.94 228 GLY B N 1
ATOM 7609 C CA . GLY B 1 228 ? -1.867 -14.391 2.949 1 95.94 228 GLY B CA 1
ATOM 7610 C C . GLY B 1 228 ? -2.67 -13.109 3.008 1 95.94 228 GLY B C 1
ATOM 7611 O O . GLY B 1 228 ? -2.65 -12.312 2.062 1 95.94 228 GLY B O 1
ATOM 7612 N N . PRO B 1 229 ? -3.432 -12.891 4.102 1 96.12 229 PRO B N 1
ATOM 7613 C CA . PRO B 1 229 ? -4.348 -11.75 4.211 1 96.12 229 PRO B CA 1
ATOM 7614 C C . PRO B 1 229 ? -3.629 -10.445 4.555 1 96.12 229 PRO B C 1
ATOM 7616 O O . PRO B 1 229 ? -4.141 -9.359 4.27 1 96.12 229 PRO B O 1
ATOM 7619 N N . ASN B 1 230 ? -2.479 -10.5 5.168 1 96.44 230 ASN B N 1
ATOM 7620 C CA . ASN B 1 230 ? -1.709 -9.344 5.605 1 96.44 230 ASN B CA 1
ATOM 7621 C C . ASN B 1 230 ? -0.236 -9.688 5.805 1 96.44 230 ASN B C 1
ATOM 7623 O O . ASN B 1 230 ? 0.15 -10.859 5.703 1 96.44 230 ASN B O 1
ATOM 7627 N N . PRO B 1 231 ? 0.62 -8.719 6.078 1 97.19 231 PRO B N 1
ATOM 7628 C CA . PRO B 1 231 ? 2.059 -8.984 6.148 1 97.19 231 PRO B CA 1
ATOM 7629 C C . PRO B 1 231 ? 2.438 -9.883 7.32 1 97.19 231 PRO B C 1
ATOM 7631 O O . PRO B 1 231 ? 3.457 -10.578 7.266 1 97.19 231 PRO B O 1
ATOM 7634 N N . ALA B 1 232 ? 1.696 -9.906 8.43 1 97.25 232 ALA B N 1
ATOM 7635 C CA . ALA B 1 232 ? 1.999 -10.773 9.562 1 97.25 232 ALA B CA 1
ATOM 7636 C C . ALA B 1 232 ? 1.8 -12.242 9.195 1 97.25 232 ALA B C 1
ATOM 7638 O O . ALA B 1 232 ? 2.412 -13.125 9.797 1 97.25 232 ALA B O 1
ATOM 7639 N N . LYS B 1 233 ? 0.981 -12.547 8.25 1 98.06 233 LYS B N 1
ATOM 7640 C CA . LYS B 1 233 ? 0.704 -13.867 7.684 1 98.06 233 LYS B CA 1
ATOM 7641 C C . LYS B 1 233 ? 0.873 -13.859 6.168 1 98.06 233 LYS B C 1
ATOM 7643 O O . LYS B 1 233 ? -0.103 -14.008 5.426 1 98.06 233 LYS B O 1
ATOM 7648 N N . PRO B 1 234 ? 2.066 -13.906 5.715 1 97.5 234 PRO B N 1
ATOM 7649 C CA . PRO B 1 234 ? 2.322 -13.68 4.289 1 97.5 234 PRO B CA 1
ATOM 7650 C C . PRO B 1 234 ? 2.016 -14.906 3.434 1 97.5 234 PRO B C 1
ATOM 7652 O O . PRO B 1 234 ? 1.828 -14.781 2.221 1 97.5 234 PRO B O 1
ATOM 7655 N N . TYR B 1 235 ? 2.062 -16.203 3.971 1 96.69 235 TYR B N 1
ATOM 7656 C CA . TYR B 1 235 ? 1.849 -17.453 3.258 1 96.69 235 TYR B CA 1
ATOM 7657 C C . TYR B 1 235 ? 2.736 -17.531 2.021 1 96.69 235 TYR B C 1
ATOM 7659 O O . TYR B 1 235 ? 3.961 -17.438 2.119 1 96.69 235 TYR B O 1
ATOM 7667 N N . GLY B 1 236 ? 2.238 -17.656 0.842 1 96.44 236 GLY B N 1
ATOM 7668 C CA . GLY B 1 236 ? 3.014 -17.875 -0.368 1 96.44 236 GLY B CA 1
ATOM 7669 C C . GLY B 1 236 ? 3.898 -16.703 -0.734 1 96.44 236 GLY B C 1
ATOM 7670 O O . GLY B 1 236 ? 4.77 -16.812 -1.597 1 96.44 236 GLY B O 1
ATOM 7671 N N . LEU B 1 237 ? 3.723 -15.516 -0.054 1 97.38 237 LEU B N 1
ATOM 7672 C CA . LEU B 1 237 ? 4.543 -14.336 -0.332 1 97.38 237 LEU B CA 1
ATOM 7673 C C . LEU B 1 237 ? 5.602 -14.148 0.747 1 97.38 237 LEU B C 1
ATOM 7675 O O . LEU B 1 237 ? 6.215 -13.086 0.84 1 97.38 237 LEU B O 1
ATOM 7679 N N . SER B 1 238 ? 5.816 -15.141 1.578 1 96.69 238 SER B N 1
ATOM 7680 C CA . SER B 1 238 ? 6.906 -15.086 2.549 1 96.69 238 SER B CA 1
ATOM 7681 C C . SER B 1 238 ? 8.266 -15.031 1.856 1 96.69 238 SER B C 1
ATOM 7683 O O . SER B 1 238 ? 8.422 -15.547 0.746 1 96.69 238 SER B O 1
ATOM 7685 N N . ARG B 1 239 ? 9.211 -14.516 2.486 1 94.88 239 ARG B N 1
ATOM 7686 C CA . ARG B 1 239 ? 10.562 -14.391 1.949 1 94.88 239 ARG B CA 1
ATOM 7687 C C . ARG B 1 239 ? 11.133 -15.758 1.593 1 94.88 239 ARG B C 1
ATOM 7689 O O . ARG B 1 239 ? 11.891 -15.891 0.628 1 94.88 239 ARG B O 1
ATOM 7696 N N . ARG B 1 240 ? 10.75 -16.781 2.297 1 92.94 240 ARG B N 1
ATOM 7697 C CA . ARG B 1 240 ? 11.266 -18.141 2.064 1 92.94 240 ARG B CA 1
ATOM 7698 C C . ARG B 1 240 ? 10.727 -18.703 0.755 1 92.94 240 ARG B C 1
ATOM 7700 O O . ARG B 1 240 ? 11.305 -19.641 0.197 1 92.94 240 ARG B O 1
ATOM 7707 N N . ASP B 1 241 ? 9.633 -18.141 0.289 1 95.81 241 ASP B N 1
ATOM 7708 C CA . ASP B 1 241 ? 9 -18.656 -0.923 1 95.81 241 ASP B CA 1
ATOM 7709 C C . ASP B 1 241 ? 9.438 -17.844 -2.148 1 95.81 241 ASP B C 1
ATOM 7711 O O . ASP B 1 241 ? 8.961 -18.094 -3.258 1 95.81 241 ASP B O 1
ATOM 7715 N N . CYS B 1 242 ? 10.312 -16.891 -1.99 1 96.56 242 CYS B N 1
ATOM 7716 C CA . CYS B 1 242 ? 10.852 -16.125 -3.104 1 96.56 242 CYS B CA 1
ATOM 7717 C C . CYS B 1 242 ? 12.219 -16.656 -3.527 1 96.56 242 CYS B C 1
ATOM 7719 O O . CYS B 1 242 ? 12.992 -17.125 -2.693 1 96.56 242 CYS B O 1
ATOM 7721 N N . ALA B 1 243 ? 12.523 -16.609 -4.789 1 96.88 243 ALA B N 1
ATOM 7722 C CA . ALA B 1 243 ? 13.812 -17.078 -5.301 1 96.88 243 ALA B CA 1
ATOM 7723 C C . ALA B 1 243 ? 14.859 -15.969 -5.227 1 96.88 243 ALA B C 1
ATOM 7725 O O . ALA B 1 243 ? 14.656 -14.875 -5.77 1 96.88 243 ALA B O 1
ATOM 7726 N N . THR B 1 244 ? 15.883 -16.203 -4.578 1 95.31 244 THR B N 1
ATOM 7727 C CA . THR B 1 244 ? 17.031 -15.297 -4.465 1 95.31 244 THR B CA 1
ATOM 7728 C C . THR B 1 244 ? 18.328 -16.047 -4.695 1 95.31 244 THR B C 1
ATOM 7730 O O . THR B 1 244 ? 18.344 -17.281 -4.809 1 95.31 244 THR B O 1
ATOM 7733 N N . PHE B 1 245 ? 19.375 -15.344 -4.855 1 93.88 245 PHE B N 1
ATOM 7734 C CA . PHE B 1 245 ? 20.734 -15.883 -5.02 1 93.88 245 PHE B CA 1
ATOM 7735 C C . PHE B 1 245 ? 21.75 -15 -4.328 1 93.88 245 PHE B C 1
ATOM 7737 O O . PHE B 1 245 ? 21.656 -13.773 -4.367 1 93.88 245 PHE B O 1
ATOM 7744 N N . PRO B 1 246 ? 22.734 -15.602 -3.617 1 91.38 246 PRO B N 1
ATOM 7745 C CA . PRO B 1 246 ? 23.734 -14.789 -2.926 1 91.38 246 PRO B CA 1
ATOM 7746 C C . PRO B 1 246 ? 24.422 -13.773 -3.848 1 91.38 246 PRO B C 1
ATOM 7748 O O . PRO B 1 246 ? 24.891 -14.141 -4.926 1 91.38 246 PRO B O 1
ATOM 7751 N N . GLY B 1 247 ? 24.453 -12.578 -3.418 1 92.19 247 GLY B N 1
ATOM 7752 C CA . GLY B 1 247 ? 25.109 -11.523 -4.172 1 92.19 247 GLY B CA 1
ATOM 7753 C C . GLY B 1 247 ? 24.203 -10.891 -5.215 1 92.19 247 GLY B C 1
ATOM 7754 O O . GLY B 1 247 ? 24.562 -9.875 -5.816 1 92.19 247 GLY B O 1
ATOM 7755 N N . PHE B 1 248 ? 23.141 -11.484 -5.512 1 94.81 248 PHE B N 1
ATOM 7756 C CA . PHE B 1 248 ? 22.125 -10.992 -6.434 1 94.81 248 PHE B CA 1
ATOM 7757 C C . PHE B 1 248 ? 21.078 -10.164 -5.691 1 94.81 248 PHE B C 1
ATOM 7759 O O . PHE B 1 248 ? 20.484 -10.633 -4.719 1 94.81 248 PHE B O 1
ATOM 7766 N N . ASP B 1 249 ? 20.844 -8.938 -6.012 1 96.69 249 ASP B N 1
ATOM 7767 C CA . ASP B 1 249 ? 20.016 -8.062 -5.191 1 96.69 249 ASP B CA 1
ATOM 7768 C C . ASP B 1 249 ? 18.578 -8.062 -5.668 1 96.69 249 ASP B C 1
ATOM 7770 O O . ASP B 1 249 ? 17.828 -7.109 -5.422 1 96.69 249 ASP B O 1
ATOM 7774 N N . HIS B 1 250 ? 18.203 -9.062 -6.535 1 97.69 250 HIS B N 1
ATOM 7775 C CA . HIS B 1 250 ? 16.828 -9.227 -6.965 1 97.69 250 HIS B CA 1
ATOM 7776 C C . HIS B 1 250 ? 16.172 -10.43 -6.297 1 97.69 250 HIS B C 1
ATOM 7778 O O . HIS B 1 250 ? 16.859 -11.398 -5.953 1 97.69 250 HIS B O 1
ATOM 7784 N N . ALA B 1 251 ? 14.914 -10.391 -6.059 1 97.88 251 ALA B N 1
ATOM 7785 C CA . ALA B 1 251 ? 14.086 -11.508 -5.617 1 97.88 251 ALA B CA 1
ATOM 7786 C C . ALA B 1 251 ? 12.906 -11.727 -6.562 1 97.88 251 ALA B C 1
ATOM 7788 O O . ALA B 1 251 ? 12.312 -10.766 -7.059 1 97.88 251 ALA B O 1
ATOM 7789 N N . LEU B 1 252 ? 12.648 -12.984 -6.895 1 98.25 252 LEU B N 1
ATOM 7790 C CA . LEU B 1 252 ? 11.438 -13.352 -7.625 1 98.25 252 LEU B CA 1
ATOM 7791 C C . LEU B 1 252 ? 10.375 -13.891 -6.68 1 98.25 252 LEU B C 1
ATOM 7793 O O . LEU B 1 252 ? 10.578 -14.906 -6.02 1 98.25 252 LEU B O 1
ATOM 7797 N N . CYS B 1 253 ? 9.312 -13.18 -6.527 1 97.94 253 CYS B N 1
ATOM 7798 C CA . CYS B 1 253 ? 8.18 -13.586 -5.691 1 97.94 253 CYS B CA 1
ATOM 7799 C C . CYS B 1 253 ? 6.918 -13.75 -6.527 1 97.94 253 CYS B C 1
ATOM 7801 O O . CYS B 1 253 ? 6.711 -13.023 -7.5 1 97.94 253 CYS B O 1
ATOM 7803 N N . PHE B 1 254 ? 6.082 -14.68 -6.16 1 97.56 254 PHE B N 1
ATOM 7804 C CA . PHE B 1 254 ? 4.852 -14.945 -6.898 1 97.56 254 PHE B CA 1
ATOM 7805 C C . PHE B 1 254 ? 3.633 -14.555 -6.07 1 97.56 254 PHE B C 1
ATOM 7807 O O . PHE B 1 254 ? 3.396 -15.117 -5 1 97.56 254 PHE B O 1
ATOM 7814 N N . ALA B 1 255 ? 2.939 -13.539 -6.559 1 97.38 255 ALA B N 1
ATOM 7815 C CA . ALA B 1 255 ? 1.556 -13.391 -6.113 1 97.38 255 ALA B CA 1
ATOM 7816 C C . ALA B 1 255 ? 0.653 -14.43 -6.773 1 97.38 255 ALA B C 1
ATOM 7818 O O . ALA B 1 255 ? -0.208 -14.086 -7.586 1 97.38 255 ALA B O 1
ATOM 7819 N N . PHE B 1 256 ? 0.846 -15.625 -6.359 1 95.56 256 PHE B N 1
ATOM 7820 C CA . PHE B 1 256 ? 0.312 -16.812 -7.004 1 95.56 256 PHE B CA 1
ATOM 7821 C C . PHE B 1 256 ? -1.026 -17.203 -6.391 1 95.56 256 PHE B C 1
ATOM 7823 O O . PHE B 1 256 ? -1.163 -17.266 -5.168 1 95.56 256 PHE B O 1
ATOM 7830 N N . ARG B 1 257 ? -2.029 -17.453 -7.246 1 94 257 ARG B N 1
ATOM 7831 C CA . ARG B 1 257 ? -3.297 -18.031 -6.809 1 94 257 ARG B CA 1
ATOM 7832 C C . ARG B 1 257 ? -3.441 -19.469 -7.301 1 94 257 ARG B C 1
ATOM 7834 O O . ARG B 1 257 ? -3.152 -19.75 -8.461 1 94 257 ARG B O 1
ATOM 7841 N N . THR B 1 258 ? -3.9 -20.312 -6.512 1 89.5 258 THR B N 1
ATOM 7842 C CA . THR B 1 258 ? -3.777 -21.734 -6.754 1 89.5 258 THR B CA 1
ATOM 7843 C C . THR B 1 258 ? -4.793 -22.203 -7.797 1 89.5 258 THR B C 1
ATOM 7845 O O . THR B 1 258 ? -5.125 -21.453 -8.719 1 89.5 258 THR B O 1
ATOM 7848 N N . ASP B 1 259 ? -5.242 -23.375 -7.887 1 92.56 259 ASP B N 1
ATOM 7849 C CA . ASP B 1 259 ? -5.875 -24.141 -8.961 1 92.56 259 ASP B CA 1
ATOM 7850 C C . ASP B 1 259 ? -7.059 -23.375 -9.547 1 92.56 259 ASP B C 1
ATOM 7852 O O . ASP B 1 259 ? -8.078 -23.188 -8.883 1 92.56 259 ASP B O 1
ATOM 7856 N N . ASN B 1 260 ? -6.922 -22.953 -10.758 1 95.56 260 ASN B N 1
ATOM 7857 C CA . ASN B 1 260 ? -7.949 -22.344 -11.602 1 95.56 260 ASN B CA 1
ATOM 7858 C C . ASN B 1 260 ? -8.625 -21.172 -10.898 1 95.56 260 ASN B C 1
ATOM 7860 O O . ASN B 1 260 ? -9.82 -20.953 -11.078 1 95.56 260 ASN B O 1
ATOM 7864 N N . SER B 1 261 ? -7.891 -20.375 -10.039 1 94.31 261 SER B N 1
ATOM 7865 C CA . SER B 1 261 ? -8.484 -19.328 -9.219 1 94.31 261 SER B CA 1
ATOM 7866 C C . SER B 1 261 ? -8.383 -17.969 -9.898 1 94.31 261 SER B C 1
ATOM 7868 O O . SER B 1 261 ? -9.016 -17 -9.461 1 94.31 261 SER B O 1
ATOM 7870 N N . GLY B 1 262 ? -7.598 -17.875 -10.938 1 96.12 262 GLY B N 1
ATOM 7871 C CA . GLY B 1 262 ? -7.562 -16.656 -11.742 1 96.12 262 GLY B CA 1
ATOM 7872 C C . GLY B 1 262 ? -6.738 -15.547 -11.117 1 96.12 262 GLY B C 1
ATOM 7873 O O . GLY B 1 262 ? -6.043 -15.773 -10.125 1 96.12 262 GLY B O 1
ATOM 7874 N N . PRO B 1 263 ? -6.699 -14.383 -11.789 1 97.69 263 PRO B N 1
ATOM 7875 C CA . PRO B 1 263 ? -5.98 -13.211 -11.273 1 97.69 263 PRO B CA 1
ATOM 7876 C C . PRO B 1 263 ? -6.633 -12.625 -10.023 1 97.69 263 PRO B C 1
ATOM 7878 O O . PRO B 1 263 ? -7.707 -13.07 -9.617 1 97.69 263 PRO B O 1
ATOM 7881 N N . PRO B 1 264 ? -5.965 -11.641 -9.398 1 97.56 264 PRO B N 1
ATOM 7882 C CA . PRO B 1 264 ? -6.582 -10.984 -8.242 1 97.56 264 PRO B CA 1
ATOM 7883 C C . PRO B 1 264 ? -7.992 -10.477 -8.531 1 97.56 264 PRO B C 1
ATOM 7885 O O . PRO B 1 264 ? -8.305 -10.141 -9.68 1 97.56 264 PRO B O 1
ATOM 7888 N N . MET B 1 265 ? -8.852 -10.344 -7.512 1 97.12 265 MET B N 1
ATOM 7889 C CA . MET B 1 265 ? -10.258 -9.961 -7.648 1 97.12 265 MET B CA 1
ATOM 7890 C C . MET B 1 265 ? -10.391 -8.508 -8.086 1 97.12 265 MET B C 1
ATOM 7892 O O . MET B 1 265 ? -11.344 -8.148 -8.781 1 97.12 265 MET B O 1
ATOM 7896 N N . ASP B 1 266 ? -9.516 -7.625 -7.652 1 97.62 266 ASP B N 1
ATOM 7897 C CA . ASP B 1 266 ? -9.523 -6.199 -7.977 1 97.62 266 ASP B CA 1
ATOM 7898 C C . ASP B 1 266 ? -8.188 -5.547 -7.621 1 97.62 266 ASP B C 1
ATOM 7900 O O . ASP B 1 266 ? -7.25 -6.227 -7.203 1 97.62 266 ASP B O 1
ATOM 7904 N N . TYR B 1 267 ? -8.102 -4.191 -7.867 1 97.88 267 TYR B N 1
ATOM 7905 C CA . TYR B 1 267 ? -6.852 -3.471 -7.656 1 97.88 267 TYR B CA 1
ATOM 7906 C C . TYR B 1 267 ? -6.492 -3.428 -6.176 1 97.88 267 TYR B C 1
ATOM 7908 O O . TYR B 1 267 ? -5.312 -3.354 -5.82 1 97.88 267 TYR B O 1
ATOM 7916 N N . LYS B 1 268 ? -7.465 -3.479 -5.191 1 97.31 268 LYS B N 1
ATOM 7917 C CA . LYS B 1 268 ? -7.176 -3.469 -3.76 1 97.31 268 LYS B CA 1
ATOM 7918 C C . LYS B 1 268 ? -6.41 -4.723 -3.346 1 97.31 268 LYS B C 1
ATOM 7920 O O . LYS B 1 268 ? -5.516 -4.656 -2.498 1 97.31 268 LYS B O 1
ATOM 7925 N N . GLU B 1 269 ? -6.82 -5.895 -3.887 1 97.88 269 GLU B N 1
ATOM 7926 C CA . GLU B 1 269 ? -6.09 -7.129 -3.611 1 97.88 269 GLU B CA 1
ATOM 7927 C C . GLU B 1 269 ? -4.652 -7.043 -4.113 1 97.88 269 GLU B C 1
ATOM 7929 O O . GLU B 1 269 ? -3.727 -7.512 -3.445 1 97.88 269 GLU B O 1
ATOM 7934 N N . VAL B 1 270 ? -4.457 -6.461 -5.324 1 98.56 270 VAL B N 1
ATOM 7935 C CA . VAL B 1 270 ? -3.123 -6.254 -5.875 1 98.56 270 VAL B CA 1
ATOM 7936 C C . VAL B 1 270 ? -2.279 -5.441 -4.895 1 98.56 270 VAL B C 1
ATOM 7938 O O . VAL B 1 270 ? -1.148 -5.82 -4.578 1 98.56 270 VAL B O 1
ATOM 7941 N N . LEU B 1 271 ? -2.824 -4.324 -4.395 1 98.12 271 LEU B N 1
ATOM 7942 C CA . LEU B 1 271 ? -2.109 -3.461 -3.461 1 98.12 271 LEU B CA 1
ATOM 7943 C C . LEU B 1 271 ? -1.783 -4.207 -2.17 1 98.12 271 LEU B C 1
ATOM 7945 O O . LEU B 1 271 ? -0.726 -3.994 -1.574 1 98.12 271 LEU B O 1
ATOM 7949 N N . GLY B 1 272 ? -2.723 -5.008 -1.697 1 97.75 272 GLY B N 1
ATOM 7950 C CA . GLY B 1 272 ? -2.461 -5.836 -0.532 1 97.75 272 GLY B CA 1
ATOM 7951 C C . GLY B 1 272 ? -1.246 -6.73 -0.697 1 97.75 272 GLY B C 1
ATOM 7952 O O . GLY B 1 272 ? -0.462 -6.898 0.239 1 97.75 272 GLY B O 1
ATOM 7953 N N . TYR B 1 273 ? -1.098 -7.312 -1.889 1 98.38 273 TYR B N 1
ATOM 7954 C CA . TYR B 1 273 ? 0.054 -8.164 -2.158 1 98.38 273 TYR B CA 1
ATOM 7955 C C . TYR B 1 273 ? 1.348 -7.359 -2.139 1 98.38 273 TYR B C 1
ATOM 7957 O O . TYR B 1 273 ? 2.379 -7.84 -1.663 1 98.38 273 TYR B O 1
ATOM 7965 N N . TYR B 1 274 ? 1.287 -6.141 -2.709 1 98.25 274 TYR B N 1
ATOM 7966 C CA . TYR B 1 274 ? 2.445 -5.254 -2.648 1 98.25 274 TYR B CA 1
ATOM 7967 C C . TYR B 1 274 ? 2.859 -4.996 -1.204 1 98.25 274 TYR B C 1
ATOM 7969 O O . TYR B 1 274 ? 4.051 -4.996 -0.883 1 98.25 274 TYR B O 1
ATOM 7977 N N . GLU B 1 275 ? 1.873 -4.711 -0.328 1 97.75 275 GLU B N 1
ATOM 7978 C CA . GLU B 1 275 ? 2.17 -4.422 1.072 1 97.75 275 GLU B CA 1
ATOM 7979 C C . GLU B 1 275 ? 2.859 -5.605 1.745 1 97.75 275 GLU B C 1
ATOM 7981 O O . GLU B 1 275 ? 3.789 -5.426 2.535 1 97.75 275 GLU B O 1
ATOM 7986 N N . ILE B 1 276 ? 2.426 -6.82 1.504 1 98.06 276 ILE B N 1
ATOM 7987 C CA . ILE B 1 276 ? 3.053 -8.008 2.068 1 98.06 276 ILE B CA 1
ATOM 7988 C C . ILE B 1 276 ? 4.496 -8.117 1.579 1 98.06 276 ILE B C 1
ATOM 7990 O O . ILE B 1 276 ? 5.414 -8.312 2.377 1 98.06 276 ILE B O 1
ATOM 7994 N N . ALA B 1 277 ? 4.668 -8.008 0.245 1 97.94 277 ALA B N 1
ATOM 7995 C CA . ALA B 1 277 ? 6.004 -8.102 -0.336 1 97.94 277 ALA B CA 1
ATOM 7996 C C . ALA B 1 277 ? 6.941 -7.062 0.271 1 97.94 277 ALA B C 1
ATOM 7998 O O . ALA B 1 277 ? 8.102 -7.363 0.568 1 97.94 277 ALA B O 1
ATOM 7999 N N . ARG B 1 278 ? 6.477 -5.781 0.413 1 96.75 278 ARG B N 1
ATOM 8000 C CA . ARG B 1 278 ? 7.285 -4.703 0.972 1 96.75 278 ARG B CA 1
ATOM 8001 C C . ARG B 1 278 ? 7.707 -5.023 2.402 1 96.75 278 ARG B C 1
ATOM 8003 O O . ARG B 1 278 ? 8.812 -4.668 2.824 1 96.75 278 ARG B O 1
ATOM 8010 N N . SER B 1 279 ? 6.797 -5.586 3.152 1 96.88 279 SER B N 1
ATOM 8011 C CA . SER B 1 279 ? 7.121 -5.969 4.523 1 96.88 279 SER B CA 1
ATOM 8012 C C . SER B 1 279 ? 8.18 -7.07 4.555 1 96.88 279 SER B C 1
ATOM 8014 O O . SER B 1 279 ? 9.023 -7.102 5.453 1 96.88 279 SER B O 1
ATOM 8016 N N . GLN B 1 280 ? 8.156 -8.008 3.543 1 96.5 280 GLN B N 1
ATOM 8017 C CA . GLN B 1 280 ? 9.109 -9.102 3.477 1 96.5 280 GLN B CA 1
ATOM 8018 C C . GLN B 1 280 ? 10.492 -8.602 3.055 1 96.5 280 GLN B C 1
ATOM 8020 O O . GLN B 1 280 ? 11.508 -9.195 3.424 1 96.5 280 GLN B O 1
ATOM 8025 N N . PHE B 1 281 ? 10.516 -7.523 2.285 1 96.31 281 PHE B N 1
ATOM 8026 C CA . PHE B 1 281 ? 11.758 -6.93 1.812 1 96.31 281 PHE B CA 1
ATOM 8027 C C . PHE B 1 281 ? 11.766 -5.422 2.049 1 96.31 281 PHE B C 1
ATOM 8029 O O . PHE B 1 281 ? 11.719 -4.641 1.097 1 96.31 281 PHE B O 1
ATOM 8036 N N . PRO B 1 282 ? 11.953 -5.02 3.291 1 92.44 282 PRO B N 1
ATOM 8037 C CA . PRO B 1 282 ? 11.883 -3.596 3.629 1 92.44 282 PRO B CA 1
ATOM 8038 C C . PRO B 1 282 ? 12.898 -2.754 2.859 1 92.44 282 PRO B C 1
ATOM 8040 O O . PRO B 1 282 ? 14.078 -3.119 2.781 1 92.44 282 PRO B O 1
ATOM 8043 N N . GLY B 1 283 ? 12.359 -1.685 2.273 1 88.94 283 GLY B N 1
ATOM 8044 C CA . GLY B 1 283 ? 13.234 -0.754 1.578 1 88.94 283 GLY B CA 1
ATOM 8045 C C . GLY B 1 283 ? 13.414 -1.088 0.11 1 88.94 283 GLY B C 1
ATOM 8046 O O . GLY B 1 283 ? 13.891 -0.26 -0.666 1 88.94 283 GLY B O 1
ATOM 8047 N N . ALA B 1 284 ? 13.086 -2.33 -0.326 1 94.75 284 ALA B N 1
ATOM 8048 C CA . ALA B 1 284 ? 13.227 -2.732 -1.723 1 94.75 284 ALA B CA 1
ATOM 8049 C C . ALA B 1 284 ? 12.156 -2.088 -2.594 1 94.75 284 ALA B C 1
ATOM 8051 O O . ALA B 1 284 ? 11.078 -1.745 -2.105 1 94.75 284 ALA B O 1
ATOM 8052 N N . ASP B 1 285 ? 12.523 -1.828 -3.889 1 95.38 285 ASP B N 1
ATOM 8053 C CA . ASP B 1 285 ? 11.523 -1.426 -4.875 1 95.38 285 ASP B CA 1
ATOM 8054 C C . ASP B 1 285 ? 10.734 -2.633 -5.383 1 95.38 285 ASP B C 1
ATOM 8056 O O . ASP B 1 285 ? 11.281 -3.473 -6.105 1 95.38 285 ASP B O 1
ATOM 8060 N N . VAL B 1 286 ? 9.477 -2.812 -4.984 1 97.12 286 VAL B N 1
ATOM 8061 C CA . VAL B 1 286 ? 8.609 -3.906 -5.41 1 97.12 286 VAL B CA 1
ATOM 8062 C C . VAL B 1 286 ? 7.883 -3.518 -6.695 1 97.12 286 VAL B C 1
ATOM 8064 O O . VAL B 1 286 ? 7.172 -2.512 -6.73 1 97.12 286 VAL B O 1
ATOM 8067 N N . GLN B 1 287 ? 8.062 -4.281 -7.758 1 97.38 287 GLN B N 1
ATOM 8068 C CA . GLN B 1 287 ? 7.414 -3.998 -9.031 1 97.38 287 GLN B CA 1
ATOM 8069 C C . GLN B 1 287 ? 6.762 -5.25 -9.609 1 97.38 287 GLN B C 1
ATOM 8071 O O . GLN B 1 287 ? 7.309 -6.352 -9.492 1 97.38 287 GLN B O 1
ATOM 8076 N N . SER B 1 288 ? 5.547 -5.082 -10.18 1 98.12 288 SER B N 1
ATOM 8077 C CA . SER B 1 288 ? 5.023 -6.152 -11.023 1 98.12 288 SER B CA 1
ATOM 8078 C C . SER B 1 288 ? 5.98 -6.469 -12.164 1 98.12 288 SER B C 1
ATOM 8080 O O . SER B 1 288 ? 6.586 -5.562 -12.742 1 98.12 288 SER B O 1
ATOM 8082 N N . SER B 1 289 ? 6.141 -7.73 -12.43 1 98.06 289 SER B N 1
ATOM 8083 C CA . SER B 1 289 ? 7.188 -8.125 -13.367 1 98.06 289 SER B CA 1
ATOM 8084 C C . SER B 1 289 ? 6.789 -9.375 -14.148 1 98.06 289 SER B C 1
ATOM 8086 O O . SER B 1 289 ? 5.652 -9.836 -14.055 1 98.06 289 SER B O 1
ATOM 8088 N N . SER B 1 290 ? 7.613 -9.812 -15.094 1 97.69 290 SER B N 1
ATOM 8089 C CA . SER B 1 290 ? 7.516 -11.055 -15.852 1 97.69 290 SER B CA 1
ATOM 8090 C C . SER B 1 290 ? 8.695 -11.977 -15.555 1 97.69 290 SER B C 1
ATOM 8092 O O . SER B 1 290 ? 9.695 -11.547 -14.977 1 97.69 290 SER B O 1
ATOM 8094 N N . LEU B 1 291 ? 8.539 -13.227 -15.883 1 98.19 291 LEU B N 1
ATOM 8095 C CA . LEU B 1 291 ? 9.633 -14.172 -15.711 1 98.19 291 LEU B CA 1
ATOM 8096 C C . LEU B 1 291 ? 10.852 -13.75 -16.531 1 98.19 291 LEU B C 1
ATOM 8098 O O . LEU B 1 291 ? 11.984 -13.859 -16.062 1 98.19 291 LEU B O 1
ATOM 8102 N N . GLU B 1 292 ? 10.664 -13.211 -17.688 1 98.06 292 GLU B N 1
ATOM 8103 C CA . GLU B 1 292 ? 11.734 -12.797 -18.578 1 98.06 292 GLU B CA 1
ATOM 8104 C C . GLU B 1 292 ? 12.547 -11.648 -17.984 1 98.06 292 GLU B C 1
ATOM 8106 O O . GLU B 1 292 ? 13.773 -11.617 -18.109 1 98.06 292 GLU B O 1
ATOM 8111 N N . ALA B 1 293 ? 11.828 -10.719 -17.391 1 98.12 293 ALA B N 1
ATOM 8112 C CA . ALA B 1 293 ? 12.508 -9.578 -16.781 1 98.12 293 ALA B CA 1
ATOM 8113 C C . ALA B 1 293 ? 13.43 -10.023 -15.656 1 98.12 293 ALA B C 1
ATOM 8115 O O . ALA B 1 293 ? 14.531 -9.5 -15.5 1 98.12 293 ALA B O 1
ATOM 8116 N N . PHE B 1 294 ? 13.023 -10.93 -14.852 1 98.44 294 PHE B N 1
ATOM 8117 C CA . PHE B 1 294 ? 13.859 -11.453 -13.781 1 98.44 294 PHE B CA 1
ATOM 8118 C C . PHE B 1 294 ? 15.078 -12.172 -14.344 1 98.44 294 PHE B C 1
ATOM 8120 O O . PHE B 1 294 ? 16.203 -11.977 -13.867 1 98.44 294 PHE B O 1
ATOM 8127 N N . VAL B 1 295 ? 14.805 -13.023 -15.312 1 98.69 295 VAL B N 1
ATOM 8128 C CA . VAL B 1 295 ? 15.883 -13.805 -15.906 1 98.69 295 VAL B CA 1
ATOM 8129 C C . VAL B 1 295 ? 16.891 -12.859 -16.578 1 98.69 295 VAL B C 1
ATOM 8131 O O . VAL B 1 295 ? 18.094 -13.109 -16.531 1 98.69 295 VAL B O 1
ATOM 8134 N N . GLU B 1 296 ? 16.375 -11.828 -17.219 1 98.44 296 GLU B N 1
ATOM 8135 C CA . GLU B 1 296 ? 17.266 -10.82 -17.781 1 98.44 296 GLU B CA 1
ATOM 8136 C C . GLU B 1 296 ? 18.219 -10.273 -16.734 1 98.44 296 GLU B C 1
ATOM 8138 O O . GLU B 1 296 ? 19.422 -10.164 -16.969 1 98.44 296 GLU B O 1
ATOM 8143 N N . ALA B 1 297 ? 17.656 -9.953 -15.555 1 98 297 ALA B N 1
ATOM 8144 C CA . ALA B 1 297 ? 18.469 -9.43 -14.461 1 98 297 ALA B CA 1
ATOM 8145 C C . ALA B 1 297 ? 19.453 -10.477 -13.969 1 98 297 ALA B C 1
ATOM 8147 O O . ALA B 1 297 ? 20.531 -10.141 -13.469 1 98 297 ALA B O 1
ATOM 8148 N N . LEU B 1 298 ? 19.125 -11.727 -14.094 1 97.44 298 LEU B N 1
ATOM 8149 C CA . LEU B 1 298 ? 19.906 -12.844 -13.562 1 97.44 298 LEU B CA 1
ATOM 8150 C C . LEU B 1 298 ? 21.031 -13.211 -14.516 1 97.44 298 LEU B C 1
ATOM 8152 O O . LEU B 1 298 ? 22.016 -13.859 -14.117 1 97.44 298 LEU B O 1
ATOM 8156 N N . MET B 1 299 ? 21.016 -12.82 -15.789 1 97.44 299 MET B N 1
ATOM 8157 C CA . MET B 1 299 ? 21.906 -13.266 -16.859 1 97.44 299 MET B CA 1
ATOM 8158 C C . MET B 1 299 ? 23.375 -13.008 -16.5 1 97.44 299 MET B C 1
ATOM 8160 O O . MET B 1 299 ? 24.234 -13.859 -16.734 1 97.44 299 MET B O 1
ATOM 8164 N N . PRO B 1 300 ? 23.625 -11.844 -15.844 1 96.75 300 PRO B N 1
ATOM 8165 C CA . PRO B 1 300 ? 25.031 -11.594 -15.5 1 96.75 300 PRO B CA 1
ATOM 8166 C C . PRO B 1 300 ? 25.562 -12.586 -14.469 1 96.75 300 PRO B C 1
ATOM 8168 O O . PRO B 1 300 ? 26.781 -12.734 -14.32 1 96.75 300 PRO B O 1
ATOM 8171 N N . TYR B 1 301 ? 24.734 -13.328 -13.836 1 95.25 301 TYR B N 1
ATOM 8172 C CA . TYR B 1 301 ? 25.125 -14.25 -12.773 1 95.25 301 TYR B CA 1
ATOM 8173 C C . TYR B 1 301 ? 25.094 -15.688 -13.266 1 95.25 301 TYR B C 1
ATOM 8175 O O . TYR B 1 301 ? 25.406 -16.625 -12.516 1 95.25 301 TYR B O 1
ATOM 8183 N N . LYS B 1 302 ? 24.75 -15.938 -14.461 1 95.88 302 LYS B N 1
ATOM 8184 C CA . LYS B 1 302 ? 24.547 -17.281 -15 1 95.88 302 LYS B CA 1
ATOM 8185 C C . LYS B 1 302 ? 25.781 -18.141 -14.797 1 95.88 302 LYS B C 1
ATOM 8187 O O . LYS B 1 302 ? 25.672 -19.312 -14.414 1 95.88 302 LYS B O 1
ATOM 8192 N N . SER B 1 303 ? 26.969 -17.594 -14.977 1 95.69 303 SER B N 1
ATOM 8193 C CA . SER B 1 303 ? 28.203 -18.359 -14.883 1 95.69 303 SER B CA 1
ATOM 8194 C C . SER B 1 303 ? 28.516 -18.734 -13.438 1 95.69 303 SER B C 1
ATOM 8196 O O . SER B 1 303 ? 29.312 -19.641 -13.18 1 95.69 303 SER B O 1
ATOM 8198 N N . LYS B 1 304 ? 27.891 -18.047 -12.477 1 96 304 LYS B N 1
ATOM 8199 C CA . LYS B 1 304 ? 28.141 -18.297 -11.055 1 96 304 LYS B CA 1
ATOM 8200 C C . LYS B 1 304 ? 27.156 -19.312 -10.484 1 96 304 LYS B C 1
ATOM 8202 O O . LYS B 1 304 ? 27.344 -19.797 -9.367 1 96 304 LYS B O 1
ATOM 8207 N N . LEU B 1 305 ? 26.188 -19.703 -11.242 1 97.56 305 LEU B N 1
ATOM 8208 C CA . LEU B 1 305 ? 25.156 -20.609 -10.75 1 97.56 305 LEU B CA 1
ATOM 8209 C C . LEU B 1 305 ? 25.688 -22.047 -10.656 1 97.56 305 LEU B C 1
ATOM 8211 O O . LEU B 1 305 ? 26.484 -22.469 -11.5 1 97.56 305 LEU B O 1
ATOM 8215 N N . PRO B 1 306 ? 25.266 -22.75 -9.594 1 97.5 306 PRO B N 1
ATOM 8216 C CA . PRO B 1 306 ? 25.625 -24.172 -9.547 1 97.5 306 PRO B CA 1
ATOM 8217 C C . PRO B 1 306 ? 25.156 -24.938 -10.781 1 97.5 306 PRO B C 1
ATOM 8219 O O . PRO B 1 306 ? 24.047 -24.688 -11.281 1 97.5 306 PRO B O 1
ATOM 8222 N N . VAL B 1 307 ? 25.922 -25.922 -11.281 1 98.25 307 VAL B N 1
ATOM 8223 C CA . VAL B 1 307 ? 25.609 -26.688 -12.484 1 98.25 307 VAL B CA 1
ATOM 8224 C C . VAL B 1 307 ? 25.047 -28.047 -12.102 1 98.25 307 VAL B C 1
ATOM 8226 O O . VAL B 1 307 ? 25.641 -28.766 -11.281 1 98.25 307 VAL B O 1
ATOM 8229 N N . ILE B 1 308 ? 23.938 -28.391 -12.57 1 98.5 308 ILE B N 1
ATOM 8230 C CA . ILE B 1 308 ? 23.328 -29.703 -12.367 1 98.5 308 ILE B CA 1
ATOM 8231 C C . ILE B 1 308 ? 23.203 -30.438 -13.703 1 98.5 308 ILE B C 1
ATOM 8233 O O . ILE B 1 308 ? 22.656 -29.891 -14.664 1 98.5 308 ILE B O 1
ATOM 8237 N N . THR B 1 309 ? 23.625 -31.688 -13.828 1 98.44 309 THR B N 1
ATOM 8238 C CA . THR B 1 309 ? 23.609 -32.438 -15.078 1 98.44 309 THR B CA 1
ATOM 8239 C C . THR B 1 309 ? 22.781 -33.719 -14.93 1 98.44 309 THR B C 1
ATOM 8241 O O . THR B 1 309 ? 22.844 -34.625 -15.781 1 98.44 309 THR B O 1
ATOM 8244 N N . LYS B 1 310 ? 22.031 -33.812 -13.953 1 98.25 310 LYS B N 1
ATOM 8245 C CA . LYS B 1 310 ? 21.312 -35.031 -13.617 1 98.25 310 LYS B CA 1
ATOM 8246 C C . LYS B 1 310 ? 19.906 -35.031 -14.219 1 98.25 310 LYS B C 1
ATOM 8248 O O . LYS B 1 310 ? 19.328 -33.969 -14.453 1 98.25 310 LYS B O 1
ATOM 8253 N N . GLU B 1 311 ? 19.438 -36.281 -14.484 1 98.38 311 GLU B N 1
ATOM 8254 C CA . GLU B 1 311 ? 18.016 -36.5 -14.781 1 98.38 311 GLU B CA 1
ATOM 8255 C C . GLU B 1 311 ? 17.156 -36.281 -13.539 1 98.38 311 GLU B C 1
ATOM 8257 O O . GLU B 1 311 ? 17.531 -36.688 -12.438 1 98.38 311 GLU B O 1
ATOM 8262 N N . PHE B 1 312 ? 15.992 -35.531 -13.75 1 97.88 312 PHE B N 1
ATOM 8263 C CA . PHE B 1 312 ? 15.047 -35.438 -12.641 1 97.88 312 PHE B CA 1
ATOM 8264 C C . PHE B 1 312 ? 13.953 -36.5 -12.766 1 97.88 312 PHE B C 1
ATOM 8266 O O . PHE B 1 312 ? 13.656 -37.188 -11.805 1 97.88 312 PHE B O 1
ATOM 8273 N N . GLY B 1 313 ? 13.43 -36.656 -14.086 1 95.44 313 GLY B N 1
ATOM 8274 C CA . GLY B 1 313 ? 12.234 -37.438 -14.219 1 95.44 313 GLY B CA 1
ATOM 8275 C C . GLY B 1 313 ? 11.07 -36.938 -13.383 1 95.44 313 GLY B C 1
ATOM 8276 O O . GLY B 1 313 ? 11.273 -36.25 -12.391 1 95.44 313 GLY B O 1
ATOM 8277 N N . ASP B 1 314 ? 9.852 -37.281 -13.789 1 94.38 314 ASP B N 1
ATOM 8278 C CA . ASP B 1 314 ? 8.68 -36.844 -13.039 1 94.38 314 ASP B CA 1
ATOM 8279 C C . ASP B 1 314 ? 8.102 -38 -12.219 1 94.38 314 ASP B C 1
ATOM 8281 O O . ASP B 1 314 ? 7.621 -38.969 -12.773 1 94.38 314 ASP B O 1
ATOM 8285 N N . THR B 1 315 ? 8.062 -37.781 -10.922 1 93.81 315 THR B N 1
ATOM 8286 C CA . THR B 1 315 ? 7.574 -38.844 -10.055 1 93.81 315 THR B CA 1
ATOM 8287 C C . THR B 1 315 ? 6.074 -39.062 -10.227 1 93.81 315 THR B C 1
ATOM 8289 O O . THR B 1 315 ? 5.527 -40.094 -9.805 1 93.81 315 THR B O 1
ATOM 8292 N N . TRP B 1 316 ? 5.41 -38.156 -10.844 1 94.75 316 TRP B N 1
ATOM 8293 C CA . TRP B 1 316 ? 3.971 -38.219 -11.062 1 94.75 316 TRP B CA 1
ATOM 8294 C C . TRP B 1 316 ? 3.658 -38.938 -12.367 1 94.75 316 TRP B C 1
ATOM 8296 O O . TRP B 1 316 ? 2.498 -39.25 -12.664 1 94.75 316 TRP B O 1
ATOM 8306 N N . ILE B 1 317 ? 4.633 -39.312 -13.078 1 95.38 317 ILE B N 1
ATOM 8307 C CA . ILE B 1 317 ? 4.465 -39.812 -14.445 1 95.38 317 ILE B CA 1
ATOM 8308 C C . ILE B 1 317 ? 3.674 -41.125 -14.422 1 95.38 317 ILE B C 1
ATOM 8310 O O . ILE B 1 317 ? 3.088 -41.531 -15.43 1 95.38 317 ILE B O 1
ATOM 8314 N N . GLN B 1 318 ? 3.717 -41.844 -13.266 1 92.94 318 GLN B N 1
ATOM 8315 C CA . GLN B 1 318 ? 3.041 -43.156 -13.141 1 92.94 318 GLN B CA 1
ATOM 8316 C C . GLN B 1 318 ? 1.545 -43 -13.406 1 92.94 318 GLN B C 1
ATOM 8318 O O . GLN B 1 318 ? 0.91 -43.938 -13.898 1 92.94 318 GLN B O 1
ATOM 8323 N N . GLY B 1 319 ? 0.963 -41.844 -13.133 1 93.5 319 GLY B N 1
ATOM 8324 C CA . GLY B 1 319 ? -0.458 -41.625 -13.352 1 93.5 319 GLY B CA 1
ATOM 8325 C C . GLY B 1 319 ? -0.867 -41.75 -14.805 1 93.5 319 GLY B C 1
ATOM 8326 O O . GLY B 1 319 ? -2.018 -42.062 -15.109 1 93.5 319 GLY B O 1
ATOM 8327 N N . SER B 1 320 ? 0.07 -41.531 -15.664 1 94.62 320 SER B N 1
ATOM 8328 C CA . SER B 1 320 ? -0.238 -41.562 -17.094 1 94.62 320 SER B CA 1
ATOM 8329 C C . SER B 1 320 ? -0.584 -42.938 -17.578 1 94.62 320 SER B C 1
ATOM 8331 O O . SER B 1 320 ? -1.138 -43.125 -18.656 1 94.62 320 SER B O 1
ATOM 8333 N N . ALA B 1 321 ? -0.342 -43.938 -16.781 1 96.5 321 ALA B N 1
ATOM 8334 C CA . ALA B 1 321 ? -0.664 -45.312 -17.172 1 96.5 321 ALA B CA 1
ATOM 8335 C C . ALA B 1 321 ? -2.082 -45.688 -16.75 1 96.5 321 ALA B C 1
ATOM 8337 O O . ALA B 1 321 ? -2.545 -46.781 -17.016 1 96.5 321 ALA B O 1
ATOM 8338 N N . SER B 1 322 ? -2.818 -44.781 -16.234 1 95.75 322 SER B N 1
ATOM 8339 C CA . SER B 1 322 ? -4.148 -45.062 -15.695 1 95.75 322 SER B CA 1
ATOM 8340 C C . SER B 1 322 ? -5.168 -45.25 -16.812 1 95.75 322 SER B C 1
ATOM 8342 O O . SER B 1 322 ? -6.258 -45.781 -16.594 1 95.75 322 SER B O 1
ATOM 8344 N N . ASP B 1 323 ? -4.871 -44.75 -17.984 1 96.75 323 ASP B N 1
ATOM 8345 C CA . ASP B 1 323 ? -5.723 -44.875 -19.156 1 96.75 323 ASP B CA 1
ATOM 8346 C C . ASP B 1 323 ? -4.938 -45.438 -20.344 1 96.75 323 ASP B C 1
ATOM 8348 O O . ASP B 1 323 ? -4.547 -44.688 -21.234 1 96.75 323 ASP B O 1
ATOM 8352 N N . PRO B 1 324 ? -4.762 -46.719 -20.359 1 96.81 324 PRO B N 1
ATOM 8353 C CA . PRO B 1 324 ? -3.908 -47.312 -21.391 1 96.81 324 PRO B CA 1
ATOM 8354 C C . PRO B 1 324 ? -4.418 -47.062 -22.797 1 96.81 324 PRO B C 1
ATOM 8356 O O . PRO B 1 324 ? -3.619 -46.875 -23.719 1 96.81 324 PRO B O 1
ATOM 8359 N N . ARG B 1 325 ? -5.711 -47 -23 1 96.75 325 ARG B N 1
ATOM 8360 C CA . ARG B 1 325 ? -6.266 -46.688 -24.312 1 96.75 325 ARG B CA 1
ATOM 8361 C C . ARG B 1 325 ? -5.898 -45.281 -24.75 1 96.75 325 ARG B C 1
ATOM 8363 O O . ARG B 1 325 ? -5.449 -45.062 -25.875 1 96.75 325 ARG B O 1
ATOM 8370 N N . LYS B 1 326 ? -6.121 -44.312 -23.875 1 96.94 326 LYS B N 1
ATOM 8371 C CA . LYS B 1 326 ? -5.766 -42.938 -24.188 1 96.94 326 LYS B CA 1
ATOM 8372 C C . LYS B 1 326 ? -4.293 -42.812 -24.562 1 96.94 326 LYS B C 1
ATOM 8374 O O . LYS B 1 326 ? -3.943 -42.094 -25.516 1 96.94 326 LYS B O 1
ATOM 8379 N N . VAL B 1 327 ? -3.432 -43.469 -23.812 1 97.56 327 VAL B N 1
ATOM 8380 C CA . VAL B 1 327 ? -1.993 -43.375 -24.031 1 97.56 327 VAL B CA 1
ATOM 8381 C C . VAL B 1 327 ? -1.642 -44.031 -25.375 1 97.56 327 VAL B C 1
ATOM 8383 O O . VAL B 1 327 ? -0.876 -43.438 -26.156 1 97.56 327 VAL B O 1
ATOM 8386 N N . ALA B 1 328 ? -2.201 -45.156 -25.656 1 97.75 328 ALA B N 1
ATOM 8387 C CA . ALA B 1 328 ? -1.942 -45.812 -26.938 1 97.75 328 ALA B CA 1
ATOM 8388 C C . ALA B 1 328 ? -2.404 -44.906 -28.094 1 97.75 328 ALA B C 1
ATOM 8390 O O . ALA B 1 328 ? -1.688 -44.781 -29.094 1 97.75 328 ALA B O 1
ATOM 8391 N N . GLU B 1 329 ? -3.576 -44.375 -27.984 1 97.44 329 GLU B N 1
ATOM 8392 C CA . GLU B 1 329 ? -4.133 -43.531 -29.031 1 97.44 329 GLU B CA 1
ATOM 8393 C C . GLU B 1 329 ? -3.314 -42.25 -29.203 1 97.44 329 GLU B C 1
ATOM 8395 O O . GLU B 1 329 ? -2.994 -41.875 -30.328 1 97.44 329 GLU B O 1
ATOM 8400 N N . MET B 1 330 ? -3.033 -41.625 -28.125 1 97.75 330 MET B N 1
ATOM 8401 C CA . MET B 1 330 ? -2.244 -40.406 -28.188 1 97.75 330 MET B CA 1
ATOM 8402 C C . MET B 1 330 ? -0.894 -40.656 -28.844 1 97.75 330 MET B C 1
ATOM 8404 O O . MET B 1 330 ? -0.447 -39.875 -29.672 1 97.75 330 MET B O 1
ATOM 8408 N N . ARG B 1 331 ? -0.257 -41.719 -28.438 1 97.94 331 ARG B N 1
ATOM 8409 C CA . ARG B 1 331 ? 1.047 -42.031 -29 1 97.94 331 ARG B CA 1
ATOM 8410 C C . ARG B 1 331 ? 0.932 -42.344 -30.5 1 97.94 331 ARG B C 1
ATOM 8412 O O . ARG B 1 331 ? 1.814 -42 -31.281 1 97.94 331 ARG B O 1
ATOM 8419 N N . ALA B 1 332 ? -0.145 -43.031 -30.922 1 98 332 ALA B N 1
ATOM 8420 C CA . ALA B 1 332 ? -0.398 -43.281 -32.344 1 98 332 ALA B CA 1
ATOM 8421 C C . ALA B 1 332 ? -0.536 -41.969 -33.094 1 98 332 ALA B C 1
ATOM 8423 O O . ALA B 1 332 ? 0.009 -41.812 -34.188 1 98 332 ALA B O 1
ATOM 8424 N N . VAL B 1 333 ? -1.229 -41.062 -32.5 1 98 333 VAL B N 1
ATOM 8425 C CA . VAL B 1 333 ? -1.442 -39.75 -33.094 1 98 333 VAL B CA 1
ATOM 8426 C C . VAL B 1 333 ? -0.105 -39 -33.25 1 98 333 VAL B C 1
ATOM 8428 O O . VAL B 1 333 ? 0.197 -38.469 -34.312 1 98 333 VAL B O 1
ATOM 8431 N N . PHE B 1 334 ? 0.721 -39 -32.219 1 97.81 334 PHE B N 1
ATOM 8432 C CA . PHE B 1 334 ? 2.006 -38.312 -32.219 1 97.81 334 PHE B CA 1
ATOM 8433 C C . PHE B 1 334 ? 2.922 -38.906 -33.281 1 97.81 334 PHE B C 1
ATOM 8435 O O . PHE B 1 334 ? 3.578 -38.156 -34.031 1 97.81 334 PHE B O 1
ATOM 8442 N N . ARG B 1 335 ? 2.957 -40.219 -33.375 1 96.44 335 ARG B N 1
ATOM 8443 C CA . ARG B 1 335 ? 3.803 -40.875 -34.375 1 96.44 335 ARG B CA 1
ATOM 8444 C C . ARG B 1 335 ? 3.348 -40.531 -35.781 1 96.44 335 ARG B C 1
ATOM 8446 O O . ARG B 1 335 ? 4.172 -40.25 -36.656 1 96.44 335 ARG B O 1
ATOM 8453 N N . ALA B 1 336 ? 2.041 -40.594 -36 1 96.75 336 ALA B N 1
ATOM 8454 C CA . ALA B 1 336 ? 1.508 -40.281 -37.312 1 96.75 336 ALA B CA 1
ATOM 8455 C C . ALA B 1 336 ? 1.825 -38.812 -37.688 1 96.75 336 ALA B C 1
ATOM 8457 O O . ALA B 1 336 ? 2.205 -38.531 -38.812 1 96.75 336 ALA B O 1
ATOM 8458 N N . ARG B 1 337 ? 1.646 -37.969 -36.781 1 96.94 337 ARG B N 1
ATOM 8459 C CA . ARG B 1 337 ? 1.922 -36.562 -37 1 96.94 337 ARG B CA 1
ATOM 8460 C C . ARG B 1 337 ? 3.395 -36.344 -37.344 1 96.94 337 ARG B C 1
ATOM 8462 O O . ARG B 1 337 ? 3.727 -35.594 -38.25 1 96.94 337 ARG B O 1
ATOM 8469 N N . THR B 1 338 ? 4.246 -36.906 -36.469 1 96.12 338 THR B N 1
ATOM 8470 C CA . THR B 1 338 ? 5.684 -36.75 -36.688 1 96.12 338 THR B CA 1
ATOM 8471 C C . THR B 1 338 ? 6.098 -37.281 -38.062 1 96.12 338 THR B C 1
ATOM 8473 O O . THR B 1 338 ? 6.859 -36.625 -38.781 1 96.12 338 THR B O 1
ATOM 8476 N N . LYS B 1 339 ? 5.629 -38.438 -38.406 1 95 339 LYS B N 1
ATOM 8477 C CA . LYS B 1 339 ? 5.93 -39.031 -39.719 1 95 339 LYS B CA 1
ATOM 8478 C C . LYS B 1 339 ? 5.453 -38.094 -40.844 1 95 339 LYS B C 1
ATOM 8480 O O . LYS B 1 339 ? 6.16 -37.938 -41.844 1 95 339 LYS B O 1
ATOM 8485 N N . CYS B 1 340 ? 4.305 -37.625 -40.688 1 94.94 340 CYS B N 1
ATOM 8486 C CA . CYS B 1 340 ? 3.723 -36.719 -41.688 1 94.94 340 CYS B CA 1
ATOM 8487 C C . CYS B 1 340 ? 4.59 -35.5 -41.875 1 94.94 340 CYS B C 1
ATOM 8489 O O . CYS B 1 340 ? 4.809 -35.031 -43 1 94.94 340 CYS B O 1
ATOM 8491 N N . LEU B 1 341 ? 5.082 -34.906 -40.812 1 93.94 341 LEU B N 1
ATOM 8492 C CA . LEU B 1 341 ? 5.914 -33.688 -40.875 1 93.94 341 LEU B CA 1
ATOM 8493 C C . LEU B 1 341 ? 7.258 -34 -41.531 1 93.94 341 LEU B C 1
ATOM 8495 O O . LEU B 1 341 ? 7.832 -33.125 -42.188 1 93.94 341 LEU B O 1
ATOM 8499 N N . GLN B 1 342 ? 7.719 -35.156 -41.219 1 91 342 GLN B N 1
ATOM 8500 C CA . GLN B 1 342 ? 9.023 -35.562 -41.75 1 91 342 GLN B CA 1
ATOM 8501 C C . GLN B 1 342 ? 8.938 -35.938 -43.219 1 91 342 GLN B C 1
ATOM 8503 O O . GLN B 1 342 ? 9.922 -35.844 -43.938 1 91 342 GLN B O 1
ATOM 8508 N N . SER B 1 343 ? 7.715 -36.5 -43.5 1 82.75 343 SER B N 1
ATOM 8509 C CA . SER B 1 343 ? 7.543 -36.938 -44.906 1 82.75 343 SER B CA 1
ATOM 8510 C C . SER B 1 343 ? 7.262 -35.75 -45.812 1 82.75 343 SER B C 1
ATOM 8512 O O . SER B 1 343 ? 6.742 -34.719 -45.344 1 82.75 343 SER B O 1
ATOM 8514 N N . GLU B 1 344 ? 8.203 -35 -46.531 1 62.31 344 GLU B N 1
ATOM 8515 C CA . GLU B 1 344 ? 8.125 -33.844 -47.406 1 62.31 344 GLU B CA 1
ATOM 8516 C C . GLU B 1 344 ? 6.77 -33.75 -48.094 1 62.31 344 GLU B C 1
ATOM 8518 O O . GLU B 1 344 ? 6.586 -32.938 -49.031 1 62.31 344 GLU B O 1
ATOM 8523 N N . SER B 1 345 ? 5.801 -34.594 -47.75 1 63.59 345 SER B N 1
ATOM 8524 C CA . SER B 1 345 ? 4.621 -34.5 -48.594 1 63.59 345 SER B CA 1
ATOM 8525 C C . SER B 1 345 ? 3.373 -34.188 -47.781 1 63.59 345 SER B C 1
ATOM 8527 O O . SER B 1 345 ? 2.965 -34.969 -46.906 1 63.59 345 SER B O 1
ATOM 8529 N N . GLY B 1 346 ? 2.947 -32.906 -47.562 1 77.5 346 GLY B N 1
ATOM 8530 C CA . GLY B 1 346 ? 1.585 -32.438 -47.344 1 77.5 346 GLY B CA 1
ATOM 8531 C C . GLY B 1 346 ? 1.342 -31.922 -45.938 1 77.5 346 GLY B C 1
ATOM 8532 O O . GLY B 1 346 ? 0.324 -31.281 -45.688 1 77.5 346 GLY B O 1
ATOM 8533 N N . CYS B 1 347 ? 2.283 -32.25 -44.812 1 90.44 347 CYS B N 1
ATOM 8534 C CA . CYS B 1 347 ? 2.025 -31.703 -43.5 1 90.44 347 CYS B CA 1
ATOM 8535 C C . CYS B 1 347 ? 2.928 -30.516 -43.219 1 90.44 347 CYS B C 1
ATOM 8537 O O . CYS B 1 347 ? 4.133 -30.562 -43.469 1 90.44 347 CYS B O 1
ATOM 8539 N N . SER B 1 348 ? 2.359 -29.484 -42.75 1 92.88 348 SER B N 1
ATOM 8540 C CA . SER B 1 348 ? 3.055 -28.25 -42.406 1 92.88 348 SER B CA 1
ATOM 8541 C C . SER B 1 348 ? 2.311 -27.453 -41.344 1 92.88 348 SER B C 1
ATOM 8543 O O . SER B 1 348 ? 1.079 -27.422 -41.312 1 92.88 348 SER B O 1
ATOM 8545 N N . LEU B 1 349 ? 3.127 -26.797 -40.562 1 92.69 349 LEU B N 1
ATOM 8546 C CA . LEU B 1 349 ? 2.535 -25.953 -39.531 1 92.69 349 LEU B CA 1
ATOM 8547 C C . LEU B 1 349 ? 1.914 -24.703 -40.156 1 92.69 349 LEU B C 1
ATOM 8549 O O . LEU B 1 349 ? 1.146 -24 -39.469 1 92.69 349 LEU B O 1
ATOM 8553 N N . SER B 1 350 ? 2.193 -24.422 -41.406 1 93.56 350 SER B N 1
ATOM 8554 C CA . SER B 1 350 ? 1.587 -23.281 -42.062 1 93.56 350 SER B CA 1
ATOM 8555 C C . SER B 1 350 ? 0.151 -23.594 -42.5 1 93.56 350 SER B C 1
ATOM 8557 O O . SER B 1 350 ? -0.613 -22.688 -42.812 1 93.56 350 SER B O 1
ATOM 8559 N N . ASP B 1 351 ? -0.211 -24.875 -42.562 1 95 351 ASP B N 1
ATOM 8560 C CA . ASP B 1 351 ? -1.595 -25.266 -42.781 1 95 351 ASP B CA 1
ATOM 8561 C C . ASP B 1 351 ? -2.434 -25.125 -41.531 1 95 351 ASP B C 1
ATOM 8563 O O . ASP B 1 351 ? -2.207 -25.828 -40.531 1 95 351 ASP B O 1
ATOM 8567 N N . PRO B 1 352 ? -3.469 -24.266 -41.594 1 95.19 352 PRO B N 1
ATOM 8568 C CA . PRO B 1 352 ? -4.258 -24.016 -40.375 1 95.19 352 PRO B CA 1
ATOM 8569 C C . PRO B 1 352 ? -4.941 -25.281 -39.875 1 95.19 352 PRO B C 1
ATOM 8571 O O . PRO B 1 352 ? -5.141 -25.438 -38.656 1 95.19 352 PRO B O 1
ATOM 8574 N N . ARG B 1 353 ? -5.402 -26.125 -40.875 1 94.69 353 ARG B N 1
ATOM 8575 C CA . ARG B 1 353 ? -6.027 -27.375 -40.438 1 94.69 353 ARG B CA 1
ATOM 8576 C C . ARG B 1 353 ? -5.074 -28.188 -39.594 1 94.69 353 ARG B C 1
ATOM 8578 O O . ARG B 1 353 ? -5.449 -28.656 -38.5 1 94.69 353 ARG B O 1
ATOM 8585 N N . PHE B 1 354 ? -3.797 -28.328 -39.938 1 97 354 PHE B N 1
ATOM 8586 C CA . PHE B 1 354 ? -2.75 -29.047 -39.219 1 97 354 PHE B CA 1
ATOM 8587 C C . PHE B 1 354 ? -2.402 -28.359 -37.906 1 97 354 PHE B C 1
ATOM 8589 O O . PHE B 1 354 ? -2.266 -29.031 -36.875 1 97 354 PHE B O 1
ATOM 8596 N N . TYR B 1 355 ? -2.217 -27.094 -37.969 1 97.56 355 TYR B N 1
ATOM 8597 C CA . TYR B 1 355 ? -1.87 -26.328 -36.781 1 97.56 355 TYR B CA 1
ATOM 8598 C C . TYR B 1 355 ? -2.938 -26.469 -35.719 1 97.56 355 TYR B C 1
ATOM 8600 O O . TYR B 1 355 ? -2.625 -26.766 -34.562 1 97.56 355 TYR B O 1
ATOM 8608 N N . ASN B 1 356 ? -4.188 -26.312 -36.094 1 97.69 356 ASN B N 1
ATOM 8609 C CA . ASN B 1 356 ? -5.297 -26.391 -35.156 1 97.69 356 ASN B CA 1
ATOM 8610 C C . ASN B 1 356 ? -5.402 -27.797 -34.562 1 97.69 356 ASN B C 1
ATOM 8612 O O . ASN B 1 356 ? -5.664 -27.938 -33.344 1 97.69 356 ASN B O 1
ATOM 8616 N N . ALA B 1 357 ? -5.273 -28.75 -35.344 1 98.12 357 ALA B N 1
ATOM 8617 C CA . ALA B 1 357 ? -5.281 -30.125 -34.844 1 98.12 357 ALA B CA 1
ATOM 8618 C C . ALA B 1 357 ? -4.176 -30.344 -33.812 1 98.12 357 ALA B C 1
ATOM 8620 O O . ALA B 1 357 ? -4.391 -30.984 -32.781 1 98.12 357 ALA B O 1
ATOM 8621 N N . SER B 1 358 ? -3.012 -29.812 -34.125 1 98.38 358 SER B N 1
ATOM 8622 C CA . SER B 1 358 ? -1.868 -29.953 -33.219 1 98.38 358 SER B CA 1
ATOM 8623 C C . SER B 1 358 ? -2.15 -29.312 -31.859 1 98.38 358 SER B C 1
ATOM 8625 O O . SER B 1 358 ? -1.718 -29.812 -30.828 1 98.38 358 SER B O 1
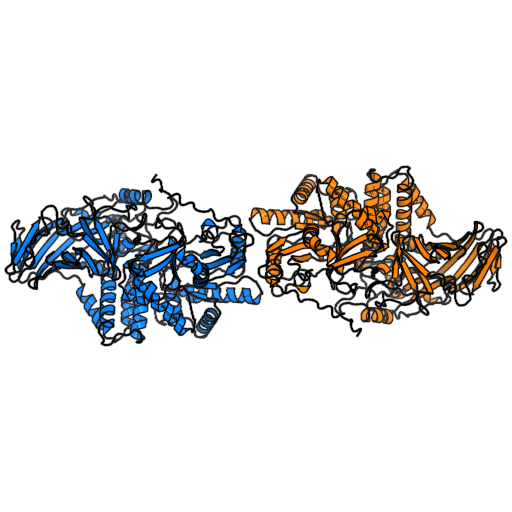ATOM 8627 N N . VAL B 1 359 ? -2.859 -28.188 -31.906 1 98.5 359 VAL B N 1
ATOM 8628 C CA . VAL B 1 359 ? -3.234 -27.516 -30.656 1 98.5 359 VAL B CA 1
ATOM 8629 C C . VAL B 1 359 ? -4.109 -28.438 -29.812 1 98.5 359 VAL B C 1
ATOM 8631 O O . VAL B 1 359 ? -3.93 -28.531 -28.594 1 98.5 359 VAL B O 1
ATOM 8634 N N . PHE B 1 360 ? -5.039 -29.109 -30.422 1 98.5 360 PHE B N 1
ATOM 8635 C CA . PHE B 1 360 ? -5.898 -30.047 -29.719 1 98.5 360 PHE B CA 1
ATOM 8636 C C . PHE B 1 360 ? -5.109 -31.25 -29.234 1 98.5 360 PHE B C 1
ATOM 8638 O O . PHE B 1 360 ? -5.266 -31.688 -28.094 1 98.5 360 PHE B O 1
ATOM 8645 N N . PHE B 1 361 ? -4.254 -31.797 -30.062 1 98.56 361 PHE B N 1
ATOM 8646 C CA . PHE B 1 361 ? -3.457 -32.969 -29.688 1 98.56 361 PHE B CA 1
ATOM 8647 C C . PHE B 1 361 ? -2.547 -32.656 -28.516 1 98.56 361 PHE B C 1
ATOM 8649 O O . PHE B 1 361 ? -2.277 -33.5 -27.672 1 98.56 361 PHE B O 1
ATOM 8656 N N . LEU B 1 362 ? -2.092 -31.453 -28.469 1 98.25 362 LEU B N 1
ATOM 8657 C CA . LEU B 1 362 ? -1.171 -31.016 -27.422 1 98.25 362 LEU B CA 1
ATOM 8658 C C . LEU B 1 362 ? -1.779 -31.219 -26.031 1 98.25 362 LEU B C 1
ATOM 8660 O O . LEU B 1 362 ? -1.062 -31.5 -25.078 1 98.25 362 LEU B O 1
ATOM 8664 N N . LYS B 1 363 ? -3.086 -31.156 -25.906 1 98.06 363 LYS B N 1
ATOM 8665 C CA . LYS B 1 363 ? -3.777 -31.297 -24.641 1 98.06 363 LYS B CA 1
ATOM 8666 C C . LYS B 1 363 ? -3.535 -32.688 -24.031 1 98.06 363 LYS B C 1
ATOM 8668 O O . LYS B 1 363 ? -3.637 -32.844 -22.812 1 98.06 363 LYS B O 1
ATOM 8673 N N . HIS B 1 364 ? -3.221 -33.594 -24.828 1 97.25 364 HIS B N 1
ATOM 8674 C CA . HIS B 1 364 ? -2.977 -34.969 -24.328 1 97.25 364 HIS B CA 1
ATOM 8675 C C . HIS B 1 364 ? -1.8 -34.969 -23.359 1 97.25 364 HIS B C 1
ATOM 8677 O O . HIS B 1 364 ? -1.757 -35.812 -22.453 1 97.25 364 HIS B O 1
ATOM 8683 N N . GLY B 1 365 ? -0.847 -34.125 -23.562 1 95.94 365 GLY B N 1
ATOM 8684 C CA . GLY B 1 365 ? 0.336 -34.094 -22.719 1 95.94 365 GLY B CA 1
ATOM 8685 C C . GLY B 1 365 ? 0.137 -33.281 -21.438 1 95.94 365 GLY B C 1
ATOM 8686 O O . GLY B 1 365 ? 1.028 -33.25 -20.594 1 95.94 365 GLY B O 1
ATOM 8687 N N . GLU B 1 366 ? -1.027 -32.656 -21.266 1 97.44 366 GLU B N 1
ATOM 8688 C CA . GLU B 1 366 ? -1.308 -31.859 -20.062 1 97.44 366 GLU B CA 1
ATOM 8689 C C . GLU B 1 366 ? -1.581 -32.75 -18.859 1 97.44 366 GLU B C 1
ATOM 8691 O O . GLU B 1 366 ? -2.117 -33.875 -19.016 1 97.44 366 GLU B O 1
ATOM 8696 N N . HIS B 1 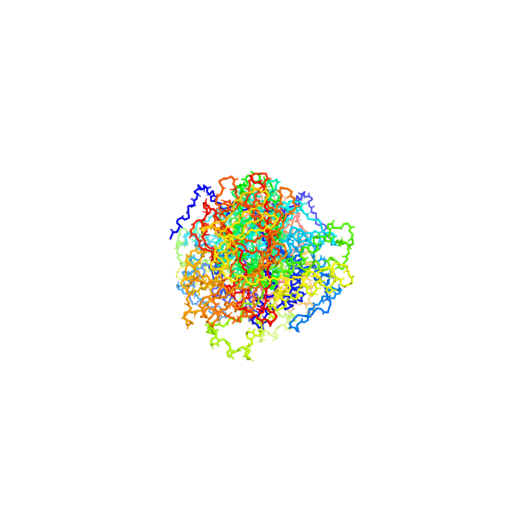367 ? -1.298 -32.312 -17.672 1 95.5 367 HIS B N 1
ATOM 8697 C CA . HIS B 1 367 ? -1.169 -33.188 -16.5 1 95.5 367 HIS B CA 1
ATOM 8698 C C . HIS B 1 367 ? -2.531 -33.5 -15.898 1 95.5 367 HIS B C 1
ATOM 8700 O O . HIS B 1 367 ? -2.631 -34.281 -14.961 1 95.5 367 HIS B O 1
ATOM 8706 N N . THR B 1 368 ? -3.639 -32.938 -16.375 1 95.19 368 THR B N 1
ATOM 8707 C CA . THR B 1 368 ? -4.973 -33.219 -15.852 1 95.19 368 THR B CA 1
ATOM 8708 C C . THR B 1 368 ? -5.73 -34.156 -16.781 1 95.19 368 THR B C 1
ATOM 8710 O O . THR B 1 368 ? -5.945 -33.844 -17.953 1 95.19 368 THR B O 1
ATOM 8713 N N . TRP B 1 369 ? -6.184 -35.25 -16.219 1 94.56 369 TRP B N 1
ATOM 8714 C CA . TRP B 1 369 ? -6.883 -36.25 -17.031 1 94.56 369 TRP B CA 1
ATOM 8715 C C . TRP B 1 369 ? -8.297 -36.469 -16.516 1 94.56 369 TRP B C 1
ATOM 8717 O O . TRP B 1 369 ? -8.93 -37.5 -16.828 1 94.56 369 TRP B O 1
ATOM 8727 N N . GLY B 1 370 ? -8.742 -35.562 -15.672 1 90.81 370 GLY B N 1
ATOM 8728 C CA . GLY B 1 370 ? -10.125 -35.625 -15.219 1 90.81 370 GLY B CA 1
ATOM 8729 C C . GLY B 1 370 ? -10.352 -34.969 -13.883 1 90.81 370 GLY B C 1
ATOM 8730 O O . GLY B 1 370 ? -9.422 -34.375 -13.312 1 90.81 370 GLY B O 1
ATOM 8731 N N . LEU B 1 371 ? -11.617 -35.094 -13.336 1 88.62 371 LEU B N 1
ATOM 8732 C CA . LEU B 1 371 ? -12.062 -34.406 -12.125 1 88.62 371 LEU B CA 1
ATOM 8733 C C . LEU B 1 371 ? -11.578 -35.125 -10.875 1 88.62 371 LEU B C 1
ATOM 8735 O O . LEU B 1 371 ? -11.5 -36.375 -10.852 1 88.62 371 LEU B O 1
ATOM 8739 N N . SER B 1 372 ? -11.281 -34.469 -9.734 1 74.19 372 SER B N 1
ATOM 8740 C CA . SER B 1 372 ? -10.914 -35.031 -8.445 1 74.19 372 SER B CA 1
ATOM 8741 C C . SER B 1 372 ? -12.141 -35.25 -7.57 1 74.19 372 SER B C 1
ATOM 8743 O O . SER B 1 372 ? -12.133 -36.125 -6.699 1 74.19 372 SER B O 1
ATOM 8745 N N . SER B 1 373 ? -13.117 -34.469 -7.566 1 60.56 373 SER B N 1
ATOM 8746 C CA . SER B 1 373 ? -14.172 -34.312 -6.574 1 60.56 373 SER B CA 1
ATOM 8747 C C . SER B 1 373 ? -15.234 -35.406 -6.715 1 60.56 373 SER B C 1
ATOM 8749 O O . SER B 1 373 ? -16.281 -35.344 -6.062 1 60.56 373 SER B O 1
ATOM 8751 N N . VAL B 1 374 ? -14.953 -36.438 -7.375 1 62.88 374 VAL B N 1
ATOM 8752 C CA . VAL B 1 374 ? -15.969 -37.438 -7.629 1 62.88 374 VAL B CA 1
ATOM 8753 C C . VAL B 1 374 ? -15.625 -38.75 -6.883 1 62.88 374 VAL B C 1
ATOM 8755 O O . VAL B 1 374 ? -16.109 -39.812 -7.23 1 62.88 374 VAL B O 1
ATOM 8758 N N . PHE B 1 375 ? -15.031 -38.438 -5.711 1 65.06 375 PHE B N 1
ATOM 8759 C CA . PHE B 1 375 ? -14.461 -39.562 -4.98 1 65.06 375 PHE B CA 1
ATOM 8760 C C . PHE B 1 375 ? -15.523 -40.25 -4.117 1 65.06 375 PHE B C 1
ATOM 8762 O O . PHE B 1 375 ? -16.406 -39.594 -3.584 1 65.06 375 PHE B O 1
ATOM 8769 N N . ASP B 1 376 ? -15.695 -41.438 -4.254 1 80.56 376 ASP B N 1
ATOM 8770 C CA . ASP B 1 376 ? -16.406 -42.375 -3.389 1 80.56 376 ASP B CA 1
ATOM 8771 C C . ASP B 1 376 ? -15.414 -43.219 -2.592 1 80.56 376 ASP B C 1
ATOM 8773 O O . ASP B 1 376 ? -14.617 -43.969 -3.17 1 80.56 376 ASP B O 1
ATOM 8777 N N . SER B 1 377 ? -15.508 -43.062 -1.24 1 84.44 377 SER B N 1
ATOM 8778 C CA . SER B 1 377 ? -14.516 -43.75 -0.408 1 84.44 377 SER B CA 1
ATOM 8779 C C . SER B 1 377 ? -15.086 -45.031 0.208 1 84.44 377 SER B C 1
ATOM 8781 O O . SER B 1 377 ? -14.594 -45.5 1.229 1 84.44 377 SER B O 1
ATOM 8783 N N . HIS B 1 378 ? -16.125 -45.562 -0.36 1 85.56 378 HIS B N 1
ATOM 8784 C CA . HIS B 1 378 ? -16.766 -46.719 0.278 1 85.56 378 HIS B CA 1
ATOM 8785 C C . HIS B 1 378 ? -16.938 -47.844 -0.707 1 85.56 378 HIS B C 1
ATOM 8787 O O . HIS B 1 378 ? -16.719 -49.031 -0.35 1 85.56 378 HIS B O 1
ATOM 8793 N N . HIS B 1 379 ? -17.312 -47.656 -1.901 1 89.81 379 HIS B N 1
ATOM 8794 C CA . HIS B 1 379 ? -17.641 -48.719 -2.848 1 89.81 379 HIS B CA 1
ATOM 8795 C C . HIS B 1 379 ? -16.406 -49.188 -3.613 1 89.81 379 HIS B C 1
ATOM 8797 O O . HIS B 1 379 ? -16.391 -49.188 -4.848 1 89.81 379 HIS B O 1
ATOM 8803 N N . TRP B 1 380 ? -15.43 -49.781 -2.803 1 92.5 380 TRP B N 1
ATOM 8804 C CA . TRP B 1 380 ? -14.172 -50.188 -3.42 1 92.5 380 TRP B CA 1
ATOM 8805 C C . TRP B 1 380 ? -14.266 -51.594 -3.994 1 92.5 380 TRP B C 1
ATOM 8807 O O . TRP B 1 380 ? -13.867 -51.844 -5.137 1 92.5 380 TRP B O 1
ATOM 8817 N N . SER B 1 381 ? -14.805 -52.531 -3.236 1 94.5 381 SER B N 1
ATOM 8818 C CA . SER B 1 381 ? -14.867 -53.906 -3.697 1 94.5 381 SER B CA 1
ATOM 8819 C C . SER B 1 381 ? -15.797 -54.031 -4.898 1 94.5 381 SER B C 1
ATOM 8821 O O . SER B 1 381 ? -16.766 -53.281 -5.031 1 94.5 381 SER B O 1
ATOM 8823 N N . ASN B 1 382 ? -15.508 -55.031 -5.738 1 95.25 382 ASN B N 1
ATOM 8824 C CA . ASN B 1 382 ? -16.359 -55.25 -6.895 1 95.25 382 ASN B CA 1
ATOM 8825 C C . ASN B 1 382 ? -17.812 -55.531 -6.477 1 95.25 382 ASN B C 1
ATOM 8827 O O . ASN B 1 382 ? -18.75 -55.031 -7.121 1 95.25 382 ASN B O 1
ATOM 8831 N N . ASP B 1 383 ? -17.969 -56.219 -5.398 1 94.12 383 ASP B N 1
ATOM 8832 C CA . ASP B 1 383 ? -19.297 -56.531 -4.895 1 94.12 383 ASP B CA 1
ATOM 8833 C C . ASP B 1 383 ? -20.062 -55.281 -4.531 1 94.12 383 ASP B C 1
ATOM 8835 O O . ASP B 1 383 ? -21.281 -55.219 -4.684 1 94.12 383 ASP B O 1
ATOM 8839 N N . ALA B 1 384 ? -19.375 -54.375 -3.988 1 92.38 384 ALA B N 1
ATOM 8840 C CA . ALA B 1 384 ? -19.984 -53.125 -3.604 1 92.38 384 ALA B CA 1
ATOM 8841 C C . ALA B 1 384 ? -20.141 -52.188 -4.809 1 92.38 384 ALA B C 1
ATOM 8843 O O . ALA B 1 384 ? -21.094 -51.406 -4.875 1 92.38 384 ALA B O 1
ATOM 8844 N N . PHE B 1 385 ? -19.266 -52.219 -5.734 1 92.81 385 PHE B N 1
ATOM 8845 C CA . PHE B 1 385 ? -19.188 -51.281 -6.863 1 92.81 385 PHE B CA 1
ATOM 8846 C C . PHE B 1 385 ? -20.188 -51.656 -7.945 1 92.81 385 PHE B C 1
ATOM 8848 O O . PHE B 1 385 ? -20.859 -50.812 -8.516 1 92.81 385 PHE B O 1
ATOM 8855 N N . TYR B 1 386 ? -20.344 -52.875 -8.297 1 92.12 386 TYR B N 1
ATOM 8856 C CA . TYR B 1 386 ? -21.109 -53.344 -9.445 1 92.12 386 TYR B CA 1
ATOM 8857 C C . TYR B 1 386 ? -22.578 -52.938 -9.305 1 92.12 386 TYR B C 1
ATOM 8859 O O . TYR B 1 386 ? -23.203 -52.469 -10.258 1 92.12 386 TYR B O 1
ATOM 8867 N N . PRO B 1 387 ? -23.078 -53.031 -8.102 1 90.56 387 PRO B N 1
ATOM 8868 C CA . PRO B 1 387 ? -24.5 -52.688 -7.973 1 90.56 387 PRO B CA 1
ATOM 8869 C C . PRO B 1 387 ? -24.75 -51.219 -8.289 1 90.56 387 PRO B C 1
ATOM 8871 O O . PRO B 1 387 ? -25.859 -50.844 -8.719 1 90.56 387 PRO B O 1
ATOM 8874 N N . ILE B 1 388 ? -23.812 -50.406 -8.039 1 87.75 388 ILE B N 1
ATOM 8875 C CA . ILE B 1 388 ? -24.031 -48.969 -8.219 1 87.75 388 ILE B CA 1
ATOM 8876 C C . ILE B 1 388 ? -23.703 -48.594 -9.656 1 87.75 388 ILE B C 1
ATOM 8878 O O . ILE B 1 388 ? -24 -47.469 -10.086 1 87.75 388 ILE B O 1
ATOM 8882 N N . MET B 1 389 ? -23.109 -49.406 -10.391 1 84.19 389 MET B N 1
ATOM 8883 C CA . MET B 1 389 ? -22.688 -49.125 -11.758 1 84.19 389 MET B CA 1
ATOM 8884 C C . MET B 1 389 ? -23.891 -48.906 -12.656 1 84.19 389 MET B C 1
ATOM 8886 O O . MET B 1 389 ? -23.812 -48.156 -13.648 1 84.19 389 MET B O 1
ATOM 8890 N N . SER B 1 390 ? -24.922 -49.625 -12.336 1 80.62 390 SER B N 1
ATOM 8891 C CA . SER B 1 390 ? -26.141 -49.469 -13.133 1 80.62 390 SER B CA 1
ATOM 8892 C C . SER B 1 390 ? -26.844 -48.156 -12.836 1 80.62 390 SER B C 1
ATOM 8894 O O . SER B 1 390 ? -27.672 -47.688 -13.625 1 80.62 390 SER B O 1
ATOM 8896 N N . ASN B 1 391 ? -26.578 -47.625 -11.68 1 79.31 391 ASN B N 1
ATOM 8897 C CA . ASN B 1 391 ? -27.156 -46.344 -11.273 1 79.31 391 ASN B CA 1
ATOM 8898 C C . ASN B 1 391 ? -26.109 -45.469 -10.578 1 79.31 391 ASN B C 1
ATOM 8900 O O . ASN B 1 391 ? -26.203 -45.219 -9.375 1 79.31 391 ASN B O 1
ATOM 8904 N N . LEU B 1 392 ? -25.266 -45 -11.383 1 75.69 392 LEU B N 1
ATOM 8905 C CA . LEU B 1 392 ? -24.156 -44.25 -10.852 1 75.69 392 LEU B CA 1
ATOM 8906 C C . LEU B 1 392 ? -24.641 -42.938 -10.25 1 75.69 392 LEU B C 1
ATOM 8908 O O . LEU B 1 392 ? -25.547 -42.281 -10.789 1 75.69 392 LEU B O 1
ATOM 8912 N N . SER B 1 393 ? -24.141 -42.656 -9.086 1 78.31 393 SER B N 1
ATOM 8913 C CA . SER B 1 393 ? -24.391 -41.344 -8.5 1 78.31 393 SER B CA 1
ATOM 8914 C C . SER B 1 393 ? -23.797 -40.25 -9.359 1 78.31 393 SER B C 1
ATOM 8916 O O . SER B 1 393 ? -23.016 -40.5 -10.273 1 78.31 393 SER B O 1
ATOM 8918 N N . TYR B 1 394 ? -24.141 -39.062 -9.141 1 79.44 394 TYR B N 1
ATOM 8919 C CA . TYR B 1 394 ? -23.703 -37.906 -9.898 1 79.44 394 TYR B CA 1
ATOM 8920 C C . TYR B 1 394 ? -22.188 -37.781 -9.914 1 79.44 394 TYR B C 1
ATOM 8922 O O . TYR B 1 394 ? -21.594 -37.438 -10.93 1 79.44 394 TYR B O 1
ATOM 8930 N N . GLY B 1 395 ? -21.625 -38.219 -8.852 1 79.5 395 GLY B N 1
ATOM 8931 C CA . GLY B 1 395 ? -20.172 -38.188 -8.781 1 79.5 395 GLY B CA 1
ATOM 8932 C C . GLY B 1 395 ? -19.5 -39.094 -9.773 1 79.5 395 GLY B C 1
ATOM 8933 O O . GLY B 1 395 ? -18.562 -38.719 -10.469 1 79.5 395 GLY B O 1
ATOM 8934 N N . PHE B 1 396 ? -19.953 -40.281 -9.93 1 85.44 396 PHE B N 1
ATOM 8935 C CA . PHE B 1 396 ? -19.391 -41.281 -10.844 1 85.44 396 PHE B CA 1
ATOM 8936 C C . PHE B 1 396 ? -19.672 -40.906 -12.289 1 85.44 396 PHE B C 1
ATOM 8938 O O . PHE B 1 396 ? -18.844 -41.094 -13.172 1 85.44 396 PHE B O 1
ATOM 8945 N N . VAL B 1 397 ? -20.859 -40.375 -12.469 1 88.81 397 VAL B N 1
ATOM 8946 C CA . VAL B 1 397 ? -21.219 -39.938 -13.812 1 88.81 397 VAL B CA 1
ATOM 8947 C C . VAL B 1 397 ? -20.312 -38.812 -14.25 1 88.81 397 VAL B C 1
ATOM 8949 O O . VAL B 1 397 ? -19.766 -38.812 -15.352 1 88.81 397 VAL B O 1
ATOM 8952 N N . ASN B 1 398 ? -20.141 -37.844 -13.375 1 89.19 398 ASN B N 1
ATOM 8953 C CA . ASN B 1 398 ? -19.281 -36.688 -13.68 1 89.19 398 ASN B CA 1
ATOM 8954 C C . ASN B 1 398 ? -17.828 -37.156 -13.906 1 89.19 398 ASN B C 1
ATOM 8956 O O . ASN B 1 398 ? -17.141 -36.625 -14.781 1 89.19 398 ASN B O 1
ATOM 8960 N N . GLY B 1 399 ? -17.391 -38.094 -13.078 1 89.12 399 GLY B N 1
ATOM 8961 C CA . GLY B 1 399 ? -16.062 -38.625 -13.281 1 89.12 399 GLY B CA 1
ATOM 8962 C C . GLY B 1 399 ? -15.867 -39.25 -14.656 1 89.12 399 GLY B C 1
ATOM 8963 O O . GLY B 1 399 ? -14.906 -38.938 -15.352 1 89.12 399 GLY B O 1
ATOM 8964 N N . THR B 1 400 ? -16.797 -40.062 -15.047 1 91.31 400 THR B N 1
ATOM 8965 C CA . THR B 1 400 ? -16.719 -40.75 -16.344 1 91.31 400 THR B CA 1
ATOM 8966 C C . THR B 1 400 ? -16.75 -39.719 -17.484 1 91.31 400 THR B C 1
ATOM 8968 O O . THR B 1 400 ? -15.961 -39.844 -18.438 1 91.31 400 THR B O 1
ATOM 8971 N N . LEU B 1 401 ? -17.625 -38.719 -17.344 1 92.88 401 LEU B N 1
ATOM 8972 C CA . LEU B 1 401 ? -17.734 -37.688 -18.359 1 92.88 401 LEU B CA 1
ATOM 8973 C C . LEU B 1 401 ? -16.422 -36.906 -18.469 1 92.88 401 LEU B C 1
ATOM 8975 O O . LEU B 1 401 ? -15.992 -36.562 -19.578 1 92.88 401 LEU B O 1
ATOM 8979 N N . SER B 1 402 ? -15.844 -36.688 -17.344 1 94.38 402 SER B N 1
ATOM 8980 C CA . SER B 1 402 ? -14.602 -35.906 -17.328 1 94.38 402 SER B CA 1
ATOM 8981 C C . SER B 1 402 ? -13.461 -36.688 -17.984 1 94.38 402 SER B C 1
ATOM 8983 O O . SER B 1 402 ? -12.602 -36.094 -18.641 1 94.38 402 SER B O 1
ATOM 8985 N N . TRP B 1 403 ? -13.406 -38 -17.797 1 94.62 403 TRP B N 1
ATOM 8986 C CA . TRP B 1 403 ? -12.383 -38.844 -18.422 1 94.62 403 TRP B CA 1
ATOM 8987 C C . TRP B 1 403 ? -12.617 -38.938 -19.938 1 94.62 403 TRP B C 1
ATOM 8989 O O . TRP B 1 403 ? -11.664 -38.906 -20.719 1 94.62 403 TRP B O 1
ATOM 8999 N N . GLN B 1 404 ? -13.844 -38.969 -20.297 1 95.56 404 GLN B N 1
ATOM 9000 C CA . GLN B 1 404 ? -14.211 -39.062 -21.703 1 95.56 404 GLN B CA 1
ATOM 9001 C C . GLN B 1 404 ? -13.844 -37.812 -22.453 1 95.56 404 GLN B C 1
ATOM 9003 O O . GLN B 1 404 ? -13.375 -37.875 -23.594 1 95.56 404 GLN B O 1
ATOM 9008 N N . GLU B 1 405 ? -14.078 -36.688 -21.875 1 96.31 405 GLU B N 1
ATOM 9009 C CA . GLU B 1 405 ? -13.773 -35.438 -22.594 1 96.31 405 GLU B CA 1
ATOM 9010 C C . GLU B 1 405 ? -12.266 -35.281 -22.797 1 96.31 405 GLU B C 1
ATOM 9012 O O . GLU B 1 405 ? -11.828 -34.719 -23.812 1 96.31 405 GLU B O 1
ATOM 9017 N N . GLN B 1 406 ? -11.5 -35.812 -21.844 1 96.38 406 GLN B N 1
ATOM 9018 C CA . GLN B 1 406 ? -10.055 -35.75 -22.047 1 96.38 406 GLN B CA 1
ATOM 9019 C C . GLN B 1 406 ? -9.641 -36.625 -23.25 1 96.38 406 GLN B C 1
ATOM 9021 O O . GLN B 1 406 ? -8.789 -36.188 -24.031 1 96.38 406 GLN B O 1
ATOM 9026 N N . ARG B 1 407 ? -10.242 -37.75 -23.453 1 95.94 407 ARG B N 1
ATOM 9027 C CA . ARG B 1 407 ? -9.961 -38.625 -24.594 1 95.94 407 ARG B CA 1
ATOM 9028 C C . ARG B 1 407 ? -10.391 -37.969 -25.891 1 95.94 407 ARG B C 1
ATOM 9030 O O . ARG B 1 407 ? -9.781 -38.188 -26.938 1 95.94 407 ARG B O 1
ATOM 9037 N N . ASN B 1 408 ? -11.406 -37.188 -25.734 1 96.56 408 ASN B N 1
ATOM 9038 C CA . ASN B 1 408 ? -12.07 -36.656 -26.922 1 96.56 408 ASN B CA 1
ATOM 9039 C C . ASN B 1 408 ? -11.164 -35.688 -27.672 1 96.56 408 ASN B C 1
ATOM 9041 O O . ASN B 1 408 ? -11.469 -35.281 -28.797 1 96.56 408 ASN B O 1
ATOM 9045 N N . PHE B 1 409 ? -10.086 -35.312 -27.172 1 97.56 409 PHE B N 1
ATOM 9046 C CA . PHE B 1 409 ? -9.203 -34.375 -27.859 1 97.56 409 PHE B CA 1
ATOM 9047 C C . PHE B 1 409 ? -8.602 -35 -29.109 1 97.56 409 PHE B C 1
ATOM 9049 O O . PHE B 1 409 ? -8.203 -34.281 -30.031 1 97.56 409 PHE B O 1
ATOM 9056 N N . THR B 1 410 ? -8.492 -36.312 -29.109 1 97.5 410 THR B N 1
ATOM 9057 C CA . THR B 1 410 ? -8.125 -36.969 -30.359 1 97.5 410 THR B CA 1
ATOM 9058 C C . THR B 1 410 ? -9.164 -36.688 -31.438 1 97.5 410 THR B C 1
ATOM 9060 O O . THR B 1 410 ? -8.812 -36.312 -32.562 1 97.5 410 THR B O 1
ATOM 9063 N N . ASN B 1 411 ? -10.414 -36.844 -31.125 1 96.81 411 ASN B N 1
ATOM 9064 C CA . ASN B 1 411 ? -11.492 -36.625 -32.094 1 96.81 411 ASN B CA 1
ATOM 9065 C C . ASN B 1 411 ? -11.555 -35.156 -32.5 1 96.81 411 ASN B C 1
ATOM 9067 O O . ASN B 1 411 ? -11.844 -34.844 -33.656 1 96.81 411 ASN B O 1
ATOM 9071 N N . LEU B 1 412 ? -11.367 -34.281 -31.562 1 97.44 412 LEU B N 1
ATOM 9072 C CA . LEU B 1 412 ? -11.344 -32.844 -31.875 1 97.44 412 LEU B CA 1
ATOM 9073 C C . LEU B 1 412 ? -10.234 -32.531 -32.875 1 97.44 412 LEU B C 1
ATOM 9075 O O . LEU B 1 412 ? -10.43 -31.734 -33.781 1 97.44 412 LEU B O 1
ATOM 9079 N N . GLY B 1 413 ? -9.008 -33.156 -32.625 1 98.06 413 GLY B N 1
ATOM 9080 C CA . GLY B 1 413 ? -7.93 -32.969 -33.562 1 98.06 413 GLY B CA 1
ATOM 9081 C C . GLY B 1 413 ? -8.266 -33.531 -34.969 1 98.06 413 GLY B C 1
ATOM 908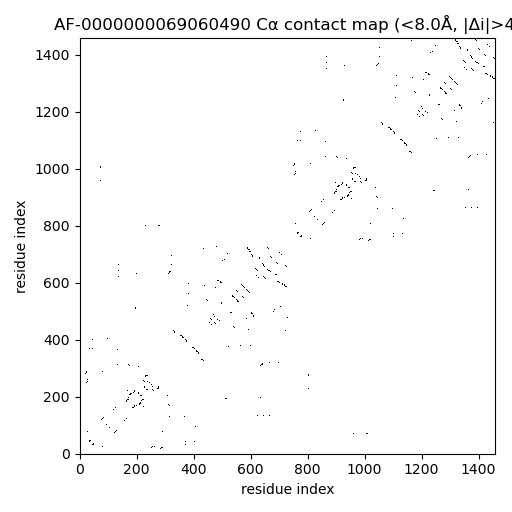2 O O . GLY B 1 413 ? -7.961 -32.875 -35.969 1 98.06 413 GLY B O 1
ATOM 9083 N N . LEU B 1 414 ? -8.922 -34.625 -35 1 98 414 LEU B N 1
ATOM 9084 C CA . LEU B 1 414 ? -9.336 -35.219 -36.25 1 98 414 LEU B CA 1
ATOM 9085 C C . LEU B 1 414 ? -10.344 -34.344 -36.969 1 98 414 LEU B C 1
ATOM 9087 O O . LEU B 1 414 ? -10.266 -34.156 -38.188 1 98 414 LEU B O 1
ATOM 9091 N N . GLU B 1 415 ? -11.25 -33.844 -36.25 1 97.19 415 GLU B N 1
ATOM 9092 C CA . GLU B 1 415 ? -12.227 -32.906 -36.812 1 97.19 415 GLU B CA 1
ATOM 9093 C C . GLU B 1 415 ? -11.539 -31.672 -37.406 1 97.19 415 GLU B C 1
ATOM 9095 O O . GLU B 1 415 ? -11.914 -31.188 -38.469 1 97.19 415 GLU B O 1
ATOM 9100 N N . ALA B 1 416 ? -10.602 -31.156 -36.656 1 97.06 416 ALA B N 1
ATOM 9101 C CA . ALA B 1 416 ? -9.867 -29.984 -37.094 1 97.06 416 ALA B CA 1
ATOM 9102 C C . ALA B 1 416 ? -9.102 -30.266 -38.375 1 97.06 416 ALA B C 1
ATOM 9104 O O . ALA B 1 416 ? -8.922 -29.375 -39.219 1 97.06 416 ALA B O 1
ATOM 9105 N N . LEU B 1 417 ? -8.633 -31.484 -38.531 1 97.12 417 LEU B N 1
ATOM 9106 C CA . LEU B 1 417 ? -7.895 -31.875 -39.719 1 97.12 417 LEU B CA 1
ATOM 9107 C C . LEU B 1 417 ? -8.812 -31.906 -40.938 1 97.12 417 LEU B C 1
ATOM 9109 O O . LEU B 1 417 ? -8.367 -31.656 -42.062 1 97.12 417 LEU B O 1
ATOM 9113 N N . GLY B 1 418 ? -10.117 -32.312 -40.75 1 95.5 418 GLY B N 1
ATOM 9114 C CA . GLY B 1 418 ? -11.039 -32.438 -41.875 1 95.5 418 GLY B CA 1
ATOM 9115 C C . GLY B 1 418 ? -10.617 -33.5 -42.875 1 95.5 418 GLY B C 1
ATOM 9116 O O . GLY B 1 418 ? -10.445 -34.656 -42.531 1 95.5 418 GLY B O 1
ATOM 9117 N N . ASN B 1 419 ? -10.328 -33.062 -44.156 1 94.25 419 ASN B N 1
ATOM 9118 C CA . ASN B 1 419 ? -9.977 -34 -45.188 1 94.25 419 ASN B CA 1
ATOM 9119 C C . ASN B 1 419 ? -8.461 -34.094 -45.375 1 94.25 419 ASN B C 1
ATOM 9121 O O . ASN B 1 419 ? -7.98 -34.594 -46.406 1 94.25 419 ASN B O 1
ATOM 9125 N N . HIS B 1 420 ? -7.734 -33.531 -44.469 1 94.44 420 HIS B N 1
ATOM 9126 C CA . HIS B 1 420 ? -6.277 -33.625 -44.531 1 94.44 420 HIS B CA 1
ATOM 9127 C C . HIS B 1 420 ? -5.812 -35.094 -44.531 1 94.44 420 HIS B C 1
ATOM 9129 O O . HIS B 1 420 ? -6.383 -35.938 -43.844 1 94.44 420 HIS B O 1
ATOM 9135 N N . THR B 1 421 ? -4.738 -35.469 -45.156 1 92.94 421 THR B N 1
ATOM 9136 C CA . THR B 1 421 ? -4.23 -36.812 -45.312 1 92.94 421 THR B CA 1
ATOM 9137 C C . THR B 1 421 ? -3.832 -37.406 -43.938 1 92.94 421 THR B C 1
ATOM 9139 O O . THR B 1 421 ? -3.934 -38.625 -43.75 1 92.94 421 THR B O 1
ATOM 9142 N N . LEU B 1 422 ? -3.377 -36.562 -43.125 1 95.94 422 LEU B N 1
ATOM 9143 C CA . LEU B 1 422 ? -2.99 -37.031 -41.812 1 95.94 422 LEU B CA 1
ATOM 9144 C C . LEU B 1 422 ? -4.168 -37.688 -41.094 1 95.94 422 LEU B C 1
ATOM 9146 O O . LEU B 1 422 ? -3.986 -38.625 -40.312 1 95.94 422 LEU B O 1
ATOM 9150 N N . ALA B 1 423 ? -5.387 -37.188 -41.281 1 96.81 423 ALA B N 1
ATOM 9151 C CA . ALA B 1 423 ? -6.57 -37.781 -40.625 1 96.81 423 ALA B CA 1
ATOM 9152 C C . ALA B 1 423 ? -6.73 -39.25 -41 1 96.81 423 ALA B C 1
ATOM 9154 O O . ALA B 1 423 ? -7.008 -40.094 -40.125 1 96.81 423 ALA B O 1
ATOM 9155 N N . THR B 1 424 ? -6.562 -39.531 -42.219 1 95.19 424 THR B N 1
ATOM 9156 C CA . THR B 1 424 ? -6.676 -40.906 -42.688 1 95.19 424 THR B CA 1
ATOM 9157 C C . THR B 1 424 ? -5.613 -41.781 -42.062 1 95.19 424 THR B C 1
ATOM 9159 O O . THR B 1 424 ? -5.898 -42.906 -41.656 1 95.19 424 THR B O 1
ATOM 9162 N N . GLU B 1 425 ? -4.484 -41.219 -42.062 1 95.56 425 GLU B N 1
ATOM 9163 C CA . GLU B 1 425 ? -3.389 -41.969 -41.469 1 95.56 425 GLU B CA 1
ATOM 9164 C C . GLU B 1 425 ? -3.648 -42.25 -39.969 1 95.56 425 GLU B C 1
ATOM 9166 O O . GLU B 1 425 ? -3.383 -43.344 -39.5 1 95.56 425 GLU B O 1
ATOM 9171 N N . ILE B 1 426 ? -4.094 -41.25 -39.281 1 97.5 426 ILE B N 1
ATOM 9172 C CA . ILE B 1 426 ? -4.387 -41.406 -37.844 1 97.5 426 ILE B CA 1
ATOM 9173 C C . ILE B 1 426 ? -5.465 -42.469 -37.656 1 97.5 426 ILE B C 1
ATOM 9175 O O . ILE B 1 426 ? -5.332 -43.375 -36.812 1 97.5 426 ILE B O 1
ATOM 9179 N N . VAL B 1 427 ? -6.504 -42.406 -38.438 1 97.38 427 VAL B N 1
ATOM 9180 C CA . VAL B 1 427 ? -7.59 -43.375 -38.344 1 97.38 427 VAL B CA 1
ATOM 9181 C C . VAL B 1 427 ? -7.047 -44.781 -38.594 1 97.38 427 VAL B C 1
ATOM 9183 O O . VAL B 1 427 ? -7.43 -45.75 -37.938 1 97.38 427 VAL B O 1
ATOM 9186 N N . HIS B 1 428 ? -6.195 -44.875 -39.531 1 96.75 428 HIS B N 1
ATOM 9187 C CA . HIS B 1 428 ? -5.562 -46.156 -39.812 1 96.75 428 HIS B CA 1
ATOM 9188 C C . HIS B 1 428 ? -4.77 -46.656 -38.625 1 96.75 428 HIS B C 1
ATOM 9190 O O . HIS B 1 428 ? -4.91 -47.844 -38.25 1 96.75 428 HIS B O 1
ATOM 9196 N N . GLN B 1 429 ? -3.945 -45.844 -38.094 1 97.06 429 GLN B N 1
ATOM 9197 C CA . GLN B 1 429 ? -3.133 -46.219 -36.938 1 97.06 429 GLN B CA 1
ATOM 9198 C C . GLN B 1 429 ? -4.008 -46.625 -35.75 1 97.06 429 GLN B C 1
ATOM 9200 O O . GLN B 1 429 ? -3.682 -47.562 -35.031 1 97.06 429 GLN B O 1
ATOM 9205 N N . LEU B 1 430 ? -5.09 -45.906 -35.562 1 97.19 430 LEU B N 1
ATOM 9206 C CA . LEU B 1 430 ? -6.012 -46.25 -34.469 1 97.19 430 LEU B CA 1
ATOM 9207 C C . LEU B 1 430 ? -6.648 -47.594 -34.688 1 97.19 430 LEU B C 1
ATOM 9209 O O . LEU B 1 430 ? -6.934 -48.312 -33.719 1 97.19 430 LEU B O 1
ATOM 9213 N N . GLY B 1 431 ? -6.875 -47.906 -35.906 1 95.56 431 GLY B N 1
ATOM 9214 C CA . GLY B 1 431 ? -7.398 -49.219 -36.25 1 95.56 431 GLY B CA 1
ATOM 9215 C C . GLY B 1 431 ? -6.449 -50.344 -35.875 1 95.56 431 GLY B C 1
ATOM 9216 O O . GLY B 1 431 ? -6.887 -51.469 -35.531 1 95.56 431 GLY B O 1
ATOM 9217 N N . LEU B 1 432 ? -5.195 -50.094 -35.906 1 94.56 432 LEU B N 1
ATOM 9218 C CA . LEU B 1 432 ? -4.176 -51.094 -35.719 1 94.56 432 LEU B CA 1
ATOM 9219 C C . LEU B 1 432 ? -4.055 -51.438 -34.219 1 94.56 432 LEU B C 1
ATOM 9221 O O . LEU B 1 432 ? -3.471 -52.469 -33.875 1 94.56 432 LEU B O 1
ATOM 9225 N N . ILE B 1 433 ? -4.566 -50.656 -33.375 1 95.06 433 ILE B N 1
ATOM 9226 C CA . ILE B 1 433 ? -4.344 -50.938 -31.953 1 95.06 433 ILE B CA 1
ATOM 9227 C C . ILE B 1 433 ? -5.609 -51.531 -31.328 1 95.06 433 ILE B C 1
ATOM 9229 O O . ILE B 1 433 ? -5.688 -51.688 -30.109 1 95.06 433 ILE B O 1
ATOM 9233 N N . GLN B 1 434 ? -6.602 -51.812 -32.125 1 95.69 434 GLN B N 1
ATOM 9234 C CA . GLN B 1 434 ? -7.805 -52.469 -31.641 1 95.69 434 GLN B CA 1
ATOM 9235 C C . GLN B 1 434 ? -7.539 -53.938 -31.359 1 95.69 434 GLN B C 1
ATOM 9237 O O . GLN B 1 434 ? -6.91 -54.625 -32.156 1 95.69 434 GLN B O 1
ATOM 9242 N N . ALA B 1 435 ? -7.961 -54.312 -30.188 1 96.88 435 ALA B N 1
ATOM 9243 C CA . ALA B 1 435 ? -7.789 -55.719 -29.797 1 96.88 435 ALA B CA 1
ATOM 9244 C C . ALA B 1 435 ? -8.648 -56.656 -30.656 1 96.88 435 ALA B C 1
ATOM 9246 O O . ALA B 1 435 ? -9.781 -56.312 -31 1 96.88 435 ALA B O 1
ATOM 9247 N N . LYS B 1 436 ? -8.062 -57.688 -31.125 1 95.81 436 LYS B N 1
ATOM 9248 C CA . LYS B 1 436 ? -8.719 -58.75 -31.859 1 95.81 436 LYS B CA 1
ATOM 9249 C C . LYS B 1 436 ? -8.148 -60.125 -31.484 1 95.81 436 LYS B C 1
ATOM 9251 O O . LYS B 1 436 ? -6.93 -60.312 -31.5 1 95.81 436 LYS B O 1
ATOM 9256 N N . LYS B 1 437 ? -9.047 -61.062 -31.109 1 94.75 437 LYS B N 1
ATOM 9257 C CA . LYS B 1 437 ? -8.562 -62.375 -30.797 1 94.75 437 LYS B CA 1
ATOM 9258 C C . LYS B 1 437 ? -7.691 -62.938 -31.922 1 94.75 437 LYS B C 1
ATOM 9260 O O . LYS B 1 437 ? -8.016 -62.781 -33.094 1 94.75 437 LYS B O 1
ATOM 9265 N N . PRO B 1 438 ? -6.578 -63.5 -31.578 1 94.31 438 PRO B N 1
ATOM 9266 C CA . PRO B 1 438 ? -5.699 -64 -32.625 1 94.31 438 PRO B CA 1
ATOM 9267 C C . PRO B 1 438 ? -6.379 -65.062 -33.5 1 94.31 438 PRO B C 1
ATOM 9269 O O . PRO B 1 438 ? -7.137 -65.875 -33 1 94.31 438 PRO B O 1
ATOM 9272 N N . ASN B 1 439 ? -6.094 -64.938 -34.781 1 91.56 439 ASN B N 1
ATOM 9273 C CA . ASN B 1 439 ? -6.52 -65.938 -35.719 1 91.56 439 ASN B CA 1
ATOM 9274 C C . ASN B 1 439 ? -5.637 -67.188 -35.594 1 91.56 439 ASN B C 1
ATOM 9276 O O . ASN B 1 439 ? -4.449 -67.188 -35.938 1 91.56 439 ASN B O 1
ATOM 9280 N N . MET B 1 440 ? -6.168 -68.312 -35.281 1 91.81 440 MET B N 1
ATOM 9281 C CA . MET B 1 440 ? -5.391 -69.5 -35.031 1 91.81 440 MET B CA 1
ATOM 9282 C C . MET B 1 440 ? -5.242 -70.312 -36.281 1 91.81 440 MET B C 1
ATOM 9284 O O . MET B 1 440 ? -4.582 -71.375 -36.281 1 91.81 440 MET B O 1
ATOM 9288 N N . SER B 1 441 ? -5.785 -69.688 -37.344 1 91.31 441 SER B N 1
ATOM 9289 C CA . SER B 1 441 ? -5.621 -70.438 -38.594 1 91.31 441 SER B CA 1
ATOM 9290 C C . SER B 1 441 ? -4.152 -70.5 -39 1 91.31 441 SER B C 1
ATOM 9292 O O . SER B 1 441 ? -3.438 -69.5 -39 1 91.31 441 SER B O 1
ATOM 9294 N N . GLY B 1 442 ? -3.68 -71.625 -39.281 1 93 442 GLY B N 1
ATOM 9295 C CA . GLY B 1 442 ? -2.297 -71.812 -39.688 1 93 442 GLY B CA 1
ATOM 9296 C C . GLY B 1 442 ? -1.388 -72.188 -38.531 1 93 442 GLY B C 1
ATOM 9297 O O . GLY B 1 442 ? -0.165 -72.188 -38.656 1 93 442 GLY B O 1
ATOM 9298 N N . PHE B 1 443 ? -1.992 -72.25 -37.375 1 94.69 443 PHE B N 1
ATOM 9299 C CA . PHE B 1 443 ? -1.239 -72.625 -36.188 1 94.69 443 PHE B CA 1
ATOM 9300 C C . PHE B 1 443 ? -1.646 -74 -35.688 1 94.69 443 PHE B C 1
ATOM 9302 O O . PHE B 1 443 ? -2.799 -74.438 -35.875 1 94.69 443 PHE B O 1
ATOM 9309 N N . ASP B 1 444 ? -0.725 -74.75 -35.188 1 93.88 444 ASP B N 1
ATOM 9310 C CA . ASP B 1 444 ? -0.996 -76.062 -34.5 1 93.88 444 ASP B CA 1
ATOM 9311 C C . ASP B 1 444 ? -0.894 -75.875 -33 1 93.88 444 ASP B C 1
ATOM 9313 O O . ASP B 1 444 ? 0.031 -75.25 -32.5 1 93.88 444 ASP B O 1
ATOM 9317 N N . ASN B 1 445 ? -1.85 -76.375 -32.344 1 92 445 ASN B N 1
ATOM 9318 C CA . ASN B 1 445 ? -1.765 -76.438 -30.875 1 92 445 ASN B CA 1
ATOM 9319 C C . ASN B 1 445 ? -0.738 -77.5 -30.422 1 92 445 ASN B C 1
ATOM 9321 O O . ASN B 1 445 ? -0.908 -78.688 -30.656 1 92 445 ASN B O 1
ATOM 9325 N N . VAL B 1 446 ? 0.268 -77 -29.844 1 88.19 446 VAL B N 1
ATOM 9326 C CA . VAL B 1 446 ? 1.329 -77.938 -29.453 1 88.19 446 VAL B CA 1
ATOM 9327 C C . VAL B 1 446 ? 1.314 -78.125 -27.938 1 88.19 446 VAL B C 1
ATOM 9329 O O . VAL B 1 446 ? 2.275 -78.625 -27.359 1 88.19 446 VAL B O 1
ATOM 9332 N N . GLY B 1 447 ? 0.219 -77.688 -27.297 1 81.44 447 GLY B N 1
ATOM 9333 C CA . GLY B 1 447 ? 0.053 -77.812 -25.859 1 81.44 447 GLY B CA 1
ATOM 9334 C C . GLY B 1 447 ? 0.946 -76.875 -25.047 1 81.44 447 GLY B C 1
ATOM 9335 O O . GLY B 1 447 ? 0.933 -75.688 -25.266 1 81.44 447 GLY B O 1
ATOM 9336 N N . SER B 1 448 ? 1.637 -77.5 -24.031 1 71.81 448 SER B N 1
ATOM 9337 C CA . SER B 1 448 ? 2.557 -76.688 -23.188 1 71.81 448 SER B CA 1
ATOM 9338 C C . SER B 1 448 ? 3.953 -77.312 -23.203 1 71.81 448 SER B C 1
ATOM 9340 O O . SER B 1 448 ? 4.418 -77.875 -22.188 1 71.81 448 SER B O 1
ATOM 9342 N N . PRO B 1 449 ? 4.469 -77.125 -24.328 1 73.88 449 PRO B N 1
ATOM 9343 C CA . PRO B 1 449 ? 5.746 -77.875 -24.422 1 73.88 449 PRO B CA 1
ATOM 9344 C C . PRO B 1 449 ? 6.836 -77.25 -23.562 1 73.88 449 PRO B C 1
ATOM 9346 O O . PRO B 1 449 ? 6.906 -76 -23.438 1 73.88 449 PRO B O 1
ATOM 9349 N N . SER B 1 450 ? 7.664 -78.062 -22.953 1 77.81 450 SER B N 1
ATOM 9350 C CA . SER B 1 450 ? 8.797 -77.625 -22.141 1 77.81 450 SER B CA 1
ATOM 9351 C C . SER B 1 450 ? 10.086 -77.625 -22.969 1 77.81 450 SER B C 1
ATOM 9353 O O . SER B 1 450 ? 11.102 -77.062 -22.516 1 77.81 450 SER B O 1
ATOM 9355 N N . GLU B 1 451 ? 10 -78 -24.156 1 87.69 451 GLU B N 1
ATOM 9356 C CA . GLU B 1 451 ? 11.219 -78.188 -24.938 1 87.69 451 GLU B CA 1
ATOM 9357 C C . GLU B 1 451 ? 11.492 -76.938 -25.781 1 87.69 451 GLU B C 1
ATOM 9359 O O . GLU B 1 451 ? 10.586 -76.125 -26.031 1 87.69 451 GLU B O 1
ATOM 9364 N N . ILE B 1 452 ? 12.719 -76.812 -26.141 1 92.69 452 ILE B N 1
ATOM 9365 C CA . ILE B 1 452 ? 13.141 -75.75 -27.047 1 92.69 452 ILE B CA 1
ATOM 9366 C C . ILE B 1 452 ? 12.5 -75.938 -28.422 1 92.69 452 ILE B C 1
ATOM 9368 O O . ILE B 1 452 ? 12.562 -77 -28.984 1 92.69 452 ILE B O 1
ATOM 9372 N N . GLN B 1 453 ? 11.789 -74.938 -28.859 1 90.69 453 GLN B N 1
ATOM 9373 C CA . GLN B 1 453 ? 11.219 -74.938 -30.203 1 90.69 453 GLN B CA 1
ATOM 9374 C C . GLN B 1 453 ? 12.156 -74.25 -31.188 1 90.69 453 GLN B C 1
ATOM 9376 O O . GLN B 1 453 ? 12.469 -73.062 -31.062 1 90.69 453 GLN B O 1
ATOM 9381 N N . LYS B 1 454 ? 12.562 -74.938 -32.219 1 92 454 LYS B N 1
ATOM 9382 C CA . LYS B 1 454 ? 13.477 -74.438 -33.219 1 92 454 LYS B CA 1
ATOM 9383 C C . LYS B 1 454 ? 12.719 -74 -34.469 1 92 454 LYS B C 1
ATOM 9385 O O . LYS B 1 454 ? 11.875 -74.75 -34.969 1 92 454 LYS B O 1
ATOM 9390 N N . CYS B 1 455 ? 12.969 -72.875 -34.906 1 93.5 455 CYS B N 1
ATOM 9391 C CA . CYS B 1 455 ? 12.352 -72.375 -36.125 1 93.5 455 CYS B CA 1
ATOM 9392 C C . CYS B 1 455 ? 13.281 -72.562 -37.344 1 93.5 455 CYS B C 1
ATOM 9394 O O . CYS B 1 455 ? 14.5 -72.625 -37.156 1 93.5 455 CYS B O 1
ATOM 9396 N N . SER B 1 456 ? 12.695 -72.625 -38.531 1 91.69 456 SER B N 1
ATOM 9397 C CA . SER B 1 456 ? 13.461 -72.812 -39.75 1 91.69 456 SER B CA 1
ATOM 9398 C C . SER B 1 456 ? 14.406 -71.625 -40.031 1 91.69 456 SER B C 1
ATOM 9400 O O . SER B 1 456 ? 15.445 -71.812 -40.656 1 91.69 456 SER B O 1
ATOM 9402 N N . ASN B 1 457 ? 14.102 -70.5 -39.5 1 92.31 457 ASN B N 1
ATOM 9403 C CA . ASN B 1 457 ? 14.93 -69.375 -39.781 1 92.31 457 ASN B CA 1
ATOM 9404 C C . ASN B 1 457 ? 16.047 -69.188 -38.75 1 92.31 457 ASN B C 1
ATOM 9406 O O . ASN B 1 457 ? 16.766 -68.188 -38.75 1 92.31 457 ASN B O 1
ATOM 9410 N N . GLY B 1 458 ? 16.109 -70.125 -37.844 1 92.62 458 GLY B N 1
ATOM 9411 C CA . GLY B 1 458 ? 17.266 -70.125 -36.969 1 92.62 458 GLY B CA 1
ATOM 9412 C C . GLY B 1 458 ? 16.953 -69.75 -35.531 1 92.62 458 GLY B C 1
ATOM 9413 O O . GLY B 1 458 ? 17.75 -70 -34.625 1 92.62 458 GLY B O 1
ATOM 9414 N N . PHE B 1 459 ? 15.773 -69.25 -35.188 1 95.12 459 PHE B N 1
ATOM 9415 C CA . PHE B 1 459 ? 15.383 -68.875 -33.812 1 95.12 459 PHE B CA 1
ATOM 9416 C C . PHE B 1 459 ? 15.148 -70.062 -32.969 1 95.12 459 PHE B C 1
ATOM 9418 O O . PHE B 1 459 ? 14.68 -71.125 -33.469 1 95.12 459 PHE B O 1
ATOM 9425 N N . GLU B 1 460 ? 15.539 -69.938 -31.75 1 94.88 460 GLU B N 1
ATOM 9426 C CA . GLU B 1 460 ? 15.125 -70.875 -30.734 1 94.88 460 GLU B CA 1
ATOM 9427 C C . GLU B 1 460 ? 14.336 -70.25 -29.609 1 94.88 460 GLU B C 1
ATOM 9429 O O . GLU B 1 460 ? 14.789 -69.25 -29.031 1 94.88 460 GLU B O 1
ATOM 9434 N N . PHE B 1 461 ? 13.148 -70.75 -29.328 1 94.19 461 PHE B N 1
ATOM 9435 C CA . PHE B 1 461 ? 12.281 -70.25 -28.281 1 94.19 461 PHE B CA 1
ATOM 9436 C C . PHE B 1 461 ? 11.969 -71.375 -27.266 1 94.19 461 PHE B C 1
ATOM 9438 O O . PHE B 1 461 ? 11.797 -72.5 -27.625 1 94.19 461 PHE B O 1
ATOM 9445 N N . GLN B 1 462 ? 12.078 -71.062 -26.094 1 94.44 462 GLN B N 1
ATOM 9446 C CA . GLN B 1 462 ? 11.5 -71.875 -25.047 1 94.44 462 GLN B CA 1
ATOM 9447 C C . GLN B 1 462 ? 10.688 -71.062 -24.062 1 94.44 462 GLN B C 1
ATOM 9449 O O . GLN B 1 462 ? 11.094 -69.938 -23.703 1 94.44 462 GLN B O 1
ATOM 9454 N N . PHE B 1 463 ? 9.531 -71.562 -23.594 1 93.5 463 PHE B N 1
ATOM 9455 C CA . PHE B 1 463 ? 8.617 -70.875 -22.719 1 93.5 463 PHE B CA 1
ATOM 9456 C C . PHE B 1 463 ? 8.391 -71.625 -21.422 1 93.5 463 PHE B C 1
ATOM 9458 O O . PHE B 1 463 ? 8.453 -72.875 -21.406 1 93.5 463 PHE B O 1
ATOM 9465 N N . ASP B 1 464 ? 8.219 -70.938 -20.375 1 92.88 464 ASP B N 1
ATOM 9466 C CA . ASP B 1 464 ? 7.859 -71.562 -19.125 1 92.88 464 ASP B CA 1
ATOM 9467 C C . ASP B 1 464 ? 6.348 -71.688 -18.984 1 92.88 464 ASP B C 1
ATOM 9469 O O . ASP B 1 464 ? 5.602 -71.375 -19.906 1 92.88 464 ASP B O 1
ATOM 9473 N N . SER B 1 465 ? 5.871 -72.25 -17.891 1 91.5 465 SER B N 1
ATOM 9474 C CA . SER B 1 465 ? 4.457 -72.562 -17.672 1 91.5 465 SER B CA 1
ATOM 9475 C C . SER B 1 465 ? 3.646 -71.25 -17.5 1 91.5 465 SER B C 1
ATOM 9477 O O . SER B 1 465 ? 2.416 -71.25 -17.562 1 91.5 465 SER B O 1
ATOM 9479 N N . LYS B 1 466 ? 4.316 -70.125 -17.328 1 92.62 466 LYS B N 1
ATOM 9480 C CA . LYS B 1 466 ? 3.643 -68.812 -17.156 1 92.62 466 LYS B CA 1
ATOM 9481 C C . LYS B 1 466 ? 3.652 -68.062 -18.453 1 92.62 466 LYS B C 1
ATOM 9483 O O . LYS B 1 466 ? 3.154 -66.938 -18.5 1 92.62 466 LYS B O 1
ATOM 9488 N N . GLY B 1 467 ? 4.223 -68.625 -19.484 1 89.5 467 GLY B N 1
ATOM 9489 C CA . GLY B 1 467 ? 4.211 -68 -20.797 1 89.5 467 GLY B CA 1
ATOM 9490 C C . GLY B 1 467 ? 5.387 -67.062 -21.016 1 89.5 467 GLY B C 1
ATOM 9491 O O . GLY B 1 467 ? 5.434 -66.375 -22.016 1 89.5 467 GLY B O 1
ATOM 9492 N N . SER B 1 468 ? 6.41 -67.062 -20.172 1 93.75 468 SER B N 1
ATOM 9493 C CA . SER B 1 468 ? 7.602 -66.25 -20.344 1 93.75 468 SER B CA 1
ATOM 9494 C C . SER B 1 468 ? 8.656 -66.938 -21.188 1 93.75 468 SER B C 1
ATOM 9496 O O . SER B 1 468 ? 8.781 -68.188 -21.109 1 93.75 468 SER B O 1
ATOM 9498 N N . LEU B 1 469 ? 9.359 -66.188 -21.938 1 94.81 469 LEU B N 1
ATOM 9499 C CA . LEU B 1 469 ? 10.5 -66.688 -22.656 1 94.81 469 LEU B CA 1
ATOM 9500 C C . LEU B 1 469 ? 11.641 -67.062 -21.703 1 94.81 469 LEU B C 1
ATOM 9502 O O . LEU B 1 469 ? 12.188 -66.125 -21.047 1 94.81 469 LEU B O 1
ATOM 9506 N N . ILE B 1 470 ? 12.055 -68.25 -21.625 1 95.81 470 ILE B N 1
ATOM 9507 C CA . ILE B 1 470 ? 13.133 -68.688 -20.719 1 95.81 470 ILE B CA 1
ATOM 9508 C C . ILE B 1 470 ? 14.312 -69.188 -21.531 1 95.81 470 ILE B C 1
ATOM 9510 O O . ILE B 1 470 ? 15.266 -69.75 -20.969 1 95.81 470 ILE B O 1
ATOM 9514 N N . HIS B 1 471 ? 14.156 -69.25 -22.844 1 95.94 471 HIS B N 1
ATOM 9515 C CA . HIS B 1 471 ? 15.234 -69.5 -23.797 1 95.94 471 HIS B CA 1
ATOM 9516 C C . HIS B 1 471 ? 14.961 -68.75 -25.094 1 95.94 471 HIS B C 1
ATOM 9518 O O . HIS B 1 471 ? 13.898 -68.875 -25.703 1 95.94 471 HIS B O 1
ATOM 9524 N N . LEU B 1 472 ? 15.773 -67.875 -25.469 1 96.25 472 LEU B N 1
ATOM 9525 C CA . LEU B 1 472 ? 15.703 -67.188 -26.734 1 96.25 472 LEU B CA 1
ATOM 9526 C C . LEU B 1 472 ? 17.094 -67.062 -27.375 1 96.25 472 LEU B C 1
ATOM 9528 O O . LEU B 1 472 ? 17.953 -66.312 -26.859 1 96.25 472 LEU B O 1
ATOM 9532 N N . LYS B 1 473 ? 17.281 -67.75 -28.375 1 94.81 473 LYS B N 1
ATOM 9533 C CA . LYS B 1 473 ? 18.516 -67.688 -29.156 1 94.81 473 LYS B CA 1
ATOM 9534 C C . LYS B 1 473 ? 18.234 -67 -30.516 1 94.81 473 LYS B C 1
ATOM 9536 O O . LYS B 1 473 ? 17.375 -67.5 -31.266 1 94.81 473 LYS B O 1
ATOM 9541 N N . ASP B 1 474 ? 18.891 -65.938 -30.781 1 90.38 474 ASP B N 1
ATOM 9542 C CA . ASP B 1 474 ? 18.672 -65.25 -32.031 1 90.38 474 ASP B CA 1
ATOM 9543 C C . ASP B 1 474 ? 19.594 -65.812 -33.125 1 90.38 474 ASP B C 1
ATOM 9545 O O . ASP B 1 474 ? 20.703 -66.25 -32.844 1 90.38 474 ASP B O 1
ATOM 9549 N N . PRO B 1 475 ? 19.125 -65.812 -34.312 1 90.81 475 PRO B N 1
ATOM 9550 C CA . PRO B 1 475 ? 19.906 -66.375 -35.406 1 90.81 475 PRO B CA 1
ATOM 9551 C C . PRO B 1 475 ? 21.047 -65.438 -35.875 1 90.81 475 PRO B C 1
ATOM 9553 O O . PRO B 1 475 ? 21.984 -65.938 -36.531 1 90.81 475 PRO B O 1
ATOM 9556 N N . ALA B 1 476 ? 20.891 -64.188 -35.625 1 85.06 476 ALA B N 1
ATOM 9557 C CA . ALA B 1 476 ? 21.891 -63.25 -36.094 1 85.06 476 ALA B CA 1
ATOM 9558 C C . ALA B 1 476 ? 23.156 -63.312 -35.25 1 85.06 476 ALA B C 1
ATOM 9560 O O . ALA B 1 476 ? 24.25 -63.531 -35.781 1 85.06 476 ALA B O 1
ATOM 9561 N N . SER B 1 477 ? 23.047 -63.25 -34 1 81.5 477 SER B N 1
ATOM 9562 C CA . SER B 1 477 ? 24.203 -63.188 -33.094 1 81.5 477 SER B CA 1
ATOM 9563 C C . SER B 1 477 ? 24.453 -64.562 -32.438 1 81.5 477 SER B C 1
ATOM 9565 O O . SER B 1 477 ? 25.531 -64.75 -31.906 1 81.5 477 SER B O 1
ATOM 9567 N N . GLN B 1 478 ? 23.578 -65.375 -32.438 1 87.75 478 GLN B N 1
ATOM 9568 C CA . GLN B 1 478 ? 23.625 -66.688 -31.828 1 87.75 478 GLN B CA 1
ATOM 9569 C C . GLN B 1 478 ? 23.688 -66.562 -30.297 1 87.75 478 GLN B C 1
ATOM 9571 O O . GLN B 1 478 ? 23.953 -67.562 -29.609 1 87.75 478 GLN B O 1
ATOM 9576 N N . ASN B 1 479 ? 23.391 -65.375 -29.875 1 91.31 479 ASN B N 1
ATOM 9577 C CA . ASN B 1 479 ? 23.344 -65.188 -28.422 1 91.31 479 ASN B CA 1
ATOM 9578 C C . ASN B 1 479 ? 22.047 -65.688 -27.828 1 91.31 479 ASN B C 1
ATOM 9580 O O . ASN B 1 479 ? 21 -65.688 -28.484 1 91.31 479 ASN B O 1
ATOM 9584 N N . VAL B 1 480 ? 22.156 -66.125 -26.562 1 94.94 480 VAL B N 1
ATOM 9585 C CA . VAL B 1 480 ? 21 -66.5 -25.766 1 94.94 480 VAL B CA 1
ATOM 9586 C C . VAL B 1 480 ? 20.625 -65.375 -24.812 1 94.94 480 VAL B C 1
ATOM 9588 O O . VAL B 1 480 ? 21.453 -64.938 -24 1 94.94 480 VAL B O 1
ATOM 9591 N N . TRP B 1 481 ? 19.422 -64.938 -24.875 1 96.12 481 TRP B N 1
ATOM 9592 C CA . TRP B 1 481 ? 19.031 -63.719 -24.188 1 96.12 481 TRP B CA 1
ATOM 9593 C C . TRP B 1 481 ? 18.172 -64 -22.953 1 96.12 481 TRP B C 1
ATOM 9595 O O . TRP B 1 481 ? 17.938 -63.156 -22.125 1 96.12 481 TRP B O 1
ATOM 9605 N N . ALA B 1 482 ? 17.672 -65.25 -22.766 1 96.81 482 ALA B N 1
ATOM 9606 C CA . ALA B 1 482 ? 16.766 -65.562 -21.672 1 96.81 482 ALA B CA 1
ATOM 9607 C C . ALA B 1 482 ? 17.125 -66.938 -21.078 1 96.81 482 ALA B C 1
ATOM 9609 O O . ALA B 1 482 ? 17.641 -67.812 -21.781 1 96.81 482 ALA B O 1
ATOM 9610 N N . ASP B 1 483 ? 16.875 -67.062 -19.859 1 96 483 ASP B N 1
ATOM 9611 C CA . ASP B 1 483 ? 16.938 -68.312 -19.156 1 96 483 ASP B CA 1
ATOM 9612 C C . ASP B 1 483 ? 15.93 -68.375 -18.016 1 96 483 ASP B C 1
ATOM 9614 O O . ASP B 1 483 ? 15.062 -67.5 -17.906 1 96 483 ASP B O 1
ATOM 9618 N N . ASN B 1 484 ? 15.992 -69.375 -17.219 1 93.56 484 ASN B N 1
ATOM 9619 C CA . ASN B 1 484 ? 14.977 -69.625 -16.188 1 93.56 484 ASN B CA 1
ATOM 9620 C C . ASN B 1 484 ? 14.93 -68.438 -15.172 1 93.56 484 ASN B C 1
ATOM 9622 O O . ASN B 1 484 ? 13.883 -68.188 -14.586 1 93.56 484 ASN B O 1
ATOM 9626 N N . THR B 1 485 ? 16 -67.812 -15 1 94.19 485 THR B N 1
ATOM 9627 C CA . THR B 1 485 ? 16.062 -66.75 -14.008 1 94.19 485 THR B CA 1
ATOM 9628 C C . THR B 1 485 ? 16.047 -65.375 -14.688 1 94.19 485 THR B C 1
ATOM 9630 O O . THR B 1 485 ? 16.016 -64.312 -14.008 1 94.19 485 THR B O 1
ATOM 9633 N N . HIS B 1 486 ? 16.094 -65.375 -15.961 1 96.56 486 HIS B N 1
ATOM 9634 C CA . HIS B 1 486 ? 16.062 -64.188 -16.766 1 96.56 486 HIS B CA 1
ATOM 9635 C C . HIS B 1 486 ? 14.977 -64.25 -17.828 1 96.56 486 HIS B C 1
ATOM 9637 O O . HIS B 1 486 ? 15.273 -64.25 -19.031 1 96.56 486 HIS B O 1
ATOM 9643 N N . PRO B 1 487 ? 13.758 -64.188 -17.375 1 96.12 487 PRO B N 1
ATOM 9644 C CA . PRO B 1 487 ? 12.656 -64.312 -18.312 1 96.12 487 PRO B CA 1
ATOM 9645 C C . PRO B 1 487 ? 12.414 -63.031 -19.141 1 96.12 487 PRO B C 1
ATOM 9647 O O . PRO B 1 487 ? 12.648 -61.938 -18.656 1 96.12 487 PRO B O 1
ATOM 9650 N N . LEU B 1 488 ? 11.977 -63.219 -20.391 1 97.38 488 LEU B N 1
ATOM 9651 C CA . LEU B 1 488 ? 11.516 -62.125 -21.234 1 97.38 488 LEU B CA 1
ATOM 9652 C C . LEU B 1 488 ? 10.023 -62.25 -21.516 1 97.38 488 LEU B C 1
ATOM 9654 O O . LEU B 1 488 ? 9.523 -63.344 -21.734 1 97.38 488 LEU B O 1
ATOM 9658 N N . GLY B 1 489 ? 9.359 -61.125 -21.422 1 97.19 489 GLY B N 1
ATOM 9659 C CA . GLY B 1 489 ? 7.941 -61.094 -21.75 1 97.19 489 GLY B CA 1
ATOM 9660 C C . GLY B 1 489 ? 7.074 -61.719 -20.672 1 97.19 489 GLY B C 1
ATOM 9661 O O . GLY B 1 489 ? 6.203 -62.531 -20.984 1 97.19 489 GLY B O 1
ATOM 9662 N N . ALA B 1 490 ? 7.387 -61.406 -19.422 1 96.62 490 ALA B N 1
ATOM 9663 C CA . ALA B 1 490 ? 6.566 -61.938 -18.328 1 96.62 490 ALA B CA 1
ATOM 9664 C C . ALA B 1 490 ? 5.367 -61.031 -18.078 1 96.62 490 ALA B C 1
ATOM 9666 O O . ALA B 1 490 ? 5.523 -59.812 -17.891 1 96.62 490 ALA B O 1
ATOM 9667 N N . PHE B 1 491 ? 4.148 -61.625 -18.172 1 97.25 491 PHE B N 1
ATOM 9668 C CA . PHE B 1 491 ? 2.943 -60.906 -17.75 1 97.25 491 PHE B CA 1
ATOM 9669 C C . PHE B 1 491 ? 2.816 -60.906 -16.234 1 97.25 491 PHE B C 1
ATOM 9671 O O . PHE B 1 491 ? 2.773 -61.969 -15.609 1 97.25 491 PHE B O 1
ATOM 9678 N N . VAL B 1 492 ? 2.795 -59.688 -15.625 1 97.38 492 VAL B N 1
ATOM 9679 C CA . VAL B 1 492 ? 2.764 -59.594 -14.172 1 97.38 492 VAL B CA 1
ATOM 9680 C C . VAL B 1 492 ? 1.52 -58.812 -13.742 1 97.38 492 VAL B C 1
ATOM 9682 O O . VAL B 1 492 ? 1.252 -57.719 -14.25 1 97.38 492 VAL B O 1
ATOM 9685 N N . TYR B 1 493 ? 0.712 -59.375 -12.875 1 98 493 TYR B N 1
ATOM 9686 C CA . TYR B 1 493 ? -0.458 -58.75 -12.281 1 98 493 TYR B CA 1
ATOM 9687 C C . TYR B 1 493 ? -0.25 -58.531 -10.789 1 98 493 TYR B C 1
ATOM 9689 O O . TYR B 1 493 ? 0.071 -59.438 -10.047 1 98 493 TYR B O 1
ATOM 9697 N N . GLN B 1 494 ? -0.418 -57.25 -10.398 1 98.06 494 GLN B N 1
ATOM 9698 C CA . GLN B 1 494 ? -0.219 -56.844 -9.008 1 98.06 494 GLN B CA 1
ATOM 9699 C C . GLN B 1 494 ? -1.486 -56.25 -8.422 1 98.06 494 GLN B C 1
ATOM 9701 O O . GLN B 1 494 ? -2.162 -55.469 -9.086 1 98.06 494 GLN B O 1
ATOM 9706 N N . THR B 1 495 ? -1.821 -56.656 -7.211 1 97.81 495 THR B N 1
ATOM 9707 C CA . THR B 1 495 ? -2.818 -55.938 -6.414 1 97.81 495 THR B CA 1
ATOM 9708 C C . THR B 1 495 ? -2.162 -55.219 -5.238 1 97.81 495 THR B C 1
ATOM 9710 O O . THR B 1 495 ? -1.054 -55.594 -4.828 1 97.81 495 THR B O 1
ATOM 9713 N N . LEU B 1 496 ? -2.783 -54.156 -4.805 1 97.06 496 LEU B N 1
ATOM 9714 C CA . LEU B 1 496 ? -2.246 -53.375 -3.703 1 97.06 496 LEU B CA 1
ATOM 9715 C C . LEU B 1 496 ? -3.287 -53.188 -2.605 1 97.06 496 LEU B C 1
ATOM 9717 O O . LEU B 1 496 ? -4.484 -53.375 -2.842 1 97.06 496 LEU B O 1
ATOM 9721 N N . ASN B 1 497 ? -2.861 -52.844 -1.411 1 96 497 ASN B N 1
ATOM 9722 C CA . ASN B 1 497 ? -3.74 -52.531 -0.285 1 96 497 ASN B CA 1
ATOM 9723 C C . ASN B 1 497 ? -3.211 -51.375 0.548 1 96 497 ASN B C 1
ATOM 9725 O O . ASN B 1 497 ? -2.346 -50.625 0.094 1 96 497 ASN B O 1
ATOM 9729 N N . GLN B 1 498 ? -3.746 -51.219 1.727 1 94.75 498 GLN B N 1
ATOM 9730 C CA . GLN B 1 498 ? -3.436 -50.062 2.566 1 94.75 498 GLN B CA 1
ATOM 9731 C C . GLN B 1 498 ? -1.964 -50.062 2.969 1 94.75 498 GLN B C 1
ATOM 9733 O O . GLN B 1 498 ? -1.359 -49 3.113 1 94.75 498 GLN B O 1
ATOM 9738 N N . THR B 1 499 ? -1.391 -51.156 3.152 1 95.56 499 THR B N 1
ATOM 9739 C CA . THR B 1 499 ? 0.004 -51.219 3.572 1 95.56 499 THR B CA 1
ATOM 9740 C C . THR B 1 499 ? 0.917 -50.625 2.502 1 95.56 499 THR B C 1
ATOM 9742 O O . THR B 1 499 ? 1.939 -50.031 2.82 1 95.56 499 THR B O 1
ATOM 9745 N N . ASP B 1 500 ? 0.603 -50.812 1.248 1 95.56 500 ASP B N 1
ATOM 9746 C CA . ASP B 1 500 ? 1.364 -50.219 0.153 1 95.56 500 ASP B CA 1
ATOM 9747 C C . ASP B 1 500 ? 1.275 -48.688 0.184 1 95.56 500 ASP B C 1
ATOM 9749 O O . ASP B 1 500 ? 2.275 -48 -0.027 1 95.56 500 ASP B O 1
ATOM 9753 N N . PHE B 1 501 ? 0.147 -48.219 0.469 1 93.38 501 PHE B N 1
ATOM 9754 C CA . PHE B 1 501 ? -0.075 -46.781 0.469 1 93.38 501 PHE B CA 1
ATOM 9755 C C . PHE B 1 501 ? 0.53 -46.156 1.712 1 93.38 501 PHE B C 1
ATOM 9757 O O . PHE B 1 501 ? 1.005 -45 1.662 1 93.38 501 PHE B O 1
ATOM 9764 N N . ASP B 1 502 ? 0.463 -46.844 2.826 1 92.31 502 ASP B N 1
ATOM 9765 C CA . ASP B 1 502 ? 1.175 -46.375 4.008 1 92.31 502 ASP B CA 1
ATOM 9766 C C . ASP B 1 502 ? 2.672 -46.25 3.736 1 92.31 502 ASP B C 1
ATOM 9768 O O . ASP B 1 502 ? 3.312 -45.281 4.188 1 92.31 502 ASP B O 1
ATOM 9772 N N . PHE B 1 503 ? 3.168 -47.25 3.096 1 93.31 503 PHE B N 1
ATOM 9773 C CA . PHE B 1 503 ? 4.574 -47.219 2.707 1 93.31 503 PHE B CA 1
ATOM 9774 C C . PHE B 1 503 ? 4.867 -46 1.853 1 93.31 503 PHE B C 1
ATOM 9776 O O . PHE B 1 503 ? 5.852 -45.312 2.086 1 93.31 503 PHE B O 1
ATOM 9783 N N . PHE B 1 504 ? 4.066 -45.75 0.924 1 93.75 504 PHE B N 1
ATOM 9784 C CA . PHE B 1 504 ? 4.18 -44.562 0.074 1 93.75 504 PHE B CA 1
ATOM 9785 C C . PHE B 1 504 ? 4.156 -43.281 0.909 1 93.75 504 PHE B C 1
ATOM 9787 O O . PHE B 1 504 ? 5.051 -42.469 0.794 1 93.75 504 PHE B O 1
ATOM 9794 N N . ASN B 1 505 ? 3.162 -43.156 1.736 1 90.94 505 ASN B N 1
ATOM 9795 C CA . ASN B 1 505 ? 2.951 -41.938 2.518 1 90.94 505 ASN B CA 1
ATOM 9796 C C . ASN B 1 505 ? 4.09 -41.688 3.508 1 90.94 505 ASN B C 1
ATOM 9798 O O . ASN B 1 505 ? 4.367 -40.562 3.883 1 90.94 505 ASN B O 1
ATOM 9802 N N . ARG B 1 506 ? 4.691 -42.656 3.879 1 90.56 506 ARG B N 1
ATOM 9803 C CA . ARG B 1 506 ? 5.793 -42.562 4.828 1 90.56 506 ARG B CA 1
ATOM 9804 C C . ARG B 1 506 ? 7.078 -42.125 4.133 1 90.56 506 ARG B C 1
ATOM 9806 O O . ARG B 1 506 ? 7.891 -41.406 4.707 1 90.56 506 ARG B O 1
ATOM 9813 N N . ASN B 1 507 ? 7.246 -42.469 2.875 1 92 507 ASN B N 1
ATOM 9814 C CA . ASN B 1 507 ? 8.578 -42.375 2.289 1 92 507 ASN B CA 1
ATOM 9815 C C . ASN B 1 507 ? 8.633 -41.312 1.184 1 92 507 ASN B C 1
ATOM 9817 O O . ASN B 1 507 ? 9.711 -40.906 0.761 1 92 507 ASN B O 1
ATOM 9821 N N . TYR B 1 508 ? 7.512 -40.812 0.845 1 92.12 508 TYR B N 1
ATOM 9822 C CA . TYR B 1 508 ? 7.465 -39.969 -0.348 1 92.12 508 TYR B CA 1
ATOM 9823 C C . TYR B 1 508 ? 7.25 -38.5 0.02 1 92.12 508 TYR B C 1
ATOM 9825 O O . TYR B 1 508 ? 7.918 -37.625 -0.517 1 92.12 508 TYR B O 1
ATOM 9833 N N . PRO B 1 509 ? 6.359 -38.156 0.908 1 85.88 509 PRO B N 1
ATOM 9834 C CA . PRO B 1 509 ? 5.934 -36.75 1.068 1 85.88 509 PRO B CA 1
ATOM 9835 C C . PRO B 1 509 ? 7.047 -35.875 1.594 1 85.88 509 PRO B C 1
ATOM 9837 O O . PRO B 1 509 ? 7.871 -36.312 2.402 1 85.88 509 PRO B O 1
ATOM 9840 N N . TYR B 1 510 ? 6.953 -34.719 1.003 1 82.5 510 TYR B N 1
ATOM 9841 C CA . TYR B 1 510 ? 7.785 -33.594 1.478 1 82.5 510 TYR B CA 1
ATOM 9842 C C . TYR B 1 510 ? 7.281 -33.094 2.814 1 82.5 510 TYR B C 1
ATOM 9844 O O . TYR B 1 510 ? 8.07 -32.625 3.654 1 82.5 510 TYR B O 1
ATOM 9852 N N . SER B 1 511 ? 6.004 -33.094 2.963 1 78.5 511 SER B N 1
ATOM 9853 C CA . SER B 1 511 ? 5.352 -32.625 4.188 1 78.5 511 SER B CA 1
ATOM 9854 C C . SER B 1 511 ? 4.273 -33.625 4.637 1 78.5 511 SER B C 1
ATOM 9856 O O . SER B 1 511 ? 3.641 -34.281 3.811 1 78.5 511 SER B O 1
ATOM 9858 N N . PRO B 1 512 ? 4.066 -33.781 5.898 1 71.88 512 PRO B N 1
ATOM 9859 C CA . PRO B 1 512 ? 3.062 -34.719 6.402 1 71.88 512 PRO B CA 1
ATOM 9860 C C . PRO B 1 512 ? 1.634 -34.219 6.223 1 71.88 512 PRO B C 1
ATOM 9862 O O . PRO B 1 512 ? 0.678 -35 6.383 1 71.88 512 PRO B O 1
ATOM 9865 N N . ARG B 1 513 ? 1.408 -33.094 5.855 1 61.53 513 ARG B N 1
ATOM 9866 C CA . ARG B 1 513 ? 0.102 -32.469 5.961 1 61.53 513 ARG B CA 1
ATOM 9867 C C . ARG B 1 513 ? -0.827 -32.906 4.844 1 61.53 513 ARG B C 1
ATOM 9869 O O . ARG B 1 513 ? -2.049 -32.906 4.996 1 61.53 513 ARG B O 1
ATOM 9876 N N . PHE B 1 514 ? -0.369 -33.156 3.654 1 65.12 514 PHE B N 1
ATOM 9877 C CA . PHE B 1 514 ? -1.214 -33.438 2.498 1 65.12 514 PHE B CA 1
ATOM 9878 C C . PHE B 1 514 ? -0.917 -34.812 1.923 1 65.12 514 PHE B C 1
ATOM 9880 O O . PHE B 1 514 ? 0.191 -35.344 2.076 1 65.12 514 PHE B O 1
ATOM 9887 N N . GLN B 1 515 ? -2.107 -35.344 1.501 1 71.44 515 GLN B N 1
ATOM 9888 C CA . GLN B 1 515 ? -1.999 -36.594 0.778 1 71.44 515 GLN B CA 1
ATOM 9889 C C . GLN B 1 515 ? -2.096 -36.375 -0.729 1 71.44 515 GLN B C 1
ATOM 9891 O O . GLN B 1 515 ? -3.029 -35.75 -1.21 1 71.44 515 GLN B 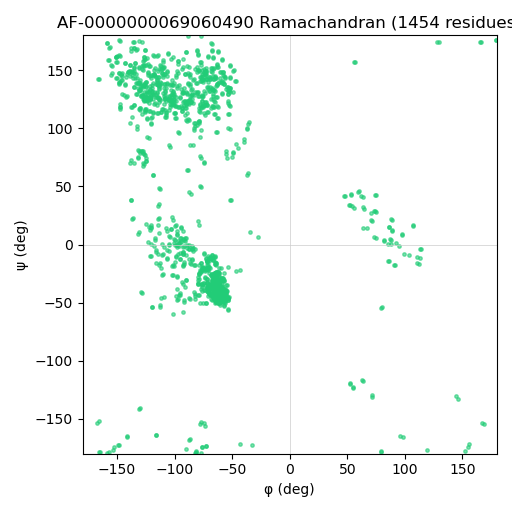O 1
ATOM 9896 N N . LEU B 1 516 ? -1.111 -36.781 -1.535 1 74.12 516 LEU B N 1
ATOM 9897 C CA . LEU B 1 516 ? -1.023 -36.656 -2.982 1 74.12 516 LEU B CA 1
ATOM 9898 C C . LEU B 1 516 ? -2.217 -37.312 -3.672 1 74.12 516 LEU B C 1
ATOM 9900 O O . LEU B 1 516 ? -2.598 -36.906 -4.777 1 74.12 516 LEU B O 1
ATOM 9904 N N . GLY B 1 517 ? -2.84 -38.25 -3.057 1 77.94 517 GLY B N 1
ATOM 9905 C CA . GLY B 1 517 ? -3.984 -38.938 -3.646 1 77.94 517 GLY B CA 1
ATOM 9906 C C . GLY B 1 517 ? -3.656 -40.312 -4.164 1 77.94 517 GLY B C 1
ATOM 9907 O O . GLY B 1 517 ? -4.535 -41.031 -4.648 1 77.94 517 GLY B O 1
ATOM 9908 N N . ILE B 1 518 ? -2.367 -40.625 -4.184 1 85.75 518 ILE B N 1
ATOM 9909 C CA . ILE B 1 518 ? -2.055 -42 -4.426 1 85.75 518 ILE B CA 1
ATOM 9910 C C . ILE B 1 518 ? -2.535 -42.875 -3.25 1 85.75 518 ILE B C 1
ATOM 9912 O O . ILE B 1 518 ? -2.129 -42.625 -2.107 1 85.75 518 ILE B O 1
ATOM 9916 N N . GLY B 1 519 ? -3.365 -43.719 -3.555 1 87.69 519 GLY B N 1
ATOM 9917 C CA . GLY B 1 519 ? -4.062 -44.5 -2.551 1 87.69 519 GLY B CA 1
ATOM 9918 C C . GLY B 1 519 ? -5.566 -44.5 -2.744 1 87.69 519 GLY B C 1
ATOM 9919 O O . GLY B 1 519 ? -6.082 -43.938 -3.703 1 87.69 519 GLY B O 1
ATOM 9920 N N . LYS B 1 520 ? -6.18 -45.25 -1.966 1 88.56 520 LYS B N 1
ATOM 9921 C CA . LYS B 1 520 ? -7.633 -45.406 -1.944 1 88.56 520 LYS B CA 1
ATOM 9922 C C . LYS B 1 520 ? -8.172 -45.312 -0.519 1 88.56 520 LYS B C 1
ATOM 9924 O O . LYS B 1 520 ? -8.211 -46.312 0.197 1 88.56 520 LYS B O 1
ATOM 9929 N N . PRO B 1 521 ? -8.664 -44.125 -0.25 1 86.88 521 PRO B N 1
ATOM 9930 C CA . PRO B 1 521 ? -9.102 -43.938 1.134 1 86.88 521 PRO B CA 1
ATOM 9931 C C . PRO B 1 521 ? -10.078 -45 1.598 1 86.88 521 PRO B C 1
ATOM 9933 O O . PRO B 1 521 ? -11.031 -45.344 0.878 1 86.88 521 PRO B O 1
ATOM 9936 N N . ASN B 1 522 ? -9.922 -45.594 2.756 1 88.94 522 ASN B N 1
ATOM 9937 C CA . ASN B 1 522 ? -10.766 -46.562 3.414 1 88.94 522 ASN B CA 1
ATOM 9938 C C . ASN B 1 522 ? -10.711 -47.906 2.699 1 88.94 522 ASN B C 1
ATOM 9940 O O . ASN B 1 522 ? -11.648 -48.719 2.785 1 88.94 522 ASN B O 1
ATOM 9944 N N . ILE B 1 523 ? -9.664 -48.188 1.907 1 91.25 523 ILE B N 1
ATOM 9945 C CA . ILE B 1 523 ? -9.547 -49.406 1.126 1 91.25 523 ILE B CA 1
ATOM 9946 C C . ILE B 1 523 ? -9.539 -50.594 2.059 1 91.25 523 ILE B C 1
ATOM 9948 O O . ILE B 1 523 ? -9.867 -51.719 1.643 1 91.25 523 ILE B O 1
ATOM 9952 N N . SER B 1 524 ? -9.234 -50.375 3.316 1 89.94 524 SER B N 1
ATOM 9953 C CA . SER B 1 524 ? -9.211 -51.469 4.285 1 89.94 524 SER B CA 1
ATOM 9954 C C . SER B 1 524 ? -10.594 -52.125 4.426 1 89.94 524 SER B C 1
ATOM 9956 O O . SER B 1 524 ? -10.703 -53.281 4.766 1 89.94 524 SER B O 1
ATOM 9958 N N . GLU B 1 525 ? -11.578 -51.406 4.117 1 89.94 525 GLU B N 1
ATOM 9959 C CA . GLU B 1 525 ? -12.945 -51.906 4.215 1 89.94 525 GLU B CA 1
ATOM 9960 C C . GLU B 1 525 ? -13.219 -52.969 3.16 1 89.94 525 GLU B C 1
ATOM 9962 O O . GLU B 1 525 ? -14.133 -53.781 3.318 1 89.94 525 GLU B O 1
ATOM 9967 N N . ALA B 1 526 ? -12.484 -53.031 2.145 1 92.25 526 ALA B N 1
ATOM 9968 C CA . ALA B 1 526 ? -12.742 -53.906 1.021 1 92.25 526 ALA B CA 1
ATOM 9969 C C . ALA B 1 526 ? -11.883 -55.156 1.11 1 92.25 526 ALA B C 1
ATOM 9971 O O . ALA B 1 526 ? -11.883 -56 0.198 1 92.25 526 ALA B O 1
ATOM 9972 N N . ASN B 1 527 ? -11.102 -55.344 2.191 1 91.12 527 ASN B N 1
ATOM 9973 C CA . ASN B 1 527 ? -10.234 -56.5 2.412 1 91.12 527 ASN B CA 1
ATOM 9974 C C . ASN B 1 527 ? -9.297 -56.719 1.229 1 91.12 527 ASN B C 1
ATOM 9976 O O . ASN B 1 527 ? -9.195 -57.844 0.722 1 91.12 527 ASN B O 1
ATOM 9980 N N . ALA B 1 528 ? -8.758 -55.719 0.724 1 94.75 528 ALA B N 1
ATOM 9981 C CA . ALA B 1 528 ? -7.801 -55.781 -0.38 1 94.75 528 ALA B CA 1
ATOM 9982 C C . ALA B 1 528 ? -6.52 -56.5 0.052 1 94.75 528 ALA B C 1
ATOM 9984 O O . ALA B 1 528 ? -6.07 -56.344 1.19 1 94.75 528 ALA B O 1
ATOM 9985 N N . THR B 1 529 ? -5.891 -57.25 -0.813 1 95.19 529 THR B N 1
ATOM 9986 C CA . THR B 1 529 ? -4.629 -57.938 -0.555 1 95.19 529 THR B CA 1
ATOM 9987 C C . THR B 1 529 ? -3.523 -57.406 -1.455 1 95.19 529 THR B C 1
ATOM 9989 O O . THR B 1 529 ? -3.764 -57.094 -2.625 1 95.19 529 THR B O 1
ATOM 9992 N N . SER B 1 530 ? -2.355 -57.25 -0.787 1 96.44 530 SER B N 1
ATOM 9993 C CA . SER B 1 530 ? -1.168 -56.875 -1.55 1 96.44 530 SER B CA 1
ATOM 9994 C C . SER B 1 530 ? -0.418 -58.125 -2.033 1 96.44 530 SER B C 1
ATOM 9996 O O . SER B 1 530 ? -0.164 -59.031 -1.256 1 96.44 530 SER B O 1
ATOM 9998 N N . GLY B 1 531 ? -0.106 -58.062 -3.342 1 96.19 531 GLY B N 1
ATOM 9999 C CA . GLY B 1 531 ? 0.685 -59.188 -3.82 1 96.19 531 GLY B CA 1
ATOM 10000 C C . GLY B 1 531 ? 0.718 -59.281 -5.332 1 96.19 531 GLY B C 1
ATOM 10001 O O . GLY B 1 531 ? 0.093 -58.5 -6.031 1 96.19 531 GLY B O 1
ATOM 10002 N N . TYR B 1 532 ? 1.491 -60.188 -5.789 1 97.12 532 TYR B N 1
ATOM 10003 C CA . TYR B 1 532 ? 1.624 -60.531 -7.199 1 97.12 532 TYR B CA 1
ATOM 10004 C C . TYR B 1 532 ? 0.944 -61.875 -7.5 1 97.12 532 TYR B C 1
ATOM 10006 O O . TYR B 1 532 ? 1.003 -62.812 -6.691 1 97.12 532 TYR B O 1
ATOM 10014 N N . TRP B 1 533 ? 0.267 -61.938 -8.609 1 96.94 533 TRP B N 1
ATOM 10015 C CA . TRP B 1 533 ? -0.541 -63.094 -8.945 1 96.94 533 TRP B CA 1
ATOM 10016 C C . TRP B 1 533 ? 0.079 -63.875 -10.102 1 96.94 533 TRP B C 1
ATOM 10018 O O . TRP B 1 533 ? 0.599 -63.281 -11.047 1 96.94 533 TRP B O 1
ATOM 10028 N N . ASP B 1 534 ? -0.074 -65.188 -10.07 1 93.06 534 ASP B N 1
ATOM 10029 C CA . ASP B 1 534 ? 0.514 -66.062 -11.094 1 93.06 534 ASP B CA 1
ATOM 10030 C C . ASP B 1 534 ? -0.418 -66.188 -12.289 1 93.06 534 ASP B C 1
ATOM 10032 O O . ASP B 1 534 ? -1.641 -66.125 -12.141 1 93.06 534 ASP B O 1
ATOM 10036 N N . VAL B 1 535 ? 0.205 -66.312 -13.438 1 94.94 535 VAL B N 1
ATOM 10037 C CA . VAL B 1 535 ? -0.507 -66.688 -14.664 1 94.94 535 VAL B CA 1
ATOM 10038 C C . VAL B 1 535 ? -0.111 -68.062 -15.109 1 94.94 535 VAL B C 1
ATOM 10040 O O . VAL B 1 535 ? 0.941 -68.562 -14.711 1 94.94 535 VAL B O 1
ATOM 10043 N N . SER B 1 536 ? -1.033 -68.75 -15.781 1 94.19 536 SER B N 1
ATOM 10044 C CA . SER B 1 536 ? -0.763 -70.062 -16.312 1 94.19 536 SER B CA 1
ATOM 10045 C C . SER B 1 536 ? -1.044 -70.125 -17.812 1 94.19 536 SER B C 1
ATOM 10047 O O . SER B 1 536 ? -2.033 -69.562 -18.281 1 94.19 536 SER B O 1
ATOM 10049 N N . MET B 1 537 ? -0.185 -70.812 -18.516 1 93.88 537 MET B N 1
ATOM 10050 C CA . MET B 1 537 ? -0.392 -71.062 -19.938 1 93.88 537 MET B CA 1
ATOM 10051 C C . MET B 1 537 ? -1.426 -72.125 -20.156 1 93.88 537 MET B C 1
ATOM 10053 O O . MET B 1 537 ? -1.292 -73.25 -19.609 1 93.88 537 MET B O 1
ATOM 10057 N N . GLN B 1 538 ? -2.369 -71.875 -20.906 1 92.31 538 GLN B N 1
ATOM 10058 C CA . GLN B 1 538 ? -3.42 -72.875 -21.203 1 92.31 538 GLN B CA 1
ATOM 10059 C C . GLN B 1 538 ? -3.141 -73.562 -22.516 1 92.31 538 GLN B C 1
ATOM 10061 O O . GLN B 1 538 ? -3.389 -74.812 -22.641 1 92.31 538 GLN B O 1
ATOM 10066 N N . ASP B 1 539 ? -2.672 -72.812 -23.453 1 91.75 539 ASP B N 1
ATOM 10067 C CA . ASP B 1 539 ? -2.385 -73.312 -24.781 1 91.75 539 ASP B CA 1
ATOM 10068 C C . ASP B 1 539 ? -1.18 -72.625 -25.406 1 91.75 539 ASP B C 1
ATOM 10070 O O . ASP B 1 539 ? -0.929 -71.438 -25.141 1 91.75 539 ASP B O 1
ATOM 10074 N N . LEU B 1 540 ? -0.43 -73.438 -26.188 1 93 540 LEU B N 1
ATOM 10075 C CA . LEU B 1 540 ? 0.609 -72.875 -27.062 1 93 540 LEU B CA 1
ATOM 10076 C C . LEU B 1 540 ? 0.364 -73.312 -28.516 1 93 540 LEU B C 1
ATOM 10078 O O . LEU B 1 540 ? 0.191 -74.438 -28.812 1 93 540 LEU B O 1
ATOM 10082 N N . PHE B 1 541 ? 0.255 -72.312 -29.328 1 93.69 541 PHE B N 1
ATOM 10083 C CA . PHE B 1 541 ? 0.074 -72.5 -30.766 1 93.69 541 PHE B CA 1
ATOM 10084 C C . PHE B 1 541 ? 1.334 -72.125 -31.531 1 93.69 541 PHE B C 1
ATOM 10086 O O . PHE B 1 541 ? 1.896 -71.062 -31.312 1 93.69 541 PHE B O 1
ATOM 10093 N N . LYS B 1 542 ? 1.837 -73 -32.312 1 94.19 542 LYS B N 1
ATOM 10094 C CA . LYS B 1 542 ? 3.002 -72.75 -33.156 1 94.19 542 LYS B CA 1
ATOM 10095 C C . LYS B 1 542 ? 2.602 -72.625 -34.625 1 94.19 542 LYS B C 1
ATOM 10097 O O . LYS B 1 542 ? 1.799 -73.438 -35.125 1 94.19 542 LYS B O 1
ATOM 10102 N N . SER B 1 543 ? 3.102 -71.688 -35.281 1 94.75 543 SER B N 1
ATOM 10103 C CA . SER B 1 543 ? 2.764 -71.5 -36.688 1 94.75 543 SER B CA 1
ATOM 10104 C C . SER B 1 543 ? 3.254 -72.688 -37.531 1 94.75 543 SER B C 1
ATOM 10106 O O . SER B 1 543 ? 4.344 -73.188 -37.312 1 94.75 543 SER B O 1
ATOM 10108 N N . LYS B 1 544 ? 2.438 -73 -38.5 1 91.69 544 LYS B N 1
ATOM 10109 C CA . LYS B 1 544 ? 2.809 -74.062 -39.438 1 91.69 544 LYS B CA 1
ATOM 10110 C C . LYS B 1 544 ? 3.959 -73.625 -40.344 1 91.69 544 LYS B C 1
ATOM 10112 O O . LYS B 1 544 ? 4.844 -74.438 -40.656 1 91.69 544 LYS B O 1
ATOM 10117 N N . GLU B 1 545 ? 3.775 -72.5 -40.688 1 88.69 545 GLU B N 1
ATOM 10118 C CA . GLU B 1 545 ? 4.809 -71.875 -41.531 1 88.69 545 GLU B CA 1
ATOM 10119 C C . GLU B 1 545 ? 5.398 -70.625 -40.844 1 88.69 545 GLU B C 1
ATOM 10121 O O . GLU B 1 545 ? 4.688 -69.875 -40.156 1 88.69 545 GLU B O 1
ATOM 10126 N N . GLY B 1 546 ? 6.648 -70.562 -40.844 1 86.75 546 GLY B N 1
ATOM 10127 C CA . GLY B 1 546 ? 7.301 -69.375 -40.25 1 86.75 546 GLY B CA 1
ATOM 10128 C C . GLY B 1 546 ? 7.703 -69.625 -38.812 1 86.75 546 GLY B C 1
ATOM 10129 O O . GLY B 1 546 ? 7.887 -70.75 -38.344 1 86.75 546 GLY B O 1
ATOM 10130 N N . CYS B 1 547 ? 8.008 -68.562 -38.094 1 93.19 547 CYS B N 1
ATOM 10131 C CA . CYS B 1 547 ? 8.461 -68.625 -36.719 1 93.19 547 CYS B CA 1
ATOM 10132 C C . CYS B 1 547 ? 7.566 -67.75 -35.812 1 93.19 547 CYS B C 1
ATOM 10134 O O . CYS B 1 547 ? 7.953 -66.625 -35.406 1 93.19 547 CYS B O 1
ATOM 10136 N N . SER B 1 548 ? 6.336 -68.188 -35.562 1 95 548 SER B N 1
ATOM 10137 C CA . SER B 1 548 ? 5.367 -67.5 -34.75 1 95 548 SER B CA 1
ATOM 10138 C C . SER B 1 548 ? 4.746 -68.438 -33.688 1 95 548 SER B C 1
ATOM 10140 O O . SER B 1 548 ? 4.52 -69.625 -33.969 1 95 548 SER B O 1
ATOM 10142 N N . PHE B 1 549 ? 4.559 -67.875 -32.594 1 94.31 549 PHE B N 1
ATOM 10143 C CA . PHE B 1 549 ? 3.947 -68.562 -31.469 1 94.31 549 PHE B CA 1
ATOM 10144 C C . PHE B 1 549 ? 2.83 -67.75 -30.844 1 94.31 549 PHE B C 1
ATOM 10146 O O . PHE B 1 549 ? 2.947 -66.5 -30.719 1 94.31 549 PHE B O 1
ATOM 10153 N N . ILE B 1 550 ? 1.684 -68.375 -30.453 1 94.5 550 ILE B N 1
ATOM 10154 C CA . ILE B 1 550 ? 0.598 -67.75 -29.719 1 94.5 550 ILE B CA 1
ATOM 10155 C C . ILE B 1 550 ? 0.331 -68.5 -28.438 1 94.5 550 ILE B C 1
ATOM 10157 O O . ILE B 1 550 ? 0.111 -69.75 -28.469 1 94.5 550 ILE B O 1
ATOM 10161 N N . PHE B 1 551 ? 0.347 -67.812 -27.406 1 92.25 551 PHE B N 1
ATOM 10162 C CA . PHE B 1 551 ? -0.041 -68.5 -26.156 1 92.25 551 PHE B CA 1
ATOM 10163 C C . PHE B 1 551 ? -1.294 -67.875 -25.578 1 92.25 551 PHE B C 1
ATOM 10165 O O . PHE B 1 551 ? -1.5 -66.625 -25.719 1 92.25 551 PHE B O 1
ATOM 10172 N N . HIS B 1 552 ? -2.016 -68.688 -25.047 1 94.06 552 HIS B N 1
ATOM 10173 C CA . HIS B 1 552 ? -3.203 -68.375 -24.266 1 94.06 552 HIS B CA 1
ATOM 10174 C C . HIS B 1 552 ? -2.941 -68.438 -22.766 1 94.06 552 HIS B C 1
ATOM 10176 O O . HIS B 1 552 ? -2.637 -69.562 -22.281 1 94.06 552 HIS B O 1
ATOM 10182 N N . LEU B 1 553 ? -3.016 -67.25 -22.109 1 95.38 553 LEU B N 1
ATOM 10183 C CA . LEU B 1 553 ? -2.76 -67.25 -20.672 1 95.38 553 LEU B CA 1
ATOM 10184 C C . LEU B 1 553 ? -4.043 -66.938 -19.906 1 95.38 553 LEU B C 1
ATOM 10186 O O . LEU B 1 553 ? -4.938 -66.25 -20.422 1 95.38 553 LEU B O 1
ATOM 10190 N N . GLN B 1 554 ? -4.086 -67.5 -18.672 1 95.44 554 GLN B N 1
ATOM 10191 C CA . GLN B 1 554 ? -5.133 -67.188 -17.703 1 95.44 554 GLN B CA 1
ATOM 10192 C C . GLN B 1 554 ? -4.551 -67.062 -16.297 1 95.44 554 GLN B C 1
ATOM 10194 O O . GLN B 1 554 ? -3.521 -67.625 -15.977 1 95.44 554 GLN B O 1
ATOM 10199 N N . MET B 1 555 ? -5.223 -66.188 -15.57 1 96.5 555 MET B N 1
ATOM 10200 C CA . MET B 1 555 ? -4.797 -66.125 -14.172 1 96.5 555 MET B CA 1
ATOM 10201 C C . MET B 1 555 ? -4.98 -67.438 -13.461 1 96.5 555 MET B C 1
ATOM 10203 O O . MET B 1 555 ? -5.992 -68.125 -13.648 1 96.5 555 MET B O 1
ATOM 10207 N N . SER B 1 556 ? -3.994 -67.812 -12.609 1 95.88 556 SER B N 1
ATOM 10208 C CA . SER B 1 556 ? -4.059 -69.125 -11.906 1 95.88 556 SER B CA 1
ATOM 10209 C C . SER B 1 556 ? -5.148 -69.125 -10.836 1 95.88 556 SER B C 1
ATOM 10211 O O . SER B 1 556 ? -5.742 -70.125 -10.531 1 95.88 556 SER B O 1
ATOM 10213 N N . ASP B 1 557 ? -5.273 -68 -10.242 1 96.12 557 ASP B N 1
ATOM 10214 C CA . ASP B 1 557 ? -6.281 -67.812 -9.203 1 96.12 557 ASP B CA 1
ATOM 10215 C C . ASP B 1 557 ? -7.43 -66.938 -9.703 1 96.12 557 ASP B C 1
ATOM 10217 O O . ASP B 1 557 ? -7.254 -65.75 -9.922 1 96.12 557 ASP B O 1
ATOM 10221 N N . PRO B 1 558 ? -8.562 -67.5 -9.82 1 94.19 558 PRO B N 1
ATOM 10222 C CA . PRO B 1 558 ? -9.703 -66.75 -10.375 1 94.19 558 PRO B CA 1
ATOM 10223 C C . PRO B 1 558 ? -10.117 -65.562 -9.508 1 94.19 558 PRO B C 1
ATOM 10225 O O . PRO B 1 558 ? -10.82 -64.688 -9.977 1 94.19 558 PRO B O 1
ATOM 10228 N N . THR B 1 559 ? -9.656 -65.562 -8.273 1 94.69 559 THR B N 1
ATOM 10229 C CA . THR B 1 559 ? -10 -64.438 -7.391 1 94.69 559 THR B CA 1
ATOM 10230 C C . THR B 1 559 ? -9.398 -63.156 -7.906 1 94.69 559 THR B C 1
ATOM 10232 O O . THR B 1 559 ? -9.906 -62.062 -7.602 1 94.69 559 THR B O 1
ATOM 10235 N N . SER B 1 560 ? -8.312 -63.188 -8.656 1 95.88 560 SER B N 1
ATOM 10236 C CA . SER B 1 560 ? -7.688 -62 -9.242 1 95.88 560 SER B CA 1
ATOM 10237 C C . SER B 1 560 ? -8.625 -61.312 -10.227 1 95.88 560 SER B C 1
ATOM 10239 O O . SER B 1 560 ? -8.531 -60.125 -10.445 1 95.88 560 SER B O 1
ATOM 10241 N N . MET B 1 561 ? -9.523 -62.094 -10.789 1 94.62 561 MET B N 1
ATOM 10242 C CA . MET B 1 561 ? -10.523 -61.531 -11.703 1 94.62 561 MET B CA 1
ATOM 10243 C C . MET B 1 561 ? -11.789 -61.156 -10.945 1 94.62 561 MET B C 1
ATOM 10245 O O . MET B 1 561 ? -12.305 -60.031 -11.125 1 94.62 561 MET B O 1
ATOM 10249 N N . SER B 1 562 ? -12.312 -62.062 -10.094 1 94.81 562 SER B N 1
ATOM 10250 C CA . SER B 1 562 ? -13.594 -61.844 -9.445 1 94.81 562 SER B CA 1
ATOM 10251 C C . SER B 1 562 ? -13.516 -60.719 -8.422 1 94.81 562 SER B C 1
ATOM 10253 O O . SER B 1 562 ? -14.406 -59.875 -8.352 1 94.81 562 SER B O 1
ATOM 10255 N N . ASN B 1 563 ? -12.422 -60.688 -7.621 1 95.69 563 ASN B N 1
ATOM 10256 C CA . ASN B 1 563 ? -12.289 -59.688 -6.562 1 95.69 563 ASN B CA 1
ATOM 10257 C C . ASN B 1 563 ? -11.539 -58.438 -7.047 1 95.69 563 ASN B C 1
ATOM 10259 O O . ASN B 1 563 ? -11.586 -57.406 -6.406 1 95.69 563 ASN B O 1
ATOM 10263 N N . TYR B 1 564 ? -10.867 -58.625 -8.117 1 96.69 564 TYR B N 1
ATOM 10264 C CA . TYR B 1 564 ? -10.086 -57.531 -8.672 1 96.69 564 TYR B CA 1
ATOM 10265 C C . TYR B 1 564 ? -10.375 -57.344 -10.156 1 96.69 564 TYR B C 1
ATOM 10267 O O . TYR B 1 564 ? -11.539 -57.375 -10.578 1 96.69 564 TYR B O 1
ATOM 10275 N N . GLY B 1 565 ? -9.438 -57.062 -10.945 1 96.62 565 GLY B N 1
ATOM 10276 C CA . GLY B 1 565 ? -9.742 -56.719 -12.328 1 96.62 565 GLY B CA 1
ATOM 10277 C C . GLY B 1 565 ? -8.797 -57.375 -13.328 1 96.62 565 GLY B C 1
ATOM 10278 O O . GLY B 1 565 ? -8.617 -56.844 -14.43 1 96.62 565 GLY B O 1
ATOM 10279 N N . ALA B 1 566 ? -8.156 -58.438 -12.945 1 98 566 ALA B N 1
ATOM 10280 C CA . ALA B 1 566 ? -7.316 -59.125 -13.922 1 98 566 ALA B CA 1
ATOM 10281 C C . ALA B 1 566 ? -8.125 -59.562 -15.141 1 98 566 ALA B C 1
ATOM 10283 O O . ALA B 1 566 ? -9.281 -59.969 -15.008 1 98 566 ALA B O 1
ATOM 10284 N N . PRO B 1 567 ? -7.578 -59.438 -16.328 1 97.56 567 PRO B N 1
ATOM 10285 C CA . PRO B 1 567 ? -8.32 -59.875 -17.516 1 97.56 567 PRO B CA 1
ATOM 10286 C C . PRO B 1 567 ? -8.617 -61.375 -17.5 1 97.56 567 PRO B C 1
ATOM 10288 O O . PRO B 1 567 ? -7.824 -62.156 -16.984 1 97.56 567 PRO B O 1
ATOM 10291 N N . ALA B 1 568 ? -9.656 -61.75 -18.141 1 96.19 568 ALA B N 1
ATOM 10292 C CA . ALA B 1 568 ? -10.062 -63.156 -18.172 1 96.19 568 ALA B CA 1
ATOM 10293 C C . ALA B 1 568 ? -9.172 -63.969 -19.125 1 96.19 568 ALA B C 1
ATOM 10295 O O . ALA B 1 568 ? -8.898 -65.125 -18.875 1 96.19 568 ALA B O 1
ATOM 10296 N N . VAL B 1 569 ? -8.867 -63.375 -20.188 1 96.06 569 VAL B N 1
ATOM 10297 C CA . VAL B 1 569 ? -8.094 -64 -21.234 1 96.06 569 VAL B CA 1
ATOM 10298 C C . VAL B 1 569 ? -6.938 -63.094 -21.672 1 96.06 569 VAL B C 1
ATOM 10300 O O . VAL B 1 569 ? -7.117 -61.906 -21.828 1 96.06 569 VAL B O 1
ATOM 10303 N N . ILE B 1 570 ? -5.766 -63.688 -21.781 1 97.69 570 ILE B N 1
ATOM 10304 C CA . ILE B 1 570 ? -4.586 -62.969 -22.25 1 97.69 570 ILE B CA 1
ATOM 10305 C C . ILE B 1 570 ? -3.924 -63.75 -23.375 1 97.69 570 ILE B C 1
ATOM 10307 O O . ILE B 1 570 ? -3.686 -64.938 -23.25 1 97.69 570 ILE B O 1
ATOM 10311 N N . TYR B 1 571 ? -3.695 -63.094 -24.438 1 97.25 571 TYR B N 1
ATOM 10312 C CA . TYR B 1 571 ? -2.939 -63.688 -25.547 1 97.25 571 TYR B CA 1
ATOM 10313 C C . TYR B 1 571 ? -1.623 -62.938 -25.75 1 97.25 571 TYR B C 1
ATOM 10315 O O . TYR B 1 571 ? -1.569 -61.719 -25.656 1 97.25 571 TYR B O 1
ATOM 10323 N N . VAL B 1 572 ? -0.565 -63.688 -25.984 1 97 572 VAL B N 1
ATOM 10324 C CA . VAL B 1 572 ? 0.709 -63.125 -26.406 1 97 572 VAL B CA 1
ATOM 10325 C C . VAL B 1 572 ? 1.186 -63.812 -27.672 1 97 572 VAL B C 1
ATOM 10327 O O . VAL B 1 572 ? 1.272 -65 -27.734 1 97 572 VAL B O 1
ATOM 10330 N N . LYS B 1 573 ? 1.456 -63.094 -28.656 1 96.5 573 LYS B N 1
ATOM 10331 C CA . LYS B 1 573 ? 1.966 -63.594 -29.922 1 96.5 573 LYS B CA 1
ATOM 10332 C C . LYS B 1 573 ? 3.393 -63.125 -30.172 1 96.5 573 LYS B C 1
ATOM 10334 O O . LYS B 1 573 ? 3.68 -61.938 -30.078 1 96.5 573 LYS B O 1
ATOM 10339 N N . TYR B 1 574 ? 4.281 -64 -30.406 1 95.75 574 TYR B N 1
ATOM 10340 C CA . TYR B 1 574 ? 5.652 -63.719 -30.797 1 95.75 574 TYR B CA 1
ATOM 10341 C C . TYR B 1 574 ? 5.887 -64.125 -32.25 1 95.75 574 TYR B C 1
ATOM 10343 O O . TYR B 1 574 ? 5.48 -65.188 -32.719 1 95.75 574 TYR B O 1
ATOM 10351 N N . THR B 1 575 ? 6.461 -63.219 -33 1 96.25 575 THR B N 1
ATOM 10352 C CA . THR B 1 575 ? 6.875 -63.5 -34.375 1 96.25 575 THR B CA 1
ATOM 10353 C C . THR B 1 575 ? 8.344 -63.156 -34.562 1 96.25 575 THR B C 1
ATOM 10355 O O . THR B 1 575 ? 8.727 -61.969 -34.5 1 96.25 575 THR B O 1
ATOM 10358 N N . GLY B 1 576 ? 9.172 -64.188 -34.812 1 95.5 576 GLY B N 1
ATOM 10359 C CA . GLY B 1 576 ? 10.586 -63.969 -35.094 1 95.5 576 GLY B CA 1
ATOM 10360 C C . GLY B 1 576 ? 10.883 -63.656 -36.531 1 95.5 576 GLY B C 1
ATOM 10361 O O . GLY B 1 576 ? 10.438 -64.375 -37.438 1 95.5 576 GLY B O 1
ATOM 10362 N N . ASN B 1 577 ? 11.609 -62.594 -36.719 1 95.31 577 ASN B N 1
ATOM 10363 C CA . ASN B 1 577 ? 11.969 -62.156 -38.062 1 95.31 577 ASN B CA 1
ATOM 10364 C C . ASN B 1 577 ? 13.477 -62 -38.219 1 95.31 577 ASN B C 1
ATOM 10366 O O . ASN B 1 577 ? 14.141 -61.406 -37.344 1 95.31 577 ASN B O 1
ATOM 10370 N N . VAL B 1 578 ? 13.984 -62.594 -39.25 1 93.88 578 VAL B N 1
ATOM 10371 C CA . VAL B 1 578 ? 15.367 -62.312 -39.625 1 93.88 578 VAL B CA 1
ATOM 10372 C C . VAL B 1 578 ? 15.414 -61.094 -40.562 1 93.88 578 VAL B C 1
ATOM 10374 O O . VAL B 1 578 ? 15.031 -61.188 -41.75 1 93.88 578 VAL B O 1
ATOM 10377 N N . VAL B 1 579 ? 15.852 -60.031 -40.094 1 90.56 579 VAL B N 1
ATOM 10378 C CA . VAL B 1 579 ? 15.852 -58.75 -40.844 1 90.56 579 VAL B CA 1
ATOM 10379 C C . VAL B 1 579 ? 17.062 -58.688 -41.781 1 90.56 579 VAL B C 1
ATOM 10381 O O . VAL B 1 579 ? 16.953 -58.219 -42.906 1 90.56 579 VAL B O 1
ATOM 10384 N N . SER B 1 580 ? 18.172 -59.062 -41.281 1 91.12 580 SER B N 1
ATOM 10385 C CA . SER B 1 580 ? 19.422 -59.188 -42.031 1 91.12 580 SER B CA 1
ATOM 10386 C C . SER B 1 580 ? 20.344 -60.219 -41.375 1 91.12 580 SER B C 1
ATOM 10388 O O . SER B 1 580 ? 19.969 -60.875 -40.406 1 91.12 580 SER B O 1
ATOM 10390 N N . LYS B 1 581 ? 21.5 -60.281 -42 1 88.44 581 LYS B N 1
ATOM 10391 C CA . LYS B 1 581 ? 22.484 -61.219 -41.438 1 88.44 581 LYS B CA 1
ATOM 10392 C C . LYS B 1 581 ? 22.906 -60.812 -40.031 1 88.44 581 LYS B C 1
ATOM 10394 O O . LYS B 1 581 ? 23.312 -61.656 -39.25 1 88.44 581 LYS B O 1
ATOM 10399 N N . GLN B 1 582 ? 22.734 -59.562 -39.781 1 90.81 582 GLN B N 1
ATOM 10400 C CA . GLN B 1 582 ? 23.25 -59.062 -38.531 1 90.81 582 GLN B CA 1
ATOM 10401 C C . GLN B 1 582 ? 22.125 -58.531 -37.625 1 90.81 582 GLN B C 1
ATOM 10403 O O . GLN B 1 582 ? 22.391 -57.969 -36.562 1 90.81 582 GLN B O 1
ATOM 10408 N N . MET B 1 583 ? 20.953 -58.688 -38.062 1 93.12 583 MET B N 1
ATOM 10409 C CA . MET B 1 583 ? 19.859 -58.125 -37.281 1 93.12 583 MET B CA 1
ATOM 10410 C C . MET B 1 583 ? 18.625 -59.031 -37.344 1 93.12 583 MET B C 1
ATOM 10412 O O . MET B 1 583 ? 18.25 -59.5 -38.406 1 93.12 583 MET B O 1
ATOM 10416 N N . SER B 1 584 ? 18.109 -59.344 -36.219 1 95.31 584 SER B N 1
ATOM 10417 C CA . SER B 1 584 ? 16.828 -60.062 -36.094 1 95.31 584 SER B CA 1
ATOM 10418 C C . SER B 1 584 ? 15.859 -59.25 -35.219 1 95.31 584 SER B C 1
ATOM 10420 O O . SER B 1 584 ? 16.266 -58.344 -34.531 1 95.31 584 SER B O 1
ATOM 10422 N N . SER B 1 585 ? 14.672 -59.531 -35.344 1 96.5 585 SER B N 1
ATOM 10423 C CA . SER B 1 585 ? 13.664 -58.875 -34.5 1 96.5 585 SER B CA 1
ATOM 10424 C C . SER B 1 585 ? 12.555 -59.875 -34.125 1 96.5 585 SER B C 1
ATOM 10426 O O . SER B 1 585 ? 12.383 -60.906 -34.75 1 96.5 585 SER B O 1
ATOM 10428 N N . ILE B 1 586 ? 11.93 -59.562 -33.062 1 97 586 ILE B N 1
ATOM 10429 C CA . ILE B 1 586 ? 10.758 -60.281 -32.594 1 97 586 ILE B CA 1
ATOM 10430 C C . ILE B 1 586 ? 9.594 -59.312 -32.406 1 97 586 ILE B C 1
ATOM 10432 O O . ILE B 1 586 ? 9.672 -58.438 -31.531 1 97 586 ILE B O 1
ATOM 10436 N N . ASP B 1 587 ? 8.523 -59.438 -33.125 1 97.25 587 ASP B N 1
ATOM 10437 C CA . ASP B 1 587 ? 7.285 -58.719 -32.875 1 97.25 587 ASP B CA 1
ATOM 10438 C C . ASP B 1 587 ? 6.469 -59.375 -31.766 1 97.25 587 ASP B C 1
ATOM 10440 O O . ASP B 1 587 ? 6.297 -60.594 -31.781 1 97.25 587 ASP B O 1
ATOM 10444 N N . VAL B 1 588 ? 6.074 -58.594 -30.859 1 97.5 588 VAL B N 1
ATOM 10445 C CA . VAL B 1 588 ? 5.262 -59.125 -29.766 1 97.5 588 VAL B CA 1
ATOM 10446 C C . VAL B 1 588 ? 3.92 -58.406 -29.734 1 97.5 588 VAL B C 1
ATOM 10448 O O . VAL B 1 588 ? 3.875 -57.156 -29.734 1 97.5 588 VAL B O 1
ATOM 10451 N N . GLU B 1 589 ? 2.838 -59.094 -29.703 1 97.5 589 GLU B N 1
ATOM 10452 C CA . GLU B 1 589 ? 1.493 -58.562 -29.484 1 97.5 589 GLU B CA 1
ATOM 10453 C C . GLU B 1 589 ? 0.873 -59.156 -28.219 1 97.5 589 GLU B C 1
ATOM 10455 O O . GLU B 1 589 ? 0.704 -60.375 -28.125 1 97.5 589 GLU B O 1
ATOM 10460 N N . LEU B 1 590 ? 0.66 -58.312 -27.266 1 98.12 590 LEU B N 1
ATOM 10461 C CA . LEU B 1 590 ? -0.037 -58.719 -26.047 1 98.12 590 LEU B CA 1
ATOM 10462 C C . LEU B 1 590 ? -1.463 -58.156 -26.031 1 98.12 590 LEU B C 1
ATOM 10464 O O . LEU B 1 590 ? -1.677 -56.969 -26.219 1 98.12 590 LEU B O 1
ATOM 10468 N N . GLN B 1 591 ? -2.463 -59.031 -25.875 1 98 591 GLN B N 1
ATOM 10469 C CA . GLN B 1 591 ? -3.861 -58.625 -25.828 1 98 591 GLN B CA 1
ATOM 10470 C C . GLN B 1 591 ? -4.578 -59.219 -24.625 1 98 591 GLN B C 1
ATOM 10472 O O . GLN B 1 591 ? -4.344 -60.375 -24.266 1 98 591 GLN B O 1
ATOM 10477 N N . TRP B 1 592 ? -5.297 -58.406 -23.969 1 98.12 592 TRP B N 1
ATOM 10478 C CA . TRP B 1 592 ? -6.176 -58.969 -22.938 1 98.12 592 TRP B CA 1
ATOM 10479 C C . TRP B 1 592 ? -7.641 -58.812 -23.328 1 98.12 592 TRP B C 1
ATOM 10481 O O . TRP B 1 592 ? -7.98 -57.938 -24.125 1 98.12 592 TRP B O 1
ATOM 10491 N N . PHE B 1 593 ? -8.5 -59.656 -22.828 1 97.56 593 PHE B N 1
ATOM 10492 C CA . PHE B 1 593 ? -9.922 -59.656 -23.125 1 97.56 593 PHE B CA 1
ATOM 10493 C C . PHE B 1 593 ? -10.75 -59.844 -21.859 1 97.56 593 PHE B C 1
ATOM 10495 O O . PHE B 1 593 ? -10.312 -60.5 -20.922 1 97.56 593 PHE B O 1
ATOM 10502 N N . GLN B 1 594 ? -11.836 -59.156 -21.859 1 97 594 GLN B N 1
ATOM 10503 C CA . GLN B 1 594 ? -12.852 -59.312 -20.828 1 97 594 GLN B CA 1
ATOM 10504 C C . GLN B 1 594 ? -12.312 -58.906 -19.453 1 97 594 GLN B C 1
ATOM 10506 O O . GLN B 1 594 ? -12.461 -59.656 -18.5 1 97 594 GLN B O 1
ATOM 10511 N N . LYS B 1 595 ? -11.555 -57.844 -19.406 1 97.69 595 LYS B N 1
ATOM 10512 C CA . LYS B 1 595 ? -11.164 -57.312 -18.109 1 97.69 595 LYS B CA 1
ATOM 10513 C C . LYS B 1 595 ? -12.375 -56.719 -17.375 1 97.69 595 LYS B C 1
ATOM 10515 O O . LYS B 1 595 ? -13.109 -55.906 -17.922 1 97.69 595 LYS B O 1
ATOM 10520 N N . PRO B 1 596 ? -12.625 -57.156 -16.203 1 96.31 596 PRO B N 1
ATOM 10521 C CA . PRO B 1 596 ? -13.742 -56.562 -15.469 1 96.31 596 PRO B CA 1
ATOM 10522 C C . PRO B 1 596 ? -13.414 -55.188 -14.906 1 96.31 596 PRO B C 1
ATOM 10524 O O . PRO B 1 596 ? -12.258 -54.906 -14.562 1 96.31 596 PRO B O 1
ATOM 10527 N N . PRO B 1 597 ? -14.414 -54.281 -14.906 1 94.94 597 PRO B N 1
ATOM 10528 C CA . PRO B 1 597 ? -14.164 -53 -14.242 1 94.94 597 PRO B CA 1
ATOM 10529 C C . PRO B 1 597 ? -13.906 -53.156 -12.75 1 94.94 597 PRO B C 1
ATOM 10531 O O . PRO B 1 597 ? -14.531 -54 -12.094 1 94.94 597 PRO B O 1
ATOM 10534 N N . THR B 1 598 ? -12.984 -52.5 -12.211 1 95.25 598 THR B N 1
ATOM 10535 C CA . THR B 1 598 ? -12.727 -52.562 -10.773 1 95.25 598 THR B CA 1
ATOM 10536 C C . THR B 1 598 ? -12.172 -51.219 -10.266 1 95.25 598 THR B C 1
ATOM 10538 O O . THR B 1 598 ? -11.508 -50.5 -11.008 1 95.25 598 THR B O 1
ATOM 10541 N N . ARG B 1 599 ? -12.484 -50.875 -9.055 1 93.25 599 ARG B N 1
ATOM 10542 C CA . ARG B 1 599 ? -11.906 -49.75 -8.336 1 93.25 599 ARG B CA 1
ATOM 10543 C C . ARG B 1 599 ? -10.797 -50.219 -7.398 1 93.25 599 ARG B C 1
ATOM 10545 O O . ARG B 1 599 ? -10.047 -49.375 -6.871 1 93.25 599 ARG B O 1
ATOM 10552 N N . MET B 1 600 ? -10.727 -51.562 -7.258 1 95.56 600 MET B N 1
ATOM 10553 C CA . MET B 1 600 ? -9.68 -52.125 -6.406 1 95.56 600 MET B CA 1
ATOM 10554 C C . MET B 1 600 ? -8.297 -51.812 -6.965 1 95.56 600 MET B C 1
ATOM 10556 O O . MET B 1 600 ? -8.102 -51.812 -8.18 1 95.56 600 MET B O 1
ATOM 10560 N N . PRO B 1 601 ? -7.359 -51.438 -6.039 1 95.81 601 PRO B N 1
ATOM 10561 C CA . PRO B 1 601 ? -6.043 -51.031 -6.539 1 95.81 601 PRO B CA 1
ATOM 10562 C C . PRO B 1 601 ? -5.297 -52.156 -7.238 1 95.81 601 PRO B C 1
ATOM 10564 O O . PRO B 1 601 ? -5.129 -53.25 -6.664 1 95.81 601 PRO B O 1
ATOM 10567 N N . GLU B 1 602 ? -4.863 -51.938 -8.391 1 97.06 602 GLU B N 1
ATOM 10568 C CA . GLU B 1 602 ? -4.203 -52.938 -9.211 1 97.06 602 GLU B CA 1
ATOM 10569 C C . GLU B 1 602 ? -3.197 -52.312 -10.164 1 97.06 602 GLU B C 1
ATOM 10571 O O . GLU B 1 602 ? -3.209 -51.094 -10.367 1 97.06 602 GLU B O 1
ATOM 10576 N N . SER B 1 603 ? -2.307 -53.125 -10.664 1 97.62 603 SER B N 1
ATOM 10577 C CA . SER B 1 603 ? -1.338 -52.75 -11.695 1 97.62 603 SER B CA 1
ATOM 10578 C C . SER B 1 603 ? -0.954 -53.969 -12.547 1 97.62 603 SER B C 1
ATOM 10580 O O . SER B 1 603 ? -0.948 -55.094 -12.062 1 97.62 603 SER B O 1
ATOM 10582 N N . ILE B 1 604 ? -0.756 -53.75 -13.805 1 98.25 604 ILE B N 1
ATOM 10583 C CA . ILE B 1 604 ? -0.393 -54.781 -14.758 1 98.25 604 ILE B CA 1
ATOM 10584 C C . ILE B 1 604 ? 0.896 -54.375 -15.477 1 98.25 604 ILE B C 1
ATOM 10586 O O . ILE B 1 604 ? 1.072 -53.219 -15.867 1 98.25 604 ILE B O 1
ATOM 10590 N N . TYR B 1 605 ? 1.79 -55.438 -15.672 1 98.44 605 TYR B N 1
ATOM 10591 C CA . TYR B 1 605 ? 3.088 -55.156 -16.281 1 98.44 605 TYR B CA 1
ATOM 10592 C C . TYR B 1 605 ? 3.424 -56.188 -17.344 1 98.44 605 TYR B C 1
ATOM 10594 O O . TYR B 1 605 ? 2.854 -57.281 -17.344 1 98.44 605 TYR B O 1
ATOM 10602 N N . PHE B 1 606 ? 4.211 -55.812 -18.297 1 98.31 606 PHE B N 1
ATOM 10603 C CA . PHE B 1 606 ? 4.953 -56.688 -19.203 1 98.31 606 PHE B CA 1
ATOM 10604 C C . PHE B 1 606 ? 6.453 -56.531 -18.984 1 98.31 606 PHE B C 1
ATOM 10606 O O . PHE B 1 606 ? 7.016 -55.469 -19.266 1 98.31 606 PHE B O 1
ATOM 10613 N N . MET B 1 607 ? 7.145 -57.562 -18.484 1 98.31 607 MET B N 1
ATOM 10614 C CA . MET B 1 607 ? 8.453 -57.406 -17.875 1 98.31 607 MET B CA 1
ATOM 10615 C C . MET B 1 607 ? 9.531 -58.125 -18.672 1 98.31 607 MET B C 1
ATOM 10617 O O . MET B 1 607 ? 9.297 -59.219 -19.188 1 98.31 607 MET B O 1
ATOM 10621 N N . PHE B 1 608 ? 10.688 -57.562 -18.781 1 98.31 608 PHE B N 1
ATOM 10622 C CA . PHE B 1 608 ? 11.852 -58.094 -19.484 1 98.31 608 PHE B CA 1
ATOM 10623 C C . PHE B 1 608 ? 13.094 -58.031 -18.594 1 98.31 608 PHE B C 1
ATOM 10625 O O . PHE B 1 608 ? 13.516 -56.938 -18.188 1 98.31 608 PHE B O 1
ATOM 10632 N N . ARG B 1 609 ? 13.656 -59.156 -18.281 1 97.69 609 ARG B N 1
ATOM 10633 C CA . ARG B 1 609 ? 14.914 -59.25 -17.547 1 97.69 609 ARG B CA 1
ATOM 10634 C C . ARG B 1 609 ? 15.906 -60.156 -18.297 1 97.69 609 ARG B C 1
ATOM 10636 O O . ARG B 1 609 ? 16.156 -61.281 -17.891 1 97.69 609 ARG B O 1
ATOM 10643 N N . PRO B 1 610 ? 16.547 -59.625 -19.281 1 97.31 610 PRO B N 1
ATOM 10644 C CA . PRO B 1 610 ? 17.484 -60.438 -20.078 1 97.31 610 PRO B CA 1
ATOM 10645 C C . PRO B 1 610 ? 18.703 -60.875 -19.266 1 97.31 610 PRO B C 1
ATOM 10647 O O . PRO B 1 610 ? 19 -60.312 -18.219 1 97.31 610 PRO B O 1
ATOM 10650 N N . ILE B 1 611 ? 19.328 -61.906 -19.812 1 96.38 611 ILE B N 1
ATOM 10651 C CA . ILE B 1 611 ? 20.578 -62.375 -19.219 1 96.38 611 ILE B CA 1
ATOM 10652 C C . ILE B 1 611 ? 21.578 -61.219 -19.125 1 96.38 611 ILE B C 1
ATOM 10654 O O . ILE B 1 611 ? 21.75 -60.469 -20.078 1 96.38 611 ILE B O 1
ATOM 10658 N N . SER B 1 612 ? 22.156 -61.156 -17.984 1 94.44 612 SER B N 1
ATOM 10659 C CA . SER B 1 612 ? 23.078 -60.062 -17.719 1 94.44 612 SER B CA 1
ATOM 10660 C C . SER B 1 612 ? 24.312 -60.125 -18.609 1 94.44 612 SER B C 1
ATOM 10662 O O . SER B 1 612 ? 24.844 -61.219 -18.844 1 94.44 612 SER B O 1
ATOM 10664 N N . ASN B 1 613 ? 24.609 -59 -19.172 1 93.75 613 ASN B N 1
ATOM 10665 C CA . ASN B 1 613 ? 25.812 -58.812 -19.969 1 93.75 613 ASN B CA 1
ATOM 10666 C C . ASN B 1 613 ? 26.562 -57.562 -19.531 1 93.75 613 ASN B C 1
ATOM 10668 O O . ASN B 1 613 ? 26.094 -56.438 -19.75 1 93.75 613 ASN B O 1
ATOM 10672 N N . PRO B 1 614 ? 27.781 -57.719 -19.016 1 92.62 614 PRO B N 1
ATOM 10673 C CA . PRO B 1 614 ? 28.531 -56.594 -18.469 1 92.62 614 PRO B CA 1
ATOM 10674 C C . PRO B 1 614 ? 28.891 -55.562 -19.531 1 92.62 614 PRO B C 1
ATOM 10676 O O . PRO B 1 614 ? 29.234 -54.406 -19.203 1 92.62 614 PRO B O 1
ATOM 10679 N N . LYS B 1 615 ? 28.812 -55.938 -20.781 1 94 615 LYS B N 1
ATOM 10680 C CA . LYS B 1 615 ? 29.156 -55 -21.859 1 94 615 LYS B CA 1
ATOM 10681 C C . LYS B 1 615 ? 27.969 -54.125 -22.219 1 94 615 LYS B C 1
ATOM 10683 O O . LYS B 1 615 ? 28.125 -53.125 -22.938 1 94 615 LYS B O 1
ATOM 10688 N N . LEU B 1 616 ? 26.859 -54.469 -21.766 1 96.31 616 LEU B N 1
ATOM 10689 C CA . LEU B 1 616 ? 25.641 -53.75 -22.109 1 96.31 616 LEU B CA 1
ATOM 10690 C C . LEU B 1 616 ? 25.141 -52.906 -20.938 1 96.31 616 LEU B C 1
ATOM 10692 O O . LEU B 1 616 ? 25.391 -53.281 -19.781 1 96.31 616 LEU B O 1
ATOM 10696 N N . SER B 1 617 ? 24.578 -51.781 -21.234 1 96.5 617 SER B N 1
ATOM 10697 C CA . SER B 1 617 ? 23.938 -50.938 -20.234 1 96.5 617 SER B CA 1
ATOM 10698 C C . SER B 1 617 ? 22.547 -50.5 -20.672 1 96.5 617 SER B C 1
ATOM 10700 O O . SER B 1 617 ? 22.266 -50.438 -21.859 1 96.5 617 SER B O 1
ATOM 10702 N N . TRP B 1 618 ? 21.766 -50.281 -19.656 1 97.94 618 TRP B N 1
ATOM 10703 C CA . TRP B 1 618 ? 20.391 -49.875 -19.938 1 97.94 618 TRP B CA 1
ATOM 10704 C C . TRP B 1 618 ? 20.312 -48.375 -20.188 1 97.94 618 TRP B C 1
ATOM 10706 O O . TRP B 1 618 ? 20.984 -47.594 -19.516 1 97.94 618 TRP B O 1
ATOM 10716 N N . LYS B 1 619 ? 19.469 -48 -21.125 1 98.31 619 LYS B N 1
ATOM 10717 C CA . LYS B 1 619 ? 19.109 -46.625 -21.422 1 98.31 619 LYS B CA 1
ATOM 10718 C C . LYS B 1 619 ? 17.625 -46.5 -21.688 1 98.31 619 LYS B C 1
ATOM 10720 O O . LYS B 1 619 ? 16.984 -47.406 -22.203 1 98.31 619 LYS B O 1
ATOM 10725 N N . LEU B 1 620 ? 17.094 -45.406 -21.281 1 98.44 620 LEU B N 1
ATOM 10726 C CA . LEU B 1 620 ? 15.734 -45 -21.594 1 98.44 620 LEU B CA 1
ATOM 10727 C C . LEU B 1 620 ? 15.703 -44 -22.75 1 98.44 620 LEU B C 1
ATOM 10729 O O . LEU B 1 620 ? 16.453 -43.031 -22.75 1 98.44 620 LEU B O 1
ATOM 10733 N N . HIS B 1 621 ? 14.93 -44.281 -23.75 1 98.31 621 HIS B N 1
ATOM 10734 C CA . HIS B 1 621 ? 14.75 -43.281 -24.812 1 98.31 621 HIS B CA 1
ATOM 10735 C C . HIS B 1 621 ? 13.586 -42.344 -24.516 1 98.31 621 HIS B C 1
ATOM 10737 O O . HIS B 1 621 ? 12.422 -42.75 -24.656 1 98.31 621 HIS B O 1
ATOM 10743 N N . LYS B 1 622 ? 13.875 -41.125 -24.141 1 98.19 622 LYS B N 1
ATOM 10744 C CA . LYS B 1 622 ? 12.898 -40.125 -23.734 1 98.19 622 LYS B CA 1
ATOM 10745 C C . LYS B 1 622 ? 12.969 -38.875 -24.609 1 98.19 622 LYS B C 1
ATOM 10747 O O . LYS B 1 622 ? 14.031 -38.281 -24.75 1 98.19 622 LYS B O 1
ATOM 10752 N N . VAL B 1 623 ? 11.914 -38.5 -25.172 1 98.12 623 VAL B N 1
ATOM 10753 C CA . VAL B 1 623 ? 11.789 -37.25 -25.953 1 98.12 623 VAL B CA 1
ATOM 10754 C C . VAL B 1 623 ? 12.969 -37.156 -26.922 1 98.12 623 VAL B C 1
ATOM 10756 O O . VAL B 1 623 ? 13.656 -36.125 -26.953 1 98.12 623 VAL B O 1
ATOM 10759 N N . GLY B 1 624 ? 13.297 -38.156 -27.484 1 97.56 624 GLY B N 1
ATOM 10760 C CA . GLY B 1 624 ? 14.297 -38.156 -28.547 1 97.56 624 GLY B CA 1
ATOM 10761 C C . GLY B 1 624 ? 15.711 -38.312 -28.016 1 97.56 624 GLY B C 1
ATOM 10762 O O . GLY B 1 624 ? 16.672 -38.25 -28.797 1 97.56 624 GLY B O 1
ATOM 10763 N N . GLN B 1 625 ? 15.898 -38.5 -26.75 1 98.12 625 GLN B N 1
ATOM 10764 C CA . GLN B 1 625 ? 17.219 -38.594 -26.172 1 98.12 625 GLN B CA 1
ATOM 10765 C C . GLN B 1 625 ? 17.375 -39.875 -25.359 1 98.12 625 GLN B C 1
ATOM 10767 O O . GLN B 1 625 ? 16.406 -40.406 -24.828 1 98.12 625 GLN B O 1
ATOM 10772 N N . PHE B 1 626 ? 18.625 -40.344 -25.234 1 97.88 626 PHE B N 1
ATOM 10773 C CA . PHE B 1 626 ? 18.953 -41.438 -24.328 1 97.88 626 PHE B CA 1
ATOM 10774 C C . PHE B 1 626 ? 19.25 -40.938 -22.922 1 97.88 626 PHE B C 1
ATOM 10776 O O . PHE B 1 626 ? 20.047 -40 -22.766 1 97.88 626 PHE B O 1
ATOM 10783 N N . ILE B 1 627 ? 18.609 -41.5 -21.984 1 98.25 627 ILE B N 1
ATOM 10784 C CA . ILE B 1 627 ? 18.797 -41.156 -20.578 1 98.25 627 ILE B CA 1
ATOM 10785 C C . ILE B 1 627 ? 19.312 -42.344 -19.797 1 98.25 627 ILE B C 1
ATOM 10787 O O . ILE B 1 627 ? 18.781 -43.469 -19.938 1 98.25 627 ILE B O 1
ATOM 10791 N N . ASP B 1 628 ? 20.344 -42.125 -19.016 1 97.94 628 ASP B N 1
ATOM 10792 C CA . ASP B 1 628 ? 20.859 -43.156 -18.094 1 97.94 628 ASP B CA 1
ATOM 10793 C C . ASP B 1 628 ? 20 -43.25 -16.828 1 97.94 628 ASP B C 1
ATOM 10795 O O . ASP B 1 628 ? 19.953 -42.281 -16.047 1 97.94 628 ASP B O 1
ATOM 10799 N N . PRO B 1 629 ? 19.344 -44.375 -16.641 1 98 629 PRO B N 1
ATOM 10800 C CA . PRO B 1 629 ? 18.484 -44.469 -15.453 1 98 629 PRO B CA 1
ATOM 10801 C C . PRO B 1 629 ? 19.266 -44.406 -14.148 1 98 629 PRO B C 1
ATOM 10803 O O . PRO B 1 629 ? 18.672 -44.25 -13.078 1 98 629 PRO B O 1
ATOM 10806 N N . LEU B 1 630 ? 20.578 -44.5 -14.195 1 98 630 LEU B N 1
ATOM 10807 C CA . LEU B 1 630 ? 21.391 -44.469 -12.984 1 98 630 LEU B CA 1
ATOM 10808 C C . LEU B 1 630 ? 21.875 -43.062 -12.703 1 98 630 LEU B C 1
ATOM 10810 O O . LEU B 1 630 ? 22.547 -42.812 -11.688 1 98 630 LEU B O 1
ATOM 10814 N N . ASN B 1 631 ? 21.516 -42.094 -13.477 1 98.06 631 ASN B N 1
ATOM 10815 C CA . ASN B 1 631 ? 21.922 -40.719 -13.297 1 98.06 631 ASN B CA 1
ATOM 10816 C C . ASN B 1 631 ? 20.719 -39.812 -12.938 1 98.06 631 ASN B C 1
ATOM 10818 O O . ASN B 1 631 ? 20.516 -38.781 -13.555 1 98.06 631 ASN B O 1
ATOM 10822 N N . VAL B 1 632 ? 19.938 -40.219 -12 1 98.44 632 VAL B N 1
ATOM 10823 C CA . VAL B 1 632 ? 18.766 -39.469 -11.555 1 98.44 632 VAL B CA 1
ATOM 10824 C C . VAL B 1 632 ? 19.078 -38.75 -10.25 1 98.44 632 VAL B C 1
ATOM 10826 O O . VAL B 1 632 ? 19.734 -39.312 -9.367 1 98.44 632 VAL B O 1
ATOM 10829 N N . ILE B 1 633 ? 18.672 -37.562 -10.117 1 98.19 633 ILE B N 1
ATOM 10830 C CA . ILE B 1 633 ? 18.953 -36.719 -8.961 1 98.19 633 ILE B CA 1
ATOM 10831 C C . ILE B 1 633 ? 18.219 -37.25 -7.738 1 98.19 633 ILE B C 1
ATOM 10833 O O . ILE B 1 633 ? 17.219 -37.969 -7.871 1 98.19 633 ILE B O 1
ATOM 10837 N N . LEU B 1 634 ? 18.766 -37 -6.512 1 97.25 634 LEU B N 1
ATOM 10838 C CA . LEU B 1 634 ? 18.047 -37.281 -5.27 1 97.25 634 LEU B CA 1
ATOM 10839 C C . LEU B 1 634 ? 16.656 -36.656 -5.293 1 97.25 634 LEU B C 1
ATOM 10841 O O . LEU B 1 634 ? 16.484 -35.5 -5.668 1 97.25 634 LEU B O 1
ATOM 10845 N N . ASN B 1 635 ? 15.594 -37.438 -4.934 1 96.25 635 ASN B N 1
ATOM 10846 C CA . ASN B 1 635 ? 14.188 -37.031 -4.902 1 96.25 635 ASN B CA 1
ATOM 10847 C C . ASN B 1 635 ? 13.609 -36.938 -6.309 1 96.25 635 ASN B C 1
ATOM 10849 O O . ASN B 1 635 ? 12.508 -36.406 -6.488 1 96.25 635 ASN B O 1
ATOM 10853 N N . GLY B 1 636 ? 14.336 -37.312 -7.332 1 97.06 636 GLY B N 1
ATOM 10854 C CA . GLY B 1 636 ? 13.797 -37.469 -8.672 1 97.06 636 GLY B CA 1
ATOM 10855 C C . GLY B 1 636 ? 13.117 -38.812 -8.898 1 97.06 636 GLY B C 1
ATOM 10856 O O . GLY B 1 636 ? 13.008 -39.625 -7.969 1 97.06 636 GLY B O 1
ATOM 10857 N N . SER B 1 637 ? 12.609 -39.062 -10.078 1 97.31 637 SER B N 1
ATOM 10858 C CA . SER B 1 637 ? 11.922 -40.312 -10.398 1 97.31 637 SER B CA 1
ATOM 10859 C C . SER B 1 637 ? 12.914 -41.438 -10.711 1 97.31 637 SER B C 1
ATOM 10861 O O . SER B 1 637 ? 13.359 -41.594 -11.852 1 97.31 637 SER B O 1
ATOM 10863 N N . GLN B 1 638 ? 13.117 -42.312 -9.781 1 97.81 638 GLN B N 1
ATOM 10864 C CA . GLN B 1 638 ? 14.18 -43.281 -9.883 1 97.81 638 GLN B CA 1
ATOM 10865 C C . GLN B 1 638 ? 13.742 -44.5 -10.727 1 97.81 638 GLN B C 1
ATOM 10867 O O . GLN B 1 638 ? 14.469 -44.938 -11.609 1 97.81 638 GLN B O 1
ATOM 10872 N N . ILE B 1 639 ? 12.492 -44.906 -10.484 1 97.69 639 ILE B N 1
ATOM 10873 C CA . ILE B 1 639 ? 12.195 -46.219 -11.055 1 97.69 639 ILE B CA 1
ATOM 10874 C C . ILE B 1 639 ? 11.023 -46.094 -12.023 1 97.69 639 ILE B C 1
ATOM 10876 O O . ILE B 1 639 ? 10.68 -47.062 -12.711 1 97.69 639 ILE B O 1
ATOM 10880 N N . LEU B 1 640 ? 10.359 -45 -12.078 1 97.56 640 LEU B N 1
ATOM 10881 C CA . LEU B 1 640 ? 9.234 -44.844 -12.992 1 97.56 640 LEU B CA 1
ATOM 10882 C C . LEU B 1 640 ? 9.531 -43.719 -14 1 97.56 640 LEU B C 1
ATOM 10884 O O . LEU B 1 640 ? 9.742 -42.562 -13.625 1 97.56 640 LEU B O 1
ATOM 10888 N N . HIS B 1 641 ? 9.523 -44.031 -15.266 1 98.12 641 HIS B N 1
ATOM 10889 C CA . HIS B 1 641 ? 9.781 -43.094 -16.359 1 98.12 641 HIS B CA 1
ATOM 10890 C C . HIS B 1 641 ? 8.812 -43.344 -17.516 1 98.12 641 HIS B C 1
ATOM 10892 O O . HIS B 1 641 ? 8.219 -44.406 -17.641 1 98.12 641 HIS B O 1
ATOM 10898 N N . ALA B 1 642 ? 8.586 -42.312 -18.266 1 98.19 642 ALA B N 1
ATOM 10899 C CA . ALA B 1 642 ? 7.922 -42.5 -19.547 1 98.19 642 ALA B CA 1
ATOM 10900 C C . ALA B 1 642 ? 8.922 -42.438 -20.703 1 98.19 642 ALA B C 1
ATOM 10902 O O . ALA B 1 642 ? 9.844 -41.594 -20.688 1 98.19 642 ALA B O 1
ATOM 10903 N N . VAL B 1 643 ? 8.781 -43.312 -21.672 1 98.19 643 VAL B N 1
ATOM 10904 C CA . VAL B 1 643 ? 9.641 -43.375 -22.859 1 98.19 643 VAL B CA 1
ATOM 10905 C C . VAL B 1 643 ? 8.836 -43.031 -24.109 1 98.19 643 VAL B C 1
ATOM 10907 O O . VAL B 1 643 ? 7.621 -43.219 -24.141 1 98.19 643 VAL B O 1
ATOM 10910 N N . ASP B 1 644 ? 9.508 -42.438 -25.125 1 96.88 644 ASP B N 1
ATOM 10911 C CA . ASP B 1 644 ? 8.805 -42.125 -26.359 1 96.88 644 ASP B CA 1
ATOM 10912 C C . ASP B 1 644 ? 8.953 -43.25 -27.375 1 96.88 644 ASP B C 1
ATOM 10914 O O . ASP B 1 644 ? 8.008 -43.562 -28.094 1 96.88 644 ASP B O 1
ATOM 10918 N N . LYS B 1 645 ? 10.133 -43.969 -27.359 1 97.44 645 LYS B N 1
ATOM 10919 C CA . LYS B 1 645 ? 10.328 -45.094 -28.281 1 97.44 645 LYS B CA 1
ATOM 10920 C C . LYS B 1 645 ? 10.398 -46.406 -27.516 1 97.44 645 LYS B C 1
ATOM 10922 O O . LYS B 1 645 ? 9.742 -47.406 -27.875 1 97.44 645 LYS B O 1
ATOM 10927 N N . GLY B 1 646 ? 11.25 -46.438 -26.547 1 98.25 646 GLY B N 1
ATOM 10928 C CA . GLY B 1 646 ? 11.414 -47.656 -25.797 1 98.25 646 GLY B CA 1
ATOM 10929 C C . GLY B 1 646 ? 12.641 -47.656 -24.906 1 98.25 646 GLY B C 1
ATOM 10930 O O . GLY B 1 646 ? 13.016 -46.625 -24.359 1 98.25 646 GLY B O 1
ATOM 10931 N N . VAL B 1 647 ? 13.141 -48.875 -24.641 1 98.69 647 VAL B N 1
ATOM 10932 C CA . VAL B 1 647 ? 14.289 -49.062 -23.75 1 98.69 647 VAL B CA 1
ATOM 10933 C C . VAL B 1 647 ? 15.391 -49.844 -24.5 1 98.69 647 VAL B C 1
ATOM 10935 O O . VAL B 1 647 ? 15.109 -50.562 -25.453 1 98.69 647 VAL B O 1
ATOM 10938 N N . TYR B 1 648 ? 16.656 -49.625 -24.031 1 98.19 648 TYR B N 1
ATOM 10939 C CA . TYR B 1 648 ? 17.812 -50.156 -24.734 1 98.19 648 TYR B CA 1
ATOM 10940 C C . TYR B 1 648 ? 18.797 -50.781 -23.766 1 98.19 648 TYR B C 1
ATOM 10942 O O . TYR B 1 648 ? 19.203 -50.156 -22.781 1 98.19 648 TYR B O 1
ATOM 10950 N N . TYR B 1 649 ? 19.047 -52 -23.922 1 98.06 649 TYR B N 1
ATOM 10951 C CA . TYR B 1 649 ? 20.125 -52.719 -23.266 1 98.06 649 TYR B CA 1
ATOM 10952 C C . TYR B 1 649 ? 21.281 -52.969 -24.234 1 98.06 649 TYR B C 1
ATOM 10954 O O . TYR B 1 649 ? 21.359 -54.062 -24.828 1 98.06 649 TYR B O 1
ATOM 10962 N N . THR B 1 650 ? 22.156 -51.969 -24.375 1 96.88 650 THR B N 1
ATOM 10963 C CA . THR B 1 650 ? 23.109 -51.969 -25.484 1 96.88 650 THR B CA 1
ATOM 10964 C C . THR B 1 650 ? 24.484 -51.531 -25.016 1 96.88 650 THR B C 1
ATOM 10966 O O . THR B 1 650 ? 24.656 -51.062 -23.891 1 96.88 650 THR B O 1
ATOM 10969 N N . ASP B 1 651 ? 25.469 -51.719 -25.891 1 95.62 651 ASP B N 1
ATOM 10970 C CA . ASP B 1 651 ? 26.844 -51.281 -25.641 1 95.62 651 ASP B CA 1
ATOM 10971 C C . ASP B 1 651 ? 27.031 -49.844 -26.094 1 95.62 651 ASP B C 1
ATOM 10973 O O . ASP B 1 651 ? 26.062 -49.125 -26.391 1 95.62 651 ASP B O 1
ATOM 10977 N N . SER B 1 652 ? 28.234 -49.406 -26.156 1 91.75 652 SER B N 1
ATOM 10978 C CA . SER B 1 652 ? 28.547 -48 -26.484 1 91.75 652 SER B CA 1
ATOM 10979 C C . SER B 1 652 ? 28.234 -47.719 -27.953 1 91.75 652 SER B C 1
ATOM 10981 O O . SER B 1 652 ? 28.078 -46.562 -28.328 1 91.75 652 SER B O 1
ATOM 10983 N N . ARG B 1 653 ? 28.234 -48.812 -28.906 1 86.5 653 ARG B N 1
ATOM 10984 C CA . ARG B 1 653 ? 27.938 -48.625 -30.328 1 86.5 653 ARG B CA 1
ATOM 10985 C C . ARG B 1 653 ? 26.453 -48.844 -30.609 1 86.5 653 ARG B C 1
ATOM 10987 O O . ARG B 1 653 ? 26.047 -49 -31.766 1 86.5 653 ARG B O 1
ATOM 10994 N N . ASN B 1 654 ? 25.562 -48.938 -29.438 1 90.25 654 ASN B N 1
ATOM 10995 C CA . ASN B 1 654 ? 24.109 -49.156 -29.484 1 90.25 654 ASN B CA 1
ATOM 10996 C C . ASN B 1 654 ? 23.766 -50.5 -30.094 1 90.25 654 ASN B C 1
ATOM 10998 O O . ASN B 1 654 ? 22.766 -50.625 -30.812 1 90.25 654 ASN B O 1
ATOM 11002 N N . GLN B 1 655 ? 24.594 -51.469 -29.891 1 93.44 655 GLN B N 1
ATOM 11003 C CA . GLN B 1 655 ? 24.328 -52.844 -30.312 1 93.44 655 GLN B CA 1
ATOM 11004 C C . GLN B 1 655 ? 23.891 -53.688 -29.109 1 93.44 655 GLN B C 1
ATOM 11006 O O . GLN B 1 655 ? 24.391 -53.5 -28 1 93.44 655 GLN B O 1
ATOM 11011 N N . GLY B 1 656 ? 22.984 -54.5 -29.391 1 95.19 656 GLY B N 1
ATOM 11012 C CA . GLY B 1 656 ? 22.406 -55.344 -28.344 1 95.19 656 GLY B CA 1
ATOM 11013 C C . GLY B 1 656 ? 20.922 -55.594 -28.516 1 95.19 656 GLY B C 1
ATOM 11014 O O . GLY B 1 656 ? 20.469 -55.969 -29.594 1 95.19 656 GLY B O 1
ATOM 11015 N N . LEU B 1 657 ? 20.219 -55.375 -27.422 1 96.62 657 LEU B N 1
ATOM 11016 C CA . LEU B 1 657 ? 18.781 -55.625 -27.391 1 96.62 657 LEU B CA 1
ATOM 11017 C C . LEU B 1 657 ? 18.031 -54.312 -27.141 1 96.62 657 LEU B C 1
ATOM 11019 O O . LEU B 1 657 ? 18.312 -53.594 -26.172 1 96.62 657 LEU B O 1
ATOM 11023 N N . SER B 1 658 ? 17.203 -53.969 -28 1 97.38 658 SER B N 1
ATOM 11024 C CA . SER B 1 658 ? 16.281 -52.844 -27.75 1 97.38 658 SER B CA 1
ATOM 11025 C C . SER B 1 658 ? 14.828 -53.344 -27.781 1 97.38 658 SER B C 1
ATOM 11027 O O . SER B 1 658 ? 14.5 -54.281 -28.516 1 97.38 658 SER B O 1
ATOM 11029 N N . ILE B 1 659 ? 14.016 -52.75 -27 1 98.5 659 ILE B N 1
ATOM 11030 C CA . ILE B 1 659 ? 12.586 -53.062 -26.938 1 98.5 659 ILE B CA 1
ATOM 11031 C C . ILE B 1 659 ? 11.781 -51.812 -27.266 1 98.5 659 ILE B C 1
ATOM 11033 O O . ILE B 1 659 ? 11.688 -50.875 -26.453 1 98.5 659 ILE B O 1
ATOM 11037 N N . ASP B 1 660 ? 11.148 -51.781 -28.438 1 98.38 660 ASP B N 1
ATOM 11038 C CA . ASP B 1 660 ? 10.25 -50.719 -28.812 1 98.38 660 ASP B CA 1
ATOM 11039 C C . ASP B 1 660 ? 8.867 -50.906 -28.203 1 98.38 660 ASP B C 1
ATOM 11041 O O . ASP B 1 660 ? 8.375 -52.031 -28.109 1 98.38 660 ASP B O 1
ATOM 11045 N N . SER B 1 661 ? 8.305 -49.844 -27.75 1 98.38 661 SER B N 1
ATOM 11046 C CA . SER B 1 661 ? 7 -49.844 -27.094 1 98.38 661 SER B CA 1
ATOM 11047 C C . SER B 1 661 ? 6.086 -48.781 -27.672 1 98.38 661 SER B C 1
ATOM 11049 O O . SER B 1 661 ? 5.895 -47.719 -27.062 1 98.38 661 SER B O 1
ATOM 11051 N N . PRO B 1 662 ? 5.434 -48.938 -28.75 1 98.12 662 PRO B N 1
ATOM 11052 C CA . PRO B 1 662 ? 4.652 -47.875 -29.391 1 98.12 662 PRO B CA 1
ATOM 11053 C C . PRO B 1 662 ? 3.365 -47.531 -28.641 1 98.12 662 PRO B C 1
ATOM 11055 O O . PRO B 1 662 ? 2.824 -46.438 -28.781 1 98.12 662 PRO B O 1
ATOM 11058 N N . ASP B 1 663 ? 2.896 -48.469 -27.781 1 98.31 663 ASP B N 1
ATOM 11059 C CA . ASP B 1 663 ? 1.563 -48.281 -27.219 1 98.31 663 ASP B CA 1
ATOM 11060 C C . ASP B 1 663 ? 1.638 -48 -25.719 1 98.31 663 ASP B C 1
ATOM 11062 O O . ASP B 1 663 ? 0.667 -47.562 -25.125 1 98.31 663 ASP B O 1
ATOM 11066 N N . VAL B 1 664 ? 2.754 -48.344 -25.031 1 98.31 664 VAL B N 1
ATOM 11067 C CA . VAL B 1 664 ? 2.924 -48.188 -23.594 1 98.31 664 VAL B CA 1
ATOM 11068 C C . VAL B 1 664 ? 4.047 -47.188 -23.312 1 98.31 664 VAL B C 1
ATOM 11070 O O . VAL B 1 664 ? 5.156 -47.312 -23.828 1 98.31 664 VAL B O 1
ATOM 11073 N N . ALA B 1 665 ? 3.748 -46.219 -22.484 1 98 665 ALA B N 1
ATOM 11074 C CA . ALA B 1 665 ? 4.719 -45.156 -22.266 1 98 665 ALA B CA 1
ATOM 11075 C C . ALA B 1 665 ? 5.516 -45.375 -20.984 1 98 665 ALA B C 1
ATOM 11077 O O . ALA B 1 665 ? 6.738 -45.219 -20.969 1 98 665 ALA B O 1
ATOM 11078 N N . VAL B 1 666 ? 4.844 -45.75 -19.875 1 98.38 666 VAL B N 1
ATOM 11079 C CA . VAL B 1 666 ? 5.465 -45.781 -18.547 1 98.38 666 VAL B CA 1
ATOM 11080 C C . VAL B 1 666 ? 6.25 -47.094 -18.375 1 98.38 666 VAL B C 1
ATOM 11082 O O . VAL B 1 666 ? 5.754 -48.156 -18.719 1 98.38 666 VAL B O 1
ATOM 11085 N N . VAL B 1 667 ? 7.449 -46.969 -17.938 1 98.19 667 VAL B N 1
ATOM 11086 C CA . VAL B 1 667 ? 8.312 -48.125 -17.703 1 98.19 667 VAL B CA 1
ATOM 11087 C C . VAL B 1 667 ? 8.859 -48.062 -16.281 1 98.19 667 VAL B C 1
ATOM 11089 O O . VAL B 1 667 ? 9.219 -47 -15.773 1 98.19 667 VAL B O 1
ATOM 11092 N N . ASN B 1 668 ? 8.828 -49.188 -15.656 1 97.94 668 ASN B N 1
ATOM 11093 C CA . ASN B 1 668 ? 9.492 -49.406 -14.367 1 97.94 668 ASN B CA 1
ATOM 11094 C C . ASN B 1 668 ? 10.914 -49.906 -14.555 1 97.94 668 ASN B C 1
ATOM 11096 O O . ASN B 1 668 ? 11.133 -50.969 -15.141 1 97.94 668 ASN B O 1
ATOM 11100 N N . VAL B 1 669 ? 11.828 -49.156 -14.047 1 98.38 669 VAL B N 1
ATOM 11101 C CA . VAL B 1 669 ? 13.211 -49.625 -14 1 98.38 669 VAL B CA 1
ATOM 11102 C C . VAL B 1 669 ? 13.383 -50.656 -12.867 1 98.38 669 VAL B C 1
ATOM 11104 O O . VAL B 1 669 ? 13.094 -50.344 -11.711 1 98.38 669 VAL B O 1
ATOM 11107 N N . LEU B 1 670 ? 13.852 -51.812 -13.242 1 98.25 670 LEU B N 1
ATOM 11108 C CA . LEU B 1 670 ? 13.953 -52.875 -12.258 1 98.25 670 LEU B CA 1
ATOM 11109 C C . LEU B 1 670 ? 15.367 -52.969 -11.695 1 98.25 670 LEU B C 1
ATOM 11111 O O . LEU B 1 670 ? 16.344 -52.906 -12.445 1 98.25 670 LEU B O 1
ATOM 11115 N N . THR B 1 671 ? 15.422 -53.094 -10.414 1 97.25 671 THR B N 1
ATOM 11116 C CA . THR B 1 671 ? 16.688 -53.375 -9.734 1 97.25 671 THR B CA 1
ATOM 11117 C C . THR B 1 671 ? 16.797 -54.844 -9.344 1 97.25 671 THR B C 1
ATOM 11119 O O . THR B 1 671 ? 15.797 -55.562 -9.344 1 97.25 671 THR B O 1
ATOM 11122 N N . PRO B 1 672 ? 18.031 -55.281 -9.086 1 95 672 PRO B N 1
ATOM 11123 C CA . PRO B 1 672 ? 18.188 -56.688 -8.734 1 95 672 PRO B CA 1
ATOM 11124 C C . PRO B 1 672 ? 17.297 -57.125 -7.566 1 95 672 PRO B C 1
ATOM 11126 O O . PRO B 1 672 ? 17.328 -56.469 -6.508 1 95 672 PRO B O 1
ATOM 11129 N N . GLY B 1 673 ? 16.5 -58.094 -7.895 1 89.69 673 GLY B N 1
ATOM 11130 C CA . GLY B 1 673 ? 15.68 -58.688 -6.852 1 89.69 673 GLY B CA 1
ATOM 11131 C C . GLY B 1 673 ? 14.359 -57.969 -6.664 1 89.69 673 GLY B C 1
ATOM 11132 O O . GLY B 1 673 ? 13.523 -58.375 -5.855 1 89.69 673 GLY B O 1
ATOM 11133 N N . SER B 1 674 ? 14.141 -57 -7.406 1 93.5 674 SER B N 1
ATOM 11134 C CA . SER B 1 674 ? 12.93 -56.219 -7.188 1 93.5 674 SER B CA 1
ATOM 11135 C C . SER B 1 674 ? 11.805 -56.656 -8.117 1 93.5 674 SER B C 1
ATOM 11137 O O . SER B 1 674 ? 12.07 -57.156 -9.219 1 93.5 674 SER B O 1
ATOM 11139 N N . HIS B 1 675 ? 10.555 -56.562 -7.645 1 95.38 675 HIS B N 1
ATOM 11140 C CA . HIS B 1 675 ? 9.375 -56.594 -8.5 1 95.38 675 HIS B CA 1
ATOM 11141 C C . HIS B 1 675 ? 9 -55.219 -9.008 1 95.38 675 HIS B C 1
ATOM 11143 O O . HIS B 1 675 ? 9.422 -54.219 -8.445 1 95.38 675 HIS B O 1
ATOM 11149 N N . PRO B 1 676 ? 8.336 -55.156 -10.195 1 97.25 676 PRO B N 1
ATOM 11150 C CA . PRO B 1 676 ? 7.84 -53.844 -10.625 1 97.25 676 PRO B CA 1
ATOM 11151 C C . PRO B 1 676 ? 6.867 -53.25 -9.625 1 97.25 676 PRO B C 1
ATOM 11153 O O . PRO B 1 676 ? 6.148 -53.969 -8.93 1 97.25 676 PRO B O 1
ATOM 11156 N N . SER B 1 677 ? 6.887 -51.938 -9.57 1 96.56 677 SER B N 1
ATOM 11157 C CA . SER B 1 677 ? 6.035 -51.219 -8.617 1 96.56 677 SER B CA 1
ATOM 11158 C C . SER B 1 677 ? 5.562 -49.875 -9.18 1 96.56 677 SER B C 1
ATOM 11160 O O . SER B 1 677 ? 6.336 -49.156 -9.82 1 96.56 677 SER B O 1
ATOM 11162 N N . VAL B 1 678 ? 4.324 -49.562 -8.883 1 95.12 678 VAL B N 1
ATOM 11163 C CA . VAL B 1 678 ? 3.773 -48.281 -9.32 1 95.12 678 VAL B CA 1
ATOM 11164 C C . VAL B 1 678 ? 3.971 -47.25 -8.234 1 95.12 678 VAL B C 1
ATOM 11166 O O . VAL B 1 678 ? 3.701 -46.062 -8.453 1 95.12 678 VAL B O 1
ATOM 11169 N N . ILE B 1 679 ? 4.422 -47.562 -7.02 1 94.88 679 ILE B N 1
ATOM 11170 C CA . ILE B 1 679 ? 4.742 -46.625 -5.949 1 94.88 679 ILE B CA 1
ATOM 11171 C C . ILE B 1 679 ? 6.059 -45.906 -6.258 1 94.88 679 ILE B C 1
ATOM 11173 O O . ILE B 1 679 ? 7.094 -46.562 -6.434 1 94.88 679 ILE B O 1
ATOM 11177 N N . PRO B 1 680 ? 6.016 -44.531 -6.359 1 94 680 PRO B N 1
ATOM 11178 C CA . PRO B 1 680 ? 7.176 -43.781 -6.855 1 94 680 PRO B CA 1
ATOM 11179 C C . PRO B 1 680 ? 8.273 -43.625 -5.801 1 94 680 PRO B C 1
ATOM 11181 O O . PRO B 1 680 ? 8.742 -42.531 -5.562 1 94 680 PRO B O 1
ATOM 11184 N N . VAL B 1 681 ? 8.719 -44.625 -5.141 1 94.44 681 VAL B N 1
ATOM 11185 C CA . VAL B 1 681 ? 9.852 -44.719 -4.23 1 94.44 681 VAL B CA 1
ATOM 11186 C C . VAL B 1 681 ? 10.742 -45.906 -4.652 1 94.44 681 VAL B C 1
ATOM 11188 O O . VAL B 1 681 ? 10.273 -46.844 -5.293 1 94.44 681 VAL B O 1
ATOM 11191 N N . PRO B 1 682 ? 11.938 -45.906 -4.43 1 94.94 682 PRO B N 1
ATOM 11192 C CA . PRO B 1 682 ? 12.664 -45 -3.549 1 94.94 682 PRO B CA 1
ATOM 11193 C C . PRO B 1 682 ? 12.945 -43.656 -4.207 1 94.94 682 PRO B C 1
ATOM 11195 O O . PRO B 1 682 ? 12.781 -43.5 -5.422 1 94.94 682 PRO B O 1
ATOM 11198 N N . LEU B 1 683 ? 13.344 -42.75 -3.326 1 95.06 683 LEU B N 1
ATOM 11199 C CA . LEU B 1 683 ? 13.742 -41.406 -3.783 1 95.06 683 LEU B CA 1
ATOM 11200 C C . LEU B 1 683 ? 15.258 -41.281 -3.848 1 95.06 683 LEU B C 1
ATOM 11202 O O . LEU B 1 683 ? 15.781 -40.375 -4.516 1 95.06 683 LEU B O 1
ATOM 11206 N N . LYS B 1 684 ? 15.953 -42.156 -3.186 1 96.81 684 LYS B N 1
ATOM 11207 C CA . LYS B 1 684 ? 17.406 -42.219 -3.287 1 96.81 684 LYS B CA 1
ATOM 11208 C C . LYS B 1 684 ? 17.844 -42.844 -4.605 1 96.81 684 LYS B C 1
ATOM 11210 O O . LYS B 1 684 ? 17.234 -43.812 -5.066 1 96.81 684 LYS B O 1
ATOM 11215 N N . PRO B 1 685 ? 18.859 -42.344 -5.223 1 97.31 685 PRO B N 1
ATOM 11216 C CA . PRO B 1 685 ? 19.344 -42.875 -6.496 1 97.31 685 PRO B CA 1
ATOM 11217 C C . PRO B 1 685 ? 19.609 -44.375 -6.43 1 97.31 685 PRO B C 1
ATOM 11219 O O . PRO B 1 685 ? 20.234 -44.875 -5.477 1 97.31 685 PRO B O 1
ATOM 11222 N N . ILE B 1 686 ? 19.172 -45.125 -7.422 1 97.62 686 ILE B N 1
ATOM 11223 C CA . ILE B 1 686 ? 19.406 -46.562 -7.492 1 97.62 686 ILE B CA 1
ATOM 11224 C C . ILE B 1 686 ? 20.828 -46.844 -8 1 97.62 686 ILE B C 1
ATOM 11226 O O . ILE B 1 686 ? 21.422 -45.969 -8.656 1 97.62 686 ILE B O 1
ATOM 11230 N N . LYS B 1 687 ? 21.312 -48.094 -7.785 1 96.69 687 LYS B N 1
ATOM 11231 C CA . LYS B 1 687 ? 22.719 -48.375 -8.039 1 96.69 687 LYS B CA 1
ATOM 11232 C C . LYS B 1 687 ? 22.891 -49.344 -9.195 1 96.69 687 LYS B C 1
ATOM 11234 O O . LYS B 1 687 ? 23.969 -49.469 -9.766 1 96.69 687 LYS B O 1
ATOM 11239 N N . ALA B 1 688 ? 21.828 -50.031 -9.531 1 97.12 688 ALA B N 1
ATOM 11240 C CA . ALA B 1 688 ? 21.906 -51.031 -10.594 1 97.12 688 ALA B CA 1
ATOM 11241 C C . ALA B 1 688 ? 20.547 -51.25 -11.25 1 97.12 688 ALA B C 1
ATOM 11243 O O . ALA B 1 688 ? 19.5 -50.969 -10.641 1 97.12 688 ALA B O 1
ATOM 11244 N N . VAL B 1 689 ? 20.562 -51.656 -12.461 1 97.81 689 VAL B N 1
ATOM 11245 C CA . VAL B 1 689 ? 19.375 -52 -13.242 1 97.81 689 VAL B CA 1
ATOM 11246 C C . VAL B 1 689 ? 19.562 -53.375 -13.891 1 97.81 689 VAL B C 1
ATOM 11248 O O . VAL B 1 689 ? 20.609 -53.656 -14.461 1 97.81 689 VAL B O 1
ATOM 11251 N N . ASP B 1 690 ? 18.547 -54.219 -13.781 1 96.94 690 ASP B N 1
ATOM 11252 C CA . ASP B 1 690 ? 18.703 -55.562 -14.391 1 96.94 690 ASP B CA 1
ATOM 11253 C C . ASP B 1 690 ? 17.484 -55.906 -15.234 1 96.94 690 ASP B C 1
ATOM 11255 O O . ASP B 1 690 ? 17.312 -57.094 -15.602 1 96.94 690 ASP B O 1
ATOM 11259 N N . GLY B 1 691 ? 16.625 -54.969 -15.445 1 97.88 691 GLY B N 1
ATOM 11260 C CA . GLY B 1 691 ? 15.477 -55.219 -16.297 1 97.88 691 GLY B CA 1
ATOM 11261 C C . GLY B 1 691 ? 14.555 -54.031 -16.422 1 97.88 691 GLY B C 1
ATOM 11262 O O . GLY B 1 691 ? 14.812 -52.969 -15.836 1 97.88 691 GLY B O 1
ATOM 11263 N N . MET B 1 692 ? 13.555 -54.188 -17.234 1 98.62 692 MET B N 1
ATOM 11264 C CA . MET B 1 692 ? 12.523 -53.188 -17.484 1 98.62 692 MET B CA 1
ATOM 11265 C C . MET B 1 692 ? 11.133 -53.812 -17.484 1 98.62 692 MET B C 1
ATOM 11267 O O . MET B 1 692 ? 10.953 -54.906 -18 1 98.62 692 MET B O 1
ATOM 11271 N N . ALA B 1 693 ? 10.227 -53.156 -16.828 1 98.75 693 ALA B N 1
ATOM 11272 C CA . ALA B 1 693 ? 8.828 -53.594 -16.859 1 98.75 693 ALA B CA 1
ATOM 11273 C C . ALA B 1 693 ? 7.926 -52.469 -17.375 1 98.75 693 ALA B C 1
ATOM 11275 O O . ALA B 1 693 ? 7.828 -51.406 -16.75 1 98.75 693 ALA B O 1
ATOM 11276 N N . PHE B 1 694 ? 7.32 -52.688 -18.531 1 98.69 694 PHE B N 1
ATOM 11277 C CA . PHE B 1 694 ? 6.355 -51.75 -19.062 1 98.69 694 PHE B CA 1
ATOM 11278 C C . PHE B 1 694 ? 5.059 -51.781 -18.266 1 98.69 694 PHE B C 1
ATOM 11280 O O . PHE B 1 694 ? 4.453 -52.844 -18.109 1 98.69 694 PHE B O 1
ATOM 11287 N N . ASN B 1 695 ? 4.648 -50.656 -17.672 1 98.56 695 ASN B N 1
ATOM 11288 C CA . ASN B 1 695 ? 3.387 -50.562 -16.938 1 98.56 695 ASN B CA 1
ATOM 11289 C C . ASN B 1 695 ? 2.201 -50.406 -17.891 1 98.56 695 ASN B C 1
ATOM 11291 O O . ASN B 1 695 ? 1.908 -49.312 -18.344 1 98.56 695 ASN B O 1
ATOM 11295 N N . LEU B 1 696 ? 1.475 -51.469 -18.062 1 98.31 696 LEU B N 1
ATOM 11296 C CA . LEU B 1 696 ? 0.352 -51.469 -18.984 1 98.31 696 LEU B CA 1
ATOM 11297 C C . LEU B 1 696 ? -0.833 -50.719 -18.422 1 98.31 696 LEU B C 1
ATOM 11299 O O . LEU B 1 696 ? -1.593 -50.094 -19.172 1 98.31 696 LEU B O 1
ATOM 11303 N N . PHE B 1 697 ? -0.951 -50.812 -17.172 1 97.62 697 PHE B N 1
ATOM 11304 C CA . PHE B 1 697 ? -2.098 -50.188 -16.516 1 97.62 697 PHE B CA 1
ATOM 11305 C C . PHE B 1 697 ? -1.887 -50.125 -15.008 1 97.62 697 PHE B C 1
ATOM 11307 O O . PHE B 1 697 ? -1.275 -51 -14.414 1 97.62 697 PHE B O 1
ATOM 11314 N N . ASN B 1 698 ? -2.33 -49.031 -14.414 1 96.94 698 ASN B N 1
ATOM 11315 C CA . ASN B 1 698 ? -2.555 -48.969 -12.969 1 96.94 698 ASN B CA 1
ATOM 11316 C C . ASN B 1 698 ? -3.68 -48 -12.625 1 96.94 698 ASN B C 1
ATOM 11318 O O . ASN B 1 698 ? -4.059 -47.156 -13.445 1 96.94 698 ASN B O 1
ATOM 11322 N N . ASN B 1 699 ? -4.266 -48.062 -11.453 1 94.62 699 ASN B N 1
ATOM 11323 C CA . ASN B 1 699 ? -5.367 -47.188 -11.078 1 94.62 699 ASN B CA 1
ATOM 11324 C C . ASN B 1 699 ? -5.215 -46.688 -9.641 1 94.62 699 ASN B C 1
ATOM 11326 O O . ASN B 1 699 ? -6.207 -46.531 -8.93 1 94.62 699 ASN B O 1
ATOM 11330 N N . VAL B 1 700 ? -4.008 -46.406 -9.25 1 93.06 700 VAL B N 1
ATOM 11331 C CA . VAL B 1 700 ? -3.787 -46.188 -7.82 1 93.06 700 VAL B CA 1
ATOM 11332 C C . VAL B 1 700 ? -3.932 -44.688 -7.492 1 93.06 700 VAL B C 1
ATOM 11334 O O . VAL B 1 700 ? -4.027 -44.312 -6.32 1 93.06 700 VAL B O 1
ATOM 11337 N N . TRP B 1 701 ? -3.912 -43.844 -8.453 1 90.12 701 TRP B N 1
ATOM 11338 C CA . TRP B 1 701 ? -3.994 -42.406 -8.219 1 90.12 701 TRP B CA 1
ATOM 11339 C C . TRP B 1 701 ? -5.395 -41.906 -8.531 1 90.12 701 TRP B C 1
ATOM 11341 O O . TRP B 1 701 ? -5.832 -41.938 -9.68 1 90.12 701 TRP B O 1
ATOM 11351 N N . ASP B 1 702 ? -6.027 -41.281 -7.562 1 80.81 702 ASP B N 1
ATOM 11352 C CA . ASP B 1 702 ? -7.457 -41 -7.695 1 80.81 702 ASP B CA 1
ATOM 11353 C C . ASP B 1 702 ? -7.715 -39.5 -7.793 1 80.81 702 ASP B C 1
ATOM 11355 O O . ASP B 1 702 ? -8.867 -39.062 -7.723 1 80.81 702 ASP B O 1
ATOM 11359 N N . VAL B 1 703 ? -6.785 -38.625 -7.941 1 82.69 703 VAL B N 1
ATOM 11360 C CA . VAL B 1 703 ? -7.027 -37.188 -7.887 1 82.69 703 VAL B CA 1
ATOM 11361 C C . VAL B 1 703 ? -7.281 -36.656 -9.289 1 82.69 703 VAL B C 1
ATOM 11363 O O . VAL B 1 703 ? -8.359 -36.125 -9.578 1 82.69 703 VAL B O 1
ATOM 11366 N N . ASN B 1 704 ? -6.344 -36.844 -10.211 1 86.81 704 ASN B N 1
ATOM 11367 C CA . ASN B 1 704 ? -6.547 -36.25 -11.523 1 86.81 704 ASN B CA 1
ATOM 11368 C C . ASN B 1 704 ? -6.461 -37.281 -12.633 1 86.81 704 ASN B C 1
ATOM 11370 O O . ASN B 1 704 ? -6.297 -36.938 -13.805 1 86.81 704 ASN B O 1
ATOM 11374 N N . PHE B 1 705 ? -6.586 -38.531 -12.25 1 91.75 705 PHE B N 1
ATOM 11375 C CA . PHE B 1 705 ? -6.484 -39.625 -13.203 1 91.75 705 PHE B CA 1
ATOM 11376 C C . PHE B 1 705 ? -7.688 -40.562 -13.086 1 91.75 705 PHE B C 1
ATOM 11378 O O . PHE B 1 705 ? -8.547 -40.375 -12.227 1 91.75 705 PHE B O 1
ATOM 11385 N N . ILE B 1 706 ? -7.754 -41.5 -13.977 1 91.25 706 ILE B N 1
ATOM 11386 C CA . ILE B 1 706 ? -8.805 -42.5 -13.977 1 91.25 706 ILE B CA 1
ATOM 11387 C C . ILE B 1 706 ? -8.602 -43.469 -12.797 1 91.25 706 ILE B C 1
ATOM 11389 O O . ILE B 1 706 ? -7.5 -43.969 -12.578 1 91.25 706 ILE B O 1
ATOM 11393 N N . PHE B 1 707 ? -9.711 -43.75 -12.055 1 82.75 707 PHE B N 1
ATOM 11394 C CA . PHE B 1 707 ? -9.445 -44.531 -10.867 1 82.75 707 PHE B CA 1
ATOM 11395 C C . PHE B 1 707 ? -10.219 -45.844 -10.906 1 82.75 707 PHE B C 1
ATOM 11397 O O . PHE B 1 707 ? -10.219 -46.625 -9.938 1 82.75 707 PHE B O 1
ATOM 11404 N N . TRP B 1 708 ? -10.945 -46.062 -11.922 1 90.12 708 TRP B N 1
ATOM 11405 C CA . TRP B 1 708 ? -11.352 -47.406 -12.211 1 90.12 708 TRP B CA 1
ATOM 11406 C C . TRP B 1 708 ? -11.336 -47.688 -13.711 1 90.12 708 TRP B C 1
ATOM 11408 O O . TRP B 1 708 ? -11.547 -46.781 -14.516 1 90.12 708 TRP B O 1
ATOM 11418 N N . TYR B 1 709 ? -11.062 -48.781 -14.125 1 93.25 709 TYR B N 1
ATOM 11419 C CA . TYR B 1 709 ? -10.906 -49.219 -15.508 1 93.25 709 TYR B CA 1
ATOM 11420 C C . TYR B 1 709 ? -11.305 -50.656 -15.688 1 93.25 709 TYR B C 1
ATOM 11422 O O . TYR B 1 709 ? -10.992 -51.5 -14.844 1 93.25 709 TYR B O 1
ATOM 11430 N N . PRO B 1 710 ? -12.008 -51 -16.766 1 95.75 710 PRO B N 1
ATOM 11431 C CA . PRO B 1 710 ? -12.523 -50.125 -17.812 1 95.75 710 PRO B CA 1
ATOM 11432 C C . PRO B 1 710 ? -13.695 -49.281 -17.344 1 95.75 710 PRO B C 1
ATOM 11434 O O . PRO B 1 710 ? -14.5 -49.719 -16.516 1 95.75 710 PRO B O 1
ATOM 11437 N N . PHE B 1 711 ? -13.758 -48.094 -17.906 1 92.62 711 PHE B N 1
ATOM 11438 C CA . PHE B 1 711 ? -14.891 -47.25 -17.594 1 92.62 711 PHE B CA 1
ATOM 11439 C C . PHE B 1 711 ? -15.797 -47.094 -18.812 1 92.62 711 PHE B C 1
ATOM 11441 O O . PHE B 1 711 ? -16.875 -46.5 -18.719 1 92.62 711 PHE B O 1
ATOM 11448 N N . GLU B 1 712 ? -15.312 -47.594 -20 1 93.44 712 GLU B N 1
ATOM 11449 C CA . GLU B 1 712 ? -16.109 -47.719 -21.219 1 93.44 712 GLU B CA 1
ATOM 11450 C C . GLU B 1 712 ? -16.156 -49.156 -21.703 1 93.44 712 GLU B C 1
ATOM 11452 O O . GLU B 1 712 ? -15.219 -49.938 -21.5 1 93.44 712 GLU B O 1
ATOM 11457 N N . LYS B 1 713 ? -17.156 -49.469 -22.375 1 91.75 713 LYS B N 1
ATOM 11458 C CA . LYS B 1 713 ? -17.344 -50.812 -22.859 1 91.75 713 LYS B CA 1
ATOM 11459 C C . LYS B 1 713 ? -16.203 -51.25 -23.797 1 91.75 713 LYS B C 1
ATOM 11461 O O . LYS B 1 713 ? -15.766 -52.375 -23.766 1 91.75 713 LYS B O 1
ATOM 11466 N N . ARG B 1 714 ? -15.766 -50.375 -24.547 1 91.12 714 ARG B N 1
ATOM 11467 C CA . ARG B 1 714 ? -14.742 -50.688 -25.531 1 91.12 714 ARG B CA 1
ATOM 11468 C C . ARG B 1 714 ? -13.398 -50.969 -24.859 1 91.12 714 ARG B C 1
ATOM 11470 O O . ARG B 1 714 ? -12.484 -51.5 -25.484 1 91.12 714 ARG B O 1
ATOM 11477 N N . ASP B 1 715 ? -13.258 -50.688 -23.609 1 94.62 715 ASP B N 1
ATOM 11478 C CA . ASP B 1 715 ? -11.977 -50.781 -22.922 1 94.62 715 ASP B CA 1
ATOM 11479 C C . ASP B 1 715 ? -11.781 -52.156 -22.281 1 94.62 715 ASP B C 1
ATOM 11481 O O . ASP B 1 715 ? -10.711 -52.438 -21.75 1 94.62 715 ASP B O 1
ATOM 11485 N N . VAL B 1 716 ? -12.742 -53 -22.406 1 96.44 716 VAL B N 1
ATOM 11486 C CA . VAL B 1 716 ? -12.664 -54.312 -21.812 1 96.44 716 VAL B CA 1
ATOM 11487 C C . VAL B 1 716 ? -11.555 -55.125 -22.469 1 96.44 716 VAL B C 1
ATOM 11489 O O . VAL B 1 716 ? -10.984 -56.031 -21.859 1 96.44 716 VAL B O 1
ATOM 11492 N N . ASN B 1 717 ? -11.312 -54.906 -23.688 1 97.69 717 ASN B N 1
ATOM 11493 C CA . ASN B 1 717 ? -10.258 -55.5 -24.469 1 97.69 717 ASN B CA 1
ATOM 11494 C C . ASN B 1 717 ? -9.195 -54.5 -24.875 1 97.69 717 ASN B C 1
ATOM 11496 O O . ASN B 1 717 ? -9.516 -53.344 -25.203 1 97.69 717 ASN B O 1
ATOM 11500 N N . GLN B 1 718 ? -7.969 -54.906 -24.812 1 97.62 718 GLN B N 1
ATOM 11501 C CA . GLN B 1 718 ? -6.879 -53.969 -25.141 1 97.62 718 GLN B CA 1
ATOM 11502 C C . GLN B 1 718 ? -5.719 -54.719 -25.797 1 97.62 718 GLN B C 1
ATOM 11504 O O . GLN B 1 718 ? -5.457 -55.875 -25.484 1 97.62 718 GLN B O 1
ATOM 11509 N N . LYS B 1 719 ? -5.074 -54.031 -26.703 1 98.12 719 LYS B N 1
ATOM 11510 C CA . LYS B 1 719 ? -3.91 -54.562 -27.422 1 98.12 719 LYS B CA 1
ATOM 11511 C C . LYS B 1 719 ? -2.678 -53.688 -27.141 1 98.12 719 LYS B C 1
ATOM 11513 O O . LYS B 1 719 ? -2.77 -52.469 -27.094 1 98.12 719 LYS B O 1
ATOM 11518 N N . PHE B 1 720 ? -1.608 -54.375 -26.953 1 98.31 720 PHE B N 1
ATOM 11519 C CA . PHE B 1 720 ? -0.308 -53.719 -26.797 1 98.31 720 PHE B CA 1
ATOM 11520 C C . PHE B 1 720 ? 0.715 -54.344 -27.75 1 98.31 720 PHE B C 1
ATOM 11522 O O . PHE B 1 720 ? 0.798 -55.594 -27.844 1 98.31 720 PHE B O 1
ATOM 11529 N N . ARG B 1 721 ? 1.514 -53.469 -28.391 1 98.44 721 ARG B N 1
ATOM 11530 C CA . ARG B 1 721 ? 2.551 -53.938 -29.297 1 98.44 721 ARG B CA 1
ATOM 11531 C C . ARG B 1 721 ? 3.941 -53.625 -28.766 1 98.44 721 ARG B C 1
ATOM 11533 O O . ARG B 1 721 ? 4.156 -52.562 -28.156 1 98.44 721 ARG B O 1
ATOM 11540 N N . PHE B 1 722 ? 4.848 -54.656 -28.938 1 98.5 722 PHE B N 1
ATOM 11541 C CA . PHE B 1 722 ? 6.27 -54.469 -28.656 1 98.5 722 PHE B CA 1
ATOM 11542 C C . PHE B 1 722 ? 7.117 -55.062 -29.781 1 98.5 722 PHE B C 1
ATOM 11544 O O . PHE B 1 722 ? 6.652 -55.906 -30.531 1 98.5 722 PHE B O 1
ATOM 11551 N N . LYS B 1 723 ? 8.297 -54.562 -29.906 1 98.38 723 LYS B N 1
ATOM 11552 C CA . LYS B 1 723 ? 9.258 -55.094 -30.859 1 98.38 723 LYS B CA 1
ATOM 11553 C C . LYS B 1 723 ? 10.648 -55.188 -30.234 1 98.38 723 LYS B C 1
ATOM 11555 O O . LYS B 1 723 ? 11.211 -54.188 -29.797 1 98.38 723 LYS B O 1
ATOM 11560 N N . LEU B 1 724 ? 11.148 -56.406 -30.156 1 97.5 724 LEU B N 1
ATOM 11561 C CA . LEU B 1 724 ? 12.523 -56.625 -29.719 1 97.5 724 LEU B CA 1
ATOM 11562 C C . LEU B 1 724 ? 13.477 -56.625 -30.906 1 97.5 724 LEU B C 1
ATOM 11564 O O . LEU B 1 724 ? 13.344 -57.438 -31.828 1 97.5 724 LEU B O 1
ATOM 11568 N N . ASN B 1 725 ? 14.344 -55.719 -30.906 1 96.75 725 ASN B N 1
ATOM 11569 C CA . ASN B 1 725 ? 15.398 -55.656 -31.922 1 96.75 725 ASN B CA 1
ATOM 11570 C C . ASN B 1 725 ? 16.719 -56.156 -31.359 1 96.75 725 ASN B C 1
ATOM 11572 O O . ASN B 1 725 ? 17.172 -55.75 -30.312 1 96.75 725 ASN B O 1
ATOM 11576 N N . ILE B 1 726 ? 17.328 -57.094 -32.094 1 95.81 726 ILE B N 1
ATOM 11577 C CA . ILE B 1 726 ? 18.531 -57.75 -31.594 1 95.81 726 ILE B CA 1
ATOM 11578 C C . ILE B 1 726 ? 19.672 -57.594 -32.594 1 95.81 726 ILE B C 1
ATOM 11580 O O . ILE B 1 726 ? 19.5 -57.938 -33.781 1 95.81 726 ILE B O 1
ATOM 11584 N N . THR B 1 727 ? 20.688 -57.094 -32.156 1 92.12 727 THR B N 1
ATOM 11585 C CA . THR B 1 727 ? 21.922 -57 -32.938 1 92.12 727 THR B CA 1
ATOM 11586 C C . THR B 1 727 ? 23.094 -57.594 -32.188 1 92.12 727 THR B C 1
ATOM 11588 O O . THR B 1 727 ? 23.031 -57.812 -30.984 1 92.12 727 THR B O 1
ATOM 11591 N N . PRO B 1 728 ? 24.172 -57.969 -33.031 1 86.06 728 PRO B N 1
ATOM 11592 C CA . PRO B 1 728 ? 25.328 -58.562 -32.375 1 86.06 728 PRO B CA 1
ATOM 11593 C C . PRO B 1 728 ? 26.047 -57.562 -31.453 1 86.06 728 PRO B C 1
ATOM 11595 O O . PRO B 1 728 ? 26.281 -56.406 -31.859 1 86.06 728 PRO B O 1
ATOM 11598 N N . ALA B 1 729 ? 25.953 -57.875 -30.172 1 77 729 ALA B N 1
ATOM 11599 C CA . ALA B 1 729 ? 26.641 -57 -29.219 1 77 729 ALA B CA 1
ATOM 11600 C C . ALA B 1 729 ? 28.109 -57.406 -29.062 1 77 729 ALA B C 1
ATOM 11602 O O . ALA B 1 729 ? 28.453 -58.562 -29.234 1 77 729 ALA B O 1
#

Foldseek 3Di:
DPPPPPPPPVPVPDDLQLAFEEAEAWEEAEDQFEDDEPPVDGRFRQVLLQCCQPPFLVQLLVQQVVCVVVPHPAGAQYEDALLSLVCQLVPDQADDAPNDGHDHDDPVSNVSSLVCVVVRSYHYAQFRHAFQQQLAFQVLRLLRSVSNVVVCVVSVHDAAQGEAEHEQQQDHWLLNQVSCVVSHHAAYEYEHEQWFQHFPDAQWAWEDEDPGIHIYGYFYRPSQEAADPAQVGGGQLAPNNWDDDPPQNYIYGYNYDYYSHHGDNHNVVSVRNVRNNCSNRPNHDYHHDDPRVVVVSCVVCRVVGHYDHFTFFTLLCLQLLACLLLSQLLLLLNVLLVVVVVVPPFDDCVDQLNVVLSSLSSLSRHPFQHYQPLDDQAQFWPVSVVVCLVPPDPSLVRRLSSNVSSSCSNVVSLVSNPPGPSSVSSVVSSVVWADDDDDLVQWDWPFQDQDWDAWPVGWTFGADQQGWTQWTQAQQQRDTWHHPVFTAFGKKKWFDADVLQVVLLVATTPDNPDDQQQARHPRVNLVTDTDIFTKGWGIWIAGNDAGKIKTKIATPDCCCQNGHFDAGIKMKMWHWADPDNFKIKIKIKIKGAQTDKGLGWMWIKTKGFIDDDPQWAKWAAGNNDTHHLQRHGQSGQNFKGFGSFFMAGAHPVSAFKTKGWSSFTIKGFDDPPDDGDSRRDDRDGDDDGRIMIGTNHTQRGRHRHHRIPDPDPSRRMTMTIMMMMHGHD/DPPPPPPPPVPVPDDLQLAFEEAEAWEEAEDQFEDDEPPVDGRFRQVLLQCCQPPFLVQLLVQQVVCVVVPHPAGAQYEDALLSVVCQLVPDQADAAPNDGHDHDDPVSNVSSLVCVVVRSYHYAQFRHAFQQFLAFQVLRLLRSVSNVVVCVVSVHDAAQGEAEHEQQQDHWLLNQVSCVVSHHAAYEYFHAQWFQHFPDAQWAWEDEDPGIHIYGYFYRGPQEAADQAQVGGGQLAPNNWDDDPPQNYIYGYNYDYYSHHGDNHNVVSVRNVRNNCSNRPNHDYHHDDPRVVVVSCVVCRVVGHYDHFTFFTLLCLQLLACLLLSQLLLLLNVLLVCVVVVPPFDDCVDQLNVVLSSLSSLSRHPFQHYFPLADQAQFWPVSVVVCLVPPDPSLVRGLSSNVSSSCSNVVSLVSNPPGPSSVSSVVSSVVWADDDDDLVQWDWPWQDQDWDAWPVGWIFGADQQGWTQWIQARQQRDTWHHPVFTAFGKKKWFDADVLVVVLLVATTPDNPDDQQQARHPRVNLVTDTDIFTKGWGIWIAGNDAGKIKTKIATPDCCCQNGHFDAGIKMKMWHWADPDSFKIKIKIKIKGAQTDKGLGWMWIKTKGFIDDDPQWAKWAATNNDTHHLQRHGQSGQNFKGFGSFFMAGGHPVRAFKTKGWSSFTIKGFDDVPDDGDSRRDDRDGDDDGRIMIGTNHTQRGNRRHHRIPDPDPSRNMTMTIMMMMHGND

Nearest PDB structures (foldseek):
  7ufr-assembly1_D  TM=6.209E-01  e=1.423E-20  Bifidobacterium longum
  7uft-assembly1_A  TM=6.573E-01  e=2.060E-19  Bifidobacterium longum
  4jz0-assembly1_A  TM=2.552E-01  e=6.065E-01  Homo sapiens
  7uft-assembly1_A  TM=6.612E-01  e=1.325E-19  Bifidobacterium longum
  7ufr-assembly1_D  TM=6.215E-01  e=1.183E-20  Bifidobacterium longum

Organism: Magallana gigas (NCBI:txid29159)

InterPro domains:
  IPR032482 Protein of unknown function DUF5054 [PF16477] (321-575)

Radius of gyration: 48.82 Å; Cα contacts (8 Å, |Δi|>4): 3595; chains: 2; bounding box: 63×158×96 Å

Solvent-accessible surface area (backbone atoms only — not comparable to full-atom values): 72916 Å² total; per-residue (Å²): 131,84,76,71,77,67,72,80,61,83,68,68,78,74,52,50,77,56,31,49,36,34,36,36,29,34,32,45,40,77,46,68,14,26,51,47,49,58,94,85,45,70,16,41,46,38,53,40,52,31,44,42,58,70,44,29,52,53,44,42,52,51,29,34,49,48,28,58,70,40,32,44,70,64,63,51,24,39,43,48,41,28,50,59,52,50,42,55,78,62,45,64,73,83,46,64,51,86,87,34,64,40,62,62,66,54,71,65,56,48,50,54,50,52,50,34,39,72,72,50,40,34,46,55,39,30,31,33,54,38,53,40,64,38,74,28,44,48,66,58,53,46,48,35,38,44,49,30,55,51,49,26,60,73,67,71,51,88,80,65,49,34,27,30,52,32,54,50,52,62,45,51,50,50,47,50,39,53,56,38,38,74,70,53,33,41,29,40,36,34,16,10,27,49,28,44,42,44,52,77,66,67,44,53,28,32,38,36,47,92,98,18,59,31,37,35,35,47,38,70,60,11,51,49,42,45,55,41,95,40,35,62,46,24,61,15,40,29,62,88,62,32,47,59,48,80,95,47,37,49,32,44,34,41,56,17,28,46,51,47,53,41,55,66,93,39,52,68,54,50,51,50,52,50,48,23,44,38,38,51,25,58,80,28,44,75,37,51,33,52,69,27,60,53,46,55,70,43,53,86,47,54,86,75,37,56,78,44,69,54,31,30,28,28,58,66,49,59,52,62,20,30,42,41,64,54,45,24,47,50,41,41,42,50,51,47,50,48,49,34,54,69,38,92,64,90,49,46,75,84,38,62,40,51,38,52,14,47,59,35,47,53,54,70,34,34,69,44,40,13,44,40,89,41,71,74,64,71,54,39,31,38,81,55,31,56,71,38,64,82,58,54,51,70,36,53,49,50,36,51,45,29,39,49,51,54,54,40,28,56,56,52,16,40,58,42,27,56,87,40,68,64,37,58,52,35,54,48,50,56,57,69,50,55,54,67,84,80,77,60,78,64,41,43,77,62,41,81,56,78,55,75,44,74,33,91,82,50,38,33,42,22,44,49,68,54,55,19,31,31,29,37,30,42,59,41,58,64,46,68,45,25,29,90,89,14,37,33,58,33,70,42,42,34,37,40,32,60,69,57,36,51,53,43,64,72,71,44,46,59,36,90,85,53,78,84,32,64,42,58,69,63,41,68,77,50,68,53,57,66,47,76,53,59,45,31,49,73,37,29,29,37,34,73,66,69,45,34,38,38,34,37,34,31,57,67,51,63,58,47,34,69,60,30,42,42,44,61,36,33,38,41,34,43,35,60,40,78,75,46,78,57,26,28,35,33,43,33,42,42,32,38,33,63,26,38,56,25,46,47,40,36,36,34,34,47,26,35,23,52,53,87,49,93,71,41,44,67,32,37,29,23,30,86,31,80,40,55,66,70,44,34,36,48,37,15,26,45,38,41,45,40,25,47,48,28,42,32,42,18,30,97,84,70,27,22,41,33,40,38,25,68,35,48,42,33,32,22,56,24,37,84,92,53,76,82,66,81,61,76,64,57,37,62,61,58,90,61,72,54,34,43,24,38,36,53,31,35,29,43,36,47,34,40,31,42,35,47,47,39,81,50,81,77,51,25,38,40,43,40,50,39,34,39,39,39,34,58,105,133,82,76,72,77,66,72,78,60,83,67,65,77,74,53,51,77,56,31,50,36,34,36,35,28,34,32,46,40,77,44,69,13,25,50,47,50,57,93,85,45,69,17,41,47,39,53,41,53,30,44,42,59,70,44,30,52,53,44,42,51,51,28,33,48,47,28,59,71,41,32,43,70,63,62,51,24,38,43,48,39,27,51,57,52,49,40,57,77,62,44,64,72,82,47,63,50,86,87,35,64,40,61,62,67,54,71,67,57,47,48,52,50,51,51,34,38,71,73,50,40,34,46,55,36,29,30,32,52,37,54,42,64,38,75,27,46,46,65,58,53,46,47,36,38,44,48,30,55,51,50,27,60,73,67,70,51,87,81,67,47,34,27,29,53,32,53,51,54,61,46,52,50,50,46,52,38,53,57,38,39,73,71,53,34,42,28,39,38,35,17,12,27,47,29,44,42,41,52,78,65,66,44,53,28,31,38,37,46,90,97,19,57,32,36,36,35,48,36,67,59,14,54,46,43,46,56,41,94,40,34,62,46,24,60,14,40,30,63,88,59,32,46,58,48,79,96,48,39,48,33,44,34,41,56,16,28,48,49,46,54,41,55,67,92,39,51,67,54,50,50,51,51,50,47,21,44,38,38,52,25,58,81,28,43,73,38,51,33,54,69,28,58,52,46,55,70,44,55,87,47,53,88,74,37,55,76,44,70,54,32,30,28,28,59,67,50,62,53,63,20,29,42,43,67,54,43,25,49,51,40,41,43,51,51,46,50,49,49,34,55,68,40,92,67,90,48,48,77,84,39,63,39,51,38,52,14,48,60,36,47,52,55,71,35,36,69,44,42,12,42,40,90,39,74,71,62,72,53,39,32,37,82,56,30,57,70,38,64,81,59,55,51,70,40,49,48,50,35,53,46,30,38,47,50,54,53,41,28,56,56,52,16,39,59,43,27,56,86,41,69,64,37,57,51,35,54,51,50,56,59,69,49,55,55,67,82,79,76,60,77,64,41,44,77,63,42,82,56,78,56,77,44,73,32,91,81,50,37,32,42,20,42,48,69,53,56,18,31,29,29,35,30,42,57,42,59,64,48,67,44,25,28,90,91,14,36,33,58,32,72,41,42,35,36,40,31,58,69,57,36,50,52,43,62,71,71,44,46,60,34,89,84,51,78,85,34,65,43,57,68,64,43,66,78,48,70,53,56,66,48,75,53,59,45,32,49,75,37,28,27,37,34,73,68,70,44,34,40,38,33,37,34,31,57,66,50,64,57,47,36,68,59,30,42,42,43,60,36,33,38,42,34,43,36,59,40,81,75,46,78,57,26,28,34,34,43,33,42,41,32,40,32,63,27,38,57,24,47,48,40,36,37,33,33,46,27,36,22,52,53,86,48,93,72,41,45,65,32,38,29,24,28,86,30,82,41,56,66,69,44,34,35,49,38,15,25,45,38,42,46,39,26,47,48,27,43,32,43,19,32,96,87,70,24,22,41,32,40,38,25,69,33,48,43,33,32,22,55,24,35,83,92,54,74,83,66,83,62,78,64,57,39,62,62,57,91,60,71,52,34,44,25,37,36,54,31,36,29,43,36,45,35,38,33,43,39,46,46,42,83,49,81,77,52,26,37,41,44,40,48,36,34,39,39,39,35,58,103

pLDDT: mean 93.55, std 9.85, range [22.72, 98.81]